Protein AF-0000000075452098 (afdb_homodimer)

Foldseek 3Di:
DPDPDDDPPPPPPPPPPPPPPPPPDDQVCCVVVVHPLRAAAQLLQFAFNRVQDDDDDLVVQPAAEDELVVQCVVVVHASQVSLLVVLVVQAPELASRYEDEYEFDEGENADPVCDDPQFHDARERHYANYEHYYQAEPRAEYEPPWFGDAPDFLPLARGDANYEHEHPDDPAFPDKWWFDAKDAFQAFKTFTDFCPVPAAFFKKWWWFWAQPQVQLCVQAVHGDDVLQQCCNPRHDIATAIFGFHGDDGRMTGTPGTHRDIDDRVRTIMIGGQDAHEAYEYEGYEYEYAQDQLADAPPTSSFAHGFRHYEYYRYESYEYERYEYERGQEDYEYALYENYEYAHYEYEEHAHAEYYEYENYESHEYEQYEFFYWYAQNVGSVDIDTQQFHLEYYEYEANYESYEYYAYEGGQRHDHAQAANEYEAYEDWLYEYAHEPPSNHYDSNRDDSYTGRYEYELYAHAYYYPVLQVVLEDDQPDPRPPGDRRHYQAYAYEQAAHPCPSYDDDPVRHSYHYNHRHSDGPDSTPNQVSNCVVVVHGRPVVVLSVQQDSVVRGSVPNSPPQPPLQQFKADPVRHGPGNDPVPDPQDWIQHRNDTDTD/DPDPDDPVPPPPPPPPPPPPPPPPDDQVCCVVVVHPLRAAAQLLQFAFNRVQDDDDDLVVQPAAEDELVVQCVVVVHASQVSLLVVLVVQAQELASRYEDEYEFDEGENADPVCDDPQFHDARERHYANYEHYYLAEPRAEYEPPWFGDAPDFLPLARGDANYEHEHPDDPAFPDKWWFDAKDAFQAFKTFTDFCPVPAAFFKKWWWFWAQPQVQLCVQAVHGDDVLQQCCNPRHDIATAIFGFHGDDGRMTGTPGTHRDIDDRVRTIMIGGQDAHEAYEYAGYEYEYAQDQAADDPPTSSFAHGFRHYEYYRYESYEYERYEYERGQEDYEYALYENYEYAHYEYEEHAHAEYYEYENYESHEYEQYEFFYWYAQNVGSVDIDTQQFHLEYYEYEANYESYEYYAYEGGQRHDHAQAANEYEAYEDWLYEYAHEPPSNHYDSNRDDSYTGRYEYELYAHAYYYPVLQVVLEDDQPDPRPPGDRRHYQAYAYEQAAHPCPSYDDDPVRHSYHYNHHHSDGPDSTPNQVSNCVVVVHGRPVVVLSVQQDSVVRGSVPNSPPQPPLQQFKADPVRHGPGNDPVVDPQDWIQHRNDTDGD

Solvent-accessible surface area (backbone atoms only — not comparable to full-atom values): 58602 Å² total; per-residue (Å²): 137,77,79,82,69,69,86,72,74,78,75,72,76,74,73,72,73,71,66,76,75,74,73,76,70,50,73,64,54,22,45,80,65,66,37,96,78,39,78,69,80,83,53,38,48,22,8,26,66,45,45,65,55,64,85,70,64,70,85,75,67,75,46,50,73,44,49,46,63,60,51,14,65,77,67,73,40,53,51,36,55,36,52,47,54,57,29,58,75,37,53,75,27,64,71,49,42,32,32,48,30,36,60,66,39,83,35,58,56,36,45,69,83,68,40,57,94,82,36,51,70,55,43,66,35,34,45,4,26,33,28,45,35,35,54,21,60,82,40,8,33,44,26,35,74,35,64,33,41,44,81,39,76,86,41,36,64,44,19,49,37,47,29,33,43,35,39,90,60,64,97,60,59,92,47,70,30,44,34,68,44,64,31,56,57,62,33,42,53,46,37,36,71,60,40,84,86,60,51,59,71,40,46,28,27,44,30,34,70,34,47,50,65,67,61,42,21,63,68,66,75,40,79,79,58,81,52,20,39,46,40,63,69,57,18,44,57,47,52,45,60,41,42,30,58,42,63,56,80,37,35,43,28,38,75,54,59,37,88,56,64,42,59,30,90,59,62,30,32,45,26,44,48,70,60,28,37,46,34,37,39,35,19,20,20,40,34,38,69,31,48,62,73,45,45,93,79,71,44,31,62,32,37,15,17,23,23,58,36,34,41,28,19,36,30,42,21,40,36,34,42,33,31,35,31,10,29,4,28,48,33,39,35,36,49,23,27,21,22,27,40,34,47,32,39,34,35,53,25,20,24,34,32,33,48,35,33,27,36,14,18,18,28,25,38,32,41,32,42,28,48,6,23,20,34,37,86,92,49,58,90,41,71,39,73,36,24,16,24,42,18,26,48,38,36,23,30,31,13,28,36,28,37,40,31,45,30,37,40,6,38,70,7,9,58,22,29,35,4,42,40,20,33,33,35,35,42,24,26,25,36,19,13,60,26,72,90,28,25,51,48,53,57,43,31,32,39,22,25,34,52,48,34,32,41,30,32,34,40,28,61,24,66,29,73,66,20,56,73,66,50,24,59,73,45,61,42,48,64,90,75,67,42,68,40,30,39,48,47,29,38,37,32,7,37,18,65,60,44,90,52,53,39,74,55,67,92,52,37,69,45,78,41,42,68,69,30,93,47,47,101,50,49,34,58,55,61,52,43,28,22,66,73,67,74,42,72,47,67,56,58,57,52,54,59,19,41,36,82,90,51,48,43,65,57,72,75,70,71,60,72,56,67,74,76,41,46,28,18,39,90,83,71,47,79,74,39,54,55,71,89,76,48,74,77,42,64,26,32,44,79,87,35,84,40,78,78,136,78,77,83,70,70,84,73,75,76,75,74,76,75,72,72,73,72,67,75,76,75,72,76,69,50,73,65,55,22,44,79,64,66,38,95,76,40,78,68,79,85,54,38,48,24,8,26,67,45,46,65,52,63,85,70,65,70,84,75,67,75,47,50,74,44,49,46,65,57,52,14,64,76,66,75,42,53,52,36,55,36,53,46,53,56,28,58,75,37,53,73,26,64,73,49,42,32,31,47,30,38,60,65,40,81,35,58,56,36,44,68,84,70,38,56,94,82,35,50,70,56,43,67,34,34,44,4,28,33,30,44,36,36,54,20,58,82,40,8,33,45,25,35,75,37,64,34,41,46,80,39,75,89,40,36,66,44,19,49,38,48,29,32,43,36,39,91,60,66,96,59,57,91,45,70,30,44,34,67,44,64,33,57,55,62,33,41,51,46,39,36,70,59,39,84,87,62,50,61,72,40,47,29,27,44,29,34,70,36,48,50,65,66,60,42,21,63,68,65,76,40,79,79,59,81,53,19,39,46,39,61,69,58,19,44,56,45,52,44,62,40,42,29,58,41,64,58,78,37,34,41,29,37,76,53,59,37,88,55,64,42,59,30,91,59,62,30,32,44,26,44,47,70,61,27,36,46,35,36,40,36,20,21,20,40,33,38,69,31,48,62,72,44,44,93,78,71,42,30,60,30,38,15,16,23,24,58,35,33,41,27,19,36,30,43,20,38,36,34,42,32,31,35,32,10,28,4,27,49,33,39,34,36,47,23,29,21,23,26,40,32,47,30,38,33,35,52,24,19,24,34,32,33,48,35,34,26,38,15,17,17,28,25,38,33,41,32,41,28,49,6,24,21,35,37,86,92,48,59,90,41,70,39,71,37,24,16,22,41,17,27,49,38,36,23,30,30,12,29,37,28,36,40,32,45,31,35,39,7,38,72,8,8,58,22,30,34,4,42,42,20,31,32,35,37,43,24,26,26,35,21,13,61,26,71,91,29,26,51,47,53,56,43,31,31,38,22,25,35,54,49,34,32,43,29,33,32,38,28,62,23,67,29,72,67,21,55,72,65,50,25,59,73,45,61,42,46,64,89,76,68,42,70,40,30,39,46,47,29,38,35,33,7,38,19,66,59,43,90,52,53,38,73,54,69,92,52,37,70,44,78,42,43,68,69,30,91,49,47,102,51,47,33,58,56,59,53,44,29,21,66,74,67,73,43,73,46,65,55,60,58,52,53,58,20,41,36,82,90,51,48,44,66,57,71,76,69,71,59,72,55,66,76,76,42,46,28,18,39,90,83,70,46,80,74,39,54,56,71,89,79,49,74,77,41,63,26,32,43,79,87,34,84,41,79,77

Radius of gyration: 33.62 Å; Cα contacts (8 Å, |Δi|>4): 3406; chains: 2; bounding box: 169×94×72 Å

pLDDT: mean 89.94, std 16.58, range [20.81, 98.94]

Nearest PDB structures (foldseek):
  4ru4-assembly1_C  TM=6.380E-01  e=1.367E-10  Pseudomonas phage LKA1
  6kfn-assembly1_A  TM=4.461E-01  e=3.237E-02  Paenibacillus sp. FPU-7
  4ozy-assembly1_A  TM=4.018E-01  e=2.036E-01  Pseudomonas syringae pv. tomato str. DC3000
  5jse-assembly1_C  TM=4.230E-01  e=9.041E-01  Bacteriophage sp.
  4ru4-assembly1_C  TM=6.385E-01  e=2.484E-10  Pseudomonas phage LKA1

Organism: Prevotella dentalis (strain ATCC 49559 / DSM 3688 / JCM 13448 / NCTC 12043 / ES 2772) (NCBI:txid908937)

Structure (mmCIF, N/CA/C/O backbone):
data_AF-0000000075452098-model_v1
#
loop_
_entity.id
_entity.type
_entity.pdbx_description
1 polymer 'DUF4955 domain-containing protein'
#
loop_
_atom_site.group_PDB
_atom_site.id
_atom_site.type_symbol
_atom_site.label_atom_id
_atom_site.label_alt_id
_atom_site.label_comp_id
_atom_site.label_asym_id
_atom_site.label_entity_id
_atom_site.label_seq_id
_atom_site.pdbx_PDB_ins_code
_atom_site.Cartn_x
_atom_site.Cartn_y
_atom_site.Cartn_z
_atom_site.occupancy
_atom_site.B_iso_or_equiv
_atom_site.auth_seq_id
_atom_site.auth_comp_id
_atom_site.auth_asym_id
_atom_site.auth_atom_id
_atom_site.pdbx_PDB_model_num
ATOM 1 N N . MET A 1 1 ? -83.875 17.828 -0.745 1 23.59 1 MET A N 1
ATOM 2 C CA . MET A 1 1 ? -83.312 17.281 0.497 1 23.59 1 MET A CA 1
ATOM 3 C C . MET A 1 1 ? -82.875 15.828 0.304 1 23.59 1 MET A C 1
ATOM 5 O O . MET A 1 1 ? -82.125 15.297 1.11 1 23.59 1 MET A O 1
ATOM 9 N N . ASN A 1 2 ? -83.625 15.133 -0.564 1 22.67 2 ASN A N 1
ATOM 10 C CA . ASN A 1 2 ? -83.625 13.68 -0.474 1 22.67 2 ASN A CA 1
ATOM 11 C C . ASN A 1 2 ? -82.312 13.039 -0.897 1 22.67 2 ASN A C 1
ATOM 13 O O . ASN A 1 2 ? -82.062 11.898 -0.522 1 22.67 2 ASN A O 1
ATOM 17 N N . ARG A 1 3 ? -81.75 13.391 -1.982 1 22.34 3 ARG A N 1
ATOM 18 C CA . ARG A 1 3 ? -81.062 12.477 -2.902 1 22.34 3 ARG A CA 1
ATOM 19 C C . ARG A 1 3 ? -79.75 12.031 -2.352 1 22.34 3 ARG A C 1
ATOM 21 O O . ARG A 1 3 ? -78.938 11.344 -3.037 1 22.34 3 ARG A O 1
ATOM 28 N N . TYR A 1 4 ? -79.062 12.703 -1.358 1 24.53 4 TYR A N 1
ATOM 29 C CA . TYR A 1 4 ? -77.625 12.641 -1.291 1 24.53 4 TYR A CA 1
ATOM 30 C C . TYR A 1 4 ? -77.188 11.305 -0.717 1 24.53 4 TYR A C 1
ATOM 32 O O . TYR A 1 4 ? -76.062 11.211 -0.139 1 24.53 4 TYR A O 1
ATOM 40 N N . LYS A 1 5 ? -78.125 10.305 -0.536 1 20.81 5 LYS A N 1
ATOM 41 C CA . LYS A 1 5 ? -77.75 9.328 0.47 1 20.81 5 LYS A CA 1
ATOM 42 C C . LYS A 1 5 ? -76.562 8.477 -0.028 1 20.81 5 LYS A C 1
ATOM 44 O O . LYS A 1 5 ? -75.75 8.023 0.765 1 20.81 5 LYS A O 1
ATOM 49 N N . LYS A 1 6 ? -76.688 7.859 -1.256 1 24.02 6 LYS A N 1
ATOM 50 C CA . LYS A 1 6 ? -76.375 6.426 -1.257 1 24.02 6 LYS A CA 1
ATOM 51 C C . LYS A 1 6 ? -74.875 6.164 -1.105 1 24.02 6 LYS A C 1
ATOM 53 O O . LYS A 1 6 ? -74.5 5.211 -0.431 1 24.02 6 LYS A O 1
ATOM 58 N N . VAL A 1 7 ? -74 6.672 -1.926 1 25.55 7 VAL A N 1
ATOM 59 C CA . VAL A 1 7 ? -73 5.758 -2.465 1 25.55 7 VAL A CA 1
ATOM 60 C C . VAL A 1 7 ? -71.938 5.496 -1.419 1 25.55 7 VAL A C 1
ATOM 62 O O . VAL A 1 7 ? -71.188 6.41 -1.045 1 25.55 7 VAL A O 1
ATOM 65 N N . ALA A 1 8 ? -72.25 4.734 -0.342 1 26.86 8 ALA A N 1
ATOM 66 C CA . ALA A 1 8 ? -71.25 4.273 0.592 1 26.86 8 ALA A CA 1
ATOM 67 C C . ALA A 1 8 ? -70.25 3.369 -0.106 1 26.86 8 ALA A C 1
ATOM 69 O O . ALA A 1 8 ? -70.562 2.217 -0.423 1 26.86 8 ALA A O 1
ATOM 70 N N . ALA A 1 9 ? -69.625 3.791 -1.283 1 25.7 9 ALA A N 1
ATOM 71 C CA . ALA A 1 9 ? -68.688 2.883 -1.922 1 25.7 9 ALA A CA 1
ATOM 72 C C . ALA A 1 9 ? -67.688 2.367 -0.917 1 25.7 9 ALA A C 1
ATOM 74 O O . ALA A 1 9 ? -67.188 3.127 -0.079 1 25.7 9 ALA A O 1
ATOM 75 N N . SER A 1 10 ? -67.812 1.08 -0.561 1 27.66 10 SER A N 1
ATOM 76 C CA . SER A 1 10 ? -66.875 0.196 0.173 1 27.66 10 SER A CA 1
ATOM 77 C C . SER A 1 10 ? -65.5 0.303 -0.349 1 27.66 10 SER A C 1
ATOM 79 O O . SER A 1 10 ? -65.188 0.04 -1.526 1 27.66 10 SER A O 1
ATOM 81 N N . MET A 1 11 ? -64.75 1.335 -0.07 1 29 11 MET A N 1
ATOM 82 C CA . MET A 1 11 ? -63.344 1.339 -0.385 1 29 11 MET A CA 1
ATOM 83 C C . MET A 1 11 ? -62.656 0.129 0.227 1 29 11 MET A C 1
ATOM 85 O O . MET A 1 11 ? -62.594 -0.003 1.451 1 29 11 MET A O 1
ATOM 89 N N . ALA A 1 12 ? -62.844 -1.09 -0.289 1 29.67 12 ALA A N 1
ATOM 90 C CA . ALA A 1 12 ? -62 -2.223 0.08 1 29.67 12 ALA A CA 1
ATOM 91 C C . ALA A 1 12 ? -60.531 -1.83 0.079 1 29.67 12 ALA A C 1
ATOM 93 O O . ALA A 1 12 ? -60.031 -1.306 -0.915 1 29.67 12 ALA A O 1
ATOM 94 N N . ALA A 1 13 ? -60.031 -1.521 1.203 1 30.22 13 ALA A N 1
ATOM 95 C CA . ALA A 1 13 ? -58.594 -1.335 1.448 1 30.22 13 ALA A CA 1
ATOM 96 C C . ALA A 1 13 ? -57.781 -2.516 0.913 1 30.22 13 ALA A C 1
ATOM 98 O O . ALA A 1 13 ? -57.938 -3.646 1.378 1 30.22 13 ALA A O 1
ATOM 99 N N . ALA A 1 14 ? -57.562 -2.609 -0.401 1 32.97 14 ALA A N 1
ATOM 100 C CA . ALA A 1 14 ? -56.531 -3.551 -0.861 1 32.97 14 ALA A CA 1
ATOM 101 C C . ALA A 1 14 ? -55.281 -3.5 0.029 1 32.97 14 ALA A C 1
ATOM 103 O O . ALA A 1 14 ? -54.625 -2.475 0.092 1 32.97 14 ALA A O 1
ATOM 104 N N . ILE A 1 15 ? -55.312 -4.211 1.062 1 31.88 15 ILE A N 1
ATOM 105 C CA . ILE A 1 15 ? -54.062 -4.441 1.774 1 31.88 15 ILE A CA 1
ATOM 106 C C . ILE A 1 15 ? -53 -4.961 0.804 1 31.88 15 ILE A C 1
ATOM 108 O O . ILE A 1 15 ? -53.156 -6.055 0.251 1 31.88 15 ILE A O 1
ATOM 112 N N . PHE A 1 16 ? -52.438 -4.086 0.038 1 33.53 16 PHE A N 1
ATOM 113 C CA . PHE A 1 16 ? -51.188 -4.512 -0.62 1 33.53 16 PHE A CA 1
ATOM 114 C C . PHE A 1 16 ? -50.281 -5.234 0.361 1 33.53 16 PHE A C 1
ATOM 116 O O . PHE A 1 16 ? -49.844 -4.645 1.344 1 33.53 16 PHE A O 1
ATOM 123 N N . LEU A 1 17 ? -50.531 -6.512 0.52 1 34.31 17 LEU A N 1
ATOM 124 C CA . LEU A 1 17 ? -49.5 -7.316 1.122 1 34.31 17 LEU A CA 1
ATOM 125 C C . LEU A 1 17 ? -48.125 -6.988 0.496 1 34.31 17 LEU A C 1
ATOM 127 O O . LEU A 1 17 ? -47.906 -7.25 -0.688 1 34.31 17 LEU A O 1
ATOM 131 N N . LEU A 1 18 ? -47.531 -5.895 0.889 1 35.62 18 LEU A N 1
ATOM 132 C CA . LEU A 1 18 ? -46.125 -5.758 0.574 1 35.62 18 LEU A CA 1
ATOM 133 C C . LEU A 1 18 ? -45.375 -7.074 0.806 1 35.62 18 LEU A C 1
ATOM 135 O O . LEU A 1 18 ? -45.438 -7.633 1.904 1 35.62 18 LEU A O 1
ATOM 139 N N . SER A 1 19 ? -45.406 -7.902 -0.116 1 36.19 19 SER A N 1
ATOM 140 C CA . SER A 1 19 ? -44.469 -9 -0.03 1 36.19 19 SER A CA 1
ATOM 141 C C . SER A 1 19 ? -43.125 -8.547 0.592 1 36.19 19 SER A C 1
ATOM 143 O O . SER A 1 19 ? -42.656 -7.461 0.287 1 36.19 19 SER A O 1
ATOM 145 N N . PRO A 1 20 ? -42.812 -9.023 1.675 1 38.25 20 PRO A N 1
ATOM 146 C CA . PRO A 1 20 ? -41.469 -8.641 2.182 1 38.25 20 PRO A CA 1
ATOM 147 C C . PRO A 1 20 ? -40.406 -8.688 1.104 1 38.25 20 PRO A C 1
ATOM 149 O O . PRO A 1 20 ? -40.375 -9.609 0.29 1 38.25 20 PRO A O 1
ATOM 152 N N . ILE A 1 21 ? -40.062 -7.672 0.482 1 39.19 21 ILE A N 1
ATOM 153 C CA . ILE A 1 21 ? -38.844 -7.645 -0.304 1 39.19 21 ILE A CA 1
ATOM 154 C C . ILE A 1 21 ? -37.781 -8.469 0.396 1 39.19 21 ILE A C 1
ATOM 156 O O . ILE A 1 21 ? -37.344 -8.133 1.506 1 39.19 21 ILE A O 1
ATOM 160 N N . SER A 1 22 ? -37.75 -9.703 0.302 1 39.72 22 SER A N 1
ATOM 161 C CA . SER A 1 22 ? -36.656 -10.523 0.817 1 39.72 22 SER A CA 1
ATOM 162 C C . SER A 1 22 ? -35.312 -9.922 0.468 1 39.72 22 SER A C 1
ATOM 164 O O . SER A 1 22 ? -34.969 -9.781 -0.709 1 39.72 22 SER A O 1
ATOM 166 N N . ILE A 1 23 ? -34.812 -9.094 1.206 1 50.5 23 ILE A N 1
ATOM 167 C CA . ILE A 1 23 ? -33.469 -8.547 1.055 1 50.5 23 ILE A CA 1
ATOM 168 C C . ILE A 1 23 ? -32.438 -9.688 0.931 1 50.5 23 ILE A C 1
ATOM 170 O O . ILE A 1 23 ? -32.312 -10.5 1.85 1 50.5 23 ILE A O 1
ATOM 174 N N . GLN A 1 24 ? -32.156 -10.07 -0.292 1 64.88 24 GLN A N 1
ATOM 175 C CA . GLN A 1 24 ? -31.109 -11.062 -0.512 1 64.88 24 GLN A CA 1
ATOM 176 C C . GLN A 1 24 ? -29.906 -10.812 0.394 1 64.88 24 GLN A C 1
ATOM 178 O O . GLN A 1 24 ? -29.406 -9.688 0.473 1 64.88 24 GLN A O 1
ATOM 183 N N . ALA A 1 25 ? -29.625 -11.844 1.202 1 71.31 25 ALA A N 1
ATOM 184 C CA . ALA A 1 25 ? -28.469 -11.75 2.07 1 71.31 25 ALA A CA 1
ATOM 185 C C . ALA A 1 25 ? -27.188 -11.492 1.258 1 71.31 25 ALA A C 1
ATOM 187 O O . ALA A 1 25 ? -27.156 -11.781 0.059 1 71.31 25 ALA A O 1
ATOM 188 N N . GLY A 1 26 ? -26.266 -10.914 1.799 1 88.75 26 GLY A N 1
ATOM 189 C CA . GLY A 1 26 ? -24.984 -10.672 1.146 1 88.75 26 GLY A CA 1
ATOM 190 C C . GLY A 1 26 ? -24.234 -11.945 0.81 1 88.75 26 GLY A C 1
ATOM 191 O O . GLY A 1 26 ? -24.516 -13.008 1.36 1 88.75 26 GLY A O 1
ATOM 192 N N . VAL A 1 27 ? -23.375 -11.922 -0.154 1 93.88 27 VAL A N 1
ATOM 193 C CA . VAL A 1 27 ? -22.578 -13.047 -0.629 1 93.88 27 VAL A CA 1
ATOM 194 C C . VAL A 1 27 ? -21.891 -13.727 0.553 1 93.88 27 VAL A C 1
ATOM 196 O O . VAL A 1 27 ? -21.891 -14.961 0.655 1 93.88 27 VAL A O 1
ATOM 199 N N . TRP A 1 28 ? -21.406 -12.961 1.476 1 93.25 28 TRP A N 1
ATOM 200 C CA . TRP A 1 28 ? -20.719 -13.508 2.645 1 93.25 28 TRP A CA 1
ATOM 201 C C . TRP A 1 28 ? -21.719 -14.203 3.572 1 93.25 28 TRP A C 1
ATOM 203 O O . TRP A 1 28 ? -21.453 -15.297 4.074 1 93.25 28 TRP A O 1
ATOM 213 N N . GLU A 1 29 ? -22.859 -13.555 3.799 1 91.44 29 GLU A N 1
ATOM 214 C CA . GLU A 1 29 ? -23.875 -14.117 4.68 1 91.44 29 GLU A CA 1
ATOM 215 C C . GLU A 1 29 ? -24.406 -15.445 4.141 1 91.44 29 GLU A C 1
ATOM 217 O O . GLU A 1 29 ? -24.672 -16.375 4.91 1 91.44 29 GLU A O 1
ATOM 222 N N . ASP A 1 30 ? -24.516 -15.477 2.84 1 93.81 30 ASP A N 1
ATOM 223 C CA . ASP A 1 30 ? -24.953 -16.734 2.23 1 93.81 30 ASP A CA 1
ATOM 224 C C . ASP A 1 30 ? -23.922 -17.828 2.469 1 93.81 30 ASP A C 1
ATOM 226 O O . ASP A 1 30 ? -24.297 -18.984 2.711 1 93.81 30 ASP A O 1
ATOM 230 N N . TYR A 1 31 ? -22.688 -17.562 2.438 1 95.88 31 TYR A N 1
ATOM 231 C CA . TYR A 1 31 ? -21.609 -18.531 2.645 1 95.88 31 TYR A CA 1
ATOM 232 C C . TYR A 1 31 ? -21.578 -19.016 4.086 1 95.88 31 TYR A C 1
ATOM 234 O O . TYR A 1 31 ? -21.625 -20.234 4.34 1 95.88 31 TYR A O 1
ATOM 242 N N . VAL A 1 32 ? -21.516 -18.062 5.008 1 91.69 32 VAL A N 1
ATOM 243 C CA . VAL A 1 32 ? -21.359 -18.422 6.41 1 91.69 32 VAL A CA 1
ATOM 244 C C . VAL A 1 32 ? -22.625 -19.125 6.902 1 91.69 32 VAL A C 1
ATOM 246 O O . VAL A 1 32 ? -22.562 -20.016 7.742 1 91.69 32 VAL A O 1
ATOM 249 N N . GLY A 1 33 ? -23.75 -18.766 6.359 1 92.5 33 GLY A N 1
ATOM 250 C CA . GLY A 1 33 ? -25.016 -19.359 6.742 1 92.5 33 GLY A CA 1
ATOM 251 C C . GLY A 1 33 ? -25.297 -20.672 6.047 1 92.5 33 GLY A C 1
ATOM 252 O O . GLY A 1 33 ? -26.312 -21.328 6.324 1 92.5 33 GLY A O 1
ATOM 253 N N . LYS A 1 34 ? -24.469 -21.062 5.156 1 91.94 34 LYS A N 1
ATOM 254 C CA . LYS A 1 34 ? -24.656 -22.281 4.387 1 91.94 34 LYS A CA 1
ATOM 255 C C . LYS A 1 34 ? -25.984 -22.266 3.635 1 91.94 34 LYS A C 1
ATOM 257 O O . LYS A 1 34 ? -26.734 -23.25 3.68 1 91.94 34 LYS A O 1
ATOM 262 N N . SER A 1 35 ? -26.219 -21.156 3.109 1 93.06 35 SER A N 1
ATOM 263 C CA . SER A 1 35 ? -27.453 -20.953 2.346 1 93.06 35 SER A CA 1
ATOM 264 C C . SER A 1 35 ? -27.422 -21.734 1.034 1 93.06 35 SER A C 1
ATOM 266 O O . SER A 1 35 ? -26.359 -21.906 0.435 1 93.06 35 SER A O 1
ATOM 268 N N . PRO A 1 36 ? -28.594 -22.203 0.534 1 92.56 36 PRO A N 1
ATOM 269 C CA . PRO A 1 36 ? -28.641 -22.797 -0.805 1 92.56 36 PRO A CA 1
ATOM 270 C C . PRO A 1 36 ? -28.266 -21.797 -1.902 1 92.56 36 PRO A C 1
ATOM 272 O O . PRO A 1 36 ? -27.953 -22.203 -3.023 1 92.56 36 PRO A O 1
ATOM 275 N N . ASN A 1 37 ? -28.203 -20.531 -1.527 1 93.44 37 ASN A N 1
ATOM 276 C CA . ASN A 1 37 ? -27.859 -19.484 -2.488 1 93.44 37 ASN A CA 1
ATOM 277 C C . ASN A 1 37 ? -26.359 -19.156 -2.459 1 93.44 37 ASN A C 1
ATOM 279 O O . ASN A 1 37 ? -25.906 -18.234 -3.141 1 93.44 37 ASN A O 1
ATOM 283 N N . ASN A 1 38 ? -25.688 -19.922 -1.726 1 95.94 38 ASN A N 1
ATOM 284 C CA . ASN A 1 38 ? -24.25 -19.672 -1.645 1 95.94 38 ASN A CA 1
ATOM 285 C C . ASN A 1 38 ? -23.562 -19.859 -3 1 95.94 38 ASN A C 1
ATOM 287 O O . ASN A 1 38 ? -23.766 -20.891 -3.66 1 95.94 38 ASN A O 1
ATOM 291 N N . VAL A 1 39 ? -22.766 -18.844 -3.324 1 96.75 39 VAL A N 1
ATOM 292 C CA . VAL A 1 39 ? -22.109 -18.891 -4.625 1 96.75 39 VAL A CA 1
ATOM 293 C C . VAL A 1 39 ? -20.594 -18.984 -4.434 1 96.75 39 VAL A C 1
ATOM 295 O O . VAL A 1 39 ? -19.844 -18.938 -5.402 1 96.75 39 VAL A O 1
ATOM 298 N N . LEU A 1 40 ? -20.141 -19.062 -3.16 1 97.62 40 LEU A N 1
ATOM 299 C CA . LEU A 1 40 ? -18.719 -19.031 -2.877 1 97.62 40 LEU A CA 1
ATOM 300 C C . LEU A 1 40 ? -18.188 -20.422 -2.588 1 97.62 40 LEU A C 1
ATOM 302 O O . LEU A 1 40 ? -18.734 -21.141 -1.759 1 97.62 40 LEU A O 1
ATOM 306 N N . PRO A 1 41 ? -17.109 -20.844 -3.307 1 97.31 41 PRO A N 1
ATOM 307 C CA . PRO A 1 41 ? -16.328 -21.969 -2.789 1 97.31 41 PRO A CA 1
ATOM 308 C C . PRO A 1 41 ? -15.492 -21.609 -1.564 1 97.31 41 PRO A C 1
ATOM 310 O O . PRO A 1 41 ? -15.406 -20.422 -1.201 1 97.31 41 PRO A O 1
ATOM 313 N N . ASP A 1 42 ? -14.945 -22.594 -0.919 1 98.25 42 ASP A N 1
ATOM 314 C CA . ASP A 1 42 ? -14.055 -22.391 0.217 1 98.25 42 ASP A CA 1
ATOM 315 C C . ASP A 1 42 ? -12.602 -22.281 -0.239 1 98.25 42 ASP A C 1
ATOM 317 O O . ASP A 1 42 ? -11.953 -23.297 -0.505 1 98.25 42 ASP A O 1
ATOM 321 N N . PHE A 1 43 ? -12.062 -21.109 -0.252 1 98.75 43 PHE A N 1
ATOM 322 C CA . PHE A 1 43 ? -10.703 -20.859 -0.713 1 98.75 43 PHE A CA 1
ATOM 323 C C . PHE A 1 43 ? -9.711 -20.953 0.441 1 98.75 43 PHE A C 1
ATOM 325 O O . PHE A 1 43 ? -8.5 -20.859 0.238 1 98.75 43 PHE A O 1
ATOM 332 N N . SER A 1 44 ? -10.148 -21.219 1.686 1 98.56 44 SER A N 1
ATOM 333 C CA . SER A 1 44 ? -9.352 -21.047 2.898 1 98.56 44 SER A CA 1
ATOM 334 C C . SER A 1 44 ? -8.258 -22.094 2.994 1 98.56 44 SER A C 1
ATOM 336 O O . SER A 1 44 ? -7.387 -22.016 3.863 1 98.56 44 SER A O 1
ATOM 338 N N . TYR A 1 45 ? -8.25 -23.062 2.049 1 98.75 45 TYR A N 1
ATOM 339 C CA . TYR A 1 45 ? -7.25 -24.125 2.104 1 98.75 45 TYR A CA 1
ATOM 340 C C . TYR A 1 45 ? -6.086 -23.828 1.165 1 98.75 45 TYR A C 1
ATOM 342 O O . TYR A 1 45 ? -5.117 -24.594 1.108 1 98.75 45 TYR A O 1
ATOM 350 N N . ALA A 1 46 ? -6.133 -22.766 0.407 1 98.81 46 ALA A N 1
ATOM 351 C CA . ALA A 1 46 ? -5.055 -22.406 -0.511 1 98.81 46 ALA A CA 1
ATOM 352 C C . ALA A 1 46 ? -3.793 -22.016 0.251 1 98.81 46 ALA A C 1
ATOM 354 O O . ALA A 1 46 ? -3.865 -21.344 1.277 1 98.81 46 ALA A O 1
ATOM 355 N N . GLY A 1 47 ? -2.646 -22.531 -0.265 1 98.75 47 GLY A N 1
ATOM 356 C CA . GLY A 1 47 ? -1.358 -22.109 0.269 1 98.75 47 GLY A CA 1
ATOM 357 C C . GLY A 1 47 ? -0.593 -23.25 0.921 1 98.75 47 GLY A C 1
ATOM 358 O O . GLY A 1 47 ? -1.118 -24.359 1.067 1 98.75 47 GLY A O 1
ATOM 359 N N . TYR A 1 48 ? 0.671 -22.922 1.306 1 98.69 48 TYR A N 1
ATOM 360 C CA . TYR A 1 48 ? 1.582 -23.828 2 1 98.69 48 TYR A CA 1
ATOM 361 C C . TYR A 1 48 ? 0.904 -24.453 3.205 1 98.69 48 TYR A C 1
ATOM 363 O O . TYR A 1 48 ? 0.371 -23.766 4.07 1 98.69 48 TYR A O 1
ATOM 371 N N . HIS A 1 49 ? 0.88 -25.828 3.281 1 98.38 49 HIS A N 1
ATOM 372 C CA . HIS A 1 49 ? 0.281 -26.609 4.352 1 98.38 49 HIS A CA 1
ATOM 373 C C . HIS A 1 49 ? -1.126 -26.125 4.676 1 98.38 49 HIS A C 1
ATOM 375 O O . HIS A 1 49 ? -1.435 -25.828 5.836 1 98.38 49 HIS A O 1
ATOM 381 N N . HIS A 1 50 ? -1.979 -26.016 3.568 1 98.31 50 HIS A N 1
ATOM 382 C CA . HIS A 1 50 ? -3.402 -25.703 3.646 1 98.31 50 HIS A CA 1
ATOM 383 C C . HIS A 1 50 ? -3.627 -24.297 4.184 1 98.31 50 HIS A C 1
ATOM 385 O O . HIS A 1 50 ? -4.68 -24 4.754 1 98.31 50 HIS A O 1
ATOM 391 N N . GLY A 1 51 ? -2.607 -23.391 4.09 1 98.06 51 GLY A N 1
ATOM 392 C CA . GLY A 1 51 ? -2.719 -22.016 4.535 1 98.06 51 GLY A CA 1
ATOM 393 C C . GLY A 1 51 ? -2.678 -21.859 6.047 1 98.06 51 GLY A C 1
ATOM 394 O O . GLY A 1 51 ? -2.959 -20.797 6.578 1 98.06 51 GLY A O 1
ATOM 395 N N . GLU A 1 52 ? -2.277 -22.875 6.762 1 97.19 52 GLU A N 1
ATOM 396 C CA . GLU A 1 52 ? -2.402 -22.859 8.219 1 97.19 52 GLU A CA 1
ATOM 397 C C . GLU A 1 52 ? -1.141 -22.312 8.875 1 97.19 52 GLU A C 1
ATOM 399 O O . GLU A 1 52 ? -1.184 -21.844 10.016 1 97.19 52 GLU A O 1
ATOM 404 N N . GLU A 1 53 ? -0.05 -22.391 8.18 1 95.19 53 GLU A N 1
ATOM 405 C CA . GLU A 1 53 ? 1.227 -21.938 8.711 1 95.19 53 GLU A CA 1
ATOM 406 C C . GLU A 1 53 ? 2.139 -21.422 7.605 1 95.19 53 GLU A C 1
ATOM 408 O O . GLU A 1 53 ? 1.87 -21.641 6.422 1 95.19 53 GLU A O 1
ATOM 413 N N . ALA A 1 54 ? 3.08 -20.656 7.98 1 93.75 54 ALA A N 1
ATOM 414 C CA . ALA A 1 54 ? 4.145 -20.25 7.066 1 93.75 54 ALA A CA 1
ATOM 415 C C . ALA A 1 54 ? 5.332 -21.203 7.145 1 93.75 54 ALA A C 1
ATOM 417 O O . ALA A 1 54 ? 5.492 -21.922 8.133 1 93.75 54 ALA A O 1
ATOM 418 N N . PRO A 1 55 ? 6.07 -21.266 6.02 1 95.12 55 PRO A N 1
ATOM 419 C CA . PRO A 1 55 ? 7.316 -22.016 6.156 1 95.12 55 PRO A CA 1
ATOM 420 C C . PRO A 1 55 ? 8.172 -21.547 7.328 1 95.12 55 PRO A C 1
ATOM 422 O O . PRO A 1 55 ? 8.25 -20.344 7.59 1 95.12 55 PRO A O 1
ATOM 425 N N . ALA A 1 56 ? 8.773 -22.438 7.984 1 91.69 56 ALA A N 1
ATOM 426 C CA . ALA A 1 56 ? 9.641 -22.125 9.109 1 91.69 56 ALA A CA 1
ATOM 427 C C . ALA A 1 56 ? 10.875 -21.344 8.648 1 91.69 56 ALA A C 1
ATOM 429 O O . ALA A 1 56 ? 11.195 -21.328 7.461 1 91.69 56 ALA A O 1
ATOM 430 N N . ASP A 1 57 ? 11.508 -20.656 9.641 1 90.5 57 ASP A N 1
ATOM 431 C CA . ASP A 1 57 ? 12.844 -20.141 9.367 1 90.5 57 ASP A CA 1
ATOM 432 C C . ASP A 1 57 ? 13.773 -21.25 8.898 1 90.5 57 ASP A C 1
ATOM 434 O O . ASP A 1 57 ? 13.953 -22.266 9.594 1 90.5 57 ASP A O 1
ATOM 438 N N . VAL A 1 58 ? 14.359 -21.047 7.82 1 92.5 58 VAL A N 1
ATOM 439 C CA . VAL A 1 58 ? 15.062 -22.156 7.176 1 92.5 58 VAL A CA 1
ATOM 440 C C . VAL A 1 58 ? 16.25 -22.562 8.031 1 92.5 58 VAL A C 1
ATOM 442 O O . VAL A 1 58 ? 16.656 -23.734 8.008 1 92.5 58 VAL A O 1
ATOM 445 N N . TYR A 1 59 ? 16.75 -21.672 8.805 1 88.44 59 TYR A N 1
ATOM 446 C CA . TYR A 1 59 ? 17.906 -21.984 9.617 1 88.44 59 TYR A CA 1
ATOM 447 C C . TYR A 1 59 ? 17.516 -22.812 10.844 1 88.44 59 TYR A C 1
ATOM 449 O O . TYR A 1 59 ? 18.375 -23.391 11.508 1 88.44 59 TYR A O 1
ATOM 457 N N . SER A 1 60 ? 16.297 -22.891 11.055 1 89.56 60 SER A N 1
ATOM 458 C CA . SER A 1 60 ? 15.82 -23.688 12.18 1 89.56 60 SER A CA 1
ATOM 459 C C . SER A 1 60 ? 15.516 -25.109 11.758 1 89.56 60 SER A C 1
ATOM 461 O O . SER A 1 60 ? 15.219 -25.969 12.602 1 89.56 60 SER A O 1
ATOM 463 N N . LEU A 1 61 ? 15.734 -25.484 10.484 1 93.25 61 LEU A N 1
ATOM 464 C CA . LEU A 1 61 ? 15.281 -26.766 9.961 1 93.25 61 LEU A CA 1
ATOM 465 C C . LEU A 1 61 ? 16.312 -27.859 10.227 1 93.25 61 LEU A C 1
ATOM 467 O O . LEU A 1 61 ? 16 -29.047 10.094 1 93.25 61 LEU A O 1
ATOM 471 N N . GLY A 1 62 ? 17.453 -27.484 10.562 1 93.62 62 GLY A N 1
ATOM 472 C CA . GLY A 1 62 ? 18.516 -28.453 10.766 1 93.62 62 GLY A CA 1
ATOM 473 C C . GLY A 1 62 ? 19.078 -29.016 9.477 1 93.62 62 GLY A C 1
ATOM 474 O O . GLY A 1 62 ? 19.656 -30.109 9.453 1 93.62 62 GLY A O 1
ATOM 475 N N . TYR A 1 63 ? 18.906 -28.391 8.375 1 97.19 63 TYR A N 1
ATOM 476 C CA . TYR A 1 63 ? 19.391 -28.812 7.066 1 97.19 63 TYR A CA 1
ATOM 477 C C . TYR A 1 63 ? 20.875 -28.547 6.93 1 97.19 63 TYR A C 1
ATOM 479 O O . TYR A 1 63 ? 21.422 -27.672 7.605 1 97.19 63 TYR A O 1
ATOM 487 N N . THR A 1 64 ? 21.578 -29.344 6.086 1 97.88 64 THR A N 1
ATOM 488 C CA . THR A 1 64 ? 22.938 -29.047 5.672 1 97.88 64 THR A CA 1
ATOM 489 C C . THR A 1 64 ? 22.984 -27.781 4.801 1 97.88 64 THR A C 1
ATOM 491 O O . THR A 1 64 ? 22.188 -27.641 3.879 1 97.88 64 THR A O 1
ATOM 494 N N . ILE A 1 65 ? 23.891 -26.891 5.184 1 97.69 65 ILE A N 1
ATOM 495 C CA . ILE A 1 65 ? 24.031 -25.672 4.406 1 97.69 65 ILE A CA 1
ATOM 496 C C . ILE A 1 65 ? 25.234 -25.766 3.482 1 97.69 65 ILE A C 1
ATOM 498 O O . ILE A 1 65 ? 26.359 -26.016 3.939 1 97.69 65 ILE A O 1
ATOM 502 N N . ILE A 1 66 ? 25.078 -25.609 2.229 1 98.5 66 ILE A N 1
ATOM 503 C CA . ILE A 1 66 ? 26.156 -25.547 1.253 1 98.5 66 ILE A CA 1
ATOM 504 C C . ILE A 1 66 ? 26.297 -24.125 0.715 1 98.5 66 ILE A C 1
ATOM 506 O O . ILE A 1 66 ? 25.375 -23.625 0.058 1 98.5 66 ILE A O 1
ATOM 510 N N . ASN A 1 67 ? 27.359 -23.516 1.047 1 98.19 67 ASN A N 1
ATOM 511 C CA . ASN A 1 67 ? 27.688 -22.188 0.55 1 98.19 67 ASN A CA 1
ATOM 512 C C . ASN A 1 67 ? 28.203 -22.234 -0.882 1 98.19 67 ASN A C 1
ATOM 514 O O . ASN A 1 67 ? 29.328 -22.672 -1.123 1 98.19 67 ASN A O 1
ATOM 518 N N . VAL A 1 68 ? 27.469 -21.672 -1.781 1 98.75 68 VAL A N 1
ATOM 519 C CA . VAL A 1 68 ? 27.781 -21.781 -3.201 1 98.75 68 VAL A CA 1
ATOM 520 C C . VAL A 1 68 ? 29.062 -21.031 -3.506 1 98.75 68 VAL A C 1
ATOM 522 O O . VAL A 1 68 ? 29.891 -21.484 -4.309 1 98.75 68 VAL A O 1
ATOM 525 N N . LYS A 1 69 ? 29.203 -19.875 -2.879 1 97.88 69 LYS A N 1
ATOM 526 C CA . LYS A 1 69 ? 30.422 -19.094 -3.098 1 97.88 69 LYS A CA 1
ATOM 527 C C . LYS A 1 69 ? 31.656 -19.859 -2.672 1 97.88 69 LYS A C 1
ATOM 529 O O . LYS A 1 69 ? 32.656 -19.875 -3.387 1 97.88 69 LYS A O 1
ATOM 534 N N . ASP A 1 70 ? 31.641 -20.516 -1.497 1 97.62 70 ASP A N 1
ATOM 535 C CA . ASP A 1 70 ? 32.75 -21.359 -1.029 1 97.62 70 ASP A CA 1
ATOM 536 C C . ASP A 1 70 ? 32.938 -22.547 -1.953 1 97.62 70 ASP A C 1
ATOM 538 O O . ASP A 1 70 ? 34.094 -22.922 -2.248 1 97.62 70 ASP A O 1
ATOM 542 N N . TYR A 1 71 ? 31.859 -23.125 -2.334 1 98.19 71 TYR A N 1
ATOM 543 C CA . TYR A 1 71 ? 31.938 -24.266 -3.234 1 98.19 71 TYR A CA 1
ATOM 544 C C . TYR A 1 71 ? 32.594 -23.891 -4.555 1 98.19 71 TYR A C 1
ATOM 546 O O . TYR A 1 71 ? 33.406 -24.641 -5.086 1 98.19 71 TYR A O 1
ATOM 554 N N . MET A 1 72 ? 32.156 -22.766 -5.105 1 98.5 72 MET A N 1
ATOM 555 C CA . MET A 1 72 ? 32.781 -22.25 -6.324 1 98.5 72 MET A CA 1
ATOM 556 C C . MET A 1 72 ? 34.281 -22.109 -6.156 1 98.5 72 MET A C 1
ATOM 558 O O . MET A 1 72 ? 35.062 -22.594 -6.98 1 98.5 72 MET A O 1
ATOM 562 N N . ALA A 1 73 ? 34.75 -21.484 -5.094 1 97.75 73 ALA A N 1
ATOM 563 C CA . ALA A 1 73 ? 36.156 -21.203 -4.828 1 97.75 73 ALA A CA 1
ATOM 564 C C . ALA A 1 73 ? 36.938 -22.5 -4.629 1 97.75 73 ALA A C 1
ATOM 566 O O . ALA A 1 73 ? 38.031 -22.656 -5.172 1 97.75 73 ALA A O 1
ATOM 567 N N . ALA A 1 74 ? 36.406 -23.344 -3.91 1 97.75 74 ALA A N 1
ATOM 568 C CA . ALA A 1 74 ? 37.094 -24.578 -3.559 1 97.75 74 ALA A CA 1
ATOM 569 C C . ALA A 1 74 ? 37.281 -25.469 -4.789 1 97.75 74 ALA A C 1
ATOM 571 O O . ALA A 1 74 ? 38.281 -26.219 -4.867 1 97.75 74 ALA A O 1
ATOM 572 N N . ASN A 1 75 ? 36.469 -25.344 -5.789 1 97.62 75 ASN A N 1
ATOM 573 C CA . ASN A 1 75 ? 36.5 -26.281 -6.914 1 97.62 75 ASN A CA 1
ATOM 574 C C . ASN A 1 75 ? 36.844 -25.562 -8.219 1 97.62 75 ASN A C 1
ATOM 576 O O . ASN A 1 75 ? 36.938 -26.203 -9.273 1 97.62 75 ASN A O 1
ATOM 580 N N . GLY A 1 76 ? 36.969 -24.297 -8.164 1 97.44 76 GLY A N 1
ATOM 581 C CA . GLY A 1 76 ? 37.281 -23.516 -9.359 1 97.44 76 GLY A CA 1
ATOM 582 C C . GLY A 1 76 ? 36.156 -23.547 -10.383 1 97.44 76 GLY A C 1
ATOM 583 O O . GLY A 1 76 ? 36.406 -23.75 -11.578 1 97.44 76 GLY A O 1
ATOM 584 N N . LEU A 1 77 ? 34.938 -23.344 -9.898 1 98.31 77 LEU A N 1
ATOM 585 C CA . LEU A 1 77 ? 33.781 -23.484 -10.766 1 98.31 77 LEU A CA 1
ATOM 586 C C . LEU A 1 77 ? 33.031 -22.156 -10.922 1 98.31 77 LEU A C 1
ATOM 588 O O . LEU A 1 77 ? 33.156 -21.281 -10.07 1 98.31 77 LEU A O 1
ATOM 592 N N . THR A 1 78 ? 32.344 -22.047 -12.125 1 98.06 78 THR A N 1
ATOM 593 C CA . THR A 1 78 ? 31.344 -20.969 -12.258 1 98.06 78 THR A CA 1
ATOM 594 C C . THR A 1 78 ? 30.141 -21.219 -11.352 1 98.06 78 THR A C 1
ATOM 596 O O . THR A 1 78 ? 29.984 -22.328 -10.805 1 98.06 78 THR A O 1
ATOM 599 N N . ALA A 1 79 ? 29.359 -20.203 -11.156 1 98.69 79 ALA A N 1
ATOM 600 C CA . ALA A 1 79 ? 28.156 -20.359 -10.336 1 98.69 79 ALA A CA 1
ATOM 601 C C . ALA A 1 79 ? 27.234 -21.422 -10.898 1 98.69 79 ALA A C 1
ATOM 603 O O . ALA A 1 79 ? 26.672 -22.219 -10.148 1 98.69 79 ALA A O 1
ATOM 604 N N . ARG A 1 80 ? 27.078 -21.391 -12.188 1 98.69 80 ARG A N 1
ATOM 605 C CA . ARG A 1 80 ? 26.25 -22.391 -12.859 1 98.69 80 ARG A CA 1
ATOM 606 C C . ARG A 1 80 ? 26.75 -23.797 -12.578 1 98.69 80 ARG A C 1
ATOM 608 O O . ARG A 1 80 ? 25.969 -24.672 -12.188 1 98.69 80 ARG A O 1
ATOM 615 N N . GLN A 1 81 ? 28.078 -24.031 -12.766 1 98.31 81 GLN A N 1
ATOM 616 C CA . GLN A 1 81 ? 28.672 -25.344 -12.539 1 98.31 81 GLN A CA 1
ATOM 617 C C . GLN A 1 81 ? 28.516 -25.781 -11.086 1 98.31 81 GLN A C 1
ATOM 619 O O . GLN A 1 81 ? 28.219 -26.938 -10.812 1 98.31 81 GLN A O 1
ATOM 624 N N . ALA A 1 82 ? 28.719 -24.844 -10.227 1 98.75 82 ALA A N 1
ATOM 625 C CA . ALA A 1 82 ? 28.594 -25.156 -8.805 1 98.75 82 ALA A CA 1
ATOM 626 C C . ALA A 1 82 ? 27.188 -25.609 -8.453 1 98.75 82 ALA A C 1
ATOM 628 O O . ALA A 1 82 ? 27 -26.625 -7.789 1 98.75 82 ALA A O 1
ATOM 629 N N . LEU A 1 83 ? 26.188 -24.828 -8.906 1 98.81 83 LEU A N 1
ATOM 630 C CA . LEU A 1 83 ? 24.812 -25.172 -8.609 1 98.81 83 LEU A CA 1
ATOM 631 C C . LEU A 1 83 ? 24.438 -26.516 -9.203 1 98.81 83 LEU A C 1
ATOM 633 O O . LEU A 1 83 ? 23.766 -27.328 -8.555 1 98.81 83 LEU A O 1
ATOM 637 N N . MET A 1 84 ? 24.906 -26.766 -10.398 1 98.62 84 MET A N 1
ATOM 638 C CA . MET A 1 84 ? 24.625 -28.047 -11.047 1 98.62 84 MET A CA 1
ATOM 639 C C . MET A 1 84 ? 25.266 -29.203 -10.281 1 98.62 84 MET A C 1
ATOM 641 O O . MET A 1 84 ? 24.625 -30.25 -10.094 1 98.62 84 MET A O 1
ATOM 645 N N . ASN A 1 85 ? 26.484 -29.047 -9.859 1 98.56 85 ASN A N 1
ATOM 646 C CA . ASN A 1 85 ? 27.172 -30.078 -9.094 1 98.56 85 ASN A CA 1
ATOM 647 C C . ASN A 1 85 ? 26.453 -30.359 -7.773 1 98.56 85 ASN A C 1
ATOM 649 O O . ASN A 1 85 ? 26.281 -31.516 -7.398 1 98.56 85 ASN A O 1
ATOM 653 N N . ILE A 1 86 ? 26.078 -29.312 -7.109 1 98.62 86 ILE A N 1
ATOM 654 C CA . ILE A 1 86 ? 25.391 -29.469 -5.828 1 98.62 86 ILE A CA 1
ATOM 655 C C . ILE A 1 86 ? 24.047 -30.172 -6.039 1 98.62 86 ILE A C 1
ATOM 657 O O . ILE A 1 86 ? 23.719 -31.109 -5.316 1 98.62 86 ILE A O 1
ATOM 661 N N . ALA A 1 87 ? 23.344 -29.703 -7.023 1 98.56 87 ALA A N 1
ATOM 662 C CA . ALA A 1 87 ? 22.047 -30.312 -7.324 1 98.56 87 ALA A CA 1
ATOM 663 C C . ALA A 1 87 ? 22.188 -31.797 -7.645 1 98.56 87 ALA A C 1
ATOM 665 O O . ALA A 1 87 ? 21.375 -32.625 -7.219 1 98.56 87 ALA A O 1
ATOM 666 N N . ALA A 1 88 ? 23.234 -32.125 -8.375 1 98.38 88 ALA A N 1
ATOM 667 C CA . ALA A 1 88 ? 23.469 -33.531 -8.773 1 98.38 88 ALA A CA 1
ATOM 668 C C . ALA A 1 88 ? 23.703 -34.406 -7.559 1 98.38 88 ALA A C 1
ATOM 670 O O . ALA A 1 88 ? 23.312 -35.594 -7.559 1 98.38 88 ALA A O 1
ATOM 671 N N . LYS A 1 89 ? 24.266 -33.906 -6.613 1 98 89 LYS A N 1
ATOM 672 C CA . LYS A 1 89 ? 24.562 -34.656 -5.402 1 98 89 LYS A CA 1
ATOM 673 C C . LYS A 1 89 ? 23.281 -35.094 -4.699 1 98 89 LYS A C 1
ATOM 675 O O . LYS A 1 89 ? 23.266 -36.125 -4.027 1 98 89 LYS A O 1
ATOM 680 N N . TYR A 1 90 ? 22.25 -34.406 -4.883 1 98.12 90 TYR A N 1
ATOM 681 C CA . TYR A 1 90 ? 21.031 -34.688 -4.117 1 98.12 90 TYR A CA 1
ATOM 682 C C . TYR A 1 90 ? 19.906 -35.156 -5.027 1 98.12 90 TYR A C 1
ATOM 684 O O . TYR A 1 90 ? 18.75 -35.219 -4.605 1 98.12 90 TYR A O 1
ATOM 692 N N . LYS A 1 91 ? 20.219 -35.5 -6.188 1 97.81 91 LYS A N 1
ATOM 693 C CA . LYS A 1 91 ? 19.234 -35.844 -7.207 1 97.81 91 LYS A CA 1
ATOM 694 C C . LYS A 1 91 ? 18.375 -37.031 -6.758 1 97.81 91 LYS A C 1
ATOM 696 O O . LYS A 1 91 ? 18.891 -38.031 -6.262 1 97.81 91 LYS A O 1
ATOM 701 N N . ASN A 1 92 ? 17.062 -36.844 -6.844 1 96.44 92 ASN A N 1
ATOM 702 C CA . ASN A 1 92 ? 16.016 -37.844 -6.629 1 96.44 92 ASN A CA 1
ATOM 703 C C . ASN A 1 92 ? 15.859 -38.188 -5.148 1 96.44 92 ASN A C 1
ATOM 705 O O . ASN A 1 92 ? 15.211 -39.156 -4.801 1 96.44 92 ASN A O 1
ATOM 709 N N . ARG A 1 93 ? 16.422 -37.312 -4.328 1 97.69 93 ARG A N 1
ATOM 710 C CA . ARG A 1 93 ? 16.188 -37.5 -2.898 1 97.69 93 ARG A CA 1
ATOM 711 C C . ARG A 1 93 ? 14.898 -36.781 -2.471 1 97.69 93 ARG A C 1
ATOM 713 O O . ARG A 1 93 ? 14.773 -35.562 -2.619 1 97.69 93 ARG A O 1
ATOM 720 N N . GLU A 1 94 ? 14.023 -37.562 -1.914 1 97.12 94 GLU A N 1
ATOM 721 C CA . GLU A 1 94 ? 12.766 -37 -1.436 1 97.12 94 GLU A CA 1
ATOM 722 C C . GLU A 1 94 ? 12.992 -36.062 -0.261 1 97.12 94 GLU A C 1
ATOM 724 O O . GLU A 1 94 ? 12.273 -35.062 -0.102 1 97.12 94 GLU A O 1
ATOM 729 N N . LYS A 1 95 ? 13.922 -36.438 0.533 1 98.25 95 LYS A N 1
ATOM 730 C CA . LYS A 1 95 ? 14.32 -35.625 1.673 1 98.25 95 LYS A CA 1
ATOM 731 C C . LYS A 1 95 ? 15.812 -35.312 1.628 1 98.25 95 LYS A C 1
ATOM 733 O O . LYS A 1 95 ? 16.594 -35.875 2.404 1 98.25 95 LYS A O 1
ATOM 738 N N . ALA A 1 96 ? 16.125 -34.344 0.851 1 98.62 96 ALA A N 1
ATOM 739 C CA . ALA A 1 96 ? 17.516 -33.969 0.688 1 98.62 96 ALA A CA 1
ATOM 740 C C . ALA A 1 96 ? 18.047 -33.219 1.924 1 98.62 96 ALA A C 1
ATOM 742 O O . ALA A 1 96 ? 19.219 -33.375 2.287 1 98.62 96 ALA A O 1
ATOM 743 N N . LYS A 1 97 ? 17.203 -32.438 2.568 1 98.44 97 LYS A N 1
ATOM 744 C CA . LYS A 1 97 ? 17.516 -31.672 3.773 1 98.44 97 LYS A CA 1
ATOM 745 C C . LYS A 1 97 ? 18.766 -30.828 3.582 1 98.44 97 LYS A C 1
ATOM 747 O O . LYS A 1 97 ? 19.719 -30.922 4.371 1 98.44 97 LYS A O 1
ATOM 752 N N . VAL A 1 98 ? 18.719 -29.984 2.574 1 98.56 98 VAL A N 1
ATOM 753 C CA . VAL A 1 98 ? 19.875 -29.156 2.221 1 98.56 98 VAL A CA 1
ATOM 754 C C . VAL A 1 98 ? 19.422 -27.75 1.874 1 98.56 98 VAL A C 1
ATOM 756 O O . VAL A 1 98 ? 18.344 -27.562 1.301 1 98.56 98 VAL A O 1
ATOM 759 N N . ILE A 1 99 ? 20.125 -26.75 2.328 1 98.44 99 ILE A N 1
ATOM 760 C CA . ILE A 1 99 ? 20.016 -25.359 1.909 1 98.44 99 ILE A CA 1
ATOM 761 C C . ILE A 1 99 ? 21.156 -25 0.964 1 98.44 99 ILE A C 1
ATOM 763 O O . ILE A 1 99 ? 22.328 -25.109 1.334 1 98.44 99 ILE A O 1
ATOM 767 N N . ILE A 1 100 ? 20.859 -24.734 -0.223 1 98.81 100 ILE A N 1
ATOM 768 C CA . ILE A 1 100 ? 21.828 -24.156 -1.15 1 98.81 100 ILE A CA 1
ATOM 769 C C . ILE A 1 100 ? 21.891 -22.641 -0.971 1 98.81 100 ILE A C 1
ATOM 771 O O . ILE A 1 100 ? 21.016 -21.922 -1.457 1 98.81 100 ILE A O 1
ATOM 775 N N . TYR A 1 101 ? 22.922 -22.203 -0.313 1 98.44 101 TYR A N 1
ATOM 776 C CA . TYR A 1 101 ? 23.016 -20.828 0.179 1 98.44 101 TYR A CA 1
ATOM 777 C C . TYR A 1 101 ? 23.906 -20 -0.724 1 98.44 101 TYR A C 1
ATOM 779 O O . TYR A 1 101 ? 25.078 -20.344 -0.953 1 98.44 101 TYR A O 1
ATOM 787 N N . PHE A 1 102 ? 23.328 -18.891 -1.288 1 98.56 102 PHE A N 1
ATOM 788 C CA . PHE A 1 102 ? 24.047 -17.875 -2.055 1 98.56 102 PHE A CA 1
ATOM 789 C C . PHE A 1 102 ? 24.266 -16.625 -1.224 1 98.56 102 PHE A C 1
ATOM 791 O O . PHE A 1 102 ? 23.391 -15.758 -1.163 1 98.56 102 PHE A O 1
ATOM 798 N N . PRO A 1 103 ? 25.469 -16.422 -0.668 1 97.62 103 PRO A N 1
ATOM 799 C CA . PRO A 1 103 ? 25.719 -15.172 0.043 1 97.62 103 PRO A CA 1
ATOM 800 C C . PRO A 1 103 ? 25.609 -13.953 -0.862 1 97.62 103 PRO A C 1
ATOM 802 O O . PRO A 1 103 ? 25.5 -14.086 -2.084 1 97.62 103 PRO A O 1
ATOM 805 N N . GLU A 1 104 ? 25.547 -12.766 -0.22 1 96.06 104 GLU A N 1
ATOM 806 C CA . GLU A 1 104 ? 25.484 -11.523 -0.987 1 96.06 104 GLU A CA 1
ATOM 807 C C . GLU A 1 104 ? 26.484 -11.531 -2.141 1 96.06 104 GLU A C 1
ATOM 809 O O . GLU A 1 104 ? 27.641 -11.953 -1.97 1 96.06 104 GLU A O 1
ATOM 814 N N . GLY A 1 105 ? 26.047 -11.234 -3.273 1 96.81 105 GLY A N 1
ATOM 815 C CA . GLY A 1 105 ? 26.875 -11.219 -4.461 1 96.81 105 GLY A CA 1
ATOM 816 C C . GLY A 1 105 ? 26.109 -11.492 -5.738 1 96.81 105 GLY A C 1
ATOM 817 O O . GLY A 1 105 ? 24.891 -11.703 -5.707 1 96.81 105 GLY A O 1
ATOM 818 N N . ASP A 1 106 ? 26.859 -11.297 -6.816 1 98 106 ASP A N 1
ATOM 819 C CA . ASP A 1 106 ? 26.312 -11.602 -8.141 1 98 106 ASP A CA 1
ATOM 820 C C . ASP A 1 106 ? 26.719 -13.008 -8.586 1 98 106 ASP A C 1
ATOM 822 O O . ASP A 1 106 ? 27.906 -13.367 -8.523 1 98 106 ASP A O 1
ATOM 826 N N . TYR A 1 107 ? 25.797 -13.797 -8.977 1 98.81 107 TYR A N 1
ATOM 827 C CA . TYR A 1 107 ? 26.016 -15.156 -9.461 1 98.81 107 TYR A CA 1
ATOM 828 C C . TYR A 1 107 ? 25.438 -15.344 -10.859 1 98.81 107 TYR A C 1
ATOM 830 O O . TYR A 1 107 ? 24.219 -15.484 -11.016 1 98.81 107 TYR A O 1
ATOM 838 N N . VAL A 1 108 ? 26.297 -15.398 -11.867 1 98.69 108 VAL A N 1
ATOM 839 C CA . VAL A 1 108 ? 25.844 -15.625 -13.234 1 98.69 108 VAL A CA 1
ATOM 840 C C . VAL A 1 108 ? 25.562 -17.109 -13.445 1 98.69 108 VAL A C 1
ATOM 842 O O . VAL A 1 108 ? 26.453 -17.938 -13.328 1 98.69 108 VAL A O 1
ATOM 845 N N . LEU A 1 109 ? 24.312 -17.406 -13.773 1 98.88 109 LEU A N 1
ATOM 846 C CA . LEU A 1 109 ? 23.891 -18.812 -13.859 1 98.88 109 LEU A CA 1
ATOM 847 C C . LEU A 1 109 ? 23.672 -19.219 -15.312 1 98.88 109 LEU A C 1
ATOM 849 O O . LEU A 1 109 ? 23.594 -20.422 -15.617 1 98.88 109 LEU A O 1
ATOM 853 N N . HIS A 1 110 ? 23.594 -18.25 -16.234 1 98.62 110 HIS A N 1
ATOM 854 C CA . HIS A 1 110 ? 23.469 -18.594 -17.641 1 98.62 110 HIS A CA 1
ATOM 855 C C . HIS A 1 110 ? 24.094 -17.516 -18.531 1 98.62 110 HIS A C 1
ATOM 857 O O . HIS A 1 110 ? 23.906 -16.328 -18.312 1 98.62 110 HIS A O 1
ATOM 863 N N . THR A 1 111 ? 24.906 -17.906 -19.469 1 98.06 111 THR A N 1
ATOM 864 C CA . THR A 1 111 ? 25.406 -17.125 -20.594 1 98.06 111 THR A CA 1
ATOM 865 C C . THR A 1 111 ? 25.234 -17.891 -21.891 1 98.06 111 THR A C 1
ATOM 867 O O . THR A 1 111 ? 24.922 -19.078 -21.891 1 98.06 111 THR A O 1
ATOM 870 N N . LYS A 1 112 ? 25.516 -17.203 -22.938 1 97.19 112 LYS A N 1
ATOM 871 C CA . LYS A 1 112 ? 25.453 -17.844 -24.25 1 97.19 112 LYS A CA 1
ATOM 872 C C . LYS A 1 112 ? 26.438 -19 -24.344 1 97.19 112 LYS A C 1
ATOM 874 O O . LYS A 1 112 ? 26.234 -19.953 -25.109 1 97.19 112 LYS A O 1
ATOM 879 N N . ASP A 1 113 ? 27.531 -19 -23.562 1 96.94 113 ASP A N 1
ATOM 880 C CA . ASP A 1 113 ? 28.578 -20.016 -23.609 1 96.94 113 ASP A CA 1
ATOM 881 C C . ASP A 1 113 ? 28.062 -21.328 -23 1 96.94 113 ASP A C 1
ATOM 883 O O . ASP A 1 113 ? 28.688 -22.375 -23.188 1 96.94 113 ASP A O 1
ATOM 887 N N . ASP A 1 114 ? 26.953 -21.25 -22.281 1 97.31 114 ASP A N 1
ATOM 888 C CA . ASP A 1 114 ? 26.375 -22.438 -21.672 1 97.31 114 ASP A CA 1
ATOM 889 C C . ASP A 1 114 ? 25.531 -23.219 -22.672 1 97.31 114 ASP A C 1
ATOM 891 O O . ASP A 1 114 ? 25.141 -24.359 -22.406 1 97.31 114 ASP A O 1
ATOM 895 N N . ASN A 1 115 ? 25.281 -22.594 -23.812 1 97.19 115 ASN A N 1
ATOM 896 C CA . ASN A 1 115 ? 24.516 -23.297 -24.844 1 97.19 115 ASN A CA 1
ATOM 897 C C . ASN A 1 115 ? 25.344 -24.422 -25.484 1 97.19 115 ASN A C 1
ATOM 899 O O . ASN A 1 115 ? 26.547 -24.281 -25.641 1 97.19 115 ASN A O 1
ATOM 903 N N . ILE A 1 116 ? 24.703 -25.5 -25.781 1 96.06 116 ILE A N 1
ATOM 904 C CA . ILE A 1 116 ? 25.328 -26.625 -26.469 1 96.06 116 ILE A CA 1
ATOM 905 C C . ILE A 1 116 ? 24.594 -26.891 -27.797 1 96.06 116 ILE A C 1
ATOM 907 O O . ILE A 1 116 ? 23.406 -27.234 -27.797 1 96.06 116 ILE A O 1
ATOM 911 N N . ASN A 1 117 ? 25.297 -26.781 -28.875 1 94.19 117 ASN A N 1
ATOM 912 C CA . ASN A 1 117 ? 24.75 -27.016 -30.219 1 94.19 117 ASN A CA 1
ATOM 913 C C . ASN A 1 117 ? 23.5 -26.188 -30.453 1 94.19 117 ASN A C 1
ATOM 915 O O . ASN A 1 117 ? 22.469 -26.719 -30.891 1 94.19 117 ASN A O 1
ATOM 919 N N . GLY A 1 118 ? 23.531 -25.047 -30.016 1 91.56 118 GLY A N 1
ATOM 920 C CA . GLY A 1 118 ? 22.453 -24.109 -30.281 1 91.56 118 GLY A CA 1
ATOM 921 C C . GLY A 1 118 ? 21.25 -24.312 -29.391 1 91.56 118 GLY A C 1
ATOM 922 O O . GLY A 1 118 ? 20.141 -23.844 -29.688 1 91.56 118 GLY A O 1
ATOM 923 N N . LYS A 1 119 ? 21.422 -24.984 -28.359 1 95.06 119 LYS A N 1
ATOM 924 C CA . LYS A 1 119 ? 20.344 -25.266 -27.422 1 95.06 119 LYS A CA 1
ATOM 925 C C . LYS A 1 119 ? 20.719 -24.812 -26 1 95.06 119 LYS A C 1
ATOM 927 O O . LYS A 1 119 ? 21.859 -24.984 -25.578 1 95.06 119 LYS A O 1
ATOM 932 N N . SER A 1 120 ? 19.75 -24.156 -25.375 1 97 120 SER A N 1
ATOM 933 C CA . SER A 1 120 ? 19.906 -23.828 -23.969 1 97 120 SER A CA 1
ATOM 934 C C . SER A 1 120 ? 19.359 -24.938 -23.078 1 97 120 SER A C 1
ATOM 936 O O . SER A 1 120 ? 18.422 -25.656 -23.469 1 97 120 SER A O 1
ATOM 938 N N . PHE A 1 121 ? 19.984 -25.062 -21.938 1 95.88 121 PHE A N 1
ATOM 939 C CA . PHE A 1 121 ? 19.562 -26.125 -21.031 1 95.88 121 PHE A CA 1
ATOM 940 C C . PHE A 1 121 ? 19.266 -25.562 -19.641 1 95.88 121 PHE A C 1
ATOM 942 O O . PHE A 1 121 ? 19.969 -24.672 -19.156 1 95.88 121 PHE A O 1
ATOM 949 N N . CYS A 1 122 ? 18.297 -26.156 -19.094 1 96.75 122 CYS A N 1
ATOM 950 C CA . CYS A 1 122 ? 17.859 -25.812 -17.734 1 96.75 122 CYS A CA 1
ATOM 951 C C . CYS A 1 122 ? 18.797 -26.438 -16.703 1 96.75 122 CYS A C 1
ATOM 953 O O . CYS A 1 122 ? 19.359 -27.5 -16.922 1 96.75 122 CYS A O 1
ATOM 955 N N . ILE A 1 123 ? 19.016 -25.688 -15.57 1 98.5 123 ILE A N 1
ATOM 956 C CA . ILE A 1 123 ? 19.562 -26.297 -14.367 1 98.5 123 ILE A CA 1
ATOM 957 C C . ILE A 1 123 ? 18.469 -27.016 -13.602 1 98.5 123 ILE A C 1
ATOM 959 O O . ILE A 1 123 ? 17.562 -26.391 -13.047 1 98.5 123 ILE A O 1
ATOM 963 N N . ASN A 1 124 ? 18.594 -28.344 -13.531 1 98.12 124 ASN A N 1
ATOM 964 C CA . ASN A 1 124 ? 17.562 -29.141 -12.883 1 98.12 124 ASN A CA 1
ATOM 965 C C . ASN A 1 124 ? 17.891 -29.422 -11.422 1 98.12 124 ASN A C 1
ATOM 967 O O . ASN A 1 124 ? 18.984 -29.891 -11.102 1 98.12 124 ASN A O 1
ATOM 971 N N . ILE A 1 125 ? 17 -29.094 -10.578 1 98.75 125 ILE A N 1
ATOM 972 C CA . ILE A 1 125 ? 17.062 -29.484 -9.172 1 98.75 125 ILE A CA 1
ATOM 973 C C . ILE A 1 125 ? 15.93 -30.469 -8.867 1 98.75 125 ILE A C 1
ATOM 975 O O . ILE A 1 125 ? 14.781 -30.047 -8.672 1 98.75 125 ILE A O 1
ATOM 979 N N . LEU A 1 126 ? 16.281 -31.75 -8.742 1 98.62 126 LEU A N 1
ATOM 980 C CA . LEU A 1 126 ? 15.32 -32.844 -8.648 1 98.62 126 LEU A CA 1
ATOM 981 C C . LEU A 1 126 ? 15.344 -33.469 -7.258 1 98.62 126 LEU A C 1
ATOM 983 O O . LEU A 1 126 ? 15.758 -34.625 -7.094 1 98.62 126 LEU A O 1
ATOM 987 N N . ALA A 1 127 ? 14.812 -32.75 -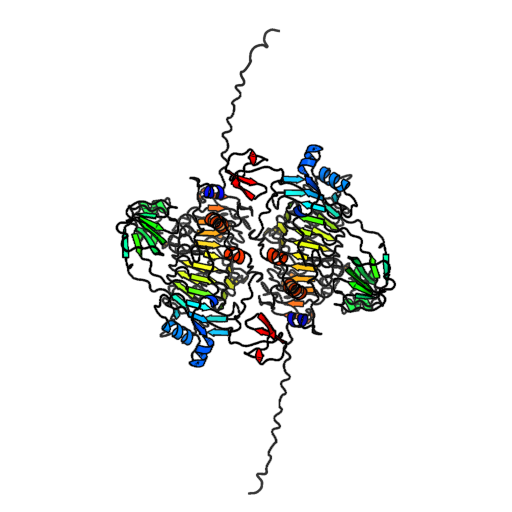6.305 1 98.69 127 ALA A N 1
ATOM 988 C CA . ALA A 1 127 ? 14.812 -33.219 -4.926 1 98.69 127 ALA A CA 1
ATOM 989 C C . ALA A 1 127 ? 13.773 -32.5 -4.082 1 98.69 127 ALA A C 1
ATOM 991 O O . ALA A 1 127 ? 13.32 -31.422 -4.441 1 98.69 127 ALA A O 1
ATOM 992 N N . GLY A 1 128 ? 13.297 -33.156 -2.998 1 98.62 128 GLY A N 1
ATOM 993 C CA . GLY A 1 128 ? 12.484 -32.531 -1.979 1 98.62 128 GLY A CA 1
ATOM 994 C C . GLY A 1 128 ? 13.281 -32.031 -0.785 1 98.62 128 GLY A C 1
ATOM 995 O O . GLY A 1 128 ? 14.461 -32.375 -0.643 1 98.62 128 GLY A O 1
ATOM 996 N N . HIS A 1 129 ? 12.68 -31.234 0.011 1 98.62 129 HIS A N 1
ATOM 997 C CA . HIS A 1 129 ? 13.312 -30.672 1.2 1 98.62 129 HIS A CA 1
ATOM 998 C C . HIS A 1 129 ? 14.641 -30 0.854 1 98.62 129 HIS A C 1
ATOM 1000 O O . HIS A 1 129 ? 15.664 -30.266 1.485 1 98.62 129 HIS A O 1
ATOM 1006 N N . ILE A 1 130 ? 14.562 -29.094 -0.05 1 98.62 130 ILE A N 1
ATOM 1007 C CA . ILE A 1 130 ? 15.695 -28.312 -0.521 1 98.62 130 ILE A CA 1
ATOM 1008 C C . ILE A 1 130 ? 15.312 -26.844 -0.607 1 98.62 130 ILE A C 1
ATOM 1010 O O . ILE A 1 130 ? 14.18 -26.516 -0.974 1 98.62 130 ILE A O 1
ATOM 1014 N N . VAL A 1 131 ? 16.188 -25.938 -0.149 1 98.75 131 VAL A N 1
ATOM 1015 C CA . VAL A 1 131 ? 15.898 -24.516 -0.159 1 98.75 131 VAL A CA 1
ATOM 1016 C C . VAL A 1 131 ? 17.016 -23.766 -0.892 1 98.75 131 VAL A C 1
ATOM 1018 O O . VAL A 1 131 ? 18.188 -23.969 -0.613 1 98.75 131 VAL A O 1
ATOM 1021 N N . LEU A 1 132 ? 16.703 -23.016 -1.904 1 98.81 132 LEU A N 1
ATOM 1022 C CA . LEU A 1 132 ? 17.594 -21.984 -2.418 1 98.81 132 LEU A CA 1
ATOM 1023 C C . LEU A 1 132 ? 17.484 -20.703 -1.595 1 98.81 132 LEU A C 1
ATOM 1025 O O . LEU A 1 132 ? 16.406 -20.109 -1.509 1 98.81 132 LEU A O 1
ATOM 1029 N N . LYS A 1 133 ? 18.547 -20.312 -0.987 1 98.44 133 LYS A N 1
ATOM 1030 C CA . LYS A 1 133 ? 18.516 -19.234 0.003 1 98.44 133 LYS A CA 1
ATOM 1031 C C . LYS A 1 133 ? 19.547 -18.156 -0.334 1 98.44 133 LYS A C 1
ATOM 1033 O O . LYS A 1 133 ? 20.703 -18.469 -0.655 1 98.44 133 LYS A O 1
ATOM 1038 N N . GLY A 1 134 ? 19.156 -16.875 -0.388 1 98.31 134 GLY A N 1
ATOM 1039 C CA . GLY A 1 134 ? 20.062 -15.742 -0.479 1 98.31 134 GLY A CA 1
ATOM 1040 C C . GLY A 1 134 ? 20.094 -14.898 0.783 1 98.31 134 GLY A C 1
ATOM 1041 O O . GLY A 1 134 ? 19.516 -15.281 1.805 1 98.31 134 GLY A O 1
ATOM 1042 N N . ASP A 1 135 ? 20.859 -13.797 0.705 1 95 135 ASP A N 1
ATOM 1043 C CA . ASP A 1 135 ? 21.016 -12.883 1.833 1 95 135 ASP A CA 1
ATOM 1044 C C . ASP A 1 135 ? 19.969 -11.773 1.795 1 95 135 ASP A C 1
ATOM 1046 O O . ASP A 1 135 ? 19.906 -10.945 2.701 1 95 135 ASP A O 1
ATOM 1050 N N . GLY A 1 136 ? 19.203 -11.789 0.713 1 93 136 GLY A N 1
ATOM 1051 C CA . GLY A 1 136 ? 18.172 -10.766 0.619 1 93 136 GLY A CA 1
ATOM 1052 C C . GLY A 1 136 ? 18.016 -10.219 -0.784 1 93 136 GLY A C 1
ATOM 1053 O O . GLY A 1 136 ? 18.906 -10.336 -1.617 1 93 136 GLY A O 1
ATOM 1054 N N . VAL A 1 137 ? 16.891 -9.625 -0.994 1 92 137 VAL A N 1
ATOM 1055 C CA . VAL A 1 137 ? 16.609 -8.953 -2.258 1 92 137 VAL A CA 1
ATOM 1056 C C . VAL A 1 137 ? 17.625 -7.844 -2.494 1 92 137 VAL A C 1
ATOM 1058 O O . VAL A 1 137 ? 17.922 -7.062 -1.587 1 92 137 VAL A O 1
ATOM 1061 N N . GLY A 1 138 ? 18.156 -7.789 -3.678 1 88.25 138 GLY A N 1
ATOM 1062 C CA . GLY A 1 138 ? 19.172 -6.801 -4.016 1 88.25 138 GLY A CA 1
ATOM 1063 C C . GLY A 1 138 ? 20.562 -7.203 -3.59 1 88.25 138 GLY A C 1
ATOM 1064 O O . GLY A 1 138 ? 21.547 -6.762 -4.184 1 88.25 138 GLY A O 1
ATOM 1065 N N . LYS A 1 139 ? 20.719 -8.047 -2.609 1 90.19 139 LYS A N 1
ATOM 1066 C CA . LYS A 1 139 ? 22.016 -8.461 -2.076 1 90.19 139 LYS A CA 1
ATOM 1067 C C . LYS A 1 139 ? 22.531 -9.703 -2.797 1 90.19 139 LYS A C 1
ATOM 1069 O O . LYS A 1 139 ? 23.703 -9.758 -3.176 1 90.19 139 LYS A O 1
ATOM 1074 N N . THR A 1 140 ? 21.703 -10.734 -2.857 1 96.56 140 THR A N 1
ATOM 1075 C CA . THR A 1 140 ? 22.016 -11.914 -3.658 1 96.56 140 THR A CA 1
ATOM 1076 C C . THR A 1 140 ? 21.328 -11.836 -5.016 1 96.56 140 THR A C 1
ATOM 1078 O O . THR A 1 140 ? 20.094 -11.805 -5.09 1 96.56 140 THR A O 1
ATOM 1081 N N . ARG A 1 141 ? 22.078 -11.812 -6.039 1 98.25 141 ARG A N 1
ATOM 1082 C CA . ARG A 1 141 ? 21.531 -11.711 -7.387 1 98.25 141 ARG A CA 1
ATOM 1083 C C . ARG A 1 141 ? 21.906 -12.922 -8.227 1 98.25 141 ARG A C 1
ATOM 1085 O O . ARG A 1 141 ? 23.094 -13.242 -8.383 1 98.25 141 ARG A O 1
ATOM 1092 N N . LEU A 1 142 ? 20.938 -13.703 -8.695 1 98.88 142 LEU A N 1
ATOM 1093 C CA . LEU A 1 142 ? 21.094 -14.797 -9.648 1 98.88 142 LEU A CA 1
ATOM 1094 C C . LEU A 1 142 ? 20.781 -14.336 -11.062 1 98.88 142 LEU A C 1
ATOM 1096 O O . LEU A 1 142 ? 19.641 -14.016 -11.375 1 98.88 142 LEU A O 1
ATOM 1100 N N . ILE A 1 143 ? 21.797 -14.367 -11.945 1 98.75 143 ILE A N 1
ATOM 1101 C CA . ILE A 1 143 ? 21.75 -13.555 -13.156 1 98.75 143 ILE A CA 1
ATOM 1102 C C . ILE A 1 143 ? 21.688 -14.461 -14.383 1 98.75 143 ILE A C 1
ATOM 1104 O O . ILE A 1 143 ? 22.516 -15.359 -14.547 1 98.75 143 ILE A O 1
ATOM 1108 N N . MET A 1 144 ? 20.641 -14.336 -15.133 1 98.5 144 MET A N 1
ATOM 1109 C CA . MET A 1 144 ? 20.594 -14.805 -16.516 1 98.5 144 MET A CA 1
ATOM 1110 C C . MET A 1 144 ? 21.156 -13.766 -17.469 1 98.5 144 MET A C 1
ATOM 1112 O O . MET A 1 144 ? 20.406 -12.984 -18.062 1 98.5 144 MET A O 1
ATOM 1116 N N . GLN A 1 145 ? 22.438 -13.844 -17.719 1 98 145 GLN A N 1
ATOM 1117 C CA . GLN A 1 145 ? 23.141 -12.812 -18.469 1 98 145 GLN A CA 1
ATOM 1118 C C . GLN A 1 145 ? 22.656 -12.766 -19.922 1 98 145 GLN A C 1
ATOM 1120 O O . GLN A 1 145 ? 22.578 -11.695 -20.516 1 98 145 GLN A O 1
ATOM 1125 N N . ASP A 1 146 ? 22.453 -13.93 -20.5 1 98 146 ASP A N 1
ATOM 1126 C CA . ASP A 1 146 ? 21.969 -14.094 -21.875 1 98 146 ASP A CA 1
ATOM 1127 C C . ASP A 1 146 ? 20.672 -14.883 -21.906 1 98 146 ASP A C 1
ATOM 1129 O O . ASP A 1 146 ? 20.359 -15.617 -20.953 1 98 146 ASP A O 1
ATOM 1133 N N . PRO A 1 147 ? 19.875 -14.664 -22.969 1 97.81 147 PRO A N 1
ATOM 1134 C CA . PRO A 1 147 ? 18.594 -15.375 -23.016 1 97.81 147 PRO A CA 1
ATOM 1135 C C . PRO A 1 147 ? 18.766 -16.875 -23.219 1 97.81 147 PRO A C 1
ATOM 1137 O O . PRO A 1 147 ? 19.75 -17.328 -23.812 1 97.81 147 PRO A O 1
ATOM 1140 N N . ASN A 1 148 ? 17.844 -17.688 -22.719 1 98.19 148 ASN A N 1
ATOM 1141 C CA . ASN A 1 148 ? 17.703 -19.078 -23.188 1 98.19 148 ASN A CA 1
ATOM 1142 C C . ASN A 1 148 ? 17.047 -19.141 -24.562 1 98.19 148 ASN A C 1
ATOM 1144 O O . ASN A 1 148 ? 16.062 -18.469 -24.812 1 98.19 148 ASN A O 1
ATOM 1148 N N . LEU A 1 149 ? 17.656 -19.922 -25.359 1 97 149 LEU A N 1
ATOM 1149 C CA . LEU A 1 149 ? 17.141 -20.109 -26.703 1 97 149 LEU A CA 1
ATOM 1150 C C . LEU A 1 149 ? 15.875 -20.969 -26.688 1 97 149 LEU A C 1
ATOM 1152 O O . LEU A 1 149 ? 15.742 -21.859 -25.859 1 97 149 LEU A O 1
ATOM 1156 N N . PRO A 1 150 ? 14.969 -20.625 -27.656 1 95.38 150 PRO A N 1
ATOM 1157 C CA . PRO A 1 150 ? 13.758 -21.453 -27.703 1 95.38 150 PRO A CA 1
ATOM 1158 C C . PRO A 1 150 ? 14.039 -22.859 -28.25 1 95.38 150 PRO A C 1
ATOM 1160 O O . PRO A 1 150 ? 14.883 -23.031 -29.125 1 95.38 150 PRO A O 1
ATOM 1163 N N . ASN A 1 151 ? 13.352 -23.828 -27.766 1 92.81 151 ASN A N 1
ATOM 1164 C CA . ASN A 1 151 ? 13.398 -25.172 -28.344 1 92.81 151 ASN A CA 1
ATOM 1165 C C . ASN A 1 151 ? 12.844 -25.188 -29.766 1 92.81 151 ASN A C 1
ATOM 1167 O O . ASN A 1 151 ? 13.297 -25.969 -30.609 1 92.81 151 ASN A O 1
ATOM 1171 N N . ASN A 1 152 ? 11.82 -24.406 -29.938 1 90.62 152 ASN A N 1
ATOM 1172 C CA . ASN A 1 152 ? 11.18 -24.125 -31.219 1 90.62 152 ASN A CA 1
ATOM 1173 C C . ASN A 1 152 ? 10.938 -22.641 -31.422 1 90.62 152 ASN A C 1
ATOM 1175 O O . ASN A 1 152 ? 10.07 -22.047 -30.766 1 90.62 152 ASN A O 1
ATOM 1179 N N . PRO A 1 153 ? 11.633 -22.078 -32.344 1 85.12 153 PRO A N 1
ATOM 1180 C CA . PRO A 1 153 ? 11.547 -20.625 -32.531 1 85.12 153 PRO A CA 1
ATOM 1181 C C . PRO A 1 153 ? 10.141 -20.156 -32.875 1 85.12 153 PRO A C 1
ATOM 1183 O O . PRO A 1 153 ? 9.805 -18.984 -32.688 1 85.12 153 PRO A O 1
ATOM 1186 N N . ASN A 1 154 ? 9.344 -21.109 -33.375 1 87.5 154 ASN A N 1
ATOM 1187 C CA . ASN A 1 154 ? 7.977 -20.75 -33.75 1 87.5 154 ASN A CA 1
ATOM 1188 C C . ASN A 1 154 ? 7.035 -20.812 -32.562 1 87.5 154 ASN A C 1
ATOM 1190 O O . ASN A 1 154 ? 5.902 -20.344 -32.625 1 87.5 154 ASN A O 1
ATOM 1194 N N . THR A 1 155 ? 7.504 -21.406 -31.578 1 90.88 155 THR A N 1
ATOM 1195 C CA . THR A 1 155 ? 6.789 -21.406 -30.297 1 90.88 155 THR A CA 1
ATOM 1196 C C . THR A 1 155 ? 7.414 -20.422 -29.328 1 90.88 155 THR A C 1
ATOM 1198 O O . THR A 1 155 ? 8.367 -20.766 -28.625 1 90.88 155 THR A O 1
ATOM 1201 N N . LEU A 1 156 ? 6.785 -19.312 -29.219 1 90.31 156 LEU A N 1
ATOM 1202 C CA . LEU A 1 156 ? 7.395 -18.109 -28.641 1 90.31 156 LEU A CA 1
ATOM 1203 C C . LEU A 1 156 ? 7.711 -18.328 -27.156 1 90.31 156 LEU A C 1
ATOM 1205 O O . LEU A 1 156 ? 8.531 -17.609 -26.594 1 90.31 156 LEU A O 1
ATOM 1209 N N . TYR A 1 157 ? 7.078 -19.359 -26.547 1 89 157 TYR A N 1
ATOM 1210 C CA . TYR A 1 157 ? 7.242 -19.562 -25.109 1 89 157 TYR A CA 1
ATOM 1211 C C . TYR A 1 157 ? 8.008 -20.859 -24.844 1 89 157 TYR A C 1
ATOM 1213 O O . TYR A 1 157 ? 8.008 -21.359 -23.719 1 89 157 TYR A O 1
ATOM 1221 N N . SER A 1 158 ? 8.82 -21.391 -25.781 1 92.31 158 SER A N 1
ATOM 1222 C CA . SER A 1 158 ? 9.406 -22.719 -25.688 1 92.31 158 SER A CA 1
ATOM 1223 C C . SER A 1 158 ? 10.805 -22.672 -25.078 1 92.31 158 SER A C 1
ATOM 1225 O O . SER A 1 158 ? 11.422 -23.703 -24.844 1 92.31 158 SER A O 1
ATOM 1227 N N . SER A 1 159 ? 11.266 -21.453 -24.828 1 96.06 159 SER A N 1
ATOM 1228 C CA . SER A 1 159 ? 12.547 -21.391 -24.125 1 96.06 159 SER A CA 1
ATOM 1229 C C . SER A 1 159 ? 12.461 -22.031 -22.75 1 96.06 159 SER A C 1
ATOM 1231 O O . SER A 1 159 ? 11.477 -21.844 -22.031 1 96.06 159 SER A O 1
ATOM 1233 N N . PRO A 1 160 ? 13.461 -22.828 -22.438 1 97.06 160 PRO A N 1
ATOM 1234 C CA . PRO A 1 160 ? 13.438 -23.422 -21.094 1 97.06 160 PRO A CA 1
ATOM 1235 C C . PRO A 1 160 ? 13.703 -22.391 -20 1 97.06 160 PRO A C 1
ATOM 1237 O O . PRO A 1 160 ? 14.32 -21.359 -20.266 1 97.06 160 PRO A O 1
ATOM 1240 N N . ALA A 1 161 ? 13.211 -22.688 -18.812 1 98.19 161 ALA A N 1
ATOM 1241 C CA . ALA A 1 161 ? 13.602 -21.875 -17.656 1 98.19 161 ALA A CA 1
ATOM 1242 C C . ALA A 1 161 ? 15.078 -22.094 -17.312 1 98.19 161 ALA A C 1
ATOM 1244 O O . ALA A 1 161 ? 15.656 -23.125 -17.656 1 98.19 161 ALA A O 1
ATOM 1245 N N . MET A 1 162 ? 15.664 -21.078 -16.672 1 98.62 162 MET A N 1
ATOM 1246 C CA . MET A 1 162 ? 17.062 -21.234 -16.234 1 98.62 162 MET A CA 1
ATOM 1247 C C . MET A 1 162 ? 17.172 -22.281 -15.156 1 98.62 162 MET A C 1
ATOM 1249 O O . MET A 1 162 ? 18.062 -23.141 -15.219 1 98.62 162 MET A O 1
ATOM 1253 N N . ILE A 1 163 ? 16.328 -22.25 -14.148 1 98.88 163 ILE A N 1
ATOM 1254 C CA . ILE A 1 163 ? 16.281 -23.234 -13.07 1 98.88 163 ILE A CA 1
ATOM 1255 C C . ILE A 1 163 ? 14.914 -23.906 -13.047 1 98.88 163 ILE A C 1
ATOM 1257 O O . ILE A 1 163 ? 13.883 -23.234 -13.18 1 98.88 163 ILE A O 1
ATOM 1261 N N . GLN A 1 164 ? 14.891 -25.203 -12.883 1 98.62 164 GLN A N 1
ATOM 1262 C CA . GLN A 1 164 ? 13.648 -25.906 -12.609 1 98.62 164 GLN A CA 1
ATOM 1263 C C . GLN A 1 164 ? 13.75 -26.734 -11.328 1 98.62 164 GLN A C 1
ATOM 1265 O O . GLN A 1 164 ? 14.641 -27.578 -11.195 1 98.62 164 GLN A O 1
ATOM 1270 N N . LEU A 1 165 ? 12.953 -26.406 -10.422 1 98.88 165 LEU A N 1
ATOM 1271 C CA . LEU A 1 165 ? 12.656 -27.312 -9.305 1 98.88 165 LEU A CA 1
ATOM 1272 C C . LEU A 1 165 ? 11.57 -28.312 -9.688 1 98.88 165 LEU A C 1
ATOM 1274 O O . LEU A 1 165 ? 10.398 -27.938 -9.805 1 98.88 165 LEU A O 1
ATOM 1278 N N . ARG A 1 166 ? 11.992 -29.641 -9.742 1 98.38 166 ARG A N 1
ATOM 1279 C CA . ARG A 1 166 ? 11.07 -30.484 -10.5 1 98.38 166 ARG A CA 1
ATOM 1280 C C . ARG A 1 166 ? 11.055 -31.906 -9.953 1 98.38 166 ARG A C 1
ATOM 1282 O O . ARG A 1 166 ? 12.102 -32.438 -9.586 1 98.38 166 ARG A O 1
ATOM 1289 N N . ASN A 1 167 ? 9.875 -32.406 -9.844 1 98.44 167 ASN A N 1
ATOM 1290 C CA . ASN A 1 167 ? 9.703 -33.844 -9.844 1 98.44 167 ASN A CA 1
ATOM 1291 C C . ASN A 1 167 ? 9.359 -34.375 -11.227 1 98.44 167 ASN A C 1
ATOM 1293 O O . ASN A 1 167 ? 8.469 -33.844 -11.898 1 98.44 167 ASN A O 1
ATOM 1297 N N . ASN A 1 168 ? 10.047 -35.375 -11.734 1 94.38 168 ASN A N 1
ATOM 1298 C CA . ASN A 1 168 ? 9.883 -35.875 -13.102 1 94.38 168 ASN A CA 1
ATOM 1299 C C . ASN A 1 168 ? 8.531 -36.562 -13.289 1 94.38 168 ASN A C 1
ATOM 1301 O O . ASN A 1 168 ? 8.109 -36.781 -14.422 1 94.38 168 ASN A O 1
ATOM 1305 N N . GLY A 1 169 ? 7.848 -36.688 -12.32 1 89.62 169 GLY A N 1
ATOM 1306 C CA . GLY A 1 169 ? 6.566 -37.344 -12.461 1 89.62 169 GLY A CA 1
ATOM 1307 C C . GLY A 1 169 ? 6.688 -38.75 -13 1 89.62 169 GLY A C 1
ATOM 1308 O O . GLY A 1 169 ? 7.719 -39.406 -12.82 1 89.62 169 GLY A O 1
ATOM 1309 N N . GLU A 1 170 ? 5.512 -39.312 -13.367 1 86.38 170 GLU A N 1
ATOM 1310 C CA . GLU A 1 170 ? 5.445 -40.625 -13.977 1 86.38 170 GLU A CA 1
ATOM 1311 C C . GLU A 1 170 ? 4.418 -40.688 -15.102 1 86.38 170 GLU A C 1
ATOM 1313 O O . GLU A 1 170 ? 3.504 -39.844 -15.148 1 86.38 170 GLU A O 1
ATOM 1318 N N . ALA A 1 171 ? 4.695 -41.5 -16.016 1 87.69 171 ALA A N 1
ATOM 1319 C CA . ALA A 1 171 ? 3.777 -41.656 -17.156 1 87.69 171 ALA A CA 1
ATOM 1320 C C . ALA A 1 171 ? 2.396 -42.094 -16.672 1 87.69 171 ALA A C 1
ATOM 1322 O O . ALA A 1 171 ? 1.378 -41.625 -17.203 1 87.69 171 ALA A O 1
ATOM 1323 N N . ALA A 1 172 ? 2.42 -43.031 -15.805 1 89.25 172 ALA A N 1
ATOM 1324 C CA . ALA A 1 172 ? 1.198 -43.469 -15.156 1 89.25 172 ALA A CA 1
ATOM 1325 C C . ALA A 1 172 ? 1.34 -43.438 -13.633 1 89.25 172 ALA A C 1
ATOM 1327 O O . ALA A 1 172 ? 2.42 -43.719 -13.102 1 89.25 172 ALA A O 1
ATOM 1328 N N . PRO A 1 173 ? 0.163 -43.125 -13.055 1 93.19 173 PRO A N 1
ATOM 1329 C CA . PRO A 1 173 ? 0.255 -43.094 -11.594 1 93.19 173 PRO A CA 1
ATOM 1330 C C . PRO A 1 173 ? 0.589 -44.469 -11 1 93.19 173 PRO A C 1
ATOM 1332 O O . PRO A 1 173 ? 0.193 -45.5 -11.555 1 93.19 173 PRO A O 1
ATOM 1335 N N . LYS A 1 174 ? 1.286 -44.438 -9.922 1 90.81 174 LYS A N 1
ATOM 1336 C CA . LYS A 1 174 ? 1.664 -45.688 -9.227 1 90.81 174 LYS A CA 1
ATOM 1337 C C . LYS A 1 174 ? 0.445 -46.562 -8.961 1 90.81 174 LYS A C 1
ATOM 1339 O O . LYS A 1 174 ? 0.505 -47.781 -9.125 1 90.81 174 LYS A O 1
ATOM 1344 N N . TYR A 1 175 ? -0.603 -46 -8.469 1 93.56 175 TYR A N 1
ATOM 1345 C CA . TYR A 1 175 ? -1.899 -46.656 -8.359 1 93.56 175 TYR A CA 1
ATOM 1346 C C . TYR A 1 175 ? -3.033 -45.688 -8.641 1 93.56 175 TYR A C 1
ATOM 1348 O O . TYR A 1 175 ? -2.855 -44.469 -8.523 1 93.56 175 TYR A O 1
ATOM 1356 N N . SER A 1 176 ? -4.125 -46.281 -9.102 1 97.56 176 SER A N 1
ATOM 1357 C CA . SER A 1 176 ? -5.344 -45.562 -9.477 1 97.56 176 SER A CA 1
ATOM 1358 C C . SER A 1 176 ? -6.582 -46.406 -9.188 1 97.56 176 SER A C 1
ATOM 1360 O O . SER A 1 176 ? -6.512 -47.625 -9.172 1 97.56 176 SER A O 1
ATOM 1362 N N . THR A 1 177 ? -7.664 -45.781 -8.867 1 98.38 177 THR A N 1
ATOM 1363 C CA . THR A 1 177 ? -8.93 -46.469 -8.648 1 98.38 177 THR A CA 1
ATOM 1364 C C . THR A 1 177 ? -10.094 -45.656 -9.203 1 98.38 177 THR A C 1
ATOM 1366 O O . THR A 1 177 ? -9.969 -44.438 -9.398 1 98.38 177 THR A O 1
ATOM 1369 N N . LYS A 1 178 ? -11.141 -46.25 -9.531 1 98.56 178 LYS A N 1
ATOM 1370 C CA . LYS A 1 178 ? -12.328 -45.594 -10.047 1 98.56 178 LYS A CA 1
ATOM 1371 C C . LYS A 1 178 ? -13.18 -45.031 -8.914 1 98.56 178 LYS A C 1
ATOM 1373 O O . LYS A 1 178 ? -13.297 -45.625 -7.855 1 98.56 178 LYS A O 1
ATOM 1378 N N . VAL A 1 179 ? -13.766 -43.906 -9.195 1 98.81 179 VAL A N 1
ATOM 1379 C CA . VAL A 1 179 ? -14.758 -43.375 -8.281 1 98.81 179 VAL A CA 1
ATOM 1380 C C . VAL A 1 179 ? -16.125 -43.969 -8.586 1 98.81 179 VAL A C 1
ATOM 1382 O O . VAL A 1 179 ? -16.594 -43.906 -9.734 1 98.81 179 VAL A O 1
ATOM 1385 N N . MET A 1 180 ? -16.828 -44.406 -7.543 1 98.62 180 MET A N 1
ATOM 1386 C CA . MET A 1 180 ? -17.969 -45.281 -7.781 1 98.62 180 MET A CA 1
ATOM 1387 C C . MET A 1 180 ? -19.281 -44.562 -7.465 1 98.62 180 MET A C 1
ATOM 1389 O O . MET A 1 180 ? -20.344 -45.062 -7.84 1 98.62 180 MET A O 1
ATOM 1393 N N . ALA A 1 181 ? -19.266 -43.5 -6.762 1 98.56 181 ALA A N 1
ATOM 1394 C CA . ALA A 1 181 ? -20.5 -42.812 -6.379 1 98.56 181 ALA A CA 1
ATOM 1395 C C . ALA A 1 181 ? -20.344 -41.281 -6.578 1 98.56 181 ALA A C 1
ATOM 1397 O O . ALA A 1 181 ? -19.219 -40.781 -6.594 1 98.56 181 ALA A O 1
ATOM 1398 N N . ASP A 1 182 ? -21.438 -40.656 -6.754 1 98.62 182 ASP A N 1
ATOM 1399 C CA . ASP A 1 182 ? -21.438 -39.188 -6.832 1 98.62 182 ASP A CA 1
ATOM 1400 C C . ASP A 1 182 ? -21 -38.562 -5.512 1 98.62 182 ASP A C 1
ATOM 1402 O O . ASP A 1 182 ? -21.109 -39.188 -4.453 1 98.62 182 ASP A O 1
ATOM 1406 N N . ALA A 1 183 ? -20.422 -37.438 -5.559 1 98.44 183 ALA A N 1
ATOM 1407 C CA . ALA A 1 183 ? -20.062 -36.625 -4.395 1 98.44 183 ALA A CA 1
ATOM 1408 C C . ALA A 1 183 ? -20.344 -35.156 -4.645 1 98.44 183 ALA A C 1
ATOM 1410 O O . ALA A 1 183 ? -20.016 -34.625 -5.715 1 98.44 183 ALA A O 1
ATOM 1411 N N . ASP A 1 184 ? -20.891 -34.469 -3.684 1 96.81 184 ASP A N 1
ATOM 1412 C CA . ASP A 1 184 ? -21.297 -33.094 -3.846 1 96.81 184 ASP A CA 1
ATOM 1413 C C . ASP A 1 184 ? -20.109 -32.156 -3.699 1 96.81 184 ASP A C 1
ATOM 1415 O O . ASP A 1 184 ? -19.188 -32.406 -2.938 1 96.81 184 ASP A O 1
ATOM 1419 N N . LYS A 1 185 ? -20.203 -31.031 -4.434 1 96.69 185 LYS A N 1
ATOM 1420 C CA . LYS A 1 185 ? -19.266 -29.922 -4.18 1 96.69 185 LYS A CA 1
ATOM 1421 C C . LYS A 1 185 ? -19.312 -29.516 -2.713 1 96.69 185 LYS A C 1
ATOM 1423 O O . LYS A 1 185 ? -20.375 -29.422 -2.111 1 96.69 185 LYS A O 1
ATOM 1428 N N . GLY A 1 186 ? -18.109 -29.266 -2.141 1 96.25 186 GLY A N 1
ATOM 1429 C CA . GLY A 1 186 ? -18.031 -28.938 -0.728 1 96.25 186 GLY A CA 1
ATOM 1430 C C . GLY A 1 186 ? -17.875 -30.156 0.163 1 96.25 186 GLY A C 1
ATOM 1431 O O . GLY A 1 186 ? -17.484 -30.031 1.33 1 96.25 186 GLY A O 1
ATOM 1432 N N . GLY A 1 187 ? -18.219 -31.312 -0.399 1 97.06 187 GLY A N 1
ATOM 1433 C CA . GLY A 1 187 ? -17.984 -32.531 0.348 1 97.06 187 GLY A CA 1
ATOM 1434 C C . GLY A 1 187 ? -16.516 -32.812 0.609 1 97.06 187 GLY A C 1
ATOM 1435 O O . GLY A 1 187 ? -15.641 -32.188 -0.011 1 97.06 187 GLY A O 1
ATOM 1436 N N . MET A 1 188 ? -16.281 -33.844 1.443 1 97.88 188 MET A N 1
ATOM 1437 C CA . MET A 1 188 ? -14.898 -34.062 1.883 1 97.88 188 MET A CA 1
ATOM 1438 C C . MET A 1 188 ? -14.438 -35.5 1.548 1 97.88 188 MET A C 1
ATOM 1440 O O . MET A 1 188 ? -13.352 -35.906 1.949 1 97.88 188 MET A O 1
ATOM 1444 N N . SER A 1 189 ? -15.305 -36.219 0.843 1 98.62 189 SER A N 1
ATOM 1445 C CA . SER A 1 189 ? -14.93 -37.625 0.626 1 98.62 189 SER A CA 1
ATOM 1446 C C . SER A 1 189 ? -15.484 -38.125 -0.698 1 98.62 189 SER A C 1
ATOM 1448 O O . SER A 1 189 ? -16.359 -37.5 -1.296 1 98.62 189 SER A O 1
ATOM 1450 N N . VAL A 1 190 ? -14.914 -39.281 -1.125 1 98.88 190 VAL A N 1
ATOM 1451 C CA . VAL A 1 190 ? -15.414 -40 -2.285 1 98.88 190 VAL A CA 1
ATOM 1452 C C . VAL A 1 190 ? -15.438 -41.5 -1.985 1 98.88 190 VAL A C 1
ATOM 1454 O O . VAL A 1 190 ? -14.695 -41.969 -1.122 1 98.88 190 VAL A O 1
ATOM 1457 N N . GLU A 1 191 ? -16.328 -42.188 -2.676 1 98.81 191 GLU A N 1
ATOM 1458 C CA . GLU A 1 191 ? -16.375 -43.656 -2.666 1 98.81 191 GLU A CA 1
ATOM 1459 C C . GLU A 1 191 ? -15.672 -44.25 -3.887 1 98.81 191 GLU A C 1
ATOM 1461 O O . GLU A 1 191 ? -16.031 -43.906 -5.023 1 98.81 191 GLU A O 1
ATOM 1466 N N . VAL A 1 192 ? -14.703 -45.125 -3.633 1 98.81 192 VAL A N 1
ATOM 1467 C CA . VAL A 1 192 ? -13.914 -45.625 -4.754 1 98.81 192 VAL A CA 1
ATOM 1468 C C . VAL A 1 192 ? -14.07 -47.156 -4.852 1 98.81 192 VAL A C 1
ATOM 1470 O O . VAL A 1 192 ? -14.688 -47.781 -3.986 1 98.81 192 VAL A O 1
ATOM 1473 N N . GLU A 1 193 ? -13.562 -47.625 -5.891 1 98.62 193 GLU A N 1
ATOM 1474 C CA . GLU A 1 193 ? -13.664 -49.062 -6.148 1 98.62 193 GLU A CA 1
ATOM 1475 C C . GLU A 1 193 ? -12.781 -49.875 -5.188 1 98.62 193 GLU A C 1
ATOM 1477 O O . GLU A 1 193 ? -13.203 -50.906 -4.672 1 98.62 193 GLU A O 1
ATOM 1482 N N . ASN A 1 194 ? -11.602 -49.469 -4.973 1 98.25 194 ASN A N 1
ATOM 1483 C CA . ASN A 1 194 ? -10.641 -50.125 -4.09 1 98.25 194 ASN A CA 1
ATOM 1484 C C . ASN A 1 194 ? -9.68 -49.094 -3.473 1 98.25 194 ASN A C 1
ATOM 1486 O O . ASN A 1 194 ? -8.875 -48.5 -4.176 1 98.25 194 ASN A O 1
ATOM 1490 N N . ALA A 1 195 ? -9.719 -48.938 -2.217 1 98.12 195 ALA A N 1
ATOM 1491 C CA . ALA A 1 195 ? -8.906 -47.938 -1.53 1 98.12 195 ALA A CA 1
ATOM 1492 C C . ALA A 1 195 ? -7.754 -48.594 -0.776 1 98.12 195 ALA A C 1
ATOM 1494 O O . ALA A 1 195 ? -7.086 -47.938 0.033 1 98.12 195 ALA A O 1
ATOM 1495 N N . SER A 1 196 ? -7.426 -49.812 -1.001 1 97.75 196 SER A N 1
ATOM 1496 C CA . SER A 1 196 ? -6.516 -50.594 -0.175 1 97.75 196 SER A CA 1
ATOM 1497 C C . SER A 1 196 ? -5.094 -50.062 -0.24 1 97.75 196 SER A C 1
ATOM 1499 O O . SER A 1 196 ? -4.305 -50.25 0.685 1 97.75 196 SER A O 1
ATOM 1501 N N . MET A 1 197 ? -4.793 -49.344 -1.291 1 97.12 197 MET A N 1
ATOM 1502 C CA . MET A 1 197 ? -3.424 -48.875 -1.464 1 97.12 197 MET A CA 1
ATOM 1503 C C . MET A 1 197 ? -3.262 -47.469 -0.875 1 97.12 197 MET A C 1
ATOM 1505 O O . MET A 1 197 ? -2.139 -47 -0.73 1 97.12 197 MET A O 1
ATOM 1509 N N . TYR A 1 198 ? -4.32 -46.812 -0.523 1 97.94 198 TYR A N 1
ATOM 1510 C CA . TYR A 1 198 ? -4.309 -45.438 -0.056 1 97.94 198 TYR A CA 1
ATOM 1511 C C . TYR A 1 198 ? -4.215 -45.375 1.463 1 97.94 198 TYR A C 1
ATOM 1513 O O . TYR A 1 198 ? -4.746 -46.25 2.16 1 97.94 198 TYR A O 1
ATOM 1521 N N . LYS A 1 199 ? -3.551 -44.344 1.976 1 97.62 199 LYS A N 1
ATOM 1522 C CA . LYS A 1 199 ? -3.447 -44.156 3.42 1 97.62 199 LYS A CA 1
ATOM 1523 C C . LYS A 1 199 ? -3.445 -42.688 3.777 1 97.62 199 LYS A C 1
ATOM 1525 O O . LYS A 1 199 ? -3.207 -41.812 2.918 1 97.62 199 LYS A O 1
ATOM 1530 N N . ALA A 1 200 ? -3.676 -42.469 5.023 1 98.06 200 ALA A N 1
ATOM 1531 C CA . ALA A 1 200 ? -3.633 -41.094 5.535 1 98.06 200 ALA A CA 1
ATOM 1532 C C . ALA A 1 200 ? -2.287 -40.438 5.238 1 98.06 200 ALA A C 1
ATOM 1534 O O . ALA A 1 200 ? -1.238 -41.062 5.367 1 98.06 200 ALA A O 1
ATOM 1535 N N . GLY A 1 201 ? -2.33 -39.188 4.715 1 97.75 201 GLY A N 1
ATOM 1536 C CA . GLY A 1 201 ? -1.116 -38.438 4.422 1 97.75 201 GLY A CA 1
ATOM 1537 C C . GLY A 1 201 ? -0.747 -38.438 2.949 1 97.75 201 GLY A C 1
ATOM 1538 O O . GLY A 1 201 ? -0.005 -37.594 2.479 1 97.75 201 GLY A O 1
ATOM 1539 N N . ASP A 1 202 ? -1.304 -39.406 2.189 1 97.81 202 ASP A N 1
ATOM 1540 C CA . ASP A 1 202 ? -1.021 -39.5 0.759 1 97.81 202 ASP A CA 1
ATOM 1541 C C . ASP A 1 202 ? -1.573 -38.281 0.014 1 97.81 202 ASP A C 1
ATOM 1543 O O . ASP A 1 202 ? -2.646 -37.75 0.35 1 97.81 202 ASP A O 1
ATOM 1547 N N . TRP A 1 203 ? -0.788 -37.844 -0.938 1 98.44 203 TRP A N 1
ATOM 1548 C CA . TRP A 1 203 ? -1.333 -36.938 -1.929 1 98.44 203 TRP A CA 1
ATOM 1549 C C . TRP A 1 203 ? -1.877 -37.688 -3.137 1 98.44 203 TRP A C 1
ATOM 1551 O O . TRP A 1 203 ? -1.24 -38.625 -3.631 1 98.44 203 TRP A O 1
ATOM 1561 N N . VAL A 1 204 ? -3.066 -37.312 -3.498 1 98.69 204 VAL A N 1
ATOM 1562 C CA . VAL A 1 204 ? -3.75 -37.938 -4.617 1 98.69 204 VAL A CA 1
ATOM 1563 C C . VAL A 1 204 ? -4.391 -36.875 -5.508 1 98.69 204 VAL A C 1
ATOM 1565 O O . VAL A 1 204 ? -4.508 -35.719 -5.113 1 98.69 204 VAL A O 1
ATOM 1568 N N . CYS A 1 205 ? -4.707 -37.219 -6.719 1 98.44 205 CYS A N 1
ATOM 1569 C CA . CYS A 1 205 ? -5.41 -36.344 -7.648 1 98.44 205 CYS A CA 1
ATOM 1570 C C . CYS A 1 205 ? -6.754 -36.938 -8.055 1 98.44 205 CYS A C 1
ATOM 1572 O O . CYS A 1 205 ? -6.801 -38 -8.688 1 98.44 205 CYS A O 1
ATOM 1574 N N . LEU A 1 206 ? -7.832 -36.406 -7.547 1 98.81 206 LEU A N 1
ATOM 1575 C CA . LEU A 1 206 ? -9.164 -36.719 -8.07 1 98.81 206 LEU A CA 1
ATOM 1576 C C . LEU A 1 206 ? -9.336 -36.125 -9.469 1 98.81 206 LEU A C 1
ATOM 1578 O O . LEU A 1 206 ? -9.32 -34.906 -9.641 1 98.81 206 LEU A O 1
ATOM 1582 N N . LYS A 1 207 ? -9.562 -37.031 -10.461 1 98.38 207 LYS A N 1
ATOM 1583 C CA . LYS A 1 207 ? -9.336 -36.625 -11.844 1 98.38 207 LYS A CA 1
ATOM 1584 C C . LYS A 1 207 ? -10.453 -37.094 -12.758 1 98.38 207 LYS A C 1
ATOM 1586 O O . LYS A 1 207 ? -11 -38.188 -12.555 1 98.38 207 LYS A O 1
ATOM 1591 N N . VAL A 1 208 ? -10.812 -36.25 -13.75 1 98.69 208 VAL A N 1
ATOM 1592 C CA . VAL A 1 208 ? -11.672 -36.688 -14.852 1 98.69 208 VAL A CA 1
ATOM 1593 C C . VAL A 1 208 ? -11.211 -36.031 -16.156 1 98.69 208 VAL A C 1
ATOM 1595 O O . VAL A 1 208 ? -10.82 -34.875 -16.156 1 98.69 208 VAL A O 1
ATOM 1598 N N . VAL A 1 209 ? -11.039 -36.719 -17.188 1 98.38 209 VAL A N 1
ATOM 1599 C CA . VAL A 1 209 ? -10.922 -36.281 -18.578 1 98.38 209 VAL A CA 1
ATOM 1600 C C . VAL A 1 209 ? -11.969 -37 -19.422 1 98.38 209 VAL A C 1
ATOM 1602 O O . VAL A 1 209 ? -11.906 -38.219 -19.594 1 98.38 209 VAL A O 1
ATOM 1605 N N . ASN A 1 210 ? -12.93 -36.188 -19.875 1 98.62 210 ASN A N 1
ATOM 1606 C CA . ASN A 1 210 ? -14.086 -36.812 -20.516 1 98.62 210 ASN A CA 1
ATOM 1607 C C . ASN A 1 210 ? -14.711 -35.875 -21.562 1 98.62 210 ASN A C 1
ATOM 1609 O O . ASN A 1 210 ? -15.094 -34.75 -21.25 1 98.62 210 ASN A O 1
ATOM 1613 N N . ALA A 1 211 ? -14.914 -36.312 -22.75 1 97.88 211 ALA A N 1
ATOM 1614 C CA . ALA A 1 211 ? -15.359 -35.5 -23.875 1 97.88 211 ALA A CA 1
ATOM 1615 C C . ALA A 1 211 ? -16.859 -35.656 -24.109 1 97.88 211 ALA A C 1
ATOM 1617 O O . ALA A 1 211 ? -17.359 -35.281 -25.172 1 97.88 211 ALA A O 1
ATOM 1618 N N . ASP A 1 212 ? -17.547 -36.25 -23.141 1 97.94 212 ASP A N 1
ATOM 1619 C CA . ASP A 1 212 ? -18.984 -36.344 -23.266 1 97.94 212 ASP A CA 1
ATOM 1620 C C . ASP A 1 212 ? -19.609 -34.969 -23.484 1 97.94 212 ASP A C 1
ATOM 1622 O O . ASP A 1 212 ? -19.375 -34.031 -22.719 1 97.94 212 ASP A O 1
ATOM 1626 N N . ARG A 1 213 ? -20.469 -34.875 -24.453 1 96.81 213 ARG A N 1
ATOM 1627 C CA . ARG A 1 213 ? -21.016 -33.594 -24.875 1 96.81 213 ARG A CA 1
ATOM 1628 C C . ARG A 1 213 ? -21.938 -33 -23.797 1 96.81 213 ARG A C 1
ATOM 1630 O O . ARG A 1 213 ? -22.016 -31.797 -23.625 1 96.81 213 ARG A O 1
ATOM 1637 N N . ASN A 1 214 ? -22.625 -33.875 -23.141 1 97 214 ASN A N 1
ATOM 1638 C CA . ASN A 1 214 ? -23.484 -33.406 -22.062 1 97 214 ASN A CA 1
ATOM 1639 C C . ASN A 1 214 ? -22.672 -32.844 -20.891 1 97 214 ASN A C 1
ATOM 1641 O O . ASN A 1 214 ? -23.078 -31.875 -20.25 1 97 214 ASN A O 1
ATOM 1645 N N . PHE A 1 215 ? -21.547 -33.562 -20.594 1 97.81 215 PHE A N 1
ATOM 1646 C CA . PHE A 1 215 ? -20.656 -33.094 -19.531 1 97.81 215 PHE A CA 1
ATOM 1647 C C . PHE A 1 215 ? -20.109 -31.703 -19.891 1 97.81 215 PHE A C 1
ATOM 1649 O O . PHE A 1 215 ? -20.094 -30.812 -19.031 1 97.81 215 PHE A O 1
ATOM 1656 N N . ILE A 1 216 ? -19.703 -31.484 -21.109 1 98.25 216 ILE A N 1
ATOM 1657 C CA . ILE A 1 216 ? -19.188 -30.219 -21.594 1 98.25 216 ILE A CA 1
ATOM 1658 C C . ILE A 1 216 ? -20.266 -29.141 -21.484 1 98.25 216 ILE A C 1
ATOM 1660 O O . ILE A 1 216 ? -20 -28.031 -21.016 1 98.25 216 ILE A O 1
ATOM 1664 N N . ALA A 1 217 ? -21.469 -29.469 -21.859 1 97.44 217 ALA A N 1
ATOM 1665 C CA . ALA A 1 217 ? -22.594 -28.531 -21.797 1 97.44 217 ALA A CA 1
ATOM 1666 C C . ALA A 1 217 ? -22.922 -28.156 -20.359 1 97.44 217 ALA A C 1
ATOM 1668 O O . ALA A 1 217 ? -23.312 -27.016 -20.078 1 97.44 217 ALA A O 1
ATOM 1669 N N . GLU A 1 218 ? -22.812 -29.094 -19.516 1 96.81 218 GLU A N 1
ATOM 1670 C CA . GLU A 1 218 ? -23.047 -28.828 -18.094 1 96.81 218 GLU A CA 1
ATOM 1671 C C . GLU A 1 218 ? -22.016 -27.828 -17.562 1 96.81 218 GLU A C 1
ATOM 1673 O O . GLU A 1 218 ? -22.375 -26.938 -16.781 1 96.81 218 GLU A O 1
ATOM 1678 N N . GLU A 1 219 ? -20.766 -28.016 -17.953 1 97.5 219 GLU A N 1
ATOM 1679 C CA . GLU A 1 219 ? -19.703 -27.125 -17.5 1 97.5 219 GLU A CA 1
ATOM 1680 C C . GLU A 1 219 ? -19.922 -25.703 -18 1 97.5 219 GLU A C 1
ATOM 1682 O O . GLU A 1 219 ? -19.609 -24.734 -17.297 1 97.5 219 GLU A O 1
ATOM 1687 N N . LEU A 1 220 ? -20.453 -25.531 -19.156 1 96.69 220 LEU A N 1
ATOM 1688 C CA . LEU A 1 220 ? -20.547 -24.234 -19.828 1 96.69 220 LEU A CA 1
ATOM 1689 C C . LEU A 1 220 ? -21.922 -23.625 -19.625 1 96.69 220 LEU A C 1
ATOM 1691 O O . LEU A 1 220 ? -22.094 -22.406 -19.766 1 96.69 220 LEU A O 1
ATOM 1695 N N . GLY A 1 221 ? -22.906 -24.453 -19.312 1 93.94 221 GLY A N 1
ATOM 1696 C CA . GLY A 1 221 ? -24.281 -23.984 -19.328 1 93.94 221 GLY A CA 1
ATOM 1697 C C . GLY A 1 221 ? -24.828 -23.781 -20.734 1 93.94 221 GLY A C 1
ATOM 1698 O O . GLY A 1 221 ? -25.891 -23.203 -20.906 1 93.94 221 GLY A O 1
ATOM 1699 N N . ARG A 1 222 ? -24.031 -24.172 -21.719 1 92.88 222 ARG A N 1
ATOM 1700 C CA . ARG A 1 222 ? -24.344 -24.062 -23.141 1 92.88 222 ARG A CA 1
ATOM 1701 C C . ARG A 1 222 ? -23.484 -25.016 -23.969 1 92.88 222 ARG A C 1
ATOM 1703 O O . ARG A 1 222 ? -22.516 -25.578 -23.453 1 92.88 222 ARG A O 1
ATOM 1710 N N . PRO A 1 223 ? -23.844 -25.219 -25.234 1 92.31 223 PRO A N 1
ATOM 1711 C CA . PRO A 1 223 ? -22.953 -26.031 -26.062 1 92.31 223 PRO A CA 1
ATOM 1712 C C . PRO A 1 223 ? -21.625 -25.328 -26.344 1 92.31 223 PRO A C 1
ATOM 1714 O O . PRO A 1 223 ? -21.578 -24.109 -26.469 1 92.31 223 PRO A O 1
ATOM 1717 N N . ALA A 1 224 ? -20.609 -26.109 -26.5 1 94.25 224 ALA A N 1
ATOM 1718 C CA . ALA A 1 224 ? -19.297 -25.562 -26.797 1 94.25 224 ALA A CA 1
ATOM 1719 C C . ALA A 1 224 ? -19.219 -25.078 -28.234 1 94.25 224 ALA A C 1
ATOM 1721 O O . ALA A 1 224 ? -19.797 -25.688 -29.141 1 94.25 224 ALA A O 1
ATOM 1722 N N . ASP A 1 225 ? -18.562 -24 -28.391 1 93.69 225 ASP A N 1
ATOM 1723 C CA . ASP A 1 225 ? -18.219 -23.562 -29.75 1 93.69 225 ASP A CA 1
ATOM 1724 C C . ASP A 1 225 ? -17.141 -24.453 -30.359 1 93.69 225 ASP A C 1
ATOM 1726 O O . ASP A 1 225 ? -16.203 -24.859 -29.672 1 93.69 225 ASP A O 1
ATOM 1730 N N . LYS A 1 226 ? -17.219 -24.688 -31.625 1 92.62 226 LYS A N 1
ATOM 1731 C CA . LYS A 1 226 ? -16.281 -25.578 -32.312 1 92.62 226 LYS A CA 1
ATOM 1732 C C . LYS A 1 226 ? -14.859 -25.031 -32.25 1 92.62 226 LYS A C 1
ATOM 1734 O O . LYS A 1 226 ? -13.898 -25.797 -32.406 1 92.62 226 LYS A O 1
ATOM 1739 N N . ALA A 1 227 ? -14.758 -23.75 -32.094 1 94.06 227 ALA A N 1
ATOM 1740 C CA . ALA A 1 227 ? -13.445 -23.125 -32.031 1 94.06 227 ALA A CA 1
ATOM 1741 C C . ALA A 1 227 ? -12.695 -23.516 -30.766 1 94.06 227 ALA A C 1
ATOM 1743 O O . ALA A 1 227 ? -11.469 -23.422 -30.703 1 94.06 227 ALA A O 1
ATOM 1744 N N . MET A 1 228 ? -13.414 -24.016 -29.781 1 96 228 MET A N 1
ATOM 1745 C CA . MET A 1 228 ? -12.812 -24.484 -28.531 1 96 228 MET A CA 1
ATOM 1746 C C . MET A 1 228 ? -12.305 -25.906 -28.672 1 96 228 MET A C 1
ATOM 1748 O O . MET A 1 228 ? -12.727 -26.812 -27.938 1 96 228 MET A O 1
ATOM 1752 N N . THR A 1 229 ? -11.312 -26.109 -29.453 1 96.44 229 THR A N 1
ATOM 1753 C CA . THR A 1 229 ? -10.922 -27.438 -29.922 1 96.44 229 THR A CA 1
ATOM 1754 C C . THR A 1 229 ? -10.445 -28.297 -28.766 1 96.44 229 THR A C 1
ATOM 1756 O O . THR A 1 229 ? -10.742 -29.5 -28.703 1 96.44 229 THR A O 1
ATOM 1759 N N . ASN A 1 230 ? -9.664 -27.734 -27.875 1 97.88 230 ASN A N 1
ATOM 1760 C CA . ASN A 1 230 ? -9.203 -28.531 -26.75 1 97.88 230 ASN A CA 1
ATOM 1761 C C . ASN A 1 230 ? -10.367 -29.062 -25.922 1 97.88 230 ASN A C 1
ATOM 1763 O O . ASN A 1 230 ? -10.398 -30.25 -25.578 1 97.88 230 ASN A O 1
ATOM 1767 N N . LEU A 1 231 ? -11.328 -28.281 -25.641 1 97.75 231 LEU A N 1
ATOM 1768 C CA . LEU A 1 231 ? -12.484 -28.672 -24.859 1 97.75 231 LEU A CA 1
ATOM 1769 C C . LEU A 1 231 ? -13.336 -29.688 -25.609 1 97.75 231 LEU A C 1
ATOM 1771 O O . LEU A 1 231 ? -13.805 -30.672 -25.031 1 97.75 231 LEU A O 1
ATOM 1775 N N . VAL A 1 232 ? -13.469 -29.422 -26.875 1 97 232 VAL A N 1
ATOM 1776 C CA . VAL A 1 232 ? -14.336 -30.266 -27.688 1 97 232 VAL A CA 1
ATOM 1777 C C . VAL A 1 232 ? -13.68 -31.625 -27.906 1 97 232 VAL A C 1
ATOM 1779 O O . VAL A 1 232 ? -14.336 -32.656 -27.828 1 97 232 VAL A O 1
ATOM 1782 N N . LYS A 1 233 ? -12.43 -31.656 -28.141 1 98 233 LYS A N 1
ATOM 1783 C CA . LYS A 1 233 ? -11.75 -32.875 -28.516 1 98 233 LYS A CA 1
ATOM 1784 C C . LYS A 1 233 ? -11.266 -33.656 -27.297 1 98 233 LYS A C 1
ATOM 1786 O O . LYS A 1 233 ? -11.359 -34.875 -27.25 1 98 233 LYS A O 1
ATOM 1791 N N . VAL A 1 234 ? -10.672 -32.969 -26.328 1 98.19 234 VAL A N 1
ATOM 1792 C CA . VAL A 1 234 ? -10.125 -33.625 -25.156 1 98.19 234 VAL A CA 1
ATOM 1793 C C . VAL A 1 234 ? -11.211 -33.781 -24.094 1 98.19 234 VAL A C 1
ATOM 1795 O O . VAL A 1 234 ? -11.289 -34.781 -23.391 1 98.19 234 VAL A O 1
ATOM 1798 N N . GLY A 1 235 ? -12.094 -32.719 -24 1 98.44 235 GLY A N 1
ATOM 1799 C CA . GLY A 1 235 ? -13.219 -32.781 -23.078 1 98.44 235 GLY A CA 1
ATOM 1800 C C . GLY A 1 235 ? -12.977 -32 -21.797 1 98.44 235 GLY A C 1
ATOM 1801 O O . GLY A 1 235 ? -12.039 -31.219 -21.703 1 98.44 235 GLY A O 1
ATOM 1802 N N . VAL A 1 236 ? -13.906 -32.281 -20.859 1 98.69 236 VAL A N 1
ATOM 1803 C CA . VAL A 1 236 ? -13.797 -31.688 -19.531 1 98.69 236 VAL A CA 1
ATOM 1804 C C . VAL A 1 236 ? -12.594 -32.281 -18.797 1 98.69 236 VAL A C 1
ATOM 1806 O O . VAL A 1 236 ? -12.414 -33.5 -18.766 1 98.69 236 VAL A O 1
ATOM 1809 N N . GLN A 1 237 ? -11.766 -31.391 -18.297 1 98.75 237 GLN A N 1
ATOM 1810 C CA . GLN A 1 237 ? -10.57 -31.797 -17.562 1 98.75 237 GLN A CA 1
ATOM 1811 C C . GLN A 1 237 ? -10.555 -31.188 -16.172 1 98.75 237 GLN A C 1
ATOM 1813 O O . GLN A 1 237 ? -10.562 -29.969 -16.016 1 98.75 237 GLN A O 1
ATOM 1818 N N . VAL A 1 238 ? -10.594 -32.031 -15.141 1 98.75 238 VAL A N 1
ATOM 1819 C CA . VAL A 1 238 ? -10.5 -31.594 -13.75 1 98.75 238 VAL A CA 1
ATOM 1820 C C . VAL A 1 238 ? -9.383 -32.375 -13.047 1 98.75 238 VAL A C 1
ATOM 1822 O O . VAL A 1 238 ? -9.367 -33.594 -13.047 1 98.75 238 VAL A O 1
ATOM 1825 N N . TYR A 1 239 ? -8.438 -31.672 -12.562 1 98.19 239 TYR A N 1
ATOM 1826 C CA . TYR A 1 239 ? -7.367 -32.188 -11.719 1 98.19 239 TYR A CA 1
ATOM 1827 C C . TYR A 1 239 ? -7.414 -31.562 -10.328 1 98.19 239 TYR A C 1
ATOM 1829 O O . TYR A 1 239 ? -7.016 -30.422 -10.141 1 98.19 239 TYR A O 1
ATOM 1837 N N . ASP A 1 240 ? -7.902 -32.312 -9.367 1 98.44 240 ASP A N 1
ATOM 1838 C CA . ASP A 1 240 ? -8.102 -31.844 -8 1 98.44 240 ASP A CA 1
ATOM 1839 C C . ASP A 1 240 ? -7.199 -32.594 -7.02 1 98.44 240 ASP A C 1
ATOM 1841 O O . ASP A 1 240 ? -7.566 -33.656 -6.516 1 98.44 240 ASP A O 1
ATOM 1845 N N . ALA A 1 241 ? -6.062 -31.969 -6.707 1 98.69 241 ALA A N 1
ATOM 1846 C CA . ALA A 1 241 ? -5.121 -32.594 -5.785 1 98.69 241 ALA A CA 1
ATOM 1847 C C . ALA A 1 241 ? -5.598 -32.469 -4.34 1 98.69 241 ALA A C 1
ATOM 1849 O O . ALA A 1 241 ? -6.074 -31.422 -3.932 1 98.69 241 ALA A O 1
ATOM 1850 N N . HIS A 1 242 ? -5.535 -33.594 -3.607 1 98.75 242 HIS A N 1
ATOM 1851 C CA . HIS A 1 242 ? -5.945 -33.656 -2.209 1 98.75 242 HIS A CA 1
ATOM 1852 C C . HIS A 1 242 ? -4.918 -34.406 -1.365 1 98.75 242 HIS A C 1
ATOM 1854 O O . HIS A 1 242 ? -4.211 -35.281 -1.871 1 98.75 242 HIS A O 1
ATOM 1860 N N . GLN A 1 243 ? -4.883 -34.062 -0.127 1 98.75 243 GLN A N 1
ATOM 1861 C CA . GLN A 1 243 ? -4.25 -34.906 0.865 1 98.75 243 GLN A CA 1
ATOM 1862 C C . GLN A 1 243 ? -5.285 -35.781 1.58 1 98.75 243 GLN A C 1
ATOM 1864 O O . GLN A 1 243 ? -6.34 -35.281 1.984 1 98.75 243 GLN A O 1
ATOM 1869 N N . ILE A 1 244 ? -4.984 -37.062 1.719 1 98.81 244 ILE A N 1
ATOM 1870 C CA . ILE A 1 244 ? -5.922 -37.969 2.371 1 98.81 244 ILE A CA 1
ATOM 1871 C C . ILE A 1 244 ? -5.863 -37.75 3.883 1 98.81 244 ILE A C 1
ATOM 1873 O O . ILE A 1 244 ? -4.789 -37.812 4.48 1 98.81 244 ILE A O 1
ATOM 1877 N N . LYS A 1 245 ? -6.977 -37.5 4.445 1 98.62 245 LYS A N 1
ATOM 1878 C CA . LYS A 1 245 ? -7.105 -37.406 5.895 1 98.62 245 LYS A CA 1
ATOM 1879 C C . LYS A 1 245 ? -7.293 -38.781 6.523 1 98.62 245 LYS A C 1
ATOM 1881 O O . LYS A 1 245 ? -6.68 -39.094 7.547 1 98.62 245 LYS A O 1
ATOM 1886 N N . SER A 1 246 ? -8.258 -39.625 5.898 1 98.69 246 SER A N 1
ATOM 1887 C CA . SER A 1 246 ? -8.508 -40.969 6.391 1 98.69 246 SER A CA 1
ATOM 1888 C C . SER A 1 246 ? -9.109 -41.844 5.301 1 98.69 246 SER A C 1
ATOM 1890 O O . SER A 1 246 ? -9.609 -41.344 4.293 1 98.69 246 SER A O 1
ATOM 1892 N N . VAL A 1 247 ? -8.953 -43.156 5.504 1 98.5 247 VAL A N 1
ATOM 1893 C CA . VAL A 1 247 ? -9.578 -44.156 4.645 1 98.5 247 VAL A CA 1
ATOM 1894 C C . VAL A 1 247 ? -10.398 -45.125 5.488 1 98.5 247 VAL A C 1
ATOM 1896 O O . VAL A 1 247 ? -9.891 -45.688 6.461 1 98.5 247 VAL A O 1
ATOM 1899 N N . SER A 1 248 ? -11.648 -45.281 5.242 1 98.31 248 SER A N 1
ATOM 1900 C CA . SER A 1 248 ? -12.547 -46.219 5.871 1 98.31 248 SER A CA 1
ATOM 1901 C C . SER A 1 248 ? -13.258 -47.094 4.828 1 98.31 248 SER A C 1
ATOM 1903 O O . SER A 1 248 ? -14.172 -46.625 4.148 1 98.31 248 SER A O 1
ATOM 1905 N N . GLY A 1 249 ? -12.82 -48.375 4.809 1 97.75 249 GLY A N 1
ATOM 1906 C CA . GLY A 1 249 ? -13.297 -49.156 3.688 1 97.75 249 GLY A CA 1
ATOM 1907 C C . GLY A 1 249 ? -12.883 -48.594 2.342 1 97.75 249 GLY A C 1
ATOM 1908 O O . GLY A 1 249 ? -11.703 -48.375 2.09 1 97.75 249 GLY A O 1
ATOM 1909 N N . ASN A 1 250 ? -13.891 -48.281 1.557 1 98.31 250 ASN A N 1
ATOM 1910 C CA . ASN A 1 250 ? -13.617 -47.719 0.244 1 98.31 250 ASN A CA 1
ATOM 1911 C C . ASN A 1 250 ? -13.984 -46.219 0.193 1 98.31 250 ASN A C 1
ATOM 1913 O O . ASN A 1 250 ? -14.086 -45.656 -0.889 1 98.31 250 ASN A O 1
ATOM 1917 N N . THR A 1 251 ? -14.18 -45.719 1.347 1 98.62 251 THR A N 1
ATOM 1918 C CA . THR A 1 251 ? -14.406 -44.281 1.453 1 98.62 251 THR A CA 1
ATOM 1919 C C . THR A 1 251 ? -13.102 -43.531 1.762 1 98.62 251 THR A C 1
ATOM 1921 O O . THR A 1 251 ? -12.461 -43.812 2.781 1 98.62 251 THR A O 1
ATOM 1924 N N . VAL A 1 252 ? -12.703 -42.656 0.897 1 98.81 252 VAL A N 1
ATOM 1925 C CA . VAL A 1 252 ? -11.516 -41.844 1.092 1 98.81 252 VAL A CA 1
ATOM 1926 C C . VAL A 1 252 ? -11.922 -40.438 1.474 1 98.81 252 VAL A C 1
ATOM 1928 O O . VAL A 1 252 ? -12.641 -39.75 0.725 1 98.81 252 VAL A O 1
ATOM 1931 N N . THR A 1 253 ? -11.469 -40 2.637 1 98.81 253 THR A N 1
ATOM 1932 C CA . THR A 1 253 ? -11.781 -38.656 3.141 1 98.81 253 THR A CA 1
ATOM 1933 C C . THR A 1 253 ? -10.57 -37.75 2.998 1 98.81 253 THR A C 1
ATOM 1935 O O . THR A 1 253 ? -9.445 -38.125 3.322 1 98.81 253 THR A O 1
ATOM 1938 N N . PHE A 1 254 ? -10.805 -36.531 2.584 1 98.75 254 PHE A N 1
ATOM 1939 C CA . PHE A 1 254 ? -9.734 -35.562 2.316 1 98.75 254 PHE A CA 1
ATOM 1940 C C . PHE A 1 254 ? -9.672 -34.5 3.408 1 98.75 254 PHE A C 1
ATOM 1942 O O . PHE A 1 254 ? -10.609 -34.375 4.195 1 98.75 254 PHE A O 1
ATOM 1949 N N . TYR A 1 255 ? -8.523 -33.781 3.424 1 97.62 255 TYR A N 1
ATOM 1950 C CA . TYR A 1 255 ? -8.367 -32.594 4.281 1 97.62 255 TYR A CA 1
ATOM 1951 C C . TYR A 1 255 ? -9.156 -31.422 3.73 1 97.62 255 TYR A C 1
ATOM 1953 O O . TYR A 1 255 ? -9.617 -30.562 4.492 1 97.62 255 TYR A O 1
ATOM 1961 N N . GLU A 1 256 ? -9.305 -31.359 2.447 1 97.25 256 GLU A N 1
ATOM 1962 C CA . GLU A 1 256 ? -9.898 -30.219 1.748 1 97.25 256 GLU A CA 1
ATOM 1963 C C . GLU A 1 256 ? -11.258 -30.594 1.161 1 97.25 256 GLU A C 1
ATOM 1965 O O . GLU A 1 256 ? -11.484 -31.734 0.768 1 97.25 256 GLU A O 1
ATOM 1970 N N . PRO A 1 257 ? -12.086 -29.594 0.993 1 98.19 257 PRO A N 1
ATOM 1971 C CA . PRO A 1 257 ? -13.359 -29.875 0.319 1 98.19 257 PRO A CA 1
ATOM 1972 C C . PRO A 1 257 ? -13.195 -30.047 -1.189 1 98.19 257 PRO A C 1
ATOM 1974 O O . PRO A 1 257 ? -12.258 -29.5 -1.78 1 98.19 257 PRO A O 1
ATOM 1977 N N . LEU A 1 258 ? -14.125 -30.828 -1.761 1 98.44 258 LEU A N 1
ATOM 1978 C CA . LEU A 1 258 ? -14.227 -30.906 -3.215 1 98.44 258 LEU A CA 1
ATOM 1979 C C . LEU A 1 258 ? -14.633 -29.547 -3.803 1 98.44 258 LEU A C 1
ATOM 1981 O O . LEU A 1 258 ? -15.516 -28.875 -3.266 1 98.44 258 LEU A O 1
ATOM 1985 N N . LEU A 1 259 ? -13.969 -29.141 -4.848 1 97.62 259 LEU A N 1
ATOM 1986 C CA . LEU A 1 259 ? -14.289 -27.875 -5.477 1 97.62 259 LEU A CA 1
ATOM 1987 C C . LEU A 1 259 ? -15.086 -28.078 -6.762 1 97.62 259 LEU A C 1
ATOM 1989 O O . LEU A 1 259 ? -15.5 -27.109 -7.41 1 97.62 259 LEU A O 1
ATOM 1993 N N . HIS A 1 260 ? -15.297 -29.266 -7.086 1 97.88 260 HIS A N 1
ATOM 1994 C CA . HIS A 1 260 ? -16.141 -29.672 -8.203 1 97.88 260 HIS A CA 1
ATOM 1995 C C . HIS A 1 260 ? -17.047 -30.844 -7.816 1 97.88 260 HIS A C 1
ATOM 1997 O O . HIS A 1 260 ? -16.609 -31.75 -7.109 1 97.88 260 HIS A O 1
ATOM 2003 N N . ARG A 1 261 ? -18.266 -30.766 -8.242 1 97.69 261 ARG A N 1
ATOM 2004 C CA . ARG A 1 261 ? -19.141 -31.922 -8.07 1 97.69 261 ARG A CA 1
ATOM 2005 C C . ARG A 1 261 ? -18.609 -33.125 -8.828 1 97.69 261 ARG A C 1
ATOM 2007 O O . ARG A 1 261 ? -18.094 -33 -9.945 1 97.69 261 ARG A O 1
ATOM 2014 N N . VAL A 1 262 ? -18.75 -34.312 -8.234 1 98.62 262 VAL A N 1
ATOM 2015 C CA . VAL A 1 262 ? -18.344 -35.562 -8.859 1 98.62 262 VAL A CA 1
ATOM 2016 C C . VAL A 1 262 ? -19.594 -36.344 -9.297 1 98.62 262 VAL A C 1
ATOM 2018 O O . VAL A 1 262 ? -20.438 -36.656 -8.477 1 98.62 262 VAL A O 1
ATOM 2021 N N . GLU A 1 263 ? -19.688 -36.5 -10.57 1 98.44 263 GLU A N 1
ATOM 2022 C CA . GLU A 1 263 ? -20.672 -37.438 -11.133 1 98.44 263 GLU A CA 1
ATOM 2023 C C . GLU A 1 263 ? -20 -38.719 -11.641 1 98.44 263 GLU A C 1
ATOM 2025 O O . GLU A 1 263 ? -19.359 -38.688 -12.695 1 98.44 263 GLU A O 1
ATOM 2030 N N . SER A 1 264 ? -20.25 -39.75 -10.969 1 97.94 264 SER A N 1
ATOM 2031 C CA . SER A 1 264 ? -19.484 -41 -11.195 1 97.94 264 SER A CA 1
ATOM 2032 C C . SER A 1 264 ? -19.672 -41.5 -12.625 1 97.94 264 SER A C 1
ATOM 2034 O O . SER A 1 264 ? -18.781 -42.156 -13.164 1 97.94 264 SER A O 1
ATOM 2036 N N . LYS A 1 265 ? -20.734 -41.125 -13.297 1 98.06 265 LYS A N 1
ATOM 2037 C CA . LYS A 1 265 ? -21.031 -41.594 -14.648 1 98.06 265 LYS A CA 1
ATOM 2038 C C . LYS A 1 265 ? -19.969 -41.125 -15.633 1 98.06 265 LYS A C 1
ATOM 2040 O O . LYS A 1 265 ? -19.859 -41.656 -16.734 1 98.06 265 LYS A O 1
ATOM 2045 N N . TYR A 1 266 ? -19.203 -40.156 -15.242 1 98.44 266 TYR A N 1
ATOM 2046 C CA . TYR A 1 266 ? -18.234 -39.594 -16.172 1 98.44 266 TYR A CA 1
ATOM 2047 C C . TYR A 1 266 ? -16.859 -40.219 -15.953 1 98.44 266 TYR A C 1
ATOM 2049 O O . TYR A 1 266 ? -15.844 -39.688 -16.422 1 98.44 266 TYR A O 1
ATOM 2057 N N . ASN A 1 267 ? -16.703 -41.25 -15.172 1 97.88 267 ASN A N 1
ATOM 2058 C CA . ASN A 1 267 ? -15.516 -42.094 -15.031 1 97.88 267 ASN A CA 1
ATOM 2059 C C . ASN A 1 267 ? -14.375 -41.344 -14.352 1 97.88 267 ASN A C 1
ATOM 2061 O O . ASN A 1 267 ? -13.266 -41.312 -14.875 1 97.88 267 ASN A O 1
ATOM 2065 N N . TRP A 1 268 ? -14.672 -40.812 -13.172 1 98.62 268 TRP A N 1
ATOM 2066 C CA . TRP A 1 268 ? -13.648 -40.188 -12.336 1 98.62 268 TRP A CA 1
ATOM 2067 C C . TRP A 1 268 ? -12.688 -41.25 -11.789 1 98.62 268 TRP A C 1
ATOM 2069 O O . TRP A 1 268 ? -13.078 -42.406 -11.562 1 98.62 268 TRP A O 1
ATOM 2079 N N . THR A 1 269 ? -11.438 -40.844 -11.609 1 98.62 269 THR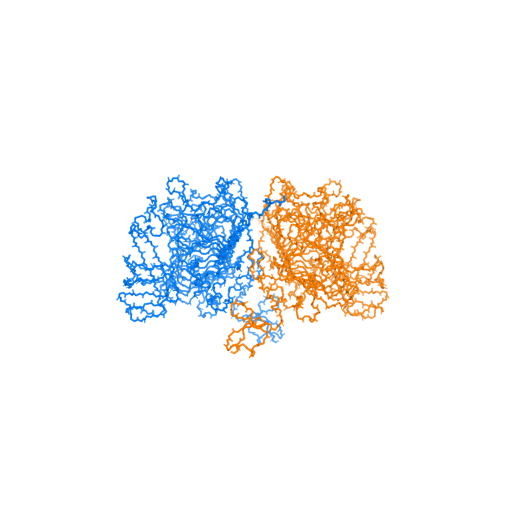 A N 1
ATOM 2080 C CA . THR A 1 269 ? -10.438 -41.688 -10.969 1 98.62 269 THR A CA 1
ATOM 2081 C C . THR A 1 269 ? -9.773 -40.969 -9.812 1 98.62 269 THR A C 1
ATOM 2083 O O . THR A 1 269 ? -9.852 -39.719 -9.711 1 98.62 269 THR A O 1
ATOM 2086 N N . LEU A 1 270 ? -9.305 -41.688 -8.898 1 98.75 270 LEU A N 1
ATOM 2087 C CA . LEU A 1 270 ? -8.406 -41.188 -7.855 1 98.75 270 LEU A CA 1
ATOM 2088 C C . LEU A 1 270 ? -6.996 -41.719 -8.055 1 98.75 270 LEU A C 1
ATOM 2090 O O . LEU A 1 270 ? -6.734 -42.906 -7.793 1 98.75 270 LEU A O 1
ATOM 2094 N N . ASP A 1 271 ? -6.105 -40.844 -8.445 1 98.38 271 ASP A N 1
ATOM 2095 C CA . ASP A 1 271 ? -4.762 -41.219 -8.875 1 98.38 271 ASP A CA 1
ATOM 2096 C C . ASP A 1 271 ? -3.723 -40.844 -7.82 1 98.38 271 ASP A C 1
ATOM 2098 O O . ASP A 1 271 ? -3.828 -39.781 -7.184 1 98.38 271 ASP A O 1
ATOM 2102 N N . TRP A 1 272 ? -2.795 -41.719 -7.652 1 97.62 272 TRP A N 1
ATOM 2103 C CA . TRP A 1 272 ? -1.614 -41.344 -6.891 1 97.62 272 TRP A CA 1
ATOM 2104 C C . TRP A 1 272 ? -0.987 -40.062 -7.473 1 97.62 272 TRP A C 1
ATOM 2106 O O . TRP A 1 272 ? -0.914 -39.906 -8.695 1 97.62 272 TRP A O 1
ATOM 2116 N N . PHE A 1 273 ? -0.528 -39.125 -6.609 1 97.12 273 PHE A N 1
ATOM 2117 C CA . PHE A 1 273 ? 0.07 -37.875 -7.047 1 97.12 273 PHE A CA 1
ATOM 2118 C C . PHE A 1 273 ? 1.563 -37.875 -6.75 1 97.12 273 PHE A C 1
ATOM 2120 O O . PHE A 1 273 ? 1.976 -37.531 -5.637 1 97.12 273 PHE A O 1
ATOM 2127 N N . LYS A 1 274 ? 2.379 -38.156 -7.746 1 97.31 274 LYS A N 1
ATOM 2128 C CA . LYS A 1 274 ? 3.828 -38.125 -7.57 1 97.31 274 LYS A CA 1
ATOM 2129 C C . LYS A 1 274 ? 4.348 -36.719 -7.48 1 97.31 274 LYS A C 1
ATOM 2131 O O . LYS A 1 274 ? 3.99 -35.844 -8.305 1 97.31 274 LYS A O 1
ATOM 2136 N N . HIS A 1 275 ? 5.191 -36.406 -6.5 1 98.19 275 HIS A N 1
ATOM 2137 C CA . HIS A 1 275 ? 5.625 -35.031 -6.219 1 98.19 275 HIS A CA 1
ATOM 2138 C C . HIS A 1 275 ? 6.871 -35.031 -5.336 1 98.19 275 HIS A C 1
ATOM 2140 O O . HIS A 1 275 ? 7.289 -36.062 -4.832 1 98.19 275 HIS A O 1
ATOM 2146 N N . PHE A 1 276 ? 7.555 -33.844 -5.238 1 98.69 276 PHE A N 1
ATOM 2147 C CA . PHE A 1 276 ? 8.406 -33.5 -4.105 1 98.69 276 PHE A CA 1
ATOM 2148 C C . PHE A 1 276 ? 7.715 -32.5 -3.193 1 98.69 276 PHE A C 1
ATOM 2150 O O . PHE A 1 276 ? 6.691 -31.922 -3.564 1 98.69 276 PHE A O 1
ATOM 2157 N N . GLU A 1 277 ? 8.18 -32.344 -2.02 1 98.38 277 GLU A N 1
ATOM 2158 C CA . GLU A 1 277 ? 7.586 -31.391 -1.093 1 98.38 277 GLU A CA 1
ATOM 2159 C C . GLU A 1 277 ? 8.664 -30.641 -0.319 1 98.38 277 GLU A C 1
ATOM 2161 O O . GLU A 1 277 ? 9.836 -31.016 -0.337 1 98.38 277 GLU A O 1
ATOM 2166 N N . GLU A 1 278 ? 8.281 -29.5 0.278 1 98.62 278 GLU A N 1
ATOM 2167 C CA . GLU A 1 278 ? 9.133 -28.672 1.124 1 98.62 278 GLU A CA 1
ATOM 2168 C C . GLU A 1 278 ? 10.328 -28.125 0.346 1 98.62 278 GLU A C 1
ATOM 2170 O O . GLU A 1 278 ? 11.469 -28.266 0.783 1 98.62 278 GLU A O 1
ATOM 2175 N N . VAL A 1 279 ? 10.039 -27.562 -0.738 1 98.88 279 VAL A N 1
ATOM 2176 C CA . VAL A 1 279 ? 11.031 -26.906 -1.584 1 98.88 279 VAL A CA 1
ATOM 2177 C C . VAL A 1 279 ? 10.82 -25.406 -1.56 1 98.88 279 VAL A C 1
ATOM 2179 O O . VAL A 1 279 ? 9.719 -24.922 -1.837 1 98.88 279 VAL A O 1
ATOM 2182 N N . GLY A 1 280 ? 11.836 -24.688 -1.17 1 98.81 280 GLY A N 1
ATOM 2183 C CA . GLY A 1 280 ? 11.68 -23.25 -0.972 1 98.81 280 GLY A CA 1
ATOM 2184 C C . GLY A 1 280 ? 12.703 -22.422 -1.725 1 98.81 280 GLY A C 1
ATOM 2185 O O . GLY A 1 280 ? 13.812 -22.891 -1.996 1 98.81 280 GLY A O 1
ATOM 2186 N N . VAL A 1 281 ? 12.383 -21.203 -2.129 1 98.88 281 VAL A N 1
ATOM 2187 C CA . VAL A 1 281 ? 13.258 -20.172 -2.666 1 98.88 281 VAL A CA 1
ATOM 2188 C C . VAL A 1 281 ? 13.055 -18.859 -1.9 1 98.88 281 VAL A C 1
ATOM 2190 O O . VAL A 1 281 ? 11.93 -18.359 -1.815 1 98.88 281 VAL A O 1
ATOM 2193 N N . GLU A 1 282 ? 14.172 -18.312 -1.296 1 97.75 282 GLU A N 1
ATOM 2194 C CA . GLU A 1 282 ? 13.984 -17.172 -0.404 1 97.75 282 GLU A CA 1
ATOM 2195 C C . GLU A 1 282 ? 15.117 -16.156 -0.559 1 97.75 282 GLU A C 1
ATOM 2197 O O . GLU A 1 282 ? 16.266 -16.531 -0.771 1 97.75 282 GLU A O 1
ATOM 2202 N N . ASP A 1 283 ? 14.797 -14.898 -0.436 1 96.44 283 ASP A N 1
ATOM 2203 C CA . ASP A 1 283 ? 15.711 -13.82 -0.086 1 96.44 283 ASP A CA 1
ATOM 2204 C C . ASP A 1 283 ? 16.75 -13.609 -1.179 1 96.44 283 ASP A C 1
ATOM 2206 O O . ASP A 1 283 ? 17.953 -13.562 -0.899 1 96.44 283 ASP A O 1
ATOM 2210 N N . LEU A 1 284 ? 16.312 -13.414 -2.35 1 97.12 284 LEU A N 1
ATOM 2211 C CA . LEU A 1 284 ? 17.25 -13.18 -3.455 1 97.12 284 LEU A CA 1
ATOM 2212 C C . LEU A 1 284 ? 16.547 -12.461 -4.605 1 97.12 284 LEU A C 1
ATOM 2214 O O . LEU A 1 284 ? 15.328 -12.266 -4.574 1 97.12 284 LEU A O 1
ATOM 2218 N N . THR A 1 285 ? 17.297 -12.016 -5.602 1 98.06 285 THR A N 1
ATOM 2219 C CA . THR A 1 285 ? 16.812 -11.383 -6.816 1 98.06 285 THR A CA 1
ATOM 2220 C C . THR A 1 285 ? 17.203 -12.188 -8.047 1 98.06 285 THR A C 1
ATOM 2222 O O . THR A 1 285 ? 18.375 -12.531 -8.219 1 98.06 285 THR A O 1
ATOM 2225 N N . PHE A 1 286 ? 16.25 -12.539 -8.859 1 98.88 286 PHE A N 1
ATOM 2226 C CA . PHE A 1 286 ? 16.547 -13.031 -10.203 1 98.88 286 PHE A CA 1
ATOM 2227 C C . PHE A 1 286 ? 16.656 -11.883 -11.188 1 98.88 286 PHE A C 1
ATOM 2229 O O . PHE A 1 286 ? 15.797 -10.992 -11.227 1 98.88 286 PHE A O 1
ATOM 2236 N N . VAL A 1 287 ? 17.719 -11.914 -11.984 1 98.5 287 VAL A N 1
ATOM 2237 C CA . VAL A 1 287 ? 17.953 -10.812 -12.906 1 98.5 287 VAL A CA 1
ATOM 2238 C C . VAL A 1 287 ? 17.984 -11.336 -14.344 1 98.5 287 VAL A C 1
ATOM 2240 O O . VAL A 1 287 ? 18.734 -12.258 -14.664 1 98.5 287 VAL A O 1
ATOM 2243 N N . GLY A 1 288 ? 17.094 -10.844 -15.133 1 98.56 288 GLY A N 1
ATOM 2244 C CA . GLY A 1 288 ? 17.125 -11.062 -16.562 1 98.56 288 GLY A CA 1
ATOM 2245 C C . GLY A 1 288 ? 17.531 -9.82 -17.344 1 98.56 288 GLY A C 1
ATOM 2246 O O . GLY A 1 288 ? 18.266 -8.969 -16.844 1 98.56 288 GLY A O 1
ATOM 2247 N N . ASN A 1 289 ? 17.203 -9.812 -18.609 1 97.81 289 ASN A N 1
ATOM 2248 C CA . ASN A 1 289 ? 17.516 -8.727 -19.531 1 97.81 289 ASN A CA 1
ATOM 2249 C C . ASN A 1 289 ? 16.516 -8.648 -20.688 1 97.81 289 ASN A C 1
ATOM 2251 O O . ASN A 1 289 ? 16.906 -8.547 -21.844 1 97.81 289 ASN A O 1
ATOM 2255 N N . CYS A 1 290 ? 15.281 -8.773 -20.281 1 97.19 290 CYS A N 1
ATOM 2256 C CA . CYS A 1 290 ? 14.289 -8.75 -21.344 1 97.19 290 CYS A CA 1
ATOM 2257 C C . CYS A 1 290 ? 14.242 -7.387 -22.016 1 97.19 290 CYS A C 1
ATOM 2259 O O . CYS A 1 290 ? 14.742 -6.402 -21.469 1 97.19 290 CYS A O 1
ATOM 2261 N N . VAL A 1 291 ? 13.664 -7.305 -23.219 1 96.62 291 VAL A N 1
ATOM 2262 C CA . VAL A 1 291 ? 13.711 -6.129 -24.078 1 96.62 291 VAL A CA 1
ATOM 2263 C C . VAL A 1 291 ? 12.938 -4.984 -23.438 1 96.62 291 VAL A C 1
ATOM 2265 O O . VAL A 1 291 ? 11.898 -5.203 -22.812 1 96.62 291 VAL A O 1
ATOM 2268 N N . PRO A 1 292 ? 13.422 -3.727 -23.547 1 94.75 292 PRO A N 1
ATOM 2269 C CA . PRO A 1 292 ? 12.727 -2.584 -22.938 1 94.75 292 PRO A CA 1
ATOM 2270 C C . PRO A 1 292 ? 11.461 -2.197 -23.703 1 94.75 292 PRO A C 1
ATOM 2272 O O . PRO A 1 292 ? 10.617 -1.468 -23.188 1 94.75 292 PRO A O 1
ATOM 2275 N N . ASP A 1 293 ? 11.336 -2.617 -24.984 1 96.56 293 ASP A N 1
ATOM 2276 C CA . ASP A 1 293 ? 10.195 -2.289 -25.828 1 96.56 293 ASP A CA 1
ATOM 2277 C C . ASP A 1 293 ? 9.312 -3.514 -26.062 1 96.56 293 ASP A C 1
ATOM 2279 O O . ASP A 1 293 ? 8.922 -3.797 -27.188 1 96.56 293 ASP A O 1
ATOM 2283 N N . PHE A 1 294 ? 8.969 -4.195 -25.016 1 97.25 294 PHE A N 1
ATOM 2284 C CA . PHE A 1 294 ? 8.164 -5.41 -25.047 1 97.25 294 PHE A CA 1
ATOM 2285 C C . PHE A 1 294 ? 6.953 -5.234 -25.953 1 97.25 294 PHE A C 1
ATOM 2287 O O . PHE A 1 294 ? 6.297 -4.191 -25.938 1 97.25 294 PHE A O 1
ATOM 2294 N N . LYS A 1 295 ? 6.77 -6.215 -26.75 1 96.94 295 LYS A N 1
ATOM 2295 C CA . LYS A 1 295 ? 5.535 -6.371 -27.516 1 96.94 295 LYS A CA 1
ATOM 2296 C C . LYS A 1 295 ? 4.996 -7.793 -27.406 1 96.94 295 LYS A C 1
ATOM 2298 O O . LYS A 1 295 ? 5.707 -8.758 -27.703 1 96.94 295 LYS A O 1
ATOM 2303 N N . HIS A 1 296 ? 3.729 -7.883 -26.984 1 96.38 296 HIS A N 1
ATOM 2304 C CA . HIS A 1 296 ? 3.082 -9.18 -26.797 1 96.38 296 HIS A CA 1
ATOM 2305 C C . HIS A 1 296 ? 3.074 -9.984 -28.094 1 96.38 296 HIS A C 1
ATOM 2307 O O . HIS A 1 296 ? 2.531 -9.531 -29.109 1 96.38 296 HIS A O 1
ATOM 2313 N N . HIS A 1 297 ? 3.807 -11.133 -28.172 1 95.44 297 HIS A N 1
ATOM 2314 C CA . HIS A 1 297 ? 3.846 -12.117 -29.25 1 95.44 297 HIS A CA 1
ATOM 2315 C C . HIS A 1 297 ? 4.566 -11.562 -30.469 1 95.44 297 HIS A C 1
ATOM 2317 O O . HIS A 1 297 ? 4.207 -11.883 -31.609 1 95.44 297 HIS A O 1
ATOM 2323 N N . ARG A 1 298 ? 5.473 -10.625 -30.219 1 95.06 298 ARG A N 1
ATOM 2324 C CA . ARG A 1 298 ? 6.324 -10.258 -31.344 1 95.06 298 ARG A CA 1
ATOM 2325 C C . ARG A 1 298 ? 7.293 -11.383 -31.703 1 95.06 298 ARG A C 1
ATOM 2327 O O . ARG A 1 298 ? 7.297 -11.875 -32.844 1 95.06 298 ARG A O 1
ATOM 2334 N N . THR A 1 299 ? 8.172 -11.805 -30.781 1 95.56 299 THR A N 1
ATOM 2335 C CA . THR A 1 299 ? 9.086 -12.93 -30.938 1 95.56 299 THR A CA 1
ATOM 2336 C C . THR A 1 299 ? 9.289 -13.648 -29.594 1 95.56 299 THR A C 1
ATOM 2338 O O . THR A 1 299 ? 8.781 -13.203 -28.562 1 95.56 299 THR A O 1
ATOM 2341 N N . TRP A 1 300 ? 10.047 -14.758 -29.719 1 95.88 300 TRP A N 1
ATOM 2342 C CA . TRP A 1 300 ? 10.398 -15.484 -28.5 1 95.88 300 TRP A CA 1
ATOM 2343 C C . TRP A 1 300 ? 11.266 -14.625 -27.594 1 95.88 300 TRP A C 1
ATOM 2345 O O . TRP A 1 300 ? 11.305 -14.844 -26.375 1 95.88 300 TRP A O 1
ATOM 2355 N N . GLN A 1 301 ? 11.883 -13.648 -28.078 1 96.06 301 GLN A N 1
ATOM 2356 C CA . GLN A 1 301 ? 12.711 -12.75 -27.281 1 96.06 301 GLN A CA 1
ATOM 2357 C C . GLN A 1 301 ? 11.859 -11.922 -26.312 1 96.06 301 GLN A C 1
ATOM 2359 O O . GLN A 1 301 ? 12.297 -11.602 -25.219 1 96.06 301 GLN A O 1
ATOM 2364 N N . ASP A 1 302 ? 10.617 -11.656 -26.75 1 96.56 302 ASP A N 1
ATOM 2365 C CA . ASP A 1 302 ? 9.68 -10.922 -25.906 1 96.56 302 ASP A CA 1
ATOM 2366 C C . ASP A 1 302 ? 9.039 -11.844 -24.875 1 96.56 302 ASP A C 1
ATOM 2368 O O . ASP A 1 302 ? 9.031 -11.539 -23.672 1 96.56 302 ASP A O 1
ATOM 2372 N N . ASP A 1 303 ? 8.664 -12.969 -25.359 1 96.31 303 ASP A N 1
ATOM 2373 C CA . ASP A 1 303 ? 7.691 -13.742 -24.594 1 96.31 303 ASP A CA 1
ATOM 2374 C C . ASP A 1 303 ? 8.383 -14.797 -23.734 1 96.31 303 ASP A C 1
ATOM 2376 O O . ASP A 1 303 ? 7.832 -15.242 -22.719 1 96.31 303 ASP A O 1
ATOM 2380 N N . GLY A 1 304 ? 9.617 -15.242 -24.141 1 95.88 304 GLY A N 1
ATOM 2381 C CA . GLY A 1 304 ? 10.086 -16.422 -23.438 1 95.88 304 GLY A CA 1
ATOM 2382 C C . GLY A 1 304 ? 11.586 -16.422 -23.203 1 95.88 304 GLY A C 1
ATOM 2383 O O . GLY A 1 304 ? 12.133 -17.375 -22.625 1 95.88 304 GLY A O 1
ATOM 2384 N N . ALA A 1 305 ? 12.305 -15.375 -23.469 1 97.31 305 ALA A N 1
ATOM 2385 C CA . ALA A 1 305 ? 13.766 -15.359 -23.484 1 97.31 305 ALA A CA 1
ATOM 2386 C C . ALA A 1 305 ? 14.328 -15.469 -22.078 1 97.31 305 ALA A C 1
ATOM 2388 O O . ALA A 1 305 ? 15.352 -16.125 -21.859 1 97.31 305 ALA A O 1
ATOM 2389 N N . TYR A 1 306 ? 13.719 -14.789 -21.141 1 98.56 306 TYR A N 1
ATOM 2390 C CA . TYR A 1 306 ? 14.227 -14.734 -19.766 1 98.56 306 TYR A CA 1
ATOM 2391 C C . TYR A 1 306 ? 13.195 -15.289 -18.781 1 98.56 306 TYR A C 1
ATOM 2393 O O . TYR A 1 306 ? 12.375 -14.547 -18.266 1 98.56 306 TYR A O 1
ATOM 2401 N N . LYS A 1 307 ? 13.328 -16.578 -18.516 1 98.69 307 LYS A N 1
ATOM 2402 C CA . LYS A 1 307 ? 12.531 -17.312 -17.547 1 98.69 307 LYS A CA 1
ATOM 2403 C C . LYS A 1 307 ? 13.414 -17.906 -16.453 1 98.69 307 LYS A C 1
ATOM 2405 O O . LYS A 1 307 ? 13.906 -19.031 -16.562 1 98.69 307 LYS A O 1
ATOM 2410 N N . PRO A 1 308 ? 13.461 -17.219 -15.297 1 98.69 308 PRO A N 1
ATOM 2411 C CA . PRO A 1 308 ? 14.5 -17.562 -14.32 1 98.69 308 PRO A CA 1
ATOM 2412 C C . PRO A 1 308 ? 14.219 -18.875 -13.602 1 98.69 308 PRO A C 1
ATOM 2414 O O . PRO A 1 308 ? 15.141 -19.625 -13.297 1 98.69 308 PRO A O 1
ATOM 2417 N N . ILE A 1 309 ? 12.93 -19.188 -13.336 1 98.81 309 ILE A N 1
ATOM 2418 C CA . ILE A 1 309 ? 12.727 -20.328 -12.445 1 98.81 309 ILE A CA 1
ATOM 2419 C C . ILE A 1 309 ? 11.312 -20.875 -12.609 1 98.81 309 ILE A C 1
ATOM 2421 O O . ILE A 1 309 ? 10.391 -20.125 -12.961 1 98.81 309 ILE A O 1
ATOM 2425 N N . GLN A 1 310 ? 11.203 -22.156 -12.391 1 98.69 310 GLN A N 1
ATOM 2426 C CA . GLN A 1 310 ? 9.922 -22.844 -12.469 1 98.69 310 GLN A CA 1
ATOM 2427 C C . GLN A 1 310 ? 9.836 -23.953 -11.43 1 98.69 310 GLN A C 1
ATOM 2429 O O . GLN A 1 310 ? 10.82 -24.656 -11.172 1 98.69 310 GLN A O 1
ATOM 2434 N N . TYR A 1 311 ? 8.602 -24.094 -10.781 1 98.88 311 TYR A N 1
ATOM 2435 C CA . TYR A 1 311 ? 8.258 -25.25 -9.969 1 98.88 311 TYR A CA 1
ATOM 2436 C C . TYR A 1 311 ? 7.434 -26.25 -10.766 1 98.88 311 TYR A C 1
ATOM 2438 O O . TYR A 1 311 ? 6.48 -25.875 -11.461 1 98.88 311 TYR A O 1
ATOM 2446 N N . VAL A 1 312 ? 7.82 -27.516 -10.68 1 98.81 312 VAL A N 1
ATOM 2447 C CA . VAL A 1 312 ? 7.066 -28.547 -11.398 1 98.81 312 VAL A CA 1
ATOM 2448 C C . VAL A 1 312 ? 6.758 -29.703 -10.469 1 98.81 312 VAL A C 1
ATOM 2450 O O . VAL A 1 312 ? 7.672 -30.375 -9.984 1 98.81 312 VAL A O 1
ATOM 2453 N N . ARG A 1 313 ? 5.473 -29.922 -10.188 1 98.62 313 ARG A N 1
ATOM 2454 C CA . ARG A 1 313 ? 4.98 -31.047 -9.391 1 98.62 313 ARG A CA 1
ATOM 2455 C C . ARG A 1 313 ? 5.555 -31 -7.977 1 98.62 313 ARG A C 1
ATOM 2457 O O . ARG A 1 313 ? 6.191 -31.953 -7.531 1 98.62 313 ARG A O 1
ATOM 2464 N N . MET A 1 314 ? 5.242 -29.891 -7.328 1 98.75 314 MET A N 1
ATOM 2465 C CA . MET A 1 314 ? 5.625 -29.656 -5.938 1 98.75 314 MET A CA 1
ATOM 2466 C C . MET A 1 314 ? 4.395 -29.531 -5.047 1 98.75 314 MET A C 1
ATOM 2468 O O . MET A 1 314 ? 3.379 -28.969 -5.465 1 98.75 314 MET A O 1
ATOM 2472 N N . VAL A 1 315 ? 4.484 -30.109 -3.852 1 98.69 315 VAL A N 1
ATOM 2473 C CA . VAL A 1 315 ? 3.455 -29.906 -2.84 1 98.69 315 VAL A CA 1
ATOM 2474 C C . VAL A 1 315 ? 4.062 -29.219 -1.62 1 98.69 315 VAL A C 1
ATOM 2476 O O . VAL A 1 315 ? 5.262 -29.328 -1.363 1 98.69 315 VAL A O 1
ATOM 2479 N N . ASN A 1 316 ? 3.234 -28.422 -0.926 1 98.75 316 ASN A N 1
ATOM 2480 C CA . ASN A 1 316 ? 3.668 -27.766 0.302 1 98.75 316 ASN A CA 1
ATOM 2481 C C . ASN A 1 316 ? 5.023 -27.078 0.128 1 98.75 316 ASN A C 1
ATOM 2483 O O . ASN A 1 316 ? 5.938 -27.297 0.926 1 98.75 316 ASN A O 1
ATOM 2487 N N . SER A 1 317 ? 5.195 -26.297 -0.883 1 98.94 317 SER A N 1
ATOM 2488 C CA . SER A 1 317 ? 6.438 -25.609 -1.227 1 98.94 317 SER A CA 1
ATOM 2489 C C . SER A 1 317 ? 6.207 -24.109 -1.393 1 98.94 317 SER A C 1
ATOM 2491 O O . SER A 1 317 ? 5.062 -23.641 -1.395 1 98.94 317 SER A O 1
ATOM 2493 N N . TRP A 1 318 ? 7.324 -23.344 -1.451 1 98.88 318 TRP A N 1
ATOM 2494 C CA . TRP A 1 318 ? 7.051 -21.906 -1.35 1 98.88 318 TRP A CA 1
ATOM 2495 C C . TRP A 1 318 ? 8.141 -21.094 -2.039 1 98.88 318 TRP A C 1
ATOM 2497 O O . TRP A 1 318 ? 9.219 -21.625 -2.342 1 98.88 318 TRP A O 1
ATOM 2507 N N . MET A 1 319 ? 7.852 -19.922 -2.391 1 98.81 319 MET A N 1
ATOM 2508 C CA . MET A 1 319 ? 8.734 -18.812 -2.742 1 98.81 319 MET A CA 1
ATOM 2509 C C . MET A 1 319 ? 8.391 -17.578 -1.924 1 98.81 319 MET A C 1
ATOM 2511 O O . MET A 1 319 ? 7.223 -17.203 -1.801 1 98.81 319 MET A O 1
ATOM 2515 N N . ARG A 1 320 ? 9.406 -16.906 -1.294 1 98 320 ARG A N 1
ATOM 2516 C CA . ARG A 1 320 ? 9.07 -15.695 -0.557 1 98 320 ARG A CA 1
ATOM 2517 C C . ARG A 1 320 ? 10.258 -14.742 -0.505 1 98 320 ARG A C 1
ATOM 2519 O O . ARG A 1 320 ? 11.414 -15.172 -0.469 1 98 320 ARG A O 1
ATOM 2526 N N . ARG A 1 321 ? 10.023 -13.453 -0.446 1 95.94 321 ARG A N 1
ATOM 2527 C CA . ARG A 1 321 ? 11.023 -12.391 -0.367 1 95.94 321 ARG A CA 1
ATOM 2528 C C . ARG A 1 321 ? 12.016 -12.492 -1.521 1 95.94 321 ARG A C 1
ATOM 2530 O O . ARG A 1 321 ? 13.227 -12.562 -1.3 1 95.94 321 ARG A O 1
ATOM 2537 N N . VAL A 1 322 ? 11.414 -12.484 -2.689 1 97.81 322 VAL A N 1
ATOM 2538 C CA . VAL A 1 322 ? 12.172 -12.586 -3.932 1 97.81 322 VAL A CA 1
ATOM 2539 C C . VAL A 1 322 ? 11.812 -11.422 -4.855 1 97.81 322 VAL A C 1
ATOM 2541 O O . VAL A 1 322 ? 10.688 -10.922 -4.82 1 97.81 322 VAL A O 1
ATOM 2544 N N . SER A 1 323 ? 12.773 -10.969 -5.621 1 96.94 323 SER A N 1
ATOM 2545 C CA . SER A 1 323 ? 12.523 -9.984 -6.672 1 96.94 323 SER A CA 1
ATOM 2546 C C . SER A 1 323 ? 12.898 -10.531 -8.047 1 96.94 323 SER A C 1
ATOM 2548 O O . SER A 1 323 ? 13.797 -11.367 -8.156 1 96.94 323 SER A O 1
ATOM 2550 N N . PHE A 1 324 ? 12.172 -10.156 -9.031 1 98.69 324 PHE A N 1
ATOM 2551 C CA . PHE A 1 324 ? 12.469 -10.43 -10.43 1 98.69 324 PHE A CA 1
ATOM 2552 C C . PHE A 1 324 ? 12.719 -9.133 -11.195 1 98.69 324 PHE A C 1
ATOM 2554 O O . PHE A 1 324 ? 11.867 -8.242 -11.203 1 98.69 324 PHE A O 1
ATOM 2561 N N . GLU A 1 325 ? 13.852 -9.031 -11.797 1 97.75 325 GLU A N 1
ATOM 2562 C CA . GLU A 1 325 ? 14.203 -7.82 -12.523 1 97.75 325 GLU A CA 1
ATOM 2563 C C . GLU A 1 325 ? 14.32 -8.094 -14.023 1 97.75 325 GLU A C 1
ATOM 2565 O O . GLU A 1 325 ? 15.164 -8.883 -14.453 1 97.75 325 GLU A O 1
ATOM 2570 N N . SER A 1 326 ? 13.523 -7.461 -14.836 1 98.06 326 SER A N 1
ATOM 2571 C CA . SER A 1 326 ? 13.594 -7.461 -16.297 1 98.06 326 SER A CA 1
ATOM 2572 C C . SER A 1 326 ? 13.539 -8.875 -16.844 1 98.06 326 SER A C 1
ATOM 2574 O O . SER A 1 326 ? 14.406 -9.281 -17.625 1 98.06 326 SER A O 1
ATOM 2576 N N . VAL A 1 327 ? 12.5 -9.57 -16.5 1 98.75 327 VAL A N 1
ATOM 2577 C CA . VAL A 1 327 ? 12.328 -10.945 -16.953 1 98.75 327 VAL A CA 1
ATOM 2578 C C . VAL A 1 327 ? 11.125 -11.055 -17.875 1 98.75 327 VAL A C 1
ATOM 2580 O O . VAL A 1 327 ? 10.234 -10.195 -17.844 1 98.75 327 VAL A O 1
ATOM 2583 N N . SER A 1 328 ? 11.125 -12.117 -18.734 1 98.38 328 SER A N 1
ATOM 2584 C CA . SER A 1 328 ? 9.992 -12.383 -19.609 1 98.38 328 SER A CA 1
ATOM 2585 C C . SER A 1 328 ? 8.852 -13.055 -18.844 1 98.38 328 SER A C 1
ATOM 2587 O O . SER A 1 328 ? 7.68 -12.742 -19.062 1 98.38 328 SER A O 1
ATOM 2589 N N . GLU A 1 329 ? 9.148 -14.008 -18.125 1 98.31 329 GLU A N 1
ATOM 2590 C CA . GLU A 1 329 ? 8.258 -14.719 -17.219 1 98.31 329 GLU A CA 1
ATOM 2591 C C . GLU A 1 329 ? 8.891 -14.891 -15.836 1 98.31 329 GLU A C 1
ATOM 2593 O O . GLU A 1 329 ? 9.953 -15.508 -15.711 1 98.31 329 GLU A O 1
ATOM 2598 N N . ALA A 1 330 ? 8.242 -14.391 -14.828 1 98.69 330 ALA A N 1
ATOM 2599 C CA . ALA A 1 330 ? 8.859 -14.414 -13.5 1 98.69 330 ALA A CA 1
ATOM 2600 C C . ALA A 1 330 ? 8.945 -15.836 -12.961 1 98.69 330 ALA A C 1
ATOM 2602 O O . ALA A 1 330 ? 10.047 -16.359 -12.773 1 98.69 330 ALA A O 1
ATOM 2603 N N . CYS A 1 331 ? 7.781 -16.469 -12.766 1 98.88 331 CYS A N 1
ATOM 2604 C CA . CYS A 1 331 ? 7.785 -17.828 -12.234 1 98.88 331 CYS A CA 1
ATOM 2605 C C . CYS A 1 331 ? 6.469 -18.531 -12.539 1 98.88 331 CYS A C 1
ATOM 2607 O O . CYS A 1 331 ? 5.398 -17.938 -12.445 1 98.88 331 CYS A O 1
ATOM 2609 N N . THR A 1 332 ? 6.582 -19.797 -12.836 1 98.69 332 THR A N 1
ATOM 2610 C CA . THR A 1 332 ? 5.41 -20.641 -13.016 1 98.69 332 THR A CA 1
ATOM 2611 C C . THR A 1 332 ? 5.461 -21.844 -12.078 1 98.69 332 THR A C 1
ATOM 2613 O O . THR A 1 332 ? 6.477 -22.547 -12 1 98.69 332 THR A O 1
ATOM 2616 N N . PHE A 1 333 ? 4.398 -22.047 -11.312 1 98.94 333 PHE A N 1
ATOM 2617 C CA . PHE A 1 333 ? 4.129 -23.312 -10.625 1 98.94 333 PHE A CA 1
ATOM 2618 C C . PHE A 1 333 ? 3.295 -24.234 -11.508 1 98.94 333 PHE A C 1
ATOM 2620 O O . PHE A 1 333 ? 2.133 -23.953 -11.797 1 98.94 333 PHE A O 1
ATOM 2627 N N . ASP A 1 334 ? 3.904 -25.312 -11.898 1 98.69 334 ASP A N 1
ATOM 2628 C CA . ASP A 1 334 ? 3.262 -26.188 -12.875 1 98.69 334 ASP A CA 1
ATOM 2629 C C . ASP A 1 334 ? 2.932 -27.547 -12.258 1 98.69 334 ASP A C 1
ATOM 2631 O O . ASP A 1 334 ? 3.832 -28.328 -11.938 1 98.69 334 ASP A O 1
ATOM 2635 N N . GLY A 1 335 ? 1.651 -27.812 -12.156 1 98.56 335 GLY A N 1
ATOM 2636 C CA . GLY A 1 335 ? 1.229 -29.094 -11.625 1 98.56 335 GLY A CA 1
ATOM 2637 C C . GLY A 1 335 ? 1.481 -29.234 -10.133 1 98.56 335 GLY A C 1
ATOM 2638 O O . GLY A 1 335 ? 1.84 -30.312 -9.656 1 98.56 335 GLY A O 1
ATOM 2639 N N . CYS A 1 336 ? 1.349 -28.172 -9.422 1 98.88 336 CYS A N 1
ATOM 2640 C CA . CYS A 1 336 ? 1.649 -28.141 -7.996 1 98.88 336 CYS A CA 1
ATOM 2641 C C . CYS A 1 336 ? 0.37 -28.172 -7.168 1 98.88 336 CYS A C 1
ATOM 2643 O O . CYS A 1 336 ? -0.732 -28.172 -7.719 1 98.88 336 CYS A O 1
ATOM 2645 N N . ALA A 1 337 ? 0.534 -28.344 -5.879 1 98.81 337 ALA A N 1
ATOM 2646 C CA . ALA A 1 337 ? -0.576 -28.25 -4.934 1 98.81 337 ALA A CA 1
ATOM 2647 C C . ALA A 1 337 ? -0.116 -27.656 -3.604 1 98.81 337 ALA A C 1
ATOM 2649 O O . ALA A 1 337 ? 0.994 -27.938 -3.145 1 98.81 337 ALA A O 1
ATOM 2650 N N . SER A 1 338 ? -0.936 -26.812 -2.98 1 98.69 338 SER A N 1
ATOM 2651 C CA . SER A 1 338 ? -0.674 -26.25 -1.663 1 98.69 338 SER A CA 1
ATOM 2652 C C . SER A 1 338 ? 0.669 -25.531 -1.63 1 98.69 338 SER A C 1
ATOM 2654 O O . SER A 1 338 ? 1.484 -25.766 -0.735 1 98.69 338 SER A O 1
ATOM 2656 N N . VAL A 1 339 ? 0.87 -24.656 -2.574 1 98.88 339 VAL A N 1
ATOM 2657 C CA . VAL A 1 339 ? 2.105 -23.891 -2.682 1 98.88 339 VAL A CA 1
ATOM 2658 C C . VAL A 1 339 ? 1.817 -22.406 -2.447 1 98.88 339 VAL A C 1
ATOM 2660 O O . VAL A 1 339 ? 0.681 -21.953 -2.611 1 98.88 339 VAL A O 1
ATOM 2663 N N . SER A 1 340 ? 2.826 -21.688 -1.99 1 98.88 340 SER A N 1
ATOM 2664 C CA . SER A 1 340 ? 2.676 -20.266 -1.737 1 98.88 340 SER A CA 1
ATOM 2665 C C . SER A 1 340 ? 3.818 -19.469 -2.359 1 98.88 340 SER A C 1
ATOM 2667 O O . SER A 1 340 ? 4.98 -19.875 -2.281 1 98.88 340 SER A O 1
ATOM 2669 N N . ALA A 1 341 ? 3.533 -18.391 -3.016 1 98.88 341 ALA A N 1
ATOM 2670 C CA . ALA A 1 341 ? 4.469 -17.375 -3.467 1 98.88 341 ALA A CA 1
ATOM 2671 C C . ALA A 1 341 ? 4.133 -16.016 -2.848 1 98.88 341 ALA A C 1
ATOM 2673 O O . ALA A 1 341 ? 3.104 -15.414 -3.168 1 98.88 341 ALA A O 1
ATOM 2674 N N . THR A 1 342 ? 5.004 -15.5 -1.925 1 98.25 342 THR A N 1
ATOM 2675 C CA . THR A 1 342 ? 4.633 -14.305 -1.168 1 98.25 342 THR A CA 1
ATOM 2676 C C . THR A 1 342 ? 5.785 -13.305 -1.13 1 98.25 342 THR A C 1
ATOM 2678 O O . THR A 1 342 ? 6.953 -13.695 -1.216 1 98.25 342 THR A O 1
ATOM 2681 N N . GLU A 1 343 ? 5.445 -12 -0.985 1 95.75 343 GLU A N 1
ATOM 2682 C CA . GLU A 1 343 ? 6.414 -10.914 -0.84 1 95.75 343 GLU A CA 1
ATOM 2683 C C . GLU A 1 343 ? 7.395 -10.898 -2.008 1 95.75 343 GLU A C 1
ATOM 2685 O O . GLU A 1 343 ? 8.609 -11.023 -1.808 1 95.75 343 GLU A O 1
ATOM 2690 N N . ILE A 1 344 ? 6.816 -10.695 -3.145 1 98.06 344 ILE A N 1
ATOM 2691 C CA . ILE A 1 344 ? 7.586 -10.734 -4.383 1 98.06 344 ILE A CA 1
ATOM 2692 C C . ILE A 1 344 ? 7.477 -9.383 -5.098 1 98.06 344 ILE A C 1
ATOM 2694 O O . ILE A 1 344 ? 6.395 -8.797 -5.152 1 98.06 344 ILE A O 1
ATOM 2698 N N . GLU A 1 345 ? 8.578 -8.883 -5.543 1 95.12 345 GLU A N 1
ATOM 2699 C CA . GLU A 1 345 ? 8.594 -7.688 -6.371 1 95.12 345 GLU A CA 1
ATOM 2700 C C . GLU A 1 345 ? 9.062 -8.008 -7.793 1 95.12 345 GLU A C 1
ATOM 2702 O O . GLU A 1 345 ? 9.977 -8.805 -7.984 1 95.12 345 GLU A O 1
ATOM 2707 N N . ILE A 1 346 ? 8.383 -7.422 -8.742 1 97.81 346 ILE A N 1
ATOM 2708 C CA . ILE A 1 346 ? 8.789 -7.512 -10.141 1 97.81 346 ILE A CA 1
ATOM 2709 C C . ILE A 1 346 ? 9.078 -6.117 -10.688 1 97.81 346 ILE A C 1
ATOM 2711 O O . ILE A 1 346 ? 8.211 -5.242 -10.672 1 97.81 346 ILE A O 1
ATOM 2715 N N . ILE A 1 347 ? 10.312 -5.926 -11.133 1 93.62 347 ILE A N 1
ATOM 2716 C CA . ILE A 1 347 ? 10.789 -4.586 -11.453 1 93.62 347 ILE A CA 1
ATOM 2717 C C . ILE A 1 347 ? 11.539 -4.605 -12.781 1 93.62 347 ILE A C 1
ATOM 2719 O O . ILE A 1 347 ? 11.742 -5.668 -13.367 1 93.62 347 ILE A O 1
ATOM 2723 N N . GLY A 1 348 ? 12.008 -3.439 -13.25 1 93.5 348 GLY A N 1
ATOM 2724 C CA . GLY A 1 348 ? 12.711 -3.332 -14.516 1 93.5 348 GLY A CA 1
ATOM 2725 C C . GLY A 1 348 ? 11.781 -3.328 -15.711 1 93.5 348 GLY A C 1
ATOM 2726 O O . GLY A 1 348 ? 10.695 -2.75 -15.664 1 93.5 348 GLY A O 1
ATOM 2727 N N . ASN A 1 349 ? 12.258 -3.934 -16.812 1 96.19 349 ASN A N 1
ATOM 2728 C CA . ASN A 1 349 ? 11.469 -4.012 -18.047 1 96.19 349 ASN A CA 1
ATOM 2729 C C . ASN A 1 349 ? 10.312 -5 -17.891 1 96.19 349 ASN A C 1
ATOM 2731 O O . ASN A 1 349 ? 10.477 -6.07 -17.297 1 96.19 349 ASN A O 1
ATOM 2735 N N . ARG A 1 350 ? 9.141 -4.574 -18.438 1 97.5 350 ARG A N 1
ATOM 2736 C CA . ARG A 1 350 ? 8.023 -5.508 -18.391 1 97.5 350 ARG A CA 1
ATOM 2737 C C . ARG A 1 350 ? 8.227 -6.656 -19.375 1 97.5 350 ARG A C 1
ATOM 2739 O O . ARG A 1 350 ? 8.93 -6.5 -20.375 1 97.5 350 ARG A O 1
ATOM 2746 N N . GLY A 1 351 ? 7.695 -7.781 -19.094 1 98 351 GLY A N 1
ATOM 2747 C CA . GLY A 1 351 ? 7.719 -8.977 -19.922 1 98 351 GLY A CA 1
ATOM 2748 C C . GLY A 1 351 ? 6.348 -9.578 -20.141 1 98 351 GLY A C 1
ATOM 2749 O O . GLY A 1 351 ? 5.348 -8.859 -20.203 1 98 351 GLY A O 1
ATOM 2750 N N . HIS A 1 352 ? 6.355 -10.867 -20.328 1 98.19 352 HIS A N 1
ATOM 2751 C CA . HIS A 1 352 ? 5.16 -11.578 -20.75 1 98.19 352 HIS A CA 1
ATOM 2752 C C . HIS A 1 352 ? 4.258 -11.914 -19.578 1 98.19 352 HIS A C 1
ATOM 2754 O O . HIS A 1 352 ? 3.059 -11.625 -19.594 1 98.19 352 HIS A O 1
ATOM 2760 N N . SER A 1 353 ? 4.789 -12.547 -18.531 1 98 353 SER A N 1
ATOM 2761 C CA . SER A 1 353 ? 3.914 -13 -17.453 1 98 353 SER A CA 1
ATOM 2762 C C . SER A 1 353 ? 4.578 -12.836 -16.094 1 98 353 SER A C 1
ATOM 2764 O O . SER A 1 353 ? 5.797 -12.969 -15.969 1 98 353 SER A O 1
ATOM 2766 N N . ALA A 1 354 ? 3.771 -12.594 -15.078 1 98.62 354 ALA A N 1
ATOM 2767 C CA . ALA A 1 354 ? 4.23 -12.469 -13.695 1 98.62 354 ALA A CA 1
ATOM 2768 C C . ALA A 1 354 ? 4.328 -13.836 -13.023 1 98.62 354 ALA A C 1
ATOM 2770 O O . ALA A 1 354 ? 4.945 -14.758 -13.562 1 98.62 354 ALA A O 1
ATOM 2771 N N . ILE A 1 355 ? 3.764 -14.047 -11.859 1 98.88 355 ILE A N 1
ATOM 2772 C CA . ILE A 1 355 ? 3.695 -15.344 -11.195 1 98.88 355 ILE A CA 1
ATOM 2773 C C . ILE A 1 355 ? 2.432 -16.078 -11.625 1 98.88 355 ILE A C 1
ATOM 2775 O O . ILE A 1 355 ? 1.325 -15.547 -11.523 1 98.88 355 ILE A O 1
ATOM 2779 N N . ARG A 1 356 ? 2.654 -17.328 -12.031 1 98.62 356 ARG A N 1
ATOM 2780 C CA . ARG A 1 356 ? 1.556 -18.109 -12.602 1 98.62 356 ARG A CA 1
ATOM 2781 C C . ARG A 1 356 ? 1.381 -19.422 -11.867 1 98.62 356 ARG A C 1
ATOM 2783 O O . ARG A 1 356 ? 2.361 -20.109 -11.578 1 98.62 356 ARG A O 1
ATOM 2790 N N . LEU A 1 357 ? 0.116 -19.734 -11.586 1 98.94 357 LEU A N 1
ATOM 2791 C CA . LEU A 1 357 ? -0.273 -21.078 -11.164 1 98.94 357 LEU A CA 1
ATOM 2792 C C . LEU A 1 357 ? -0.891 -21.844 -12.32 1 98.94 357 LEU A C 1
ATOM 2794 O O . LEU A 1 357 ? -2.029 -21.578 -12.711 1 98.94 357 LEU A O 1
ATOM 2798 N N . GLN A 1 358 ? -0.118 -22.75 -12.82 1 98.81 358 GLN A N 1
ATOM 2799 C CA . GLN A 1 358 ? -0.522 -23.547 -13.984 1 98.81 358 GLN A CA 1
ATOM 2800 C C . GLN A 1 358 ? -0.846 -24.984 -13.586 1 98.81 358 GLN A C 1
ATOM 2802 O O . GLN A 1 358 ? -0.005 -25.672 -13.008 1 98.81 358 GLN A O 1
ATOM 2807 N N . LYS A 1 359 ? -2.092 -25.422 -13.891 1 98.69 359 LYS A N 1
ATOM 2808 C CA . LYS A 1 359 ? -2.502 -26.766 -13.523 1 98.69 359 LYS A CA 1
ATOM 2809 C C . LYS A 1 359 ? -2.221 -27.047 -12.047 1 98.69 359 LYS A C 1
ATOM 2811 O O . LYS A 1 359 ? -1.686 -28.109 -11.703 1 98.69 359 LYS A O 1
ATOM 2816 N N . THR A 1 360 ? -2.383 -26.078 -11.258 1 98.88 360 THR A N 1
ATOM 2817 C CA . THR A 1 360 ? -2.031 -26.141 -9.844 1 98.88 360 THR A CA 1
ATOM 2818 C C . THR A 1 360 ? -3.281 -26.031 -8.977 1 98.88 360 THR A C 1
ATOM 2820 O O . THR A 1 360 ? -4.195 -25.266 -9.281 1 98.88 360 THR A O 1
ATOM 2823 N N . THR A 1 361 ? -3.318 -26.875 -7.926 1 98.88 361 THR A N 1
ATOM 2824 C CA . THR A 1 361 ? -4.461 -26.906 -7.02 1 98.88 361 THR A CA 1
ATOM 2825 C C . THR A 1 361 ? -4.141 -26.188 -5.715 1 98.88 361 THR A C 1
ATOM 2827 O O . THR A 1 361 ? -3.111 -26.453 -5.09 1 98.88 361 THR A O 1
ATOM 2830 N N . ARG A 1 362 ? -4.977 -25.219 -5.355 1 98.88 362 ARG A N 1
ATOM 2831 C CA . ARG A 1 362 ? -4.941 -24.531 -4.074 1 98.88 362 ARG A CA 1
ATOM 2832 C C . ARG A 1 362 ? -3.602 -23.828 -3.867 1 98.88 362 ARG A C 1
ATOM 2834 O O . ARG A 1 362 ? -3.004 -23.922 -2.793 1 98.88 362 ARG A O 1
ATOM 2841 N N . GLY A 1 363 ? -3.098 -23.188 -4.938 1 98.94 363 GLY A N 1
ATOM 2842 C CA . GLY A 1 363 ? -1.96 -22.297 -4.844 1 98.94 363 GLY A CA 1
ATOM 2843 C C . GLY A 1 363 ? -2.326 -20.922 -4.316 1 98.94 363 GLY A C 1
ATOM 2844 O O . GLY A 1 363 ? -3.455 -20.453 -4.504 1 98.94 363 GLY A O 1
ATOM 2845 N N . PHE A 1 364 ? -1.372 -20.281 -3.658 1 98.88 364 PHE A N 1
ATOM 2846 C CA . PHE A 1 364 ? -1.561 -18.969 -3.059 1 98.88 364 PHE A CA 1
ATOM 2847 C C . PHE A 1 364 ? -0.461 -18.016 -3.5 1 98.88 364 PHE A C 1
ATOM 2849 O O . PHE A 1 364 ? 0.72 -18.25 -3.234 1 98.88 364 PHE A O 1
ATOM 2856 N N . ILE A 1 365 ? -0.854 -16.969 -4.207 1 98.94 365 ILE A N 1
ATOM 2857 C CA . ILE A 1 365 ? 0.027 -15.844 -4.516 1 98.94 365 ILE A CA 1
ATOM 2858 C C . ILE A 1 365 ? -0.361 -14.641 -3.668 1 98.94 365 ILE A C 1
ATOM 2860 O O . ILE A 1 365 ? -1.503 -14.172 -3.723 1 98.94 365 ILE A O 1
ATOM 2864 N N . GLY A 1 366 ? 0.601 -14.125 -2.865 1 98.31 366 GLY A N 1
ATOM 2865 C CA . GLY A 1 366 ? 0.226 -13.07 -1.938 1 98.31 366 GLY A CA 1
ATOM 2866 C C . GLY A 1 366 ? 1.252 -11.961 -1.857 1 98.31 366 GLY A C 1
ATOM 2867 O O . GLY A 1 366 ? 2.455 -12.219 -1.785 1 98.31 366 GLY A O 1
ATOM 2868 N N . ASN A 1 367 ? 0.73 -10.688 -1.856 1 96.38 367 ASN A N 1
ATOM 2869 C CA . ASN A 1 367 ? 1.55 -9.5 -1.677 1 96.38 367 ASN A CA 1
ATOM 2870 C C . ASN A 1 367 ? 2.682 -9.438 -2.697 1 96.38 367 ASN A C 1
ATOM 2872 O O . ASN A 1 367 ? 3.857 -9.43 -2.328 1 96.38 367 ASN A O 1
ATOM 2876 N N . VAL A 1 368 ? 2.305 -9.391 -3.93 1 98.06 368 VAL A N 1
ATOM 2877 C CA . VAL A 1 368 ? 3.219 -9.203 -5.051 1 98.06 368 VAL A CA 1
ATOM 2878 C C . VAL A 1 368 ? 3.057 -7.793 -5.621 1 98.06 368 VAL A C 1
ATOM 2880 O O . VAL A 1 368 ? 1.939 -7.281 -5.723 1 98.06 368 VAL A O 1
ATOM 2883 N N . TYR A 1 369 ? 4.152 -7.121 -5.883 1 95.81 369 TYR A N 1
ATOM 2884 C CA . TYR A 1 369 ? 4.137 -5.781 -6.465 1 95.81 369 TYR A CA 1
ATOM 2885 C C . TYR A 1 369 ? 4.871 -5.758 -7.801 1 95.81 369 TYR A C 1
ATOM 2887 O O . TYR A 1 369 ? 6.102 -5.797 -7.84 1 95.81 369 TYR A O 1
ATOM 2895 N N . ASP A 1 370 ? 4.098 -5.73 -8.844 1 97.56 370 ASP A N 1
ATOM 2896 C CA . ASP A 1 370 ? 4.633 -5.641 -10.195 1 97.56 370 ASP A CA 1
ATOM 2897 C C . ASP A 1 370 ? 4.531 -4.215 -10.734 1 97.56 370 ASP A C 1
ATOM 2899 O O . ASP A 1 370 ? 3.451 -3.775 -11.141 1 97.56 370 ASP A O 1
ATOM 2903 N N . HIS A 1 371 ? 5.594 -3.521 -10.773 1 91.12 371 HIS A N 1
ATOM 2904 C CA . HIS A 1 371 ? 5.609 -2.152 -11.281 1 91.12 371 HIS A CA 1
ATOM 2905 C C . HIS A 1 371 ? 6.652 -1.977 -12.375 1 91.12 371 HIS A C 1
ATOM 2907 O O . HIS A 1 371 ? 7.383 -0.984 -12.391 1 91.12 371 HIS A O 1
ATOM 2913 N N . THR A 1 372 ? 6.711 -2.938 -13.195 1 94.56 372 THR A N 1
ATOM 2914 C CA . THR A 1 372 ? 7.648 -2.93 -14.312 1 94.56 372 THR A CA 1
ATOM 2915 C C . THR A 1 372 ? 7.305 -1.815 -15.297 1 94.56 372 THR A C 1
ATOM 2917 O O . THR A 1 372 ? 6.16 -1.36 -15.359 1 94.56 372 THR A O 1
ATOM 2920 N N . ARG A 1 373 ? 8.344 -1.489 -16.062 1 91.56 373 ARG A N 1
ATOM 2921 C CA . ARG A 1 373 ? 8.281 -0.423 -17.047 1 91.56 373 ARG A CA 1
ATOM 2922 C C . ARG A 1 373 ? 8.211 -0.996 -18.469 1 91.56 373 ARG A C 1
ATOM 2924 O O . ARG A 1 373 ? 8.852 -2.002 -18.766 1 91.56 373 ARG A O 1
ATOM 2931 N N . GLY A 1 374 ? 7.445 -0.339 -19.281 1 94.06 374 GLY A N 1
ATOM 2932 C CA . GLY A 1 374 ? 7.406 -0.735 -20.672 1 94.06 374 GLY A CA 1
ATOM 2933 C C . GLY A 1 374 ? 6.379 0.037 -21.484 1 94.06 374 GLY A C 1
ATOM 2934 O O . GLY A 1 374 ? 5.781 0.993 -20.984 1 94.06 374 GLY A O 1
ATOM 2935 N N . PRO A 1 375 ? 6.234 -0.335 -22.766 1 95 375 PRO A N 1
ATOM 2936 C CA . PRO A 1 375 ? 5.277 0.358 -23.625 1 95 375 PRO A CA 1
ATOM 2937 C C . PRO A 1 375 ? 3.828 0.132 -23.203 1 95 375 PRO A C 1
ATOM 2939 O O . PRO A 1 375 ? 3.467 -0.973 -22.781 1 95 375 PRO A O 1
ATOM 2942 N N . LEU A 1 376 ? 3.078 1.246 -23.312 1 92.25 376 LEU A N 1
ATOM 2943 C CA . LEU A 1 376 ? 1.632 1.068 -23.266 1 92.25 376 LEU A CA 1
ATOM 2944 C C . LEU A 1 376 ? 1.147 0.182 -24.406 1 92.25 376 LEU A C 1
ATOM 2946 O O . LEU A 1 376 ? 1.497 0.411 -25.562 1 92.25 376 LEU A O 1
ATOM 2950 N N . THR A 1 377 ? 0.341 -0.798 -24.078 1 93.38 377 THR A N 1
ATOM 2951 C CA . THR A 1 377 ? -0.093 -1.759 -25.094 1 93.38 377 THR A CA 1
ATOM 2952 C C . THR A 1 377 ? -0.908 -1.068 -26.172 1 93.38 377 THR A C 1
ATOM 2954 O O . THR A 1 377 ? -0.76 -1.378 -27.359 1 93.38 377 THR A O 1
ATOM 2957 N N . ASP A 1 378 ? -1.723 -0.098 -25.797 1 89.5 378 ASP A N 1
ATOM 2958 C CA . ASP A 1 378 ? -2.629 0.557 -26.734 1 89.5 378 ASP A CA 1
ATOM 2959 C C . ASP A 1 378 ? -1.924 1.69 -27.484 1 89.5 378 ASP A C 1
ATOM 2961 O O . ASP A 1 378 ? -2.422 2.178 -28.5 1 89.5 378 ASP A O 1
ATOM 2965 N N . ASP A 1 379 ? -0.846 2.162 -27.031 1 90.25 379 ASP A N 1
ATOM 2966 C CA . ASP A 1 379 ? 0.007 3.16 -27.672 1 90.25 379 ASP A CA 1
ATOM 2967 C C . ASP A 1 379 ? 1.479 2.91 -27.359 1 90.25 379 ASP A C 1
ATOM 2969 O O . ASP A 1 379 ? 2.047 3.551 -26.469 1 90.25 379 ASP A O 1
ATOM 2973 N N . ARG A 1 380 ? 2.125 2.16 -28.062 1 91.44 380 ARG A N 1
ATOM 2974 C CA . ARG A 1 380 ? 3.436 1.602 -27.75 1 91.44 380 ARG A CA 1
ATOM 2975 C C . ARG A 1 380 ? 4.523 2.668 -27.844 1 91.44 380 ARG A C 1
ATOM 2977 O O . ARG A 1 380 ? 5.652 2.449 -27.406 1 91.44 380 ARG A O 1
ATOM 2984 N N . SER A 1 381 ? 4.242 3.811 -28.391 1 89.31 381 SER A N 1
ATOM 2985 C CA . SER A 1 381 ? 5.211 4.898 -28.438 1 89.31 381 SER A CA 1
ATOM 2986 C C . SER A 1 381 ? 5.473 5.465 -27.031 1 89.31 381 SER A C 1
ATOM 2988 O O . SER A 1 381 ? 6.473 6.156 -26.828 1 89.31 381 SER A O 1
ATOM 2990 N N . GLN A 1 382 ? 4.594 5.043 -26.156 1 86.19 382 GLN A N 1
ATOM 2991 C CA . GLN A 1 382 ? 4.73 5.527 -24.797 1 86.19 382 GLN A CA 1
ATOM 2992 C C . GLN A 1 382 ? 5.348 4.461 -23.891 1 86.19 382 GLN A C 1
ATOM 2994 O O . GLN A 1 382 ? 4.738 3.42 -23.641 1 86.19 382 GLN A O 1
ATOM 2999 N N . ILE A 1 383 ? 6.562 4.711 -23.469 1 88.94 383 ILE A N 1
ATOM 3000 C CA . ILE A 1 383 ? 7.215 3.875 -22.469 1 88.94 383 ILE A CA 1
ATOM 3001 C C . ILE A 1 383 ? 6.98 4.469 -21.078 1 88.94 383 ILE A C 1
ATOM 3003 O O . ILE A 1 383 ? 7.43 5.578 -20.781 1 88.94 383 ILE A O 1
ATOM 3007 N N . LEU A 1 384 ? 6.266 3.74 -20.25 1 83.19 384 LEU A N 1
ATOM 3008 C CA . LEU A 1 384 ? 5.809 4.305 -18.984 1 83.19 384 LEU A CA 1
ATOM 3009 C C . LEU A 1 384 ? 6.152 3.385 -17.812 1 83.19 384 LEU A C 1
ATOM 3011 O O . LEU A 1 384 ? 6.43 2.199 -18.016 1 83.19 384 LEU A O 1
ATOM 3015 N N . GLU A 1 385 ? 6.176 3.951 -16.625 1 81.81 385 GLU A N 1
ATOM 3016 C CA . GLU A 1 385 ? 6.352 3.189 -15.398 1 81.81 385 GLU A CA 1
ATOM 3017 C C . GLU A 1 385 ? 5.047 2.527 -14.969 1 81.81 385 GLU A C 1
ATOM 3019 O O . GLU A 1 385 ? 3.965 2.941 -15.391 1 81.81 385 GLU A O 1
ATOM 3024 N N . ASP A 1 386 ? 5.121 1.457 -14.156 1 87.44 386 ASP A N 1
ATOM 3025 C CA . ASP A 1 386 ? 3.98 0.801 -13.523 1 87.44 386 ASP A CA 1
ATOM 3026 C C . ASP A 1 386 ? 3.023 0.233 -14.57 1 87.44 386 ASP A C 1
ATOM 3028 O O . ASP A 1 386 ? 1.804 0.353 -14.438 1 87.44 386 ASP A O 1
ATOM 3032 N N . MET A 1 387 ? 3.594 -0.298 -15.586 1 92.81 387 MET A N 1
ATOM 3033 C CA . MET A 1 387 ? 2.771 -0.928 -16.609 1 92.81 387 MET A CA 1
ATOM 3034 C C . MET A 1 387 ? 2.486 -2.385 -16.266 1 92.81 387 MET A C 1
ATOM 3036 O O . MET A 1 387 ? 1.416 -2.906 -16.578 1 92.81 387 MET A O 1
ATOM 3040 N N . GLY A 1 388 ? 3.369 -2.99 -15.562 1 96.38 388 GLY A N 1
ATOM 3041 C CA . GLY A 1 388 ? 3.215 -4.387 -15.18 1 96.38 388 GLY A CA 1
ATOM 3042 C C . GLY A 1 388 ? 3.529 -5.352 -16.297 1 96.38 388 GLY A C 1
ATOM 3043 O O . GLY A 1 388 ? 3.568 -4.961 -17.469 1 96.38 388 GLY A O 1
ATOM 3044 N N . GLN A 1 389 ? 3.852 -6.656 -15.961 1 98.25 389 GLN A N 1
ATOM 3045 C CA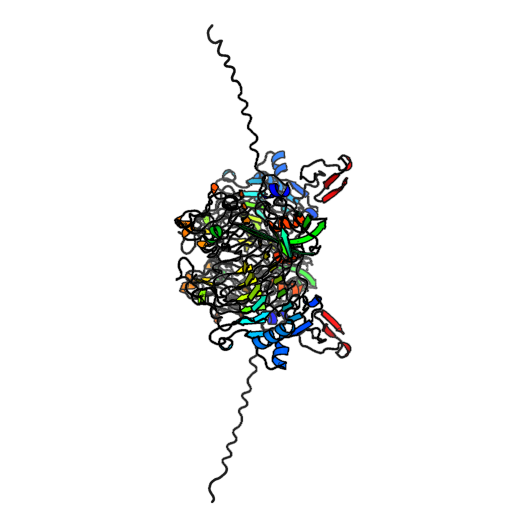 . GLN A 1 389 ? 3.871 -7.715 -16.969 1 98.25 389 GLN A CA 1
ATOM 3046 C C . GLN A 1 389 ? 2.568 -7.746 -17.766 1 98.25 389 GLN A C 1
ATOM 3048 O O . GLN A 1 389 ? 1.527 -7.301 -17.281 1 98.25 389 GLN A O 1
ATOM 3053 N N . PHE A 1 390 ? 2.674 -8.234 -19.016 1 97.94 390 PHE A N 1
ATOM 3054 C CA . PHE A 1 390 ? 1.482 -8.258 -19.859 1 97.94 390 PHE A CA 1
ATOM 3055 C C . PHE A 1 390 ? 0.365 -9.047 -19.188 1 97.94 390 PHE A C 1
ATOM 3057 O O . PHE A 1 390 ? -0.784 -8.609 -19.156 1 97.94 390 PHE A O 1
ATOM 3064 N N . HIS A 1 391 ? 0.671 -10.219 -18.766 1 98.25 391 HIS A N 1
ATOM 3065 C CA . HIS A 1 391 ? -0.199 -11.008 -17.906 1 98.25 391 HIS A CA 1
ATOM 3066 C C . HIS A 1 391 ? 0.217 -10.875 -16.438 1 98.25 391 HIS A C 1
ATOM 3068 O O . HIS A 1 391 ? 1.3 -11.328 -16.062 1 98.25 391 HIS A O 1
ATOM 3074 N N . ALA A 1 392 ? -0.676 -10.273 -15.609 1 98.62 392 ALA A N 1
ATOM 3075 C CA . ALA A 1 392 ? -0.394 -10.211 -14.18 1 98.62 392 ALA A CA 1
ATOM 3076 C C . ALA A 1 392 ? -0.49 -11.594 -13.539 1 98.62 392 ALA A C 1
ATOM 3078 O O . ALA A 1 392 ? -0.568 -12.602 -14.242 1 98.62 392 ALA A O 1
ATOM 3079 N N . CYS A 1 393 ? -0.367 -11.719 -12.227 1 98.81 393 CYS A N 1
ATOM 3080 C CA . CYS A 1 393 ? -0.449 -13 -11.523 1 98.81 393 CYS A CA 1
ATOM 3081 C C . CYS A 1 393 ? -1.801 -13.664 -11.758 1 98.81 393 CYS A C 1
ATOM 3083 O O . CYS A 1 393 ? -2.812 -12.977 -11.93 1 98.81 393 CYS A O 1
ATOM 3085 N N . GLY A 1 394 ? -1.771 -14.914 -11.766 1 98.81 394 GLY A N 1
ATOM 3086 C CA . GLY A 1 394 ? -3.029 -15.625 -11.938 1 98.81 394 GLY A CA 1
ATOM 3087 C C . GLY A 1 394 ? -2.85 -17.094 -12.234 1 98.81 394 GLY A C 1
ATOM 3088 O O . GLY A 1 394 ? -2.006 -17.766 -11.625 1 98.81 394 GLY A O 1
ATOM 3089 N N . VAL A 1 395 ? -3.781 -17.609 -13.141 1 98.88 395 VAL A N 1
ATOM 3090 C CA . VAL A 1 395 ? -3.859 -19.047 -13.312 1 98.88 395 VAL A CA 1
ATOM 3091 C C . VAL A 1 395 ? -3.826 -19.391 -14.805 1 98.88 395 VAL A C 1
ATOM 3093 O O . VAL A 1 395 ? -4.062 -18.531 -15.648 1 98.88 395 VAL A O 1
ATOM 3096 N N . SER A 1 396 ? -3.449 -20.625 -15.062 1 98.56 396 SER A N 1
ATOM 3097 C CA . SER A 1 396 ? -3.506 -21.234 -16.391 1 98.56 396 SER A CA 1
ATOM 3098 C C . SER A 1 396 ? -3.82 -22.719 -16.312 1 98.56 396 SER A C 1
ATOM 3100 O O . SER A 1 396 ? -3.721 -23.328 -15.242 1 98.56 396 SER A O 1
ATOM 3102 N N . LYS A 1 397 ? -4.336 -23.234 -17.406 1 98.62 397 LYS A N 1
ATOM 3103 C CA . LYS A 1 397 ? -4.645 -24.672 -17.516 1 98.62 397 LYS A CA 1
ATOM 3104 C C . LYS A 1 397 ? -5.594 -25.109 -16.406 1 98.62 397 LYS A C 1
ATOM 3106 O O . LYS A 1 397 ? -6.398 -24.328 -15.922 1 98.62 397 LYS A O 1
ATOM 3111 N N . GLN A 1 398 ? -5.598 -26.359 -16.047 1 98.69 398 GLN A N 1
ATOM 3112 C CA . GLN A 1 398 ? -6.645 -26.906 -15.195 1 98.69 398 GLN A CA 1
ATOM 3113 C C . GLN A 1 398 ? -6.395 -26.578 -13.727 1 98.69 398 GLN A C 1
ATOM 3115 O O . GLN A 1 398 ? -6.531 -27.438 -12.859 1 98.69 398 GLN A O 1
ATOM 3120 N N . SER A 1 399 ? -6.055 -25.312 -13.469 1 98.88 399 SER A N 1
ATOM 3121 C CA . SER A 1 399 ? -5.871 -24.859 -12.102 1 98.88 399 SER A CA 1
ATOM 3122 C C . SER A 1 399 ? -7.191 -24.844 -11.344 1 98.88 399 SER A C 1
ATOM 3124 O O . SER A 1 399 ? -8.25 -24.609 -11.93 1 98.88 399 SER A O 1
ATOM 3126 N N . LEU A 1 400 ? -7.086 -25.078 -10.023 1 98.81 400 LEU A N 1
ATOM 3127 C CA . LEU A 1 400 ? -8.297 -25.234 -9.219 1 98.81 400 LEU A CA 1
ATOM 3128 C C . LEU A 1 400 ? -8.07 -24.734 -7.797 1 98.81 400 LEU A C 1
ATOM 3130 O O . LEU A 1 400 ? -7.129 -25.172 -7.129 1 98.81 400 LEU A O 1
ATOM 3134 N N . GLY A 1 401 ? -8.883 -23.797 -7.324 1 98.81 401 GLY A N 1
ATOM 3135 C CA . GLY A 1 401 ? -8.867 -23.375 -5.934 1 98.81 401 GLY A CA 1
ATOM 3136 C C . GLY A 1 401 ? -7.727 -22.422 -5.617 1 98.81 401 GLY A C 1
ATOM 3137 O O . GLY A 1 401 ? -7.25 -22.375 -4.48 1 98.81 401 GLY A O 1
ATOM 3138 N N . CYS A 1 402 ? -7.32 -21.625 -6.523 1 98.94 402 CYS A N 1
ATOM 3139 C CA . CYS A 1 402 ? -6.152 -20.766 -6.367 1 98.94 402 CYS A CA 1
ATOM 3140 C C . CYS A 1 402 ? -6.555 -19.375 -5.883 1 98.94 402 CYS A C 1
ATOM 3142 O O . CYS A 1 402 ? -7.68 -18.922 -6.129 1 98.94 402 CYS A O 1
ATOM 3144 N N . VAL A 1 403 ? -5.672 -18.75 -5.109 1 98.94 403 VAL A N 1
ATOM 3145 C CA . VAL A 1 403 ? -5.934 -17.438 -4.531 1 98.94 403 VAL A CA 1
ATOM 3146 C C . VAL A 1 403 ? -4.828 -16.469 -4.934 1 98.94 403 VAL A C 1
ATOM 3148 O O . VAL A 1 403 ? -3.641 -16.766 -4.793 1 98.94 403 VAL A O 1
ATOM 3151 N N . VAL A 1 404 ? -5.18 -15.336 -5.465 1 98.88 404 VAL A N 1
ATOM 3152 C CA . VAL A 1 404 ? -4.328 -14.164 -5.672 1 98.88 404 VAL A CA 1
ATOM 3153 C C . VAL A 1 404 ? -4.723 -13.062 -4.695 1 98.88 404 VAL A C 1
ATOM 3155 O O . VAL A 1 404 ? -5.809 -12.484 -4.805 1 98.88 404 VAL A O 1
ATOM 3158 N N . TYR A 1 405 ? -3.793 -12.773 -3.77 1 98.06 405 TYR A N 1
ATOM 3159 C CA . TYR A 1 405 ? -4.141 -11.992 -2.588 1 98.06 405 TYR A CA 1
ATOM 3160 C C . TYR A 1 405 ? -3.232 -10.773 -2.451 1 98.06 405 TYR A C 1
ATOM 3162 O O . TYR A 1 405 ? -2.01 -10.914 -2.385 1 98.06 405 TYR A O 1
ATOM 3170 N N . LYS A 1 406 ? -3.838 -9.57 -2.35 1 96.06 406 LYS A N 1
ATOM 3171 C CA . LYS A 1 406 ? -3.08 -8.344 -2.092 1 96.06 406 LYS A CA 1
ATOM 3172 C C . LYS A 1 406 ? -1.949 -8.18 -3.102 1 96.06 406 LYS A C 1
ATOM 3174 O O . LYS A 1 406 ? -0.794 -7.977 -2.723 1 96.06 406 LYS A O 1
ATOM 3179 N N . VAL A 1 407 ? -2.293 -8.406 -4.371 1 97.69 407 VAL A N 1
ATOM 3180 C CA . VAL A 1 407 ? -1.327 -8.234 -5.453 1 97.69 407 VAL A CA 1
ATOM 3181 C C . VAL A 1 407 ? -1.577 -6.902 -6.16 1 97.69 407 VAL A C 1
ATOM 3183 O O . VAL A 1 407 ? -2.725 -6.547 -6.434 1 97.69 407 VAL A O 1
ATOM 3186 N N . LYS A 1 408 ? -0.548 -6.133 -6.324 1 94.81 408 LYS A N 1
ATOM 3187 C CA . LYS A 1 408 ? -0.572 -4.883 -7.082 1 94.81 408 LYS A CA 1
ATOM 3188 C C . LYS A 1 408 ? 0.164 -5.031 -8.406 1 94.81 408 LYS A C 1
ATOM 3190 O O . LYS A 1 408 ? 1.374 -5.266 -8.43 1 94.81 408 LYS A O 1
ATOM 3195 N N . TRP A 1 409 ? -0.623 -4.965 -9.492 1 97.19 409 TRP A N 1
ATOM 3196 C CA . TRP A 1 409 ? 0.02 -5.023 -10.797 1 97.19 409 TRP A CA 1
ATOM 3197 C C . TRP A 1 409 ? -0.214 -3.73 -11.578 1 97.19 409 TRP A C 1
ATOM 3199 O O . TRP A 1 409 ? -0.904 -2.828 -11.102 1 97.19 409 TRP A O 1
ATOM 3209 N N . GLY A 1 410 ? 0.431 -3.539 -12.758 1 94.19 410 GLY A N 1
ATOM 3210 C CA . GLY A 1 410 ? 0.404 -2.318 -13.547 1 94.19 410 GLY A CA 1
ATOM 3211 C C . GLY A 1 410 ? -0.968 -2.006 -14.117 1 94.19 410 GLY A C 1
ATOM 3212 O O . GLY A 1 410 ? -1.794 -2.906 -14.289 1 94.19 410 GLY A O 1
ATOM 3213 N N . ARG A 1 411 ? -1.176 -0.793 -14.438 1 90.56 411 ARG A N 1
ATOM 3214 C CA . ARG A 1 411 ? -2.477 -0.299 -14.875 1 90.56 411 ARG A CA 1
ATOM 3215 C C . ARG A 1 411 ? -2.793 -0.765 -16.297 1 90.56 411 ARG A C 1
ATOM 3217 O O . ARG A 1 411 ? -3.926 -0.632 -16.75 1 90.56 411 ARG A O 1
ATOM 3224 N N . ASP A 1 412 ? -1.812 -1.315 -16.969 1 94.94 412 ASP A N 1
ATOM 3225 C CA . ASP A 1 412 ? -1.995 -1.781 -18.344 1 94.94 412 ASP A CA 1
ATOM 3226 C C . ASP A 1 412 ? -1.999 -3.307 -18.406 1 94.94 412 ASP A C 1
ATOM 3228 O O . ASP A 1 412 ? -1.771 -3.889 -19.469 1 94.94 412 ASP A O 1
ATOM 3232 N N . ALA A 1 413 ? -2.229 -3.941 -17.328 1 96.94 413 ALA A N 1
ATOM 3233 C CA . ALA A 1 413 ? -2.252 -5.398 -17.219 1 96.94 413 ALA A CA 1
ATOM 3234 C C . ALA A 1 413 ? -3.6 -5.891 -16.703 1 96.94 413 ALA A C 1
ATOM 3236 O O . ALA A 1 413 ? -4.5 -5.09 -16.438 1 96.94 413 ALA A O 1
ATOM 3237 N N . CYS A 1 414 ? -3.771 -7.152 -16.641 1 97.88 414 CYS A N 1
ATOM 3238 C CA . CYS A 1 414 ? -4.926 -7.824 -16.062 1 97.88 414 CYS A CA 1
ATOM 3239 C C . CYS A 1 414 ? -4.516 -9.141 -15.398 1 97.88 414 CYS A C 1
ATOM 3241 O O . CYS A 1 414 ? -3.473 -9.703 -15.727 1 97.88 414 CYS A O 1
ATOM 3243 N N . PHE A 1 415 ? -5.375 -9.594 -14.43 1 98.38 415 PHE A N 1
ATOM 3244 C CA . PHE A 1 415 ? -5.086 -10.914 -13.883 1 98.38 415 PHE A CA 1
ATOM 3245 C C . PHE A 1 415 ? -5.027 -11.953 -14.992 1 98.38 415 PHE A C 1
ATOM 3247 O O . PHE A 1 415 ? -5.75 -11.859 -15.984 1 98.38 415 PHE A O 1
ATOM 3254 N N . GLU A 1 416 ? -4.18 -12.961 -14.758 1 98.62 416 GLU A N 1
ATOM 3255 C CA . GLU A 1 416 ? -4.023 -14.016 -15.75 1 98.62 416 GLU A CA 1
ATOM 3256 C C . GLU A 1 416 ? -5.062 -15.117 -15.562 1 98.62 416 GLU A C 1
ATOM 3258 O O . GLU A 1 416 ? -5.301 -15.562 -14.438 1 98.62 416 GLU A O 1
ATOM 3263 N N . SER A 1 417 ? -5.707 -15.508 -16.547 1 98.56 417 SER A N 1
ATOM 3264 C CA . SER A 1 417 ? -6.535 -16.703 -16.703 1 98.56 417 SER A CA 1
ATOM 3265 C C . SER A 1 417 ? -6.422 -17.266 -18.125 1 98.56 417 SER A C 1
ATOM 3267 O O . SER A 1 417 ? -7.293 -17.031 -18.953 1 98.56 417 SER A O 1
ATOM 3269 N N . HIS A 1 418 ? -5.469 -18.016 -18.344 1 98 418 HIS A N 1
ATOM 3270 C CA . HIS A 1 418 ? -4.859 -18.297 -19.641 1 98 418 HIS A CA 1
ATOM 3271 C C . HIS A 1 418 ? -5.48 -19.531 -20.297 1 98 418 HIS A C 1
ATOM 3273 O O . HIS A 1 418 ? -4.805 -20.25 -21.031 1 98 418 HIS A O 1
ATOM 3279 N N . ALA A 1 419 ? -6.637 -19.828 -20 1 97.81 419 ALA A N 1
ATOM 3280 C CA . ALA A 1 419 ? -7.496 -20.828 -20.656 1 97.81 419 ALA A CA 1
ATOM 3281 C C . ALA A 1 419 ? -7.051 -22.234 -20.297 1 97.81 419 ALA A C 1
ATOM 3283 O O . ALA A 1 419 ? -6.293 -22.453 -19.359 1 97.81 419 ALA A O 1
ATOM 3284 N N . THR A 1 420 ? -7.723 -23.156 -20.922 1 98.19 420 THR A N 1
ATOM 3285 C CA . THR A 1 420 ? -7.652 -24.594 -20.672 1 98.19 420 THR A CA 1
ATOM 3286 C C . THR A 1 420 ? -8.297 -24.953 -19.344 1 98.19 420 THR A C 1
ATOM 3288 O O . THR A 1 420 ? -7.711 -25.688 -18.531 1 98.19 420 THR A O 1
ATOM 3291 N N . GLN A 1 421 ? -9.32 -24.328 -19.031 1 97.38 421 GLN A N 1
ATOM 3292 C CA . GLN A 1 421 ? -10.398 -24.688 -18.125 1 97.38 421 GLN A CA 1
ATOM 3293 C C . GLN A 1 421 ? -9.992 -24.453 -16.672 1 97.38 421 GLN A C 1
ATOM 3295 O O . GLN A 1 421 ? -10.18 -25.328 -15.828 1 97.38 421 GLN A O 1
ATOM 3300 N N . PRO A 1 422 ? -9.344 -23.312 -16.297 1 98.75 422 PRO A N 1
ATOM 3301 C CA . PRO A 1 422 ? -9.234 -23.047 -14.859 1 98.75 422 PRO A CA 1
ATOM 3302 C C . PRO A 1 422 ? -10.586 -22.875 -14.18 1 98.75 422 PRO A C 1
ATOM 3304 O O . PRO A 1 422 ? -11.555 -22.469 -14.82 1 98.75 422 PRO A O 1
ATOM 3307 N N . ARG A 1 423 ? -10.656 -23.281 -12.898 1 98.69 423 ARG A N 1
ATOM 3308 C CA . ARG A 1 423 ? -11.859 -23.141 -12.086 1 98.69 423 ARG A CA 1
ATOM 3309 C C . ARG A 1 423 ? -11.523 -22.594 -10.703 1 98.69 423 ARG A C 1
ATOM 3311 O O . ARG A 1 423 ? -10.398 -22.75 -10.227 1 98.69 423 ARG A O 1
ATOM 3318 N N . ALA A 1 424 ? -12.492 -21.938 -10.062 1 98.81 424 ALA A N 1
ATOM 3319 C CA . ALA A 1 424 ? -12.43 -21.516 -8.664 1 98.81 424 ALA A CA 1
ATOM 3320 C C . ALA A 1 424 ? -11.148 -20.734 -8.391 1 98.81 424 ALA A C 1
ATOM 3322 O O . ALA A 1 424 ? -10.273 -21.188 -7.648 1 98.81 424 ALA A O 1
ATOM 3323 N N . THR A 1 425 ? -11.078 -19.531 -8.922 1 98.88 425 THR A N 1
ATOM 3324 C CA . THR A 1 425 ? -9.992 -18.594 -8.68 1 98.88 425 THR A CA 1
ATOM 3325 C C . THR A 1 425 ? -10.484 -17.375 -7.902 1 98.88 425 THR A C 1
ATOM 3327 O O . THR A 1 425 ? -11.555 -16.844 -8.195 1 98.88 425 THR A O 1
ATOM 3330 N N . LEU A 1 426 ? -9.781 -17.062 -6.898 1 98.94 426 LEU A N 1
ATOM 3331 C CA . LEU A 1 426 ? -10.109 -15.875 -6.113 1 98.94 426 LEU A CA 1
ATOM 3332 C C . LEU A 1 426 ? -9.102 -14.758 -6.363 1 98.94 426 LEU A C 1
ATOM 3334 O O . LEU A 1 426 ? -7.906 -14.938 -6.125 1 98.94 426 LEU A O 1
ATOM 3338 N N . ILE A 1 427 ? -9.555 -13.633 -6.91 1 98.69 427 ILE A N 1
ATOM 3339 C CA . ILE A 1 427 ? -8.82 -12.375 -6.973 1 98.69 427 ILE A CA 1
ATOM 3340 C C . ILE A 1 427 ? -9.234 -11.477 -5.809 1 98.69 427 ILE A C 1
ATOM 3342 O O . ILE A 1 427 ? -10.328 -10.922 -5.809 1 98.69 427 ILE A O 1
ATOM 3346 N N . ASP A 1 428 ? -8.281 -11.359 -4.828 1 97.75 428 ASP A N 1
ATOM 3347 C CA . ASP A 1 428 ? -8.695 -10.891 -3.508 1 97.75 428 ASP A CA 1
ATOM 3348 C C . ASP A 1 428 ? -7.891 -9.656 -3.088 1 97.75 428 ASP A C 1
ATOM 3350 O O . ASP A 1 428 ? -6.699 -9.758 -2.801 1 97.75 428 ASP A O 1
ATOM 3354 N N . ALA A 1 429 ? -8.609 -8.492 -2.979 1 95.19 429 ALA A N 1
ATOM 3355 C CA . ALA A 1 429 ? -7.988 -7.254 -2.518 1 95.19 429 ALA A CA 1
ATOM 3356 C C . ALA A 1 429 ? -6.793 -6.883 -3.391 1 95.19 429 ALA A C 1
ATOM 3358 O O . ALA A 1 429 ? -5.715 -6.57 -2.877 1 95.19 429 ALA A O 1
ATOM 3359 N N . CYS A 1 430 ? -6.992 -7.031 -4.707 1 96.12 430 CYS A N 1
ATOM 3360 C CA . CYS A 1 430 ? -5.93 -6.723 -5.66 1 96.12 430 CYS A CA 1
ATOM 3361 C C . CYS A 1 430 ? -6.133 -5.348 -6.277 1 96.12 430 CYS A C 1
ATOM 3363 O O . CYS A 1 430 ? -7.199 -4.746 -6.129 1 96.12 430 CYS A O 1
ATOM 3365 N N . TYR A 1 431 ? -5.016 -4.949 -6.859 1 91.75 431 TYR A N 1
ATOM 3366 C CA . TYR A 1 431 ? -4.941 -3.617 -7.453 1 91.75 431 TYR A CA 1
ATOM 3367 C C . TYR A 1 431 ? -4.27 -3.666 -8.82 1 91.75 431 TYR A C 1
ATOM 3369 O O . TYR A 1 431 ? -3.291 -4.391 -9.016 1 91.75 431 TYR A O 1
ATOM 3377 N N . GLY A 1 432 ? -4.867 -2.924 -9.852 1 93.94 432 GLY A N 1
ATOM 3378 C CA . GLY A 1 432 ? -4.215 -2.84 -11.148 1 93.94 432 GLY A CA 1
ATOM 3379 C C . GLY A 1 432 ? -5.195 -2.715 -12.305 1 93.94 432 GLY A C 1
ATOM 3380 O O . GLY A 1 432 ? -6.355 -2.346 -12.102 1 93.94 432 GLY A O 1
ATOM 3381 N N . GLY A 1 433 ? -4.715 -2.857 -13.508 1 95.12 433 GLY A N 1
ATOM 3382 C CA . GLY A 1 433 ? -5.574 -2.84 -14.68 1 95.12 433 GLY A CA 1
ATOM 3383 C C . GLY A 1 433 ? -6.547 -4.004 -14.719 1 95.12 433 GLY A C 1
ATOM 3384 O O . GLY A 1 433 ? -6.246 -5.09 -14.219 1 95.12 433 GLY A O 1
ATOM 3385 N N . PHE A 1 434 ? -7.711 -3.721 -15.211 1 96.25 434 PHE A N 1
ATOM 3386 C CA . PHE A 1 434 ? -8.719 -4.727 -15.547 1 96.25 434 PHE A CA 1
ATOM 3387 C C . PHE A 1 434 ? -8.992 -4.734 -17.047 1 96.25 434 PHE A C 1
ATOM 3389 O O . PHE A 1 434 ? -10.07 -4.332 -17.484 1 96.25 434 PHE A O 1
ATOM 3396 N N . MET A 1 435 ? -8 -5.246 -17.828 1 95.19 435 MET A N 1
ATOM 3397 C CA . MET A 1 435 ? -7.906 -5.039 -19.266 1 95.19 435 MET A CA 1
ATOM 3398 C C . MET A 1 435 ? -8.484 -6.227 -20.031 1 95.19 435 MET A C 1
ATOM 3400 O O . MET A 1 435 ? -7.965 -7.34 -19.938 1 95.19 435 MET A O 1
ATOM 3404 N N . MET A 1 436 ? -9.484 -5.93 -20.828 1 93.75 436 MET A N 1
ATOM 3405 C CA . MET A 1 436 ? -9.961 -6.961 -21.75 1 93.75 436 MET A CA 1
ATOM 3406 C C . MET A 1 436 ? -8.852 -7.414 -22.688 1 93.75 436 MET A C 1
ATOM 3408 O O . MET A 1 436 ? -8.055 -6.598 -23.156 1 93.75 436 MET A O 1
ATOM 3412 N N . TYR A 1 437 ? -8.758 -8.75 -22.844 1 93.31 437 TYR A N 1
ATOM 3413 C CA . TYR A 1 437 ? -7.871 -9.422 -23.797 1 93.31 437 TYR A CA 1
ATOM 3414 C C . TYR A 1 437 ? -6.438 -9.445 -23.281 1 93.31 437 TYR A C 1
ATOM 3416 O O . TYR A 1 437 ? -5.496 -9.633 -24.047 1 93.31 437 TYR A O 1
ATOM 3424 N N . ARG A 1 438 ? -6.297 -9.219 -22 1 94.75 438 ARG A N 1
ATOM 3425 C CA . ARG A 1 438 ? -4.961 -9.312 -21.422 1 94.75 438 ARG A CA 1
ATOM 3426 C C . ARG A 1 438 ? -4.859 -10.516 -20.484 1 94.75 438 ARG A C 1
ATOM 3428 O O . ARG A 1 438 ? -3.783 -10.805 -19.953 1 94.75 438 ARG A O 1
ATOM 3435 N N . MET A 1 439 ? -5.91 -11.266 -20.281 1 95.69 439 MET A N 1
ATOM 3436 C CA . MET A 1 439 ? -5.945 -12.383 -19.344 1 95.69 439 MET A CA 1
ATOM 3437 C C . MET A 1 439 ? -5.297 -13.625 -19.938 1 95.69 439 MET A C 1
ATOM 3439 O O . MET A 1 439 ? -4.961 -14.57 -19.219 1 95.69 439 MET A O 1
ATOM 3443 N N . GLY A 1 440 ? -5.195 -13.688 -21.266 1 93.56 440 GLY A N 1
ATOM 3444 C CA . GLY A 1 440 ? -4.469 -14.75 -21.953 1 93.56 440 GLY A CA 1
ATOM 3445 C C . GLY A 1 440 ? -5.355 -15.906 -22.375 1 93.56 440 GLY A C 1
ATOM 3446 O O . GLY A 1 440 ? -6.523 -15.969 -21.984 1 93.56 440 GLY A O 1
ATOM 3447 N N . GLY A 1 441 ? -4.719 -16.797 -23.203 1 93.94 441 GLY A N 1
ATOM 3448 C CA . GLY A 1 441 ? -5.379 -18.016 -23.672 1 93.94 441 GLY A CA 1
ATOM 3449 C C . GLY A 1 441 ? -5.59 -18.031 -25.172 1 93.94 441 GLY A C 1
ATOM 3450 O O . GLY A 1 441 ? -6.113 -17.062 -25.75 1 93.94 441 GLY A O 1
ATOM 3451 N N . ASP A 1 442 ? -5.191 -19.078 -25.734 1 93.81 442 ASP A N 1
ATOM 3452 C CA . ASP A 1 442 ? -5.426 -19.312 -27.156 1 93.81 442 ASP A CA 1
ATOM 3453 C C . ASP A 1 442 ? -6.879 -19.703 -27.406 1 93.81 442 ASP A C 1
ATOM 3455 O O . ASP A 1 442 ? -7.488 -20.422 -26.609 1 93.81 442 ASP A O 1
ATOM 3459 N N . GLN A 1 443 ? -7.375 -19.281 -28.547 1 94.12 443 GLN A N 1
ATOM 3460 C CA . GLN A 1 443 ? -8.758 -19.578 -28.906 1 94.12 443 GLN A CA 1
ATOM 3461 C C . GLN A 1 443 ? -9.039 -21.078 -28.812 1 94.12 443 GLN A C 1
ATOM 3463 O O . GLN A 1 443 ? -10.102 -21.484 -28.359 1 94.12 443 GLN A O 1
ATOM 3468 N N . SER A 1 444 ? -8.125 -21.859 -29.25 1 95.5 444 SER A N 1
ATOM 3469 C CA . SER A 1 444 ? -8.305 -23.297 -29.266 1 95.5 444 SER A CA 1
ATOM 3470 C C . SER A 1 444 ? -8.359 -23.875 -27.844 1 95.5 444 SER A C 1
ATOM 3472 O O . SER A 1 444 ? -8.805 -25 -27.641 1 95.5 444 SER A O 1
ATOM 3474 N N . GLN A 1 445 ? -7.891 -23.078 -26.875 1 97.25 445 GLN A N 1
ATOM 3475 C CA . GLN A 1 445 ? -7.773 -23.547 -25.5 1 97.25 445 GLN A CA 1
ATOM 3476 C C . GLN A 1 445 ? -8.914 -23.016 -24.641 1 97.25 445 GLN A C 1
ATOM 3478 O O . GLN A 1 445 ? -9.008 -23.359 -23.453 1 97.25 445 GLN A O 1
ATOM 3483 N N . LEU A 1 446 ? -9.82 -22.234 -25.156 1 97.06 446 LEU A N 1
ATOM 3484 C CA . LEU A 1 446 ? -10.922 -21.641 -24.391 1 97.06 446 LEU A CA 1
ATOM 3485 C C . LEU A 1 446 ? -11.797 -22.719 -23.766 1 97.06 446 LEU A C 1
ATOM 3487 O O . LEU A 1 446 ? -11.859 -23.844 -24.266 1 97.06 446 LEU A O 1
ATOM 3491 N N . PRO A 1 447 ? -12.508 -22.359 -22.625 1 97.56 447 PRO A N 1
ATOM 3492 C CA . PRO A 1 447 ? -12.703 -21 -22.094 1 97.56 447 PRO A CA 1
ATOM 3493 C C . PRO A 1 447 ? -11.516 -20.516 -21.281 1 97.56 447 PRO A C 1
ATOM 3495 O O . PRO A 1 447 ? -10.703 -21.328 -20.812 1 97.56 447 PRO A O 1
ATOM 3498 N N . ASN A 1 448 ? -11.43 -19.172 -21.094 1 98.25 448 ASN A N 1
ATOM 3499 C CA . ASN A 1 448 ? -10.414 -18.562 -20.234 1 98.25 448 ASN A CA 1
ATOM 3500 C C . ASN A 1 448 ? -10.57 -18.984 -18.781 1 98.25 448 ASN A C 1
ATOM 3502 O O . ASN A 1 448 ? -9.586 -19.141 -18.062 1 98.25 448 ASN A O 1
ATOM 3506 N N . HIS A 1 449 ? -11.812 -19.141 -18.406 1 98.62 449 HIS A N 1
ATOM 3507 C CA . HIS A 1 449 ? -12.125 -19.531 -17.031 1 98.62 449 HIS A CA 1
ATOM 3508 C C . HIS A 1 449 ? -13.508 -20.172 -16.938 1 98.62 449 HIS A C 1
ATOM 3510 O O . HIS A 1 449 ? -14.484 -19.609 -17.453 1 98.62 449 HIS A O 1
ATOM 3516 N N . LEU A 1 450 ? -13.547 -21.281 -16.328 1 98.44 450 LEU A N 1
ATOM 3517 C CA . LEU A 1 450 ? -14.828 -21.906 -16.031 1 98.44 450 LEU A CA 1
ATOM 3518 C C . LEU A 1 450 ? -15.383 -21.422 -14.695 1 98.44 450 LEU A C 1
ATOM 3520 O O . LEU A 1 450 ? -15.133 -20.281 -14.297 1 98.44 450 LEU A O 1
ATOM 3524 N N . ASP A 1 451 ? -16.203 -22.094 -14.016 1 97.81 451 ASP A N 1
ATOM 3525 C CA . ASP A 1 451 ? -17.031 -21.594 -12.922 1 97.81 451 ASP A CA 1
ATOM 3526 C C . ASP A 1 451 ? -16.188 -21.188 -11.719 1 97.81 451 ASP A C 1
ATOM 3528 O O . ASP A 1 451 ? -15.047 -21.641 -11.578 1 97.81 451 ASP A O 1
ATOM 3532 N N . ASP A 1 452 ? -16.734 -20.25 -10.93 1 98.5 452 ASP A N 1
ATOM 3533 C CA . ASP A 1 452 ? -16.281 -19.922 -9.586 1 98.5 452 ASP A CA 1
ATOM 3534 C C . ASP A 1 452 ? -15.07 -18.969 -9.641 1 98.5 452 ASP A C 1
ATOM 3536 O O . ASP A 1 452 ? -14.164 -19.078 -8.812 1 98.5 452 ASP A O 1
ATOM 3540 N N . LEU A 1 453 ? -15.008 -18.141 -10.656 1 98.75 453 LEU A N 1
ATOM 3541 C CA . LEU A 1 453 ? -14.164 -16.953 -10.57 1 98.75 453 LEU A CA 1
ATOM 3542 C C . LEU A 1 453 ? -14.766 -15.93 -9.617 1 98.75 453 LEU A C 1
ATOM 3544 O O . LEU A 1 453 ? -15.93 -15.555 -9.75 1 98.75 453 LEU A O 1
ATOM 3548 N N . VAL A 1 454 ? -14.023 -15.539 -8.617 1 98.69 454 VAL A N 1
ATOM 3549 C CA . VAL A 1 454 ? -14.477 -14.562 -7.633 1 98.69 454 VAL A CA 1
ATOM 3550 C C . VAL A 1 454 ? -13.523 -13.367 -7.613 1 98.69 454 VAL A C 1
ATOM 3552 O O . VAL A 1 454 ? -12.312 -13.531 -7.438 1 98.69 454 VAL A O 1
ATOM 3555 N N . ILE A 1 455 ? -14.07 -12.18 -7.844 1 97.75 455 ILE A N 1
ATOM 3556 C CA . ILE A 1 455 ? -13.344 -10.922 -7.723 1 97.75 455 ILE A CA 1
ATOM 3557 C C . ILE A 1 455 ? -13.836 -10.156 -6.5 1 97.75 455 ILE A C 1
ATOM 3559 O O . ILE A 1 455 ? -14.992 -9.719 -6.457 1 97.75 455 ILE A O 1
ATOM 3563 N N . TRP A 1 456 ? -12.953 -10.078 -5.531 1 96.81 456 TRP A N 1
ATOM 3564 C CA . TRP A 1 456 ? -13.336 -9.523 -4.238 1 96.81 456 TRP A CA 1
ATOM 3565 C C . TRP A 1 456 ? -12.5 -8.289 -3.904 1 96.81 456 TRP A C 1
ATOM 3567 O O . TRP A 1 456 ? -11.273 -8.383 -3.779 1 96.81 456 TRP A O 1
ATOM 3577 N N . ASN A 1 457 ? -13.133 -7.062 -3.789 1 93.94 457 ASN A N 1
ATOM 3578 C CA . ASN A 1 457 ? -12.469 -5.832 -3.367 1 93.94 457 ASN A CA 1
ATOM 3579 C C . ASN A 1 457 ? -11.328 -5.457 -4.309 1 93.94 457 ASN A C 1
ATOM 3581 O O . ASN A 1 457 ? -10.195 -5.238 -3.867 1 93.94 457 ASN A O 1
ATOM 3585 N N . PHE A 1 458 ? -11.664 -5.445 -5.629 1 94.69 458 PHE A N 1
ATOM 3586 C CA . PHE A 1 458 ? -10.688 -5.078 -6.641 1 94.69 458 PHE A CA 1
ATOM 3587 C C . PHE A 1 458 ? -10.688 -3.572 -6.883 1 94.69 458 PHE A C 1
ATOM 3589 O O . PHE A 1 458 ? -11.75 -2.973 -7.074 1 94.69 458 PHE A O 1
ATOM 3596 N N . ASP A 1 459 ? -9.516 -2.986 -6.797 1 90.88 459 ASP A N 1
ATOM 3597 C CA . ASP A 1 459 ? -9.336 -1.569 -7.094 1 90.88 459 ASP A CA 1
ATOM 3598 C C . ASP A 1 459 ? -8.836 -1.366 -8.523 1 90.88 459 ASP A C 1
ATOM 3600 O O . ASP A 1 459 ? -7.633 -1.462 -8.781 1 90.88 459 ASP A O 1
ATOM 3604 N N . CYS A 1 460 ? -9.703 -1.004 -9.383 1 92 460 CYS A N 1
ATOM 3605 C CA . CYS A 1 460 ? -9.422 -0.882 -10.812 1 92 460 CYS A CA 1
ATOM 3606 C C . CYS A 1 460 ? -8.695 0.421 -11.117 1 92 460 CYS A C 1
ATOM 3608 O O . CYS A 1 460 ? -9.18 1.502 -10.781 1 92 460 CYS A O 1
ATOM 3610 N N . LYS A 1 461 ? -7.551 0.288 -11.844 1 88.31 461 LYS A N 1
ATOM 3611 C CA . LYS A 1 461 ? -6.742 1.474 -12.109 1 88.31 461 LYS A CA 1
ATOM 3612 C C . LYS A 1 461 ? -6.711 1.796 -13.594 1 88.31 461 LYS A C 1
ATOM 3614 O O . LYS A 1 461 ? -6.227 2.855 -14 1 88.31 461 LYS A O 1
ATOM 3619 N N . GLY A 1 462 ? -7.246 0.924 -14.32 1 87.31 462 GLY A N 1
ATOM 3620 C CA . GLY A 1 462 ? -7.27 1.146 -15.758 1 87.31 462 GLY A CA 1
ATOM 3621 C C . GLY A 1 462 ? -8.07 0.099 -16.5 1 87.31 462 GLY A C 1
ATOM 3622 O O . GLY A 1 462 ? -8.234 -1.025 -16.031 1 87.31 462 GLY A O 1
ATOM 3623 N N . THR A 1 463 ? -8.594 0.572 -17.641 1 91.19 463 THR A N 1
ATOM 3624 C CA . THR A 1 463 ? -9.289 -0.34 -18.547 1 91.19 463 THR A CA 1
ATOM 3625 C C . THR A 1 463 ? -8.727 -0.233 -19.969 1 91.19 463 THR A C 1
ATOM 3627 O O . THR A 1 463 ? -8.008 0.713 -20.281 1 91.19 463 THR A O 1
ATOM 3630 N N . SER A 1 464 ? -9.039 -1.171 -20.781 1 88.81 464 SER A N 1
ATOM 3631 C CA . SER A 1 464 ? -8.484 -1.212 -22.125 1 88.81 464 SER A CA 1
ATOM 3632 C C . SER A 1 464 ? -9.297 -0.334 -23.078 1 88.81 464 SER A C 1
ATOM 3634 O O . SER A 1 464 ? -10.422 0.052 -22.766 1 88.81 464 SER A O 1
ATOM 3636 N N . LEU A 1 465 ? -8.633 -0.064 -24.234 1 88.31 465 LEU A N 1
ATOM 3637 C CA . LEU A 1 465 ? -9.344 0.624 -25.312 1 88.31 465 LEU A CA 1
ATOM 3638 C C . LEU A 1 465 ? -10.57 -0.166 -25.75 1 88.31 465 LEU A C 1
ATOM 3640 O O . LEU A 1 465 ? -11.594 0.419 -26.109 1 88.31 465 LEU A O 1
ATOM 3644 N N . GLN A 1 466 ? -10.469 -1.443 -25.719 1 89.25 466 GLN A N 1
ATOM 3645 C CA . GLN A 1 466 ? -11.578 -2.309 -26.109 1 89.25 466 GLN A CA 1
ATOM 3646 C C . GLN A 1 466 ? -12.758 -2.152 -25.141 1 89.25 466 GLN A C 1
ATOM 3648 O O . GLN A 1 466 ? -13.914 -2.133 -25.578 1 89.25 466 GLN A O 1
ATOM 3653 N N . THR A 1 467 ? -12.422 -2.061 -23.875 1 91 467 THR A N 1
ATOM 3654 C CA . THR A 1 467 ? -13.469 -1.848 -22.891 1 91 467 THR A CA 1
ATOM 3655 C C . THR A 1 467 ? -14.148 -0.5 -23.094 1 91 467 THR A C 1
ATOM 3657 O O . THR A 1 467 ? -15.375 -0.406 -23.047 1 91 467 THR A O 1
ATOM 3660 N N . LYS A 1 468 ? -13.398 0.517 -23.328 1 87.12 468 LYS A N 1
ATOM 3661 C CA . LYS A 1 468 ? -13.938 1.858 -23.531 1 87.12 468 LYS A CA 1
ATOM 3662 C C . LYS A 1 468 ? -14.852 1.901 -24.766 1 87.12 468 LYS A C 1
ATOM 3664 O O . LYS A 1 468 ? -15.922 2.512 -24.719 1 87.12 468 LYS A O 1
ATOM 3669 N N . LYS A 1 469 ? -14.43 1.248 -25.797 1 89.44 469 LYS A N 1
ATOM 3670 C CA . LYS A 1 469 ? -15.203 1.218 -27.031 1 89.44 469 LYS A CA 1
ATOM 3671 C C . LYS A 1 469 ? -16.516 0.456 -26.859 1 89.44 469 LYS A C 1
ATOM 3673 O O . LYS A 1 469 ? -17.547 0.858 -27.375 1 89.44 469 LYS A O 1
ATOM 3678 N N . ALA A 1 470 ? -16.422 -0.586 -26.156 1 90.12 470 ALA A N 1
ATOM 3679 C CA . ALA A 1 470 ? -17.609 -1.41 -25.938 1 90.12 470 ALA A CA 1
ATOM 3680 C C . ALA A 1 470 ? -18.516 -0.795 -24.875 1 90.12 470 ALA A C 1
ATOM 3682 O O . ALA A 1 470 ? -19.703 -1.115 -24.812 1 90.12 470 ALA A O 1
ATOM 3683 N N . GLY A 1 471 ? -17.906 0.055 -24.016 1 87.56 471 GLY A N 1
ATOM 3684 C CA . GLY A 1 471 ? -18.641 0.648 -22.906 1 87.56 471 GLY A CA 1
ATOM 3685 C C . GLY A 1 471 ? -18.891 -0.326 -21.766 1 87.56 471 GLY A C 1
ATOM 3686 O O . GLY A 1 471 ? -19.688 -0.05 -20.875 1 87.56 471 GLY A O 1
ATOM 3687 N N . ARG A 1 472 ? -18.266 -1.472 -21.859 1 91.62 472 ARG A N 1
ATOM 3688 C CA . ARG A 1 472 ? -18.422 -2.5 -20.828 1 91.62 472 ARG A CA 1
ATOM 3689 C C . ARG A 1 472 ? -17.312 -3.541 -20.906 1 91.62 472 ARG A C 1
ATOM 3691 O O . ARG A 1 472 ? -16.609 -3.623 -21.922 1 91.62 472 ARG A O 1
ATOM 3698 N N . PHE A 1 473 ? -17.156 -4.305 -19.891 1 94.38 473 PHE A N 1
ATOM 3699 C CA . PHE A 1 473 ? -16.344 -5.512 -19.922 1 94.38 473 PHE A CA 1
ATOM 3700 C C . PHE A 1 473 ? -17.141 -6.699 -20.438 1 94.38 473 PHE A C 1
ATOM 3702 O O . PHE A 1 473 ? -18.219 -6.996 -19.922 1 94.38 473 PHE A O 1
ATOM 3709 N N . ILE A 1 474 ? -16.625 -7.336 -21.406 1 94.62 474 ILE A N 1
ATOM 3710 C CA . ILE A 1 474 ? -17.312 -8.469 -22 1 94.62 474 ILE A CA 1
ATOM 3711 C C . ILE A 1 474 ? -16.75 -9.773 -21.453 1 94.62 474 ILE A C 1
ATOM 3713 O O . ILE A 1 474 ? -15.57 -10.086 -21.656 1 94.62 474 ILE A O 1
ATOM 3717 N N . TRP A 1 475 ? -17.594 -10.547 -20.797 1 96.12 475 TRP A N 1
ATOM 3718 C CA . TRP A 1 475 ? -17.141 -11.773 -20.156 1 96.12 475 TRP A CA 1
ATOM 3719 C C . TRP A 1 475 ? -17.188 -12.945 -21.125 1 96.12 475 TRP A C 1
ATOM 3721 O O . TRP A 1 475 ? -16.5 -13.953 -20.938 1 96.12 475 TRP A O 1
ATOM 3731 N N . TRP A 1 476 ? -18.047 -12.805 -22.094 1 95.56 476 TRP A N 1
ATOM 3732 C CA . TRP A 1 476 ? -18.156 -13.914 -23.031 1 95.56 476 TRP A CA 1
ATOM 3733 C C . TRP A 1 476 ? -18.344 -13.414 -24.453 1 95.56 476 TRP A C 1
ATOM 3735 O O . TRP A 1 476 ? -19.328 -12.719 -24.75 1 95.56 476 TRP A O 1
ATOM 3745 N N . THR A 1 477 ? -17.438 -13.688 -25.219 1 93.31 477 THR A N 1
ATOM 3746 C CA . THR A 1 477 ? -17.531 -13.422 -26.656 1 93.31 477 THR A CA 1
ATOM 3747 C C . THR A 1 477 ? -17.844 -14.703 -27.422 1 93.31 477 THR A C 1
ATOM 3749 O O . THR A 1 477 ? -17.859 -15.789 -26.844 1 93.31 477 THR A O 1
ATOM 3752 N N . ASP A 1 478 ? -18.281 -14.578 -28.609 1 88.56 478 ASP A N 1
ATOM 3753 C CA . ASP A 1 478 ? -18.406 -15.719 -29.516 1 88.56 478 ASP A CA 1
ATOM 3754 C C . ASP A 1 478 ? -17.062 -16.062 -30.156 1 88.56 478 ASP A C 1
ATOM 3756 O O . ASP A 1 478 ? -16.609 -15.375 -31.078 1 88.56 478 ASP A O 1
ATOM 3760 N N . PRO A 1 479 ? -16.672 -17.312 -29.609 1 82.12 479 PRO A N 1
ATOM 3761 C CA . PRO A 1 479 ? -15.352 -17.641 -30.156 1 82.12 479 PRO A CA 1
ATOM 3762 C C . PRO A 1 479 ? -15.367 -17.828 -31.672 1 82.12 479 PRO A C 1
ATOM 3764 O O . PRO A 1 479 ? -16.344 -18.359 -32.219 1 82.12 479 PRO A O 1
ATOM 3767 N N . GLY A 1 480 ? -14.562 -17.266 -32.438 1 74.44 480 GLY A N 1
ATOM 3768 C CA . GLY A 1 480 ? -14.508 -17.344 -33.906 1 74.44 480 GLY A CA 1
ATOM 3769 C C . GLY A 1 480 ? -15.195 -16.172 -34.594 1 74.44 480 GLY A C 1
ATOM 3770 O O . GLY A 1 480 ? -15.008 -15.961 -35.781 1 74.44 480 GLY A O 1
ATOM 3771 N N . LYS A 1 481 ? -16 -15.453 -33.781 1 78.12 481 LYS A N 1
ATOM 3772 C CA . LYS A 1 481 ? -16.766 -14.391 -34.406 1 78.12 481 LYS A CA 1
ATOM 3773 C C . LYS A 1 481 ? -16.422 -13.031 -33.812 1 78.12 481 LYS A C 1
ATOM 3775 O O . LYS A 1 481 ? -16.172 -12.062 -34.531 1 78.12 481 LYS A O 1
ATOM 3780 N N . SER A 1 482 ? -16.391 -13.07 -32.531 1 80 482 SER A N 1
ATOM 3781 C CA . SER A 1 482 ? -16.375 -11.742 -31.953 1 80 482 SER A CA 1
ATOM 3782 C C . SER A 1 482 ? -15.242 -11.594 -30.938 1 80 482 SER A C 1
ATOM 3784 O O . SER A 1 482 ? -15.102 -10.539 -30.312 1 80 482 SER A O 1
ATOM 3786 N N . GLY A 1 483 ? -14.438 -12.641 -30.797 1 87.56 483 GLY A N 1
ATOM 3787 C CA . GLY A 1 483 ? -13.32 -12.516 -29.875 1 87.56 483 GLY A CA 1
ATOM 3788 C C . GLY A 1 483 ? -13.031 -13.797 -29.109 1 87.56 483 GLY A C 1
ATOM 3789 O O . GLY A 1 483 ? -13.617 -14.844 -29.406 1 87.56 483 GLY A O 1
ATOM 3790 N N . TRP A 1 484 ? -12.086 -13.734 -28.156 1 91.38 484 TRP A N 1
ATOM 3791 C CA . TRP A 1 484 ? -11.633 -14.953 -27.5 1 91.38 484 TRP A CA 1
ATOM 3792 C C . TRP A 1 484 ? -11.773 -14.836 -25.984 1 91.38 484 TRP A C 1
ATOM 3794 O O . TRP A 1 484 ? -11.094 -15.539 -25.234 1 91.38 484 TRP A O 1
ATOM 3804 N N . MET A 1 485 ? -12.633 -13.914 -25.562 1 94.06 485 MET A N 1
ATOM 3805 C CA . MET A 1 485 ? -12.961 -13.797 -24.141 1 94.06 485 MET A CA 1
ATOM 3806 C C . MET A 1 485 ? -14.102 -14.734 -23.766 1 94.06 485 MET A C 1
ATOM 3808 O O . MET A 1 485 ? -15.234 -14.555 -24.234 1 94.06 485 MET A O 1
ATOM 3812 N N . CYS A 1 486 ? -13.82 -15.75 -22.969 1 96.75 486 CYS A N 1
ATOM 3813 C CA . CYS A 1 486 ? -14.852 -16.688 -22.516 1 96.75 486 CYS A CA 1
ATOM 3814 C C . CYS A 1 486 ? -14.68 -17.016 -21.047 1 96.75 486 CYS A C 1
ATOM 3816 O O . CYS A 1 486 ? -13.906 -17.906 -20.688 1 96.75 486 CYS A O 1
ATOM 3818 N N . PHE A 1 487 ? -15.43 -16.328 -20.234 1 97.56 487 PHE A N 1
ATOM 3819 C CA . PHE A 1 487 ? -15.477 -16.531 -18.797 1 97.56 487 PHE A CA 1
ATOM 3820 C C . PHE A 1 487 ? -16.891 -16.875 -18.344 1 97.56 487 PHE A C 1
ATOM 3822 O O . PHE A 1 487 ? -17.859 -16.203 -18.734 1 97.56 487 PHE A O 1
ATOM 3829 N N . MET A 1 488 ? -16.984 -17.938 -17.594 1 97.75 488 MET A N 1
ATOM 3830 C CA . MET A 1 488 ? -18.266 -18.141 -16.922 1 97.75 488 MET A CA 1
ATOM 3831 C C . MET A 1 488 ? -18.578 -16.984 -15.977 1 97.75 488 MET A C 1
ATOM 3833 O O . MET A 1 488 ? -17.656 -16.297 -15.508 1 97.75 488 MET A O 1
ATOM 3837 N N . PRO A 1 489 ? -19.859 -16.703 -15.68 1 97.56 489 PRO A N 1
ATOM 3838 C CA . PRO A 1 489 ? -20.203 -15.539 -14.867 1 97.56 489 PRO A CA 1
ATOM 3839 C C . PRO A 1 489 ? -19.5 -15.516 -13.516 1 97.56 489 PRO A C 1
ATOM 3841 O O . PRO A 1 489 ? -19.641 -16.453 -12.719 1 97.56 489 PRO A O 1
ATOM 3844 N N . PRO A 1 490 ? -18.75 -14.508 -13.219 1 98.25 490 PRO A N 1
ATOM 3845 C CA . PRO A 1 490 ? -18.031 -14.414 -11.945 1 98.25 490 PRO A CA 1
ATOM 3846 C C . PRO A 1 490 ? -18.906 -13.875 -10.812 1 98.25 490 PRO A C 1
ATOM 3848 O O . PRO A 1 490 ? -20.031 -13.438 -11.047 1 98.25 490 PRO A O 1
ATOM 3851 N N . VAL A 1 491 ? -18.422 -14.047 -9.625 1 97.75 491 VAL A N 1
ATOM 3852 C CA . VAL A 1 491 ? -18.922 -13.328 -8.453 1 97.75 491 VAL A CA 1
ATOM 3853 C C . VAL A 1 491 ? -18.062 -12.086 -8.211 1 97.75 491 VAL A C 1
ATOM 3855 O O . VAL A 1 491 ? -16.844 -12.18 -8.078 1 97.75 491 VAL A O 1
ATOM 3858 N N . MET A 1 492 ? -18.75 -10.945 -8.148 1 94.94 492 MET A N 1
ATOM 3859 C CA . MET A 1 492 ? -18.062 -9.672 -7.949 1 94.94 492 MET A CA 1
ATOM 3860 C C . MET A 1 492 ? -18.516 -9 -6.66 1 94.94 492 MET A C 1
ATOM 3862 O O . MET A 1 492 ? -19.719 -8.773 -6.469 1 94.94 492 MET A O 1
ATOM 3866 N N . VAL A 1 493 ? -17.562 -8.734 -5.781 1 94.44 493 VAL A N 1
ATOM 3867 C CA . VAL A 1 493 ? -17.906 -8.055 -4.531 1 94.44 493 VAL A CA 1
ATOM 3868 C C . VAL A 1 493 ? -16.922 -6.918 -4.285 1 94.44 493 VAL A C 1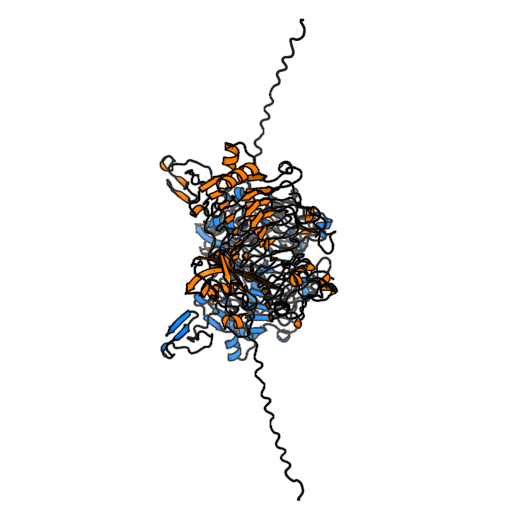
ATOM 3870 O O . VAL A 1 493 ? -15.703 -7.129 -4.262 1 94.44 493 VAL A O 1
ATOM 3873 N N . GLY A 1 494 ? -17.422 -5.699 -4.176 1 90.5 494 GLY A N 1
ATOM 3874 C CA . GLY A 1 494 ? -16.625 -4.547 -3.787 1 90.5 494 GLY A CA 1
ATOM 3875 C C . GLY A 1 494 ? -15.727 -4.039 -4.898 1 90.5 494 GLY A C 1
ATOM 3876 O O . GLY A 1 494 ? -14.664 -3.479 -4.633 1 90.5 494 GLY A O 1
ATOM 3877 N N . PHE A 1 495 ? -16.109 -4.273 -6.133 1 91.19 495 PHE A N 1
ATOM 3878 C CA . PHE A 1 495 ? -15.352 -3.75 -7.258 1 91.19 495 PHE A CA 1
ATOM 3879 C C . PHE A 1 495 ? -15.43 -2.229 -7.309 1 91.19 495 PHE A C 1
ATOM 3881 O O . PHE A 1 495 ? -16.516 -1.657 -7.301 1 91.19 495 PHE A O 1
ATOM 3888 N N . HIS A 1 496 ? -14.188 -1.529 -7.328 1 85.56 496 HIS A N 1
ATOM 3889 C CA . HIS A 1 496 ? -14.188 -0.072 -7.273 1 85.56 496 HIS A CA 1
ATOM 3890 C C . HIS A 1 496 ? -12.984 0.508 -8.008 1 85.56 496 HIS A C 1
ATOM 3892 O O . HIS A 1 496 ? -12.258 -0.219 -8.688 1 85.56 496 HIS A O 1
ATOM 3898 N N . GLY A 1 497 ? -12.758 1.818 -7.938 1 80.69 497 GLY A N 1
ATOM 3899 C CA . GLY A 1 497 ? -11.688 2.502 -8.641 1 80.69 497 GLY A CA 1
ATOM 3900 C C . GLY A 1 497 ? -12.148 3.221 -9.891 1 80.69 497 GLY A C 1
ATOM 3901 O O . GLY A 1 497 ? -13.195 3.877 -9.883 1 80.69 497 GLY A O 1
ATOM 3902 N N . ASN A 1 498 ? -11.289 3.072 -10.906 1 77.62 498 ASN A N 1
ATOM 3903 C CA . ASN A 1 498 ? -11.617 3.699 -12.188 1 77.62 498 ASN A CA 1
ATOM 3904 C C . ASN A 1 498 ? -12.688 2.916 -12.938 1 77.62 498 ASN A C 1
ATOM 3906 O O . ASN A 1 498 ? -12.375 2.172 -13.867 1 77.62 498 ASN A O 1
ATOM 3910 N N . VAL A 1 499 ? -13.961 3.213 -12.523 1 75.5 499 VAL A N 1
ATOM 3911 C CA . VAL A 1 499 ? -15.031 2.387 -13.07 1 75.5 499 VAL A CA 1
ATOM 3912 C C . VAL A 1 499 ? -15.945 3.236 -13.953 1 75.5 499 VAL A C 1
ATOM 3914 O O . VAL A 1 499 ? -17.016 2.789 -14.352 1 75.5 499 VAL A O 1
ATOM 3917 N N . ALA A 1 500 ? -15.484 4.406 -14.32 1 70.25 500 ALA A N 1
ATOM 3918 C CA . ALA A 1 500 ? -16.344 5.32 -15.062 1 70.25 500 ALA A CA 1
ATOM 3919 C C . ALA A 1 500 ? -16.781 4.707 -16.391 1 70.25 500 ALA A C 1
ATOM 3921 O O . ALA A 1 500 ? -17.938 4.875 -16.812 1 70.25 500 ALA A O 1
ATOM 3922 N N . ASP A 1 501 ? -15.898 3.965 -16.953 1 74.44 501 ASP A N 1
ATOM 3923 C CA . ASP A 1 501 ? -16.203 3.41 -18.281 1 74.44 501 ASP A CA 1
ATOM 3924 C C . ASP A 1 501 ? -16.375 1.896 -18.203 1 74.44 501 ASP A C 1
ATOM 3926 O O . ASP A 1 501 ? -16.344 1.213 -19.234 1 74.44 501 ASP A O 1
ATOM 3930 N N . LEU A 1 502 ? -16.5 1.447 -17.047 1 85.19 502 LEU A N 1
ATOM 3931 C CA . LEU A 1 502 ? -16.531 0 -16.859 1 85.19 502 LEU A CA 1
ATOM 3932 C C . LEU A 1 502 ? -17.875 -0.444 -16.281 1 85.19 502 LEU A C 1
ATOM 3934 O O . LEU A 1 502 ? -18.203 -0.093 -15.148 1 85.19 502 LEU A O 1
ATOM 3938 N N . HIS A 1 503 ? -18.578 -1.042 -17.125 1 88.25 503 HIS A N 1
ATOM 3939 C CA . HIS A 1 503 ? -19.859 -1.599 -16.703 1 88.25 503 HIS A CA 1
ATOM 3940 C C . HIS A 1 503 ? -19.906 -3.109 -16.922 1 88.25 503 HIS A C 1
ATOM 3942 O O . HIS A 1 503 ? -19.203 -3.639 -17.781 1 88.25 503 HIS A O 1
ATOM 3948 N N . PHE A 1 504 ? -20.734 -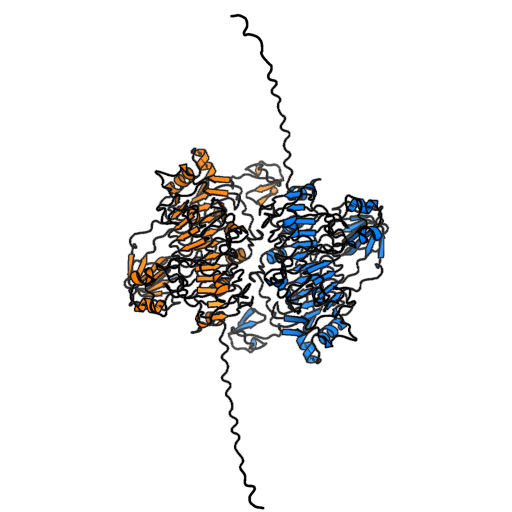3.771 -16.078 1 90.19 504 PHE A N 1
ATOM 3949 C CA . PHE A 1 504 ? -20.938 -5.211 -16.203 1 90.19 504 PHE A CA 1
ATOM 3950 C C . PHE A 1 504 ? -22.406 -5.523 -16.484 1 90.19 504 PHE A C 1
ATOM 3952 O O . PHE A 1 504 ? -23.297 -5.043 -15.773 1 90.19 504 PHE A O 1
ATOM 3959 N N . ASN A 1 505 ? -22.562 -6.301 -17.516 1 91.12 505 ASN A N 1
ATOM 3960 C CA . ASN A 1 505 ? -23.938 -6.754 -17.75 1 91.12 505 ASN A CA 1
ATOM 3961 C C . ASN A 1 505 ? -24.375 -7.77 -16.703 1 91.12 505 ASN A C 1
ATOM 3963 O O . ASN A 1 505 ? -23.656 -8.734 -16.422 1 91.12 505 ASN A O 1
ATOM 3967 N N . SER A 1 506 ? -25.5 -7.531 -16.234 1 90.38 506 SER A N 1
ATOM 3968 C CA . SER A 1 506 ? -25.984 -8.352 -15.133 1 90.38 506 SER A CA 1
ATOM 3969 C C . SER A 1 506 ? -26.156 -9.805 -15.555 1 90.38 506 SER A C 1
ATOM 3971 O O . SER A 1 506 ? -26.047 -10.711 -14.727 1 90.38 506 SER A O 1
ATOM 3973 N N . ASP A 1 507 ? -26.406 -10.039 -16.781 1 91.12 507 ASP A N 1
ATOM 3974 C CA . ASP A 1 507 ? -26.625 -11.406 -17.25 1 91.12 507 ASP A CA 1
ATOM 3975 C C . ASP A 1 507 ? -25.297 -12.133 -17.453 1 91.12 507 ASP A C 1
ATOM 3977 O O . ASP A 1 507 ? -25.281 -13.336 -17.688 1 91.12 507 ASP A O 1
ATOM 3981 N N . GLU A 1 508 ? -24.234 -11.438 -17.25 1 93.38 508 GLU A N 1
ATOM 3982 C CA . GLU A 1 508 ? -22.906 -12.023 -17.422 1 93.38 508 GLU A CA 1
ATOM 3983 C C . GLU A 1 508 ? -22.188 -12.172 -16.078 1 93.38 508 GLU A C 1
ATOM 3985 O O . GLU A 1 508 ? -21.016 -12.547 -16.031 1 93.38 508 GLU A O 1
ATOM 3990 N N . ILE A 1 509 ? -22.875 -11.844 -15.055 1 95 509 ILE A N 1
ATOM 3991 C CA . ILE A 1 509 ? -22.297 -11.945 -13.719 1 95 509 ILE A CA 1
ATOM 3992 C C . ILE A 1 509 ? -23.234 -12.727 -12.805 1 95 509 ILE A C 1
ATOM 3994 O O . ILE A 1 509 ? -24.469 -12.617 -12.93 1 95 509 ILE A O 1
ATOM 3998 N N . LYS A 1 510 ? -22.656 -13.445 -11.938 1 95.62 510 LYS A N 1
ATOM 3999 C CA . LYS A 1 510 ? -23.469 -14.234 -11.008 1 95.62 510 LYS A CA 1
ATOM 4000 C C . LYS A 1 510 ? -24.016 -13.367 -9.875 1 95.62 510 LYS A C 1
ATOM 4002 O O . LYS A 1 510 ? -25.172 -13.508 -9.484 1 95.62 510 LYS A O 1
ATOM 4007 N N . ARG A 1 511 ? -23.156 -12.617 -9.203 1 94.62 511 ARG A N 1
ATOM 4008 C CA . ARG A 1 511 ? -23.438 -11.648 -8.156 1 94.62 511 ARG A CA 1
ATOM 4009 C C . ARG A 1 511 ? -22.578 -10.398 -8.305 1 94.62 511 ARG A C 1
ATOM 4011 O O . ARG A 1 511 ? -21.438 -10.484 -8.75 1 94.62 511 ARG A O 1
ATOM 4018 N N . ASN A 1 512 ? -23.156 -9.242 -8.062 1 92.38 512 ASN A N 1
ATOM 4019 C CA . ASN A 1 512 ? -22.438 -7.965 -8.039 1 92.38 512 ASN A CA 1
ATOM 4020 C C . ASN A 1 512 ? -22.812 -7.133 -6.816 1 92.38 512 ASN A C 1
ATOM 4022 O O . ASN A 1 512 ? -23.859 -6.48 -6.801 1 92.38 512 ASN A O 1
ATOM 4026 N N . GLU A 1 513 ? -21.969 -7.203 -5.848 1 90.5 513 GLU A N 1
ATOM 4027 C CA . GLU A 1 513 ? -22.25 -6.496 -4.598 1 90.5 513 GLU A CA 1
ATOM 4028 C C . GLU A 1 513 ? -21.219 -5.391 -4.355 1 90.5 513 GLU A C 1
ATOM 4030 O O . GLU A 1 513 ? -20.016 -5.605 -4.516 1 90.5 513 GLU A O 1
ATOM 4035 N N . GLY A 1 514 ? -21.734 -4.211 -4.07 1 84.44 514 GLY A N 1
ATOM 4036 C CA . GLY A 1 514 ? -20.875 -3.115 -3.656 1 84.44 514 GLY A CA 1
ATOM 4037 C C . GLY A 1 514 ? -20.078 -2.518 -4.801 1 84.44 514 GLY A C 1
ATOM 4038 O O . GLY A 1 514 ? -18.953 -2.064 -4.605 1 84.44 514 GLY A O 1
ATOM 4039 N N . TYR A 1 515 ? -20.547 -2.619 -5.965 1 84.19 515 TYR A N 1
ATOM 4040 C CA . TYR A 1 515 ? -19.875 -2.049 -7.125 1 84.19 515 TYR A CA 1
ATOM 4041 C C . TYR A 1 515 ? -19.703 -0.543 -6.973 1 84.19 515 TYR A C 1
ATOM 4043 O O . TYR A 1 515 ? -20.656 0.169 -6.66 1 84.19 515 TYR A O 1
ATOM 4051 N N . GLY A 1 516 ? -18.5 -0.129 -7.207 1 75.88 516 GLY A N 1
ATOM 4052 C CA . GLY A 1 516 ? -18.203 1.292 -7.129 1 75.88 516 GLY A CA 1
ATOM 4053 C C . GLY A 1 516 ? -17.984 1.782 -5.711 1 75.88 516 GLY A C 1
ATOM 4054 O O . GLY A 1 516 ? -17.594 2.934 -5.496 1 75.88 516 GLY A O 1
ATOM 4055 N N . LEU A 1 517 ? -18.234 0.877 -4.801 1 67.06 517 LEU A N 1
ATOM 4056 C CA . LEU A 1 517 ? -18.094 1.255 -3.398 1 67.06 517 LEU A CA 1
ATOM 4057 C C . LEU A 1 517 ? -16.844 0.612 -2.785 1 67.06 517 LEU A C 1
ATOM 4059 O O . LEU A 1 517 ? -16.5 -0.524 -3.117 1 67.06 517 LEU A O 1
ATOM 4063 N N . ALA A 1 518 ? -15.953 1.421 -2.432 1 55.78 518 ALA A N 1
ATOM 4064 C CA . ALA A 1 518 ? -14.789 0.834 -1.763 1 55.78 518 ALA A CA 1
ATOM 4065 C C . ALA A 1 518 ? -15.195 0.153 -0.459 1 55.78 518 ALA A C 1
ATOM 4067 O O . ALA A 1 518 ? -14.539 0.326 0.569 1 55.78 518 ALA A O 1
ATOM 4068 N N . GLU A 1 519 ? -16.312 -0.509 -0.502 1 61.31 519 GLU A N 1
ATOM 4069 C CA . GLU A 1 519 ? -16.812 -1.112 0.73 1 61.31 519 GLU A CA 1
ATOM 4070 C C . GLU A 1 519 ? -17.234 -2.559 0.504 1 61.31 519 GLU A C 1
ATOM 4072 O O . GLU A 1 519 ? -17.969 -2.855 -0.443 1 61.31 519 GLU A O 1
ATOM 4077 N N . ALA A 1 520 ? -16.516 -3.492 0.969 1 68.19 520 ALA A N 1
ATOM 4078 C CA . ALA A 1 520 ? -16.906 -4.895 1.086 1 68.19 520 ALA A CA 1
ATOM 4079 C C . ALA A 1 520 ? -17.125 -5.281 2.545 1 68.19 520 ALA A C 1
ATOM 4081 O O . ALA A 1 520 ? -16.609 -4.633 3.453 1 68.19 520 ALA A O 1
ATOM 4082 N N . ALA A 1 521 ? -18.062 -6.227 2.701 1 69.62 521 ALA A N 1
ATOM 4083 C CA . ALA A 1 521 ? -18.297 -6.703 4.062 1 69.62 521 ALA A CA 1
ATOM 4084 C C . ALA A 1 521 ? -16.969 -7.023 4.766 1 69.62 521 ALA A C 1
ATOM 4086 O O . ALA A 1 521 ? -16.828 -6.773 5.961 1 69.62 521 ALA A O 1
ATOM 4087 N N . HIS A 1 522 ? -16.094 -7.59 3.977 1 83.94 522 HIS A N 1
ATOM 4088 C CA . HIS A 1 522 ? -14.727 -7.863 4.402 1 83.94 522 HIS A CA 1
ATOM 4089 C C . HIS A 1 522 ? -13.719 -7.367 3.371 1 83.94 522 HIS A C 1
ATOM 4091 O O . HIS A 1 522 ? -13.93 -7.52 2.166 1 83.94 522 HIS A O 1
ATOM 4097 N N . PRO A 1 523 ? -12.664 -6.836 3.902 1 87 523 PRO A N 1
ATOM 4098 C CA . PRO A 1 523 ? -11.664 -6.363 2.941 1 87 523 PRO A CA 1
ATOM 4099 C C . PRO A 1 523 ? -11.055 -7.496 2.123 1 87 523 PRO A C 1
ATOM 4101 O O . PRO A 1 523 ? -10.523 -7.262 1.034 1 87 523 PRO A O 1
ATOM 4104 N N . SER A 1 524 ? -11.195 -8.766 2.641 1 94.75 524 SER A N 1
ATOM 4105 C CA . SER A 1 524 ? -10.656 -9.953 1.987 1 94.75 524 SER A CA 1
ATOM 4106 C C . SER A 1 524 ? -11.531 -11.172 2.26 1 94.75 524 SER A C 1
ATOM 4108 O O . SER A 1 524 ? -11.859 -11.461 3.41 1 94.75 524 SER A O 1
ATOM 4110 N N . LEU A 1 525 ? -11.852 -11.82 1.175 1 97.38 525 LEU A N 1
ATOM 4111 C CA . LEU A 1 525 ? -12.609 -13.055 1.318 1 97.38 525 LEU A CA 1
ATOM 4112 C C . LEU A 1 525 ? -11.742 -14.156 1.921 1 97.38 525 LEU A C 1
ATOM 4114 O O . LEU A 1 525 ? -12.188 -14.883 2.811 1 97.38 525 LEU A O 1
ATOM 4118 N N . TYR A 1 526 ? -10.539 -14.352 1.428 1 98.06 526 TYR A N 1
ATOM 4119 C CA . TYR A 1 526 ? -9.641 -15.383 1.94 1 98.06 526 TYR A CA 1
ATOM 4120 C C . TYR A 1 526 ? -9.453 -15.242 3.445 1 98.06 526 TYR A C 1
ATOM 4122 O O . TYR A 1 526 ? -9.547 -16.219 4.188 1 98.06 526 TYR A O 1
ATOM 4130 N N . ARG A 1 527 ? -9.172 -14.008 3.855 1 95.44 527 ARG A N 1
ATOM 4131 C CA . ARG A 1 527 ? -8.969 -13.742 5.277 1 95.44 527 ARG A CA 1
ATOM 4132 C C . ARG A 1 527 ? -10.203 -14.125 6.086 1 95.44 527 ARG A C 1
ATOM 4134 O O . ARG A 1 527 ? -10.094 -14.734 7.152 1 95.44 527 ARG A O 1
ATOM 4141 N N . ALA A 1 528 ? -11.352 -13.695 5.586 1 95.12 528 ALA A N 1
ATOM 4142 C CA . ALA A 1 528 ? -12.602 -14 6.281 1 95.12 528 ALA A CA 1
ATOM 4143 C C . ALA A 1 528 ? -12.836 -15.508 6.355 1 95.12 528 ALA A C 1
ATOM 4145 O O . ALA A 1 528 ? -13.211 -16.031 7.406 1 95.12 528 ALA A O 1
ATOM 4146 N N . GLN A 1 529 ? -12.609 -16.203 5.242 1 97.94 529 GLN A N 1
ATOM 4147 C CA . GLN A 1 529 ? -12.875 -17.625 5.188 1 97.94 529 GLN A CA 1
ATOM 4148 C C . GLN A 1 529 ? -11.906 -18.406 6.07 1 97.94 529 GLN A C 1
ATOM 4150 O O . GLN A 1 529 ? -12.297 -19.375 6.738 1 97.94 529 GLN A O 1
ATOM 4155 N N . ILE A 1 530 ? -10.648 -18.062 6.027 1 98 530 ILE A N 1
ATOM 4156 C CA . ILE A 1 530 ? -9.68 -18.797 6.824 1 98 530 ILE A CA 1
ATOM 4157 C C . ILE A 1 530 ? -9.93 -18.547 8.312 1 98 530 ILE A C 1
ATOM 4159 O O . ILE A 1 530 ? -9.734 -19.438 9.141 1 98 530 ILE A O 1
ATOM 4163 N N . GLN A 1 531 ? -10.328 -17.328 8.672 1 94.19 531 GLN A N 1
ATOM 4164 C CA . GLN A 1 531 ? -10.727 -17.047 10.047 1 94.19 531 GLN A CA 1
ATOM 4165 C C . GLN A 1 531 ? -11.906 -17.922 10.469 1 94.19 531 GLN A C 1
ATOM 4167 O O . GLN A 1 531 ? -11.93 -18.438 11.594 1 94.19 531 GLN A O 1
ATOM 4172 N N . GLU A 1 532 ? -12.852 -18.031 9.586 1 95.12 532 GLU A N 1
ATOM 4173 C CA . GLU A 1 532 ? -14.008 -18.891 9.867 1 95.12 532 GLU A CA 1
ATOM 4174 C C . GLU A 1 532 ? -13.578 -20.328 10.078 1 95.12 532 GLU A C 1
ATOM 4176 O O . GLU A 1 532 ? -14.078 -21 10.984 1 95.12 532 GLU A O 1
ATOM 4181 N N . ARG A 1 533 ? -12.672 -20.828 9.273 1 96.56 533 ARG A N 1
ATOM 4182 C CA . ARG A 1 533 ? -12.234 -22.234 9.32 1 96.56 533 ARG A CA 1
ATOM 4183 C C . ARG A 1 533 ? -11.43 -22.5 10.578 1 96.56 533 ARG A C 1
ATOM 4185 O O . ARG A 1 533 ? -11.664 -23.5 11.266 1 96.56 533 ARG A O 1
ATOM 4192 N N . LEU A 1 534 ? -10.531 -21.609 10.844 1 96.38 534 LEU A N 1
ATOM 4193 C CA . LEU A 1 534 ? -9.562 -21.875 11.906 1 96.38 534 LEU A CA 1
ATOM 4194 C C . LEU A 1 534 ? -9.977 -21.203 13.211 1 96.38 534 LEU A C 1
ATOM 4196 O O . LEU A 1 534 ? -9.367 -21.438 14.258 1 96.38 534 LEU A O 1
ATOM 4200 N N . HIS A 1 535 ? -10.969 -20.312 13.18 1 91.56 535 HIS A N 1
ATOM 4201 C CA . HIS A 1 535 ? -11.469 -19.531 14.312 1 91.56 535 HIS A CA 1
ATOM 4202 C C . HIS A 1 535 ? -10.422 -18.547 14.797 1 91.56 535 HIS A C 1
ATOM 4204 O O . HIS A 1 535 ? -10.477 -18.094 15.945 1 91.56 535 HIS A O 1
ATOM 4210 N N . LYS A 1 536 ? -9.453 -18.281 13.93 1 91.38 536 LYS A N 1
ATOM 4211 C CA . LYS A 1 536 ? -8.422 -17.266 14.125 1 91.38 536 LYS A CA 1
ATOM 4212 C C . LYS A 1 536 ? -7.742 -16.922 12.805 1 91.38 536 LYS A C 1
ATOM 4214 O O . LYS A 1 536 ? -7.82 -17.672 11.836 1 91.38 536 LYS A O 1
ATOM 4219 N N . ILE A 1 537 ? -7.137 -15.758 12.766 1 91.31 537 ILE A N 1
ATOM 4220 C CA . ILE A 1 537 ? -6.266 -15.43 11.641 1 91.31 537 ILE A CA 1
ATOM 4221 C C . ILE A 1 537 ? -4.859 -15.961 11.906 1 91.31 537 ILE A C 1
ATOM 4223 O O . ILE A 1 537 ? -4.27 -15.68 12.945 1 91.31 537 ILE A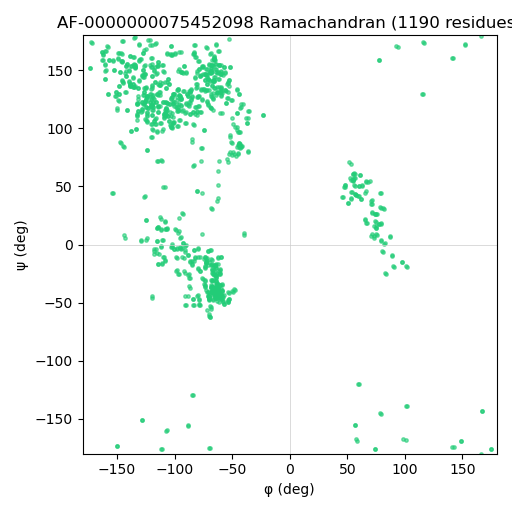 O 1
ATOM 4227 N N . PRO A 1 538 ? -4.367 -16.75 10.992 1 93.62 538 PRO A N 1
ATOM 4228 C CA . PRO A 1 538 ? -2.992 -17.188 11.211 1 93.62 538 PRO A CA 1
ATOM 4229 C C . PRO A 1 538 ? -1.997 -16.031 11.281 1 93.62 538 PRO A C 1
ATOM 4231 O O . PRO A 1 538 ? -2.121 -15.07 10.531 1 93.62 538 PRO A O 1
ATOM 4234 N N . ASP A 1 539 ? -0.91 -16.141 12.094 1 89.5 539 ASP A N 1
ATOM 4235 C CA . ASP A 1 539 ? 0.082 -15.086 12.305 1 89.5 539 ASP A CA 1
ATOM 4236 C C . ASP A 1 539 ? 0.761 -14.695 11 1 89.5 539 ASP A C 1
ATOM 4238 O O . ASP A 1 539 ? 1.03 -13.516 10.758 1 89.5 539 ASP A O 1
ATOM 4242 N N . TRP A 1 540 ? 1.007 -15.68 10.211 1 93.44 540 TRP A N 1
ATOM 4243 C CA . TRP A 1 540 ? 1.734 -15.406 8.977 1 93.44 540 TRP A CA 1
ATOM 4244 C C . TRP A 1 540 ? 0.941 -14.461 8.078 1 93.44 540 TRP A C 1
ATOM 4246 O O . TRP A 1 540 ? 1.522 -13.664 7.34 1 93.44 540 TRP A O 1
ATOM 4256 N N . LEU A 1 541 ? -0.38 -14.625 8.062 1 94.81 541 LEU A N 1
ATOM 4257 C CA . LEU A 1 541 ? -1.215 -13.773 7.223 1 94.81 541 LEU A CA 1
ATOM 4258 C C . LEU A 1 541 ? -1.224 -12.336 7.742 1 94.81 541 LEU A C 1
ATOM 4260 O O . LEU A 1 541 ? -1.164 -11.391 6.957 1 94.81 541 LEU A O 1
ATOM 4264 N N . ASP A 1 542 ? -1.218 -12.125 9.078 1 87.88 542 ASP A N 1
ATOM 4265 C CA . ASP A 1 542 ? -1.075 -10.805 9.688 1 87.88 542 ASP A CA 1
ATOM 4266 C C . ASP A 1 542 ? 0.265 -10.172 9.32 1 87.88 542 ASP A C 1
ATOM 4268 O O . ASP A 1 542 ? 0.329 -8.977 9 1 87.88 542 ASP A O 1
ATOM 4272 N N . GLU A 1 543 ? 1.239 -10.961 9.398 1 88.88 543 GLU A N 1
ATOM 4273 C CA . GLU A 1 543 ? 2.576 -10.484 9.062 1 88.88 543 GLU A CA 1
ATOM 4274 C C . GLU A 1 543 ? 2.666 -10.086 7.586 1 88.88 543 GLU A C 1
ATOM 4276 O O . GLU A 1 543 ? 3.264 -9.062 7.25 1 88.88 543 GLU A O 1
ATOM 4281 N N . LEU A 1 544 ? 2.072 -10.93 6.77 1 92.81 544 LEU A N 1
ATOM 4282 C CA . LEU A 1 544 ? 2.07 -10.641 5.336 1 92.81 544 LEU A CA 1
ATOM 4283 C C . LEU A 1 544 ? 1.355 -9.328 5.047 1 92.81 544 LEU A C 1
ATOM 4285 O O . LEU A 1 544 ? 1.803 -8.547 4.203 1 92.81 544 LEU A O 1
ATOM 4289 N N . ASP A 1 545 ? 0.265 -9.086 5.746 1 89.12 545 ASP A N 1
ATOM 4290 C CA . ASP A 1 545 ? -0.54 -7.887 5.535 1 89.12 545 ASP A CA 1
ATOM 4291 C C . ASP A 1 545 ? 0.22 -6.633 5.961 1 89.12 545 ASP A C 1
ATOM 4293 O O . ASP A 1 545 ? -0.033 -5.539 5.449 1 89.12 545 ASP A O 1
ATOM 4297 N N . CYS A 1 546 ? 1.179 -6.758 6.781 1 86.88 546 CYS A N 1
ATOM 4298 C CA . CYS A 1 546 ? 1.902 -5.621 7.34 1 86.88 546 CYS A CA 1
ATOM 4299 C C . CYS A 1 546 ? 3.064 -5.219 6.441 1 86.88 546 CYS A C 1
ATOM 4301 O O . CYS A 1 546 ? 3.652 -4.148 6.625 1 86.88 546 CYS A O 1
ATOM 4303 N N . VAL A 1 547 ? 3.357 -5.988 5.484 1 86.12 547 VAL A N 1
ATOM 4304 C CA . VAL A 1 547 ? 4.469 -5.684 4.59 1 86.12 547 VAL A CA 1
ATOM 4305 C C . VAL A 1 547 ? 3.977 -4.801 3.443 1 86.12 547 VAL A C 1
ATOM 4307 O O . VAL A 1 547 ? 3.037 -5.164 2.732 1 86.12 547 VAL A O 1
ATOM 4310 N N . ASP A 1 548 ? 4.543 -3.617 3.342 1 85.25 548 ASP A N 1
ATOM 4311 C CA . ASP A 1 548 ? 4.277 -2.717 2.225 1 85.25 548 ASP A CA 1
ATOM 4312 C C . ASP A 1 548 ? 5.438 -2.717 1.232 1 85.25 548 ASP A C 1
ATOM 4314 O O . ASP A 1 548 ? 6.438 -2.023 1.437 1 85.25 548 ASP A O 1
ATOM 4318 N N . LEU A 1 549 ? 5.277 -3.4 0.125 1 80.69 549 LEU A N 1
ATOM 4319 C CA . LEU A 1 549 ? 6.352 -3.553 -0.849 1 80.69 549 LEU A CA 1
ATOM 4320 C C . LEU A 1 549 ? 6.598 -2.246 -1.598 1 80.69 549 LEU A C 1
ATOM 4322 O O . LEU A 1 549 ? 7.656 -2.061 -2.199 1 80.69 549 LEU A O 1
ATOM 4326 N N . THR A 1 550 ? 5.641 -1.336 -1.515 1 78.38 550 THR A N 1
ATOM 4327 C CA . THR A 1 550 ? 5.809 -0.071 -2.223 1 78.38 550 THR A CA 1
ATOM 4328 C C . THR A 1 550 ? 6.797 0.832 -1.489 1 78.38 550 THR A C 1
ATOM 4330 O O . THR A 1 550 ? 7.535 1.594 -2.117 1 78.38 550 THR A O 1
ATOM 4333 N N . THR A 1 551 ? 6.879 0.698 -0.164 1 76.38 551 THR A N 1
ATOM 4334 C CA . THR A 1 551 ? 7.738 1.562 0.638 1 76.38 551 THR A CA 1
ATOM 4335 C C . THR A 1 551 ? 8.867 0.757 1.277 1 76.38 551 THR A C 1
ATOM 4337 O O . THR A 1 551 ? 9.852 1.328 1.748 1 76.38 551 THR A O 1
ATOM 4340 N N . GLY A 1 552 ? 8.695 -0.56 1.311 1 77 552 GLY A N 1
ATOM 4341 C CA . GLY A 1 552 ? 9.633 -1.407 2.029 1 77 552 GLY A CA 1
ATOM 4342 C C . GLY A 1 552 ? 9.359 -1.472 3.52 1 77 552 GLY A C 1
ATOM 4343 O O . GLY A 1 552 ? 10.031 -2.199 4.25 1 77 552 GLY A O 1
ATOM 4344 N N . LEU A 1 553 ? 8.344 -0.789 3.936 1 74.31 553 LEU A N 1
ATOM 4345 C CA . LEU A 1 553 ? 7.992 -0.828 5.352 1 74.31 553 LEU A CA 1
ATOM 4346 C C . LEU A 1 553 ? 7.445 -2.197 5.738 1 74.31 553 LEU A C 1
ATOM 4348 O O . LEU A 1 553 ? 6.688 -2.805 4.977 1 74.31 553 LEU A O 1
ATOM 4352 N N . GLY A 1 554 ? 7.836 -2.676 6.973 1 71.69 554 GLY A N 1
ATOM 4353 C CA . GLY A 1 554 ? 7.32 -3.936 7.488 1 71.69 554 GLY A CA 1
ATOM 4354 C C . GLY A 1 554 ? 8.156 -5.133 7.082 1 71.69 554 GLY A C 1
ATOM 4355 O O . GLY A 1 554 ? 7.922 -6.25 7.547 1 71.69 554 GLY A O 1
ATOM 4356 N N . ARG A 1 555 ? 9.109 -4.809 6.148 1 68.88 555 ARG A N 1
ATOM 4357 C CA . ARG A 1 555 ? 9.945 -5.922 5.711 1 68.88 555 ARG A CA 1
ATOM 4358 C C . ARG A 1 555 ? 10.961 -6.301 6.785 1 68.88 555 ARG A C 1
ATOM 4360 O O . ARG A 1 555 ? 11.594 -5.434 7.387 1 68.88 555 ARG A O 1
ATOM 4367 N N . GLY A 1 556 ? 10.727 -7.293 7.566 1 53.97 556 GLY A N 1
ATOM 4368 C CA . GLY A 1 556 ? 11.695 -7.723 8.562 1 53.97 556 GLY A CA 1
ATOM 4369 C C . GLY A 1 556 ? 13.117 -7.75 8.047 1 53.97 556 GLY A C 1
ATOM 4370 O O . GLY A 1 556 ? 13.344 -7.91 6.848 1 53.97 556 GLY A O 1
ATOM 4371 N N . THR A 1 557 ? 14 -6.918 8.656 1 44.91 557 THR A N 1
ATOM 4372 C CA . THR A 1 557 ? 15.414 -7.035 8.312 1 44.91 557 THR A CA 1
ATOM 4373 C C . THR A 1 557 ? 15.852 -8.492 8.312 1 44.91 557 THR A C 1
ATOM 4375 O O . THR A 1 557 ? 15.547 -9.242 9.25 1 44.91 557 THR A O 1
ATOM 4378 N N . VAL A 1 558 ? 15.953 -9.078 7.094 1 38.75 558 VAL A N 1
ATOM 4379 C CA . VAL A 1 558 ? 16.578 -10.398 7.09 1 38.75 558 VAL A CA 1
ATOM 4380 C C . VAL A 1 558 ? 17.828 -10.375 7.969 1 38.75 558 VAL A C 1
ATOM 4382 O O . VAL A 1 558 ? 18.797 -9.672 7.664 1 38.75 558 VAL A O 1
ATOM 4385 N N . ARG A 1 559 ? 17.688 -10.57 9.195 1 35.72 559 ARG A N 1
ATOM 4386 C CA . ARG A 1 559 ? 18.922 -10.758 9.961 1 35.72 559 ARG A CA 1
ATOM 4387 C C . ARG A 1 559 ? 19.828 -11.797 9.305 1 35.72 559 ARG A C 1
ATOM 4389 O O . ARG A 1 559 ? 19.406 -12.938 9.078 1 35.72 559 ARG A O 1
ATOM 4396 N N . THR A 1 560 ? 20.641 -11.383 8.406 1 32.22 560 THR A N 1
ATOM 4397 C CA . THR A 1 560 ? 21.703 -12.305 8.008 1 32.22 560 THR A CA 1
ATOM 4398 C C . THR A 1 560 ? 22.188 -13.102 9.211 1 32.22 560 THR A C 1
ATOM 4400 O O . THR A 1 560 ? 22.547 -12.523 10.242 1 32.22 560 THR A O 1
ATOM 4403 N N . PRO A 1 561 ? 21.844 -14.273 9.172 1 32.75 561 PRO A N 1
ATOM 4404 C CA . PRO A 1 561 ? 22.594 -15.016 10.195 1 32.75 561 PRO A CA 1
ATOM 4405 C C . PRO A 1 561 ? 24.078 -14.656 10.219 1 32.75 561 PRO A C 1
ATOM 4407 O O . PRO A 1 561 ? 24.719 -14.617 9.164 1 32.75 561 PRO A O 1
ATOM 4410 N N . GLN A 1 562 ? 24.5 -13.586 10.953 1 33.69 562 GLN A N 1
ATOM 4411 C CA . GLN A 1 562 ? 25.938 -13.68 11.102 1 33.69 562 GLN A CA 1
ATOM 4412 C C . GLN A 1 562 ? 26.391 -15.125 11.281 1 33.69 562 GLN A C 1
ATOM 4414 O O . GLN A 1 562 ? 25.797 -15.875 12.047 1 33.69 562 GLN A O 1
ATOM 4419 N N . PRO A 1 563 ? 26.922 -15.617 10.25 1 32.78 563 PRO A N 1
ATOM 4420 C CA . PRO A 1 563 ? 27.438 -16.969 10.461 1 32.78 563 PRO A CA 1
ATOM 4421 C C . PRO A 1 563 ? 27.75 -17.266 11.93 1 32.78 563 PRO A C 1
ATOM 4423 O O . PRO A 1 563 ? 28.297 -16.406 12.625 1 32.78 563 PRO A O 1
ATOM 4426 N N . ALA A 1 564 ? 27.078 -18.078 12.562 1 35.34 564 ALA A N 1
ATOM 4427 C CA . ALA A 1 564 ? 27.453 -18.656 13.852 1 35.34 564 ALA A CA 1
ATOM 4428 C C . ALA A 1 564 ? 28.938 -18.984 13.891 1 35.34 564 ALA A C 1
ATOM 4430 O O . ALA A 1 564 ? 29.359 -19.938 14.531 1 35.34 564 ALA A O 1
ATOM 4431 N N . ASP A 1 565 ? 29.703 -18.562 12.938 1 42.22 565 ASP A N 1
ATOM 4432 C CA . ASP A 1 565 ? 31.062 -19.094 12.984 1 42.22 565 ASP A CA 1
ATOM 4433 C C . ASP A 1 565 ? 31.812 -18.547 14.195 1 42.22 565 ASP A C 1
ATOM 4435 O O . ASP A 1 565 ? 33.062 -18.531 14.195 1 42.22 565 ASP A O 1
ATOM 4439 N N . GLY A 1 566 ? 31.109 -18.266 15.25 1 47.41 566 GLY A N 1
ATOM 4440 C CA . GLY A 1 566 ? 31.703 -17.984 16.547 1 47.41 566 GLY A CA 1
ATOM 4441 C C . GLY A 1 566 ? 32.406 -16.641 16.594 1 47.41 566 GLY A C 1
ATOM 4442 O O . GLY A 1 566 ? 33.188 -16.375 17.531 1 47.41 566 GLY A O 1
ATOM 4443 N N . ARG A 1 567 ? 32.188 -15.914 15.523 1 53.91 567 ARG A N 1
ATOM 4444 C CA . ARG A 1 567 ? 32.906 -14.641 15.516 1 53.91 567 ARG A CA 1
ATOM 4445 C C . ARG A 1 567 ? 32.156 -13.602 16.359 1 53.91 567 ARG A C 1
ATOM 4447 O O . ARG A 1 567 ? 30.922 -13.578 16.391 1 53.91 567 ARG A O 1
ATOM 4454 N N . ILE A 1 568 ? 32.875 -12.812 17.156 1 65 568 ILE A N 1
ATOM 4455 C CA . ILE A 1 568 ? 32.469 -11.758 18.078 1 65 568 ILE A CA 1
ATOM 4456 C C . ILE A 1 568 ? 32.688 -10.391 17.438 1 65 568 ILE A C 1
ATOM 4458 O O . ILE A 1 568 ? 33.75 -10.141 16.859 1 65 568 ILE A O 1
ATOM 4462 N N . TYR A 1 569 ? 31.703 -9.492 17.422 1 63.69 569 TYR A N 1
ATOM 4463 C CA . TYR A 1 569 ? 31.828 -8.18 16.797 1 63.69 569 TYR A CA 1
ATOM 4464 C C . TYR A 1 569 ? 31.719 -7.07 17.828 1 63.69 569 TYR A C 1
ATOM 4466 O O . TYR A 1 569 ? 31.078 -7.242 18.859 1 63.69 569 TYR A O 1
ATOM 4474 N N . ASN A 1 570 ? 32.469 -5.957 17.594 1 64.75 570 ASN A N 1
ATOM 4475 C CA . ASN A 1 570 ? 32.25 -4.789 18.438 1 64.75 570 ASN A CA 1
ATOM 4476 C C . ASN A 1 570 ? 31.062 -3.965 17.953 1 64.75 570 ASN A C 1
ATOM 4478 O O . ASN A 1 570 ? 30.391 -4.34 16.984 1 64.75 570 ASN A O 1
ATOM 4482 N N . LEU A 1 571 ? 30.672 -2.971 18.766 1 61.47 571 LEU A N 1
ATOM 4483 C CA . LEU A 1 571 ? 29.469 -2.178 18.547 1 61.47 571 LEU A CA 1
ATOM 4484 C C . LEU A 1 571 ? 29.516 -1.463 17.203 1 61.47 571 LEU A C 1
ATOM 4486 O O . LEU A 1 571 ? 28.484 -1.076 16.656 1 61.47 571 LEU A O 1
ATOM 4490 N N . GLU A 1 572 ? 30.656 -1.462 16.562 1 55.59 572 GLU A N 1
ATOM 4491 C CA . GLU A 1 572 ? 30.875 -0.816 15.273 1 55.59 572 GLU A CA 1
ATOM 4492 C C . GLU A 1 572 ? 30.703 -1.81 14.125 1 55.59 572 GLU A C 1
ATOM 4494 O O . GLU A 1 572 ? 30.891 -1.459 12.961 1 55.59 572 GLU A O 1
ATOM 4499 N N . GLY A 1 573 ? 30.453 -3.08 14.375 1 56.97 573 GLY A N 1
ATOM 4500 C CA . GLY A 1 573 ? 30.203 -4.121 13.398 1 56.97 573 GLY A CA 1
ATOM 4501 C C . GLY A 1 573 ? 31.469 -4.785 12.883 1 56.97 573 GLY A C 1
ATOM 4502 O O . GLY A 1 573 ? 31.438 -5.512 11.891 1 56.97 573 GLY A O 1
ATOM 4503 N N . GLN A 1 574 ? 32.625 -4.457 13.492 1 62.53 574 GLN A N 1
ATOM 4504 C CA . GLN A 1 574 ? 33.875 -5.102 13.125 1 62.53 574 GLN A CA 1
ATOM 4505 C C . GLN A 1 574 ? 34.031 -6.461 13.805 1 62.53 574 GLN A C 1
ATOM 4507 O O . GLN A 1 574 ? 33.75 -6.598 14.992 1 62.53 574 GLN A O 1
ATOM 4512 N N . CYS A 1 575 ? 34.438 -7.484 13.133 1 61.59 575 CYS A N 1
ATOM 4513 C CA . CYS A 1 575 ? 34.75 -8.781 13.734 1 61.59 575 CYS A CA 1
ATOM 4514 C C . CYS A 1 575 ? 35.969 -8.695 14.633 1 61.59 575 CYS A C 1
ATOM 4516 O O . CYS A 1 575 ? 37.062 -8.344 14.164 1 61.59 575 CYS A O 1
ATOM 4518 N N . VAL A 1 576 ? 35.75 -8.938 15.938 1 69 576 VAL A N 1
ATOM 4519 C CA . VAL A 1 576 ? 36.875 -8.766 16.859 1 69 576 VAL A CA 1
ATOM 4520 C C . VAL A 1 576 ? 37.344 -10.133 17.359 1 69 576 VAL A C 1
ATOM 4522 O O . VAL A 1 576 ? 38.312 -10.219 18.109 1 69 576 VAL A O 1
ATOM 4525 N N . GLY A 1 577 ? 36.594 -11.188 17.094 1 70.5 577 GLY A N 1
ATOM 4526 C CA . GLY A 1 577 ? 37.031 -12.523 17.469 1 70.5 577 GLY A CA 1
ATOM 4527 C C . GLY A 1 577 ? 35.906 -13.555 17.391 1 70.5 577 GLY A C 1
ATOM 4528 O O . GLY A 1 577 ? 34.812 -13.25 16.938 1 70.5 577 GLY A O 1
ATOM 4529 N N . THR A 1 578 ? 36.281 -14.781 17.719 1 64.25 578 THR A N 1
ATOM 4530 C CA . THR A 1 578 ? 35.312 -15.891 17.688 1 64.25 578 THR A CA 1
ATOM 4531 C C . THR A 1 578 ? 35.125 -16.484 19.078 1 64.25 578 THR A C 1
ATOM 4533 O O . THR A 1 578 ? 34.344 -17.422 19.25 1 64.25 578 THR A O 1
ATOM 4536 N N . ASP A 1 579 ? 35.938 -16.062 20.25 1 66.31 579 ASP A N 1
ATOM 4537 C CA . ASP A 1 579 ? 35.906 -16.5 21.641 1 66.31 579 ASP A CA 1
ATOM 4538 C C . ASP A 1 579 ? 35.812 -15.305 22.578 1 66.31 579 ASP A C 1
ATOM 4540 O O . ASP A 1 579 ? 36.75 -14.531 22.703 1 66.31 579 ASP A O 1
ATOM 4544 N N . LEU A 1 580 ? 34.719 -15.148 23.297 1 68.75 580 LEU A N 1
ATOM 4545 C CA . LEU A 1 580 ? 34.438 -14.008 24.172 1 68.75 580 LEU A CA 1
ATOM 4546 C C . LEU A 1 580 ? 35.438 -13.945 25.328 1 68.75 580 LEU A C 1
ATOM 4548 O O . LEU A 1 580 ? 35.812 -12.859 25.75 1 68.75 580 LEU A O 1
ATOM 4552 N N . ASP A 1 581 ? 35.906 -15.016 25.766 1 68 581 ASP A N 1
ATOM 4553 C CA . ASP A 1 581 ? 36.781 -15.086 26.938 1 68 581 ASP A CA 1
ATOM 4554 C C . ASP A 1 581 ? 38.156 -14.492 26.641 1 68 581 ASP A C 1
ATOM 4556 O O . ASP A 1 581 ? 38.938 -14.219 27.562 1 68 581 ASP A O 1
ATOM 4560 N N . THR A 1 582 ? 38.469 -14.305 25.406 1 71.25 582 THR A N 1
ATOM 4561 C CA . THR A 1 582 ? 39.781 -13.797 25.062 1 71.25 582 THR A CA 1
ATOM 4562 C C . THR A 1 582 ? 39.719 -12.305 24.766 1 71.25 582 THR A C 1
ATOM 4564 O O . THR A 1 582 ? 40.781 -11.672 24.547 1 71.25 582 THR A O 1
ATOM 4567 N N . LEU A 1 583 ? 38.594 -11.766 24.781 1 70.44 583 LEU A N 1
ATOM 4568 C CA . LEU A 1 583 ? 38.438 -10.359 24.422 1 70.44 583 LEU A CA 1
ATOM 4569 C C . LEU A 1 583 ? 38.406 -9.477 25.672 1 70.44 583 LEU A C 1
ATOM 4571 O O . LEU A 1 583 ? 38.062 -9.945 26.75 1 70.44 583 LEU A O 1
ATOM 4575 N N . PRO A 1 584 ? 38.875 -8.242 25.562 1 74.5 584 PRO A N 1
ATOM 4576 C CA . PRO A 1 584 ? 38.75 -7.344 26.719 1 74.5 584 PRO A CA 1
ATOM 4577 C C . PRO A 1 584 ? 37.312 -7.145 27.188 1 74.5 584 PRO A C 1
ATOM 4579 O O . PRO A 1 584 ? 36.375 -7.344 26.406 1 74.5 584 PRO A O 1
ATOM 4582 N N . HIS A 1 585 ? 37.156 -6.984 28.516 1 73.69 585 HIS A N 1
ATOM 4583 C CA . HIS A 1 585 ? 35.844 -6.664 29.062 1 73.69 585 HIS A CA 1
ATOM 4584 C C . HIS A 1 585 ? 35.156 -5.551 28.266 1 73.69 585 HIS A C 1
ATOM 4586 O O . HIS A 1 585 ? 35.812 -4.535 27.953 1 73.69 585 HIS A O 1
ATOM 4592 N N . GLY A 1 586 ? 33.969 -5.836 27.5 1 67.06 586 GLY A N 1
ATOM 4593 C CA . GLY A 1 586 ? 33.219 -4.902 26.688 1 67.06 586 GLY A CA 1
ATOM 4594 C C . GLY A 1 586 ? 31.906 -5.484 26.172 1 67.06 586 GLY A C 1
ATOM 4595 O O . GLY A 1 586 ? 31.516 -6.594 26.547 1 67.06 586 GLY A O 1
ATOM 4596 N N . ILE A 1 587 ? 31.125 -4.676 25.562 1 73.12 587 ILE A N 1
ATOM 4597 C CA . ILE A 1 587 ? 29.891 -5.137 24.938 1 73.12 587 ILE A CA 1
ATOM 4598 C C . ILE A 1 587 ? 30.156 -5.539 23.5 1 73.12 587 ILE A C 1
ATOM 4600 O O . ILE A 1 587 ? 30.766 -4.773 22.734 1 73.12 587 ILE A O 1
ATOM 4604 N N . TYR A 1 588 ? 29.844 -6.801 23.234 1 71.19 588 TYR A N 1
ATOM 4605 C CA . TYR A 1 588 ? 30.062 -7.387 21.906 1 71.19 588 TYR A CA 1
ATOM 4606 C C . TYR A 1 588 ? 28.75 -7.895 21.312 1 71.19 588 TYR A C 1
ATOM 4608 O O . TYR A 1 588 ? 27.766 -8.07 22.031 1 71.19 588 TYR A O 1
ATOM 4616 N N . ILE A 1 589 ? 28.859 -8.023 20.031 1 66.06 589 ILE A N 1
ATOM 4617 C CA . ILE A 1 589 ? 27.75 -8.633 19.312 1 66.06 589 ILE A CA 1
ATOM 4618 C C . ILE A 1 589 ? 28.109 -10.062 18.922 1 66.06 589 ILE A C 1
ATOM 4620 O O . ILE A 1 589 ? 29.078 -10.289 18.188 1 66.06 589 ILE A O 1
ATOM 4624 N N . VAL A 1 590 ? 27.469 -11.031 19.656 1 65.81 590 VAL A N 1
ATOM 4625 C CA . VAL A 1 590 ? 27.625 -12.461 19.406 1 65.81 590 VAL A CA 1
ATOM 4626 C C . VAL A 1 590 ? 26.297 -13.047 18.922 1 65.81 590 VAL A C 1
ATOM 4628 O O . VAL A 1 590 ? 25.266 -12.898 19.578 1 65.81 590 VAL A O 1
ATOM 4631 N N . CYS A 1 591 ? 26.375 -13.758 17.812 1 52.22 591 CYS A N 1
ATOM 4632 C CA . CYS A 1 591 ? 25.203 -14.352 17.188 1 52.22 591 CYS A CA 1
ATOM 4633 C C . CYS A 1 591 ? 24.062 -13.352 17.125 1 52.22 591 CYS A C 1
ATOM 4635 O O . CYS A 1 591 ? 22.906 -13.703 17.422 1 52.22 591 CYS A O 1
ATOM 4637 N N . GLY A 1 592 ? 24.391 -12.109 16.797 1 55.44 592 GLY A N 1
ATOM 4638 C CA . GLY A 1 592 ? 23.422 -11.047 16.562 1 55.44 592 GLY A CA 1
ATOM 4639 C C . GLY A 1 592 ? 22.875 -10.445 17.844 1 55.44 592 GLY A C 1
ATOM 4640 O O . GLY A 1 592 ? 21.969 -9.617 17.797 1 55.44 592 GLY A O 1
ATOM 4641 N N . LYS A 1 593 ? 23.328 -10.836 18.969 1 60.03 593 LYS A N 1
ATOM 4642 C CA . LYS A 1 593 ? 22.953 -10.344 20.281 1 60.03 593 LYS A CA 1
ATOM 4643 C C . LYS A 1 593 ? 24.125 -9.602 20.938 1 60.03 593 LYS A C 1
ATOM 4645 O O . LYS A 1 593 ? 25.281 -10 20.781 1 60.03 593 LYS A O 1
ATOM 4650 N N . LYS A 1 594 ? 23.734 -8.414 21.641 1 60.06 594 LYS A N 1
ATOM 4651 C CA . LYS A 1 594 ? 24.734 -7.77 22.484 1 60.06 594 LYS A CA 1
ATOM 4652 C C . LYS A 1 594 ? 25.031 -8.602 23.734 1 60.06 594 LYS A C 1
ATOM 4654 O O . LYS A 1 594 ? 24.109 -8.992 24.453 1 60.06 594 LYS A O 1
ATOM 4659 N N . VAL A 1 595 ? 26.297 -8.992 23.859 1 68.06 595 VAL A N 1
ATOM 4660 C CA . VAL A 1 595 ? 26.781 -9.734 25.016 1 68.06 595 VAL A CA 1
ATOM 4661 C C . VAL A 1 595 ? 27.891 -8.945 25.703 1 68.06 595 VAL A C 1
ATOM 4663 O O . VAL A 1 595 ? 28.734 -8.336 25.047 1 68.06 595 VAL A O 1
ATOM 4666 N N . MET A 1 596 ? 27.75 -8.688 27.016 1 70.56 596 MET A N 1
ATOM 4667 C CA . MET A 1 596 ? 28.828 -8.117 27.812 1 70.56 596 MET A CA 1
ATOM 4668 C C . MET A 1 596 ? 29.828 -9.188 28.234 1 70.56 596 MET A C 1
ATOM 4670 O O . MET A 1 596 ? 29.453 -10.258 28.703 1 70.56 596 MET A O 1
ATOM 4674 N N . ARG A 1 597 ? 31.109 -8.898 27.922 1 66.12 597 ARG A N 1
ATOM 4675 C CA . ARG A 1 597 ? 32.219 -9.641 28.531 1 66.12 597 ARG A CA 1
ATOM 4676 C C . ARG A 1 597 ? 32.75 -8.906 29.766 1 66.12 597 ARG A C 1
ATOM 4678 O O . ARG A 1 597 ? 33.031 -7.703 29.703 1 66.12 597 ARG A O 1
ATOM 4685 N N . MET B 1 1 ? 85.938 1.618 -26.781 1 23.89 1 MET B N 1
ATOM 4686 C CA . MET B 1 1 ? 85.625 1.008 -25.484 1 23.89 1 MET B CA 1
ATOM 4687 C C . MET B 1 1 ? 84.75 1.949 -24.625 1 23.89 1 MET B C 1
ATOM 4689 O O . MET B 1 1 ? 84 1.499 -23.797 1 23.89 1 MET B O 1
ATOM 4693 N N . ASN B 1 2 ? 85.062 3.205 -24.719 1 21.19 2 ASN B N 1
ATOM 4694 C CA . ASN B 1 2 ? 85 4.051 -23.531 1 21.19 2 ASN B CA 1
ATOM 4695 C C . ASN B 1 2 ? 83.5 4.445 -23.266 1 21.19 2 ASN B C 1
ATOM 4697 O O . ASN B 1 2 ? 83.188 4.797 -22.125 1 21.19 2 ASN B O 1
ATOM 4701 N N . ARG B 1 3 ? 82.812 4.953 -24.188 1 22.42 3 ARG B N 1
ATOM 4702 C CA . ARG B 1 3 ? 81.875 6.062 -23.984 1 22.42 3 ARG B CA 1
ATOM 4703 C C . ARG B 1 3 ? 80.625 5.594 -23.297 1 22.42 3 ARG B C 1
ATOM 4705 O O . ARG B 1 3 ? 79.625 6.348 -23.188 1 22.42 3 ARG B O 1
ATOM 4712 N N . TYR B 1 4 ? 80.312 4.27 -23.156 1 25.61 4 TYR B N 1
ATOM 4713 C CA . TYR B 1 4 ? 78.875 3.936 -22.922 1 25.61 4 TYR B CA 1
ATOM 4714 C C . TYR B 1 4 ? 78.5 4.246 -21.484 1 25.61 4 TYR B C 1
ATOM 4716 O O . TYR B 1 4 ? 78.625 3.41 -20.594 1 25.61 4 TYR B O 1
ATOM 4724 N N . LYS B 1 5 ? 79 5.535 -21 1 24.53 5 LYS B N 1
ATOM 4725 C CA . LYS B 1 5 ? 78.75 5.754 -19.578 1 24.53 5 LYS B CA 1
ATOM 4726 C C . LYS B 1 5 ? 77.25 5.527 -19.266 1 24.53 5 LYS B C 1
ATOM 4728 O O . LYS B 1 5 ? 76.375 5.609 -20.156 1 24.53 5 LYS B O 1
ATOM 4733 N N . LYS B 1 6 ? 76.812 5.633 -17.875 1 24.09 6 LYS B N 1
ATOM 4734 C CA . LYS B 1 6 ? 76 5.105 -16.766 1 24.09 6 LYS B CA 1
ATOM 4735 C C . LYS B 1 6 ? 74.688 5.824 -16.672 1 24.09 6 LYS B C 1
ATOM 4737 O O . LYS B 1 6 ? 73.938 5.633 -15.719 1 24.09 6 LYS B O 1
ATOM 4742 N N . VAL B 1 7 ? 74.125 6.441 -17.625 1 26.61 7 VAL B N 1
ATOM 4743 C CA . VAL B 1 7 ? 73.062 7.289 -17.125 1 26.61 7 VAL B CA 1
ATOM 4744 C C . VAL B 1 7 ? 72 6.43 -16.438 1 26.61 7 VAL B C 1
ATOM 4746 O O . VAL B 1 7 ? 71.312 5.613 -17.094 1 26.61 7 VAL B O 1
ATOM 4749 N N . ALA B 1 8 ? 72.312 5.867 -15.203 1 25.75 8 ALA B N 1
ATOM 4750 C CA . ALA B 1 8 ? 71.312 5.184 -14.406 1 25.75 8 ALA B CA 1
ATOM 4751 C C . ALA B 1 8 ? 70.188 6.141 -13.992 1 25.75 8 ALA B C 1
ATOM 4753 O O . ALA B 1 8 ? 70.375 7.051 -13.195 1 25.75 8 ALA B O 1
ATOM 4754 N N . ALA B 1 9 ? 69.438 6.676 -14.961 1 26.03 9 ALA B N 1
ATOM 4755 C CA . ALA B 1 9 ? 68.312 7.543 -14.594 1 26.03 9 ALA B CA 1
ATOM 4756 C C . ALA B 1 9 ? 67.438 6.883 -13.531 1 26.03 9 ALA B C 1
ATOM 4758 O O . ALA B 1 9 ? 67.062 5.711 -13.648 1 26.03 9 ALA B O 1
ATOM 4759 N N . SER B 1 10 ? 67.562 7.332 -12.258 1 27.22 10 SER B N 1
ATOM 4760 C CA . SER B 1 10 ? 66.75 7.062 -11.07 1 27.22 10 SER B CA 1
ATOM 4761 C C . SER B 1 10 ? 65.312 7.258 -11.359 1 27.22 10 SER B C 1
ATOM 4763 O O . SER B 1 10 ? 64.875 8.336 -11.789 1 27.22 10 SER B O 1
ATOM 4765 N N . MET B 1 11 ? 64.625 6.332 -11.977 1 28.72 11 MET B N 1
ATOM 4766 C CA . MET B 1 11 ? 63.188 6.367 -12.055 1 28.72 11 MET B CA 1
ATOM 4767 C C . MET B 1 11 ? 62.562 6.5 -10.672 1 28.72 11 MET B C 1
ATOM 4769 O O . MET B 1 11 ? 62.688 5.602 -9.836 1 28.72 11 MET B O 1
ATOM 4773 N N . ALA B 1 12 ? 62.656 7.648 -10.008 1 28.83 12 ALA B N 1
ATOM 4774 C CA . ALA B 1 12 ? 61.875 7.887 -8.797 1 28.83 12 ALA B CA 1
ATOM 4775 C C . ALA B 1 12 ? 60.406 7.469 -8.984 1 28.83 12 ALA B C 1
ATOM 4777 O O . ALA B 1 12 ? 59.75 7.91 -9.93 1 28.83 12 ALA B O 1
ATOM 4778 N N . ALA B 1 13 ? 60.062 6.324 -8.531 1 30.38 13 ALA B N 1
ATOM 4779 C CA . ALA B 1 13 ? 58.688 5.812 -8.383 1 30.38 13 ALA B CA 1
ATOM 4780 C C . ALA B 1 13 ? 57.781 6.828 -7.684 1 30.38 13 ALA B C 1
ATOM 4782 O O . ALA B 1 13 ? 58.031 7.172 -6.523 1 30.38 13 ALA B O 1
ATOM 4783 N N . ALA B 1 14 ? 57.344 7.824 -8.398 1 32.03 14 ALA B N 1
ATOM 4784 C CA . ALA B 1 14 ? 56.25 8.633 -7.82 1 32.03 14 ALA B CA 1
ATOM 4785 C C . ALA B 1 14 ? 55.188 7.75 -7.176 1 32.03 14 ALA B C 1
ATOM 4787 O O . ALA B 1 14 ? 54.5 6.992 -7.867 1 32.03 14 ALA B O 1
ATOM 4788 N N . ILE B 1 15 ? 55.406 7.348 -6 1 31.89 15 ILE B N 1
ATOM 4789 C CA . ILE B 1 15 ? 54.312 6.777 -5.227 1 31.89 15 ILE B CA 1
ATOM 4790 C C . ILE B 1 15 ? 53.125 7.73 -5.242 1 31.89 15 ILE B C 1
ATOM 4792 O O . ILE B 1 15 ? 53.219 8.844 -4.715 1 31.89 15 ILE B O 1
ATOM 4796 N N . PHE B 1 16 ? 52.375 7.723 -6.312 1 33.72 16 PHE B N 1
ATOM 4797 C CA . PHE B 1 16 ? 51.062 8.344 -6.203 1 33.72 16 PHE B CA 1
ATOM 4798 C C . PHE B 1 16 ? 50.344 7.906 -4.922 1 33.72 16 PHE B C 1
ATOM 4800 O O . PHE B 1 16 ? 50.062 6.723 -4.742 1 33.72 16 PHE B O 1
ATOM 4807 N N . LEU B 1 17 ? 50.656 8.578 -3.848 1 34 17 LEU B N 1
ATOM 4808 C CA . LEU B 1 17 ? 49.781 8.469 -2.699 1 34 17 LEU B CA 1
ATOM 4809 C C . LEU B 1 17 ? 48.312 8.594 -3.133 1 34 17 LEU B C 1
ATOM 4811 O O . LEU B 1 17 ? 47.906 9.656 -3.605 1 34 17 LEU B O 1
ATOM 4815 N N . LEU B 1 18 ? 47.75 7.543 -3.668 1 35.91 18 LEU B N 1
ATOM 4816 C CA . LEU B 1 18 ? 46.312 7.535 -3.744 1 35.91 18 LEU B CA 1
ATOM 4817 C C . LEU B 1 18 ? 45.688 8.078 -2.459 1 35.91 18 LEU B C 1
ATOM 4819 O O . LEU B 1 18 ? 45.969 7.574 -1.369 1 35.91 18 LEU B O 1
ATOM 4823 N N . SER B 1 19 ? 45.562 9.305 -2.359 1 36.16 19 SER B N 1
ATOM 4824 C CA . SER B 1 19 ? 44.719 9.812 -1.293 1 36.16 19 SER B CA 1
ATOM 4825 C C . SER B 1 19 ? 43.5 8.906 -1.062 1 36.16 19 SER B C 1
ATOM 4827 O O . SER B 1 19 ? 42.906 8.422 -2.018 1 36.16 19 SER B O 1
ATOM 4829 N N . PRO B 1 20 ? 43.406 8.305 0.013 1 38.53 20 PRO B N 1
ATOM 4830 C CA . PRO B 1 20 ? 42.188 7.523 0.245 1 38.53 20 PRO B CA 1
ATOM 4831 C C . PRO B 1 20 ? 40.906 8.266 -0.176 1 38.53 20 PRO B C 1
ATOM 4833 O O . PRO B 1 20 ? 40.781 9.477 0.053 1 38.53 20 PRO B O 1
ATOM 4836 N N . ILE B 1 21 ? 40.375 8.078 -1.269 1 39.5 21 ILE B N 1
ATOM 4837 C CA . ILE B 1 21 ? 39.031 8.547 -1.554 1 39.5 21 ILE B CA 1
ATOM 4838 C C . ILE B 1 21 ? 38.156 8.406 -0.306 1 39.5 21 ILE B C 1
ATOM 4840 O O . ILE B 1 21 ? 37.906 7.297 0.172 1 39.5 21 ILE B O 1
ATOM 4844 N N . SER B 1 22 ? 38.219 9.234 0.597 1 40.38 22 SER B N 1
ATOM 4845 C CA . SER B 1 22 ? 37.312 9.242 1.747 1 40.38 22 SER B CA 1
ATOM 4846 C C . SER B 1 22 ? 35.875 9.016 1.32 1 40.38 22 SER B C 1
ATOM 4848 O O . SER B 1 22 ? 35.312 9.812 0.561 1 40.38 22 SER B O 1
ATOM 4850 N N . ILE B 1 23 ? 35.438 7.867 1.202 1 50.81 23 ILE B N 1
ATOM 4851 C CA . ILE B 1 23 ? 34.031 7.52 0.938 1 50.81 23 ILE B CA 1
ATOM 4852 C C . ILE B 1 23 ? 33.125 8.227 1.941 1 50.81 23 ILE B C 1
ATOM 4854 O O . ILE B 1 23 ? 33.25 8.008 3.15 1 50.81 23 ILE B O 1
ATOM 4858 N N . GLN B 1 24 ? 32.625 9.367 1.556 1 65.31 24 GLN B N 1
ATOM 4859 C CA . GLN B 1 24 ? 31.656 10.07 2.391 1 65.31 24 GLN B CA 1
ATOM 4860 C C . GLN B 1 24 ? 30.625 9.102 2.973 1 65.31 24 GLN B C 1
ATOM 4862 O O . GLN B 1 24 ? 30.047 8.289 2.244 1 65.31 24 GLN B O 1
ATOM 4867 N N . ALA B 1 25 ? 30.609 9.094 4.309 1 71.75 25 ALA B N 1
ATOM 4868 C CA . ALA B 1 25 ? 29.625 8.258 4.984 1 71.75 25 ALA B CA 1
ATOM 4869 C C . ALA B 1 25 ? 28.203 8.617 4.543 1 71.75 25 ALA B C 1
ATOM 4871 O O . ALA B 1 25 ? 27.969 9.727 4.055 1 71.75 25 ALA B O 1
ATOM 4872 N N . GLY B 1 26 ? 27.328 7.746 4.594 1 88.81 26 GLY B N 1
ATOM 4873 C CA . GLY B 1 26 ? 25.938 7.984 4.25 1 88.81 26 GLY B CA 1
ATOM 4874 C C . GLY B 1 26 ? 25.25 8.969 5.18 1 88.81 26 GLY B C 1
ATOM 4875 O O . GLY B 1 26 ? 25.734 9.234 6.277 1 88.81 26 GLY B O 1
ATOM 4876 N N . VAL B 1 27 ? 24.234 9.625 4.738 1 93.81 27 VAL B N 1
ATOM 4877 C CA . VAL B 1 27 ? 23.469 10.617 5.477 1 93.81 27 VAL B CA 1
ATOM 4878 C C . VAL B 1 27 ? 23.078 10.062 6.848 1 93.81 27 VAL B C 1
ATOM 4880 O O . VAL B 1 27 ? 23.219 10.75 7.863 1 93.81 27 VAL B O 1
ATOM 4883 N N . TRP B 1 28 ? 22.688 8.82 6.895 1 93.25 28 TRP B N 1
ATOM 4884 C CA . TRP B 1 28 ? 22.297 8.195 8.156 1 93.25 28 TRP B CA 1
ATOM 4885 C C . TRP B 1 28 ? 23.516 7.996 9.062 1 93.25 28 TRP B C 1
ATOM 4887 O O . TRP B 1 28 ? 23.438 8.258 10.266 1 93.25 28 TRP B O 1
ATOM 4897 N N . GLU B 1 29 ? 24.609 7.523 8.484 1 91.5 29 GLU B N 1
ATOM 4898 C CA . GLU B 1 29 ? 25.828 7.277 9.258 1 91.5 29 GLU B CA 1
ATOM 4899 C C . GLU B 1 29 ? 26.359 8.57 9.867 1 91.5 29 GLU B C 1
ATOM 4901 O O . GLU B 1 29 ? 26.859 8.57 11 1 91.5 29 GLU B O 1
ATOM 4906 N N . ASP B 1 30 ? 26.234 9.609 9.086 1 93.88 30 ASP B N 1
ATOM 4907 C CA . ASP B 1 30 ? 26.656 10.898 9.609 1 93.88 30 ASP B CA 1
ATOM 4908 C C . ASP B 1 30 ? 25.797 11.312 10.812 1 93.88 30 ASP B C 1
ATOM 4910 O O . ASP B 1 30 ? 26.312 11.875 11.781 1 93.88 30 ASP B O 1
ATOM 4914 N N . TYR B 1 31 ? 24.562 11.047 10.812 1 95.88 31 TYR B N 1
ATOM 4915 C CA . TYR B 1 31 ? 23.625 11.391 11.883 1 95.88 31 TYR B CA 1
ATOM 4916 C C . TYR B 1 31 ? 23.922 10.578 13.141 1 95.88 31 TYR B C 1
ATOM 4918 O O . TYR B 1 31 ? 24.109 11.133 14.219 1 95.88 31 TYR B O 1
ATOM 4926 N N . VAL B 1 32 ? 23.922 9.25 12.969 1 91.62 32 VAL B N 1
ATOM 4927 C CA . VAL B 1 32 ? 24.078 8.375 14.133 1 91.62 32 VAL B CA 1
ATOM 4928 C C . VAL B 1 32 ? 25.469 8.547 14.719 1 91.62 32 VAL B C 1
ATOM 4930 O O . VAL B 1 32 ? 25.656 8.445 15.938 1 91.62 32 VAL B O 1
ATOM 4933 N N . GLY B 1 33 ? 26.438 8.852 13.898 1 92.56 33 GLY B N 1
ATOM 4934 C CA . GLY B 1 33 ? 27.797 9.039 14.352 1 92.56 33 GLY B CA 1
ATOM 4935 C C . GLY B 1 33 ? 28.062 10.43 14.906 1 92.56 33 GLY B C 1
ATOM 4936 O O . GLY B 1 33 ? 29.156 10.711 15.383 1 92.56 33 GLY B O 1
ATOM 4937 N N . LYS B 1 34 ? 27.125 11.289 14.828 1 91.94 34 LYS B N 1
ATOM 4938 C CA . LYS B 1 34 ? 27.266 12.664 15.289 1 91.94 34 LYS B CA 1
ATOM 4939 C C . LYS B 1 34 ? 28.438 13.359 14.578 1 91.94 34 LYS B C 1
ATOM 4941 O O . LYS B 1 34 ? 29.266 14 15.219 1 91.94 34 LYS B O 1
ATOM 4946 N N . SER B 1 35 ? 28.469 13.094 13.344 1 93 35 SER B N 1
ATOM 4947 C CA . SER B 1 35 ? 29.5 13.672 12.492 1 93 35 SER B CA 1
ATOM 4948 C C . SER B 1 35 ? 29.312 15.172 12.312 1 93 35 SER B C 1
ATOM 4950 O O . SER B 1 35 ? 28.172 15.648 12.289 1 93 35 SER B O 1
ATOM 4952 N N . PRO B 1 36 ? 30.406 15.945 12.164 1 92.38 36 PRO B N 1
ATOM 4953 C CA . PRO B 1 36 ? 30.25 17.359 11.805 1 92.38 36 PRO B CA 1
ATOM 4954 C C . PRO B 1 36 ? 29.594 17.562 10.445 1 92.38 36 PRO B C 1
ATOM 4956 O O . PRO B 1 36 ? 29.109 18.656 10.148 1 92.38 36 PRO B O 1
ATOM 4959 N N . ASN B 1 37 ? 29.469 16.469 9.703 1 93.44 37 ASN B N 1
ATOM 4960 C CA . ASN B 1 37 ? 28.859 16.531 8.375 1 93.44 37 ASN B CA 1
ATOM 4961 C C . ASN B 1 37 ? 27.375 16.188 8.422 1 93.44 37 ASN B C 1
ATOM 4963 O O . ASN B 1 37 ? 26.719 16.094 7.379 1 93.44 37 ASN B O 1
ATOM 4967 N N . ASN B 1 38 ? 26.922 16.031 9.578 1 95.88 38 ASN B N 1
ATOM 4968 C CA . ASN B 1 38 ? 25.5 15.68 9.703 1 95.88 38 ASN B CA 1
ATOM 4969 C C . ASN B 1 38 ? 24.609 16.781 9.164 1 95.88 38 ASN B C 1
ATOM 4971 O O . ASN B 1 38 ? 24.766 17.953 9.516 1 95.88 38 ASN B O 1
ATOM 4975 N N . VAL B 1 39 ? 23.672 16.328 8.32 1 96.81 39 VAL B N 1
ATOM 4976 C CA . VAL B 1 39 ? 22.797 17.312 7.695 1 96.81 39 VAL B CA 1
ATOM 4977 C C . VAL B 1 39 ? 21.359 17.078 8.164 1 96.81 39 VAL B C 1
ATOM 4979 O O . VAL B 1 39 ? 20.422 17.734 7.691 1 96.81 39 VAL B O 1
ATOM 4982 N N . LEU B 1 40 ? 21.156 16.094 9.086 1 97.62 40 LEU B N 1
ATOM 4983 C CA . LEU B 1 40 ? 19.812 15.727 9.492 1 97.62 40 LEU B CA 1
ATOM 4984 C C . LEU B 1 40 ? 19.469 16.328 10.852 1 97.62 40 LEU B C 1
ATOM 4986 O O . LEU B 1 40 ? 20.234 16.188 11.812 1 97.62 40 LEU B O 1
ATOM 4990 N N . PRO B 1 41 ? 18.312 17.062 10.945 1 97.31 41 PRO B N 1
ATOM 4991 C CA . PRO B 1 41 ? 17.766 17.297 12.281 1 97.31 41 PRO B CA 1
ATOM 4992 C C . PRO B 1 41 ? 17.141 16.031 12.891 1 97.31 41 PRO B C 1
ATOM 4994 O O . PRO B 1 41 ? 17.016 15.008 12.219 1 97.31 41 PRO B O 1
ATOM 4997 N N . ASP B 1 42 ? 16.812 16.109 14.156 1 98.25 42 ASP B N 1
ATOM 4998 C CA . ASP B 1 42 ? 16.141 15.008 14.844 1 98.25 42 ASP B CA 1
ATOM 4999 C C . ASP B 1 42 ? 14.625 15.164 14.758 1 98.25 42 ASP B C 1
ATOM 5001 O O . ASP B 1 42 ? 14.031 15.953 15.508 1 98.25 42 ASP B O 1
ATOM 5005 N N . PHE B 1 43 ? 13.984 14.391 13.93 1 98.75 43 PHE B N 1
ATOM 5006 C CA . PHE B 1 43 ? 12.547 14.469 13.719 1 98.75 43 PHE B CA 1
ATOM 5007 C C . PHE B 1 43 ? 11.805 13.547 14.672 1 98.75 43 PHE B C 1
ATOM 5009 O O . PHE B 1 43 ? 10.57 13.523 14.695 1 98.75 43 PHE B O 1
ATOM 5016 N N . SER B 1 44 ? 12.484 12.789 15.547 1 98.56 44 SER B N 1
ATOM 5017 C CA . SER B 1 44 ? 11.922 11.664 16.297 1 98.56 44 SER B CA 1
ATOM 5018 C C . SER B 1 44 ? 10.961 12.148 17.375 1 98.56 44 SER B C 1
ATOM 5020 O O . SER B 1 44 ? 10.266 11.352 18 1 98.56 44 SER B O 1
ATOM 5022 N N . TYR B 1 45 ? 10.859 13.484 17.562 1 98.75 45 TYR B N 1
ATOM 5023 C CA . TYR B 1 45 ? 9.992 14.016 18.609 1 98.75 45 TYR B CA 1
ATOM 5024 C C . TYR B 1 45 ? 8.648 14.453 18.031 1 98.75 45 TYR B C 1
ATOM 5026 O O . TYR B 1 45 ? 7.758 14.891 18.766 1 98.75 45 TYR B O 1
ATOM 5034 N N . ALA B 1 46 ? 8.453 14.375 16.734 1 98.81 46 ALA B N 1
ATOM 5035 C CA . ALA B 1 46 ? 7.199 14.766 16.109 1 98.81 46 ALA B CA 1
ATOM 5036 C C . ALA B 1 46 ? 6.07 13.82 16.5 1 98.81 46 ALA B C 1
ATOM 5038 O O . ALA B 1 46 ? 6.27 12.602 16.562 1 98.81 46 ALA B O 1
ATOM 5039 N N . GLY B 1 47 ? 4.902 14.438 16.797 1 98.75 47 GLY B N 1
ATOM 5040 C CA . GLY B 1 47 ? 3.701 13.656 17.031 1 98.75 47 GLY B CA 1
ATOM 5041 C C . GLY B 1 47 ? 3.178 13.789 18.453 1 98.75 47 GLY B C 1
ATOM 5042 O O . GLY B 1 47 ? 3.82 14.406 19.297 1 98.75 47 GLY B O 1
ATOM 5043 N N . TYR B 1 48 ? 1.979 13.164 18.656 1 98.69 48 TYR B N 1
ATOM 5044 C CA . TYR B 1 48 ? 1.301 13.102 19.953 1 98.69 48 TYR B CA 1
ATOM 5045 C C . TYR B 1 48 ? 2.248 12.625 21.047 1 98.69 48 TYR B C 1
ATOM 5047 O O . TYR B 1 48 ? 2.871 11.562 20.922 1 98.69 48 TYR B O 1
ATOM 5055 N N . HIS B 1 49 ? 2.416 13.414 22.141 1 98.38 49 HIS B N 1
ATOM 5056 C CA . HIS B 1 49 ? 3.273 13.125 23.281 1 98.38 49 HIS B CA 1
ATOM 5057 C C . HIS B 1 49 ? 4.668 12.695 22.844 1 98.38 49 HIS B C 1
ATOM 5059 O O . HIS B 1 49 ? 5.164 11.648 23.25 1 98.38 49 HIS B O 1
ATOM 5065 N N . HIS B 1 50 ? 5.285 13.57 21.922 1 98.31 50 HIS B N 1
ATOM 5066 C CA . HIS B 1 50 ? 6.66 13.445 21.469 1 98.31 50 HIS B CA 1
ATOM 5067 C C . HIS B 1 50 ? 6.852 12.164 20.656 1 98.31 50 HIS B C 1
ATOM 5069 O O . HIS B 1 50 ? 7.965 11.633 20.578 1 98.31 50 HIS B O 1
ATOM 5075 N N . GLY B 1 51 ? 5.754 11.578 20.094 1 98.06 51 GLY B N 1
ATOM 5076 C CA . GLY B 1 51 ? 5.816 10.375 19.266 1 98.06 51 GLY B CA 1
ATOM 5077 C C . GLY B 1 51 ? 6.047 9.109 20.078 1 98.06 51 GLY B C 1
ATOM 5078 O O . GLY B 1 51 ? 6.32 8.047 19.516 1 98.06 51 GLY B O 1
ATOM 5079 N N . GLU B 1 52 ? 5.887 9.156 21.359 1 97.25 52 GLU B N 1
ATOM 5080 C CA . GLU B 1 52 ? 6.281 8.039 22.219 1 97.25 52 GLU B CA 1
ATOM 5081 C C . GLU B 1 52 ? 5.121 7.07 22.422 1 97.25 52 GLU B C 1
ATOM 5083 O O . GLU B 1 52 ? 5.332 5.898 22.734 1 97.25 52 GLU B O 1
ATOM 5088 N N . GLU B 1 53 ? 3.934 7.562 22.266 1 95.12 53 GLU B N 1
ATOM 5089 C CA . GLU B 1 53 ? 2.742 6.742 22.469 1 95.12 53 GLU B CA 1
ATOM 5090 C C . GLU B 1 53 ? 1.598 7.199 21.578 1 95.12 53 GLU B C 1
ATOM 5092 O O . GLU B 1 53 ? 1.658 8.273 20.984 1 95.12 53 GLU B O 1
ATOM 5097 N N . ALA B 1 54 ? 0.677 6.344 21.391 1 93.75 54 ALA B N 1
ATOM 5098 C CA . ALA B 1 54 ? -0.573 6.703 20.719 1 93.75 54 ALA B CA 1
ATOM 5099 C C . ALA B 1 54 ? -1.628 7.137 21.734 1 93.75 54 ALA B C 1
ATOM 5101 O O . ALA B 1 54 ? -1.532 6.809 22.922 1 93.75 54 ALA B O 1
ATOM 5102 N N . PRO B 1 55 ? -2.562 7.988 21.234 1 95.12 55 PRO B N 1
ATOM 5103 C CA . PRO B 1 55 ? -3.686 8.242 22.141 1 95.12 55 PRO B CA 1
ATOM 5104 C C . PRO B 1 55 ? -4.348 6.953 22.641 1 95.12 55 PRO B C 1
ATOM 5106 O O . PRO B 1 55 ? -4.484 5.996 21.875 1 95.12 55 PRO B O 1
ATOM 5109 N N . ALA B 1 56 ? -4.73 6.949 23.844 1 91.81 56 ALA B N 1
ATOM 5110 C CA . ALA B 1 56 ? -5.402 5.793 24.438 1 91.81 56 ALA B CA 1
ATOM 5111 C C . ALA B 1 56 ? -6.762 5.559 23.797 1 91.81 56 ALA B C 1
ATOM 5113 O O . ALA B 1 56 ? -7.301 6.441 23.109 1 91.81 56 ALA B O 1
ATOM 5114 N N . ASP B 1 57 ? -7.258 4.301 23.953 1 90.31 57 ASP B N 1
ATOM 5115 C CA . ASP B 1 57 ? -8.664 4.07 23.641 1 90.31 57 ASP B CA 1
ATOM 5116 C C . ASP B 1 57 ? -9.562 5.051 24.406 1 90.31 57 ASP B C 1
ATOM 5118 O O . ASP B 1 57 ? -9.508 5.129 25.625 1 90.31 57 ASP B O 1
ATOM 5122 N N . VAL B 1 58 ? -10.359 5.711 23.703 1 92.5 58 VAL B N 1
ATOM 5123 C CA . VAL B 1 58 ? -11.078 6.836 24.297 1 92.5 58 VAL B CA 1
ATOM 5124 C C . VAL B 1 58 ? -12.039 6.328 25.359 1 92.5 58 VAL B C 1
ATOM 5126 O O . VAL B 1 58 ? -12.336 7.039 26.328 1 92.5 58 VAL B O 1
ATOM 5129 N N . TYR B 1 59 ? -12.438 5.121 25.234 1 88.38 59 TYR B N 1
ATOM 5130 C CA . TYR B 1 59 ? -13.398 4.582 26.188 1 88.38 59 TYR B CA 1
ATOM 5131 C C . TYR B 1 59 ? -12.703 4.18 27.484 1 88.38 59 TYR B C 1
ATOM 5133 O O . TYR B 1 59 ? -13.359 3.957 28.5 1 88.38 59 TYR B O 1
ATOM 5141 N N . SER B 1 60 ? -11.461 4.18 27.438 1 89.5 60 SER B N 1
ATOM 5142 C CA . SER B 1 60 ? -10.711 3.848 28.641 1 89.5 60 SER B CA 1
ATOM 5143 C C . SER B 1 60 ? -10.359 5.102 29.438 1 89.5 60 SER B C 1
ATOM 5145 O O . SER B 1 60 ? -9.844 5.012 30.562 1 89.5 60 SER B O 1
ATOM 5147 N N . LEU B 1 61 ? -10.773 6.293 29 1 93.25 61 LEU B N 1
ATOM 5148 C CA . LEU B 1 61 ? -10.32 7.547 29.594 1 93.25 61 LEU B CA 1
ATOM 5149 C C . LEU B 1 61 ? -11.18 7.93 30.781 1 93.25 61 LEU B C 1
ATOM 5151 O O . LEU B 1 61 ? -10.797 8.797 31.578 1 93.25 61 LEU B O 1
ATOM 5155 N N . GLY B 1 62 ? -12.273 7.328 30.938 1 93.44 62 GLY B N 1
ATOM 5156 C CA . GLY B 1 62 ? -13.188 7.676 32 1 93.44 62 GLY B CA 1
ATOM 5157 C C . GLY B 1 62 ? -13.93 8.977 31.766 1 93.44 62 GLY B C 1
ATOM 5158 O O . GLY B 1 62 ? -14.398 9.617 32.688 1 93.44 62 GLY B O 1
ATOM 5159 N N . TYR B 1 63 ? -14.023 9.453 30.578 1 97.12 63 TYR B N 1
ATOM 5160 C CA . TYR B 1 63 ? -14.711 10.688 30.219 1 97.12 63 TYR B CA 1
ATOM 5161 C C . TYR B 1 63 ? -16.219 10.492 30.219 1 97.12 63 TYR B C 1
ATOM 5163 O O . TYR B 1 63 ? -16.703 9.375 30.031 1 97.12 63 TYR B O 1
ATOM 5171 N N . THR B 1 64 ? -16.984 11.578 30.453 1 97.81 64 THR B N 1
ATOM 5172 C CA . THR B 1 64 ? -18.422 11.586 30.234 1 97.81 64 THR B CA 1
ATOM 5173 C C . THR B 1 64 ? -18.75 11.484 28.75 1 97.81 64 THR B C 1
ATOM 5175 O O . THR B 1 64 ? -18.156 12.188 27.922 1 97.81 64 THR B O 1
ATOM 5178 N N . ILE B 1 65 ? -19.641 10.539 28.438 1 97.69 65 ILE B N 1
ATOM 5179 C CA . ILE B 1 65 ? -20.031 10.359 27.047 1 97.69 65 ILE B CA 1
ATOM 5180 C C . ILE B 1 65 ? -21.375 11.031 26.797 1 97.69 65 ILE B C 1
ATOM 5182 O O . ILE B 1 65 ? -22.359 10.727 27.469 1 97.69 65 ILE B O 1
ATOM 5186 N N . ILE B 1 66 ? -21.469 11.922 25.891 1 98.5 66 ILE B N 1
ATOM 5187 C CA . ILE B 1 66 ? -22.703 12.547 25.453 1 98.5 66 ILE B CA 1
ATOM 5188 C C . ILE B 1 66 ? -23.062 12.062 24.062 1 98.5 66 ILE B C 1
ATOM 5190 O O . ILE B 1 66 ? -22.344 12.336 23.094 1 98.5 66 ILE B O 1
ATOM 5194 N N . ASN B 1 67 ? -24.125 11.32 23.984 1 98.19 67 ASN B N 1
ATOM 5195 C CA . ASN B 1 67 ? -24.656 10.852 22.703 1 98.19 67 ASN B CA 1
ATOM 5196 C C . ASN B 1 67 ? -25.422 11.945 21.969 1 98.19 67 ASN B C 1
ATOM 5198 O O . ASN B 1 67 ? -26.531 12.312 22.391 1 98.19 67 ASN B O 1
ATOM 5202 N N . VAL B 1 68 ? -24.922 12.359 20.859 1 98.69 68 VAL B N 1
ATOM 5203 C CA . VAL B 1 68 ? -25.484 13.5 20.141 1 98.69 68 VAL B CA 1
ATOM 5204 C C . VAL B 1 68 ? -26.875 13.148 19.609 1 98.69 68 VAL B C 1
ATOM 5206 O O . VAL B 1 68 ? -27.781 13.977 19.641 1 98.69 68 VAL B O 1
ATOM 5209 N N . LYS B 1 69 ? -26.984 11.938 19.125 1 97.88 69 LYS B N 1
ATOM 5210 C CA . LYS B 1 69 ? -28.281 11.508 18.609 1 97.88 69 LYS B CA 1
ATOM 5211 C C . LYS B 1 69 ? -29.359 11.539 19.688 1 97.88 69 LYS B C 1
ATOM 5213 O O . LYS B 1 69 ? -30.469 12.008 19.453 1 97.88 69 LYS B O 1
ATOM 5218 N N . ASP B 1 70 ? -29.047 11.039 20.906 1 97.5 70 ASP B N 1
ATOM 5219 C CA . ASP B 1 70 ? -29.969 11.094 22.031 1 97.5 70 ASP B CA 1
ATOM 5220 C C . ASP B 1 70 ? -30.25 12.539 22.453 1 97.5 70 ASP B C 1
ATOM 5222 O O . ASP B 1 70 ? -31.391 12.891 22.766 1 97.5 70 ASP B O 1
ATOM 5226 N N . TYR B 1 71 ? -29.203 13.289 22.469 1 98.19 71 TYR B N 1
ATOM 5227 C CA . TYR B 1 71 ? -29.328 14.695 22.828 1 98.19 71 TYR B CA 1
ATOM 5228 C C . TYR B 1 71 ? -30.266 15.422 21.859 1 98.19 71 TYR B C 1
ATOM 5230 O O . TYR B 1 71 ? -31.094 16.219 22.281 1 98.19 71 TYR B O 1
ATOM 5238 N N . MET B 1 72 ? -30.047 15.188 20.578 1 98.5 72 MET B N 1
ATOM 5239 C CA . MET B 1 72 ? -30.922 15.75 19.562 1 98.5 72 MET B CA 1
ATOM 5240 C C . MET B 1 72 ? -32.375 15.391 19.828 1 98.5 72 MET B C 1
ATOM 5242 O O . MET B 1 72 ? -33.25 16.266 19.859 1 98.5 72 MET B O 1
ATOM 5246 N N . ALA B 1 73 ? -32.656 14.141 20.062 1 97.69 73 ALA B N 1
ATOM 5247 C CA . ALA B 1 73 ? -34 13.633 20.266 1 97.69 73 ALA B CA 1
ATOM 5248 C C . ALA B 1 73 ? -34.625 14.211 21.531 1 97.69 73 ALA B C 1
ATOM 5250 O O . ALA B 1 73 ? -35.781 14.625 21.531 1 97.69 73 ALA B O 1
ATOM 5251 N N . ALA B 1 74 ? -33.906 14.211 22.531 1 97.75 74 ALA B N 1
ATOM 5252 C CA . ALA B 1 74 ? -34.406 14.648 23.828 1 97.75 74 ALA B CA 1
ATOM 5253 C C . ALA B 1 74 ? -34.75 16.141 23.812 1 97.75 74 ALA B C 1
ATOM 5255 O O . ALA B 1 74 ? -35.656 16.578 24.531 1 97.75 74 ALA B O 1
ATOM 5256 N N . ASN B 1 75 ? -34.125 16.922 22.969 1 97.62 75 ASN B N 1
ATOM 5257 C CA . ASN B 1 75 ? -34.281 18.375 23.016 1 97.62 75 ASN B CA 1
ATOM 5258 C C . ASN B 1 75 ? -34.938 18.922 21.75 1 97.62 75 ASN B C 1
ATOM 5260 O O . ASN B 1 75 ? -35.156 20.125 21.625 1 97.62 75 ASN B O 1
ATOM 5264 N N . GLY B 1 76 ? -35.188 18.062 20.812 1 97.44 76 GLY B N 1
ATOM 5265 C CA . GLY B 1 76 ? -35.781 18.484 19.562 1 97.44 76 GLY B CA 1
ATOM 5266 C C . GLY B 1 76 ? -34.875 19.391 18.75 1 97.44 76 GLY B C 1
ATOM 5267 O O . GLY B 1 76 ? -35.312 20.438 18.25 1 97.44 76 GLY B O 1
ATOM 5268 N N . LEU B 1 77 ? -33.594 19.016 18.656 1 98.31 77 LEU B N 1
ATOM 5269 C CA . LEU B 1 77 ? -32.625 19.875 18.031 1 98.31 77 LEU B CA 1
ATOM 5270 C C . LEU B 1 77 ? -32.062 19.25 16.766 1 98.31 77 LEU B C 1
ATOM 5272 O O . LEU B 1 77 ? -32.062 18.016 16.609 1 98.31 77 LEU B O 1
ATOM 5276 N N . THR B 1 78 ? -31.594 20.172 15.82 1 98.06 78 THR B N 1
ATOM 5277 C CA . THR B 1 78 ? -30.75 19.703 14.719 1 98.06 78 THR B CA 1
ATOM 5278 C C . THR B 1 78 ? -29.375 19.266 15.234 1 98.06 78 THR B C 1
ATOM 5280 O O . THR B 1 78 ? -29.016 19.547 16.391 1 98.06 78 THR B O 1
ATOM 5283 N N . ALA B 1 79 ? -28.656 18.531 14.422 1 98.75 79 ALA B N 1
ATOM 5284 C CA . ALA B 1 79 ? -27.312 18.109 14.812 1 98.75 79 ALA B CA 1
ATOM 5285 C C . ALA B 1 79 ? -26.422 19.297 15.133 1 98.75 79 ALA B C 1
ATOM 5287 O O . ALA B 1 79 ? -25.656 19.266 16.094 1 98.75 79 ALA B O 1
ATOM 5288 N N . ARG B 1 80 ? -26.516 20.297 14.297 1 98.69 80 ARG B N 1
ATOM 5289 C CA . ARG B 1 80 ? -25.734 21.516 14.516 1 98.69 80 ARG B CA 1
ATOM 5290 C C . ARG B 1 80 ? -26.047 22.141 15.875 1 98.69 80 ARG B C 1
ATOM 5292 O O . ARG B 1 80 ? -25.141 22.453 16.641 1 98.69 80 ARG B O 1
ATOM 5299 N N . GLN B 1 81 ? -27.359 22.297 16.188 1 98.31 81 GLN B N 1
ATOM 5300 C CA . GLN B 1 81 ? -27.781 22.891 17.453 1 98.31 81 GLN B CA 1
ATOM 5301 C C . GLN B 1 81 ? -27.328 22.047 18.641 1 98.31 81 GLN B C 1
ATOM 5303 O O . GLN B 1 81 ? -26.875 22.578 19.656 1 98.31 81 GLN B O 1
ATOM 5308 N N . ALA B 1 82 ? -27.438 20.766 18.469 1 98.75 82 ALA B N 1
ATOM 5309 C CA . ALA B 1 82 ? -27.031 19.875 19.547 1 98.75 82 ALA B CA 1
ATOM 5310 C C . ALA B 1 82 ? -25.531 20.016 19.844 1 98.75 82 ALA B C 1
ATOM 5312 O O . ALA B 1 82 ? -25.141 20.156 21 1 98.75 82 ALA B O 1
ATOM 5313 N N . LEU B 1 83 ? -24.719 19.969 18.781 1 98.81 83 LEU B N 1
ATOM 5314 C CA . LEU B 1 83 ? -23.281 20.078 18.953 1 98.81 83 LEU B CA 1
ATOM 5315 C C . LEU B 1 83 ? -22.906 21.422 19.578 1 98.81 83 LEU B C 1
ATOM 5317 O O . LEU B 1 83 ? -22.047 21.469 20.469 1 98.81 83 LEU B O 1
ATOM 5321 N N . MET B 1 84 ? -23.578 22.453 19.156 1 98.62 84 MET B N 1
ATOM 5322 C CA . MET B 1 84 ? -23.312 23.781 19.688 1 98.62 84 MET B CA 1
ATOM 5323 C C . MET B 1 84 ? -23.672 23.859 21.172 1 98.62 84 MET B C 1
ATOM 5325 O O . MET B 1 84 ? -22.938 24.422 21.969 1 98.62 84 MET B O 1
ATOM 5329 N N . ASN B 1 85 ? -24.812 23.312 21.531 1 98.56 85 ASN B N 1
ATOM 5330 C CA . ASN B 1 85 ? -25.25 23.297 22.922 1 98.56 85 ASN B CA 1
ATOM 5331 C C . ASN B 1 85 ? -24.281 22.516 23.797 1 98.56 85 ASN B C 1
ATOM 5333 O O . ASN B 1 85 ? -23.922 22.969 24.891 1 98.56 85 ASN B O 1
ATOM 5337 N N . ILE B 1 86 ? -23.875 21.375 23.328 1 98.62 86 ILE B N 1
ATOM 5338 C CA . ILE B 1 86 ? -22.953 20.547 24.078 1 98.62 86 ILE B CA 1
ATOM 5339 C C . ILE B 1 86 ? -21.609 21.266 24.25 1 98.62 86 ILE B C 1
ATOM 5341 O O . ILE B 1 86 ? -21.062 21.328 25.359 1 98.62 86 ILE B O 1
ATOM 5345 N N . ALA B 1 87 ? -21.141 21.812 23.172 1 98.56 87 ALA B N 1
ATOM 5346 C CA . ALA B 1 87 ? -19.875 22.547 23.219 1 98.56 87 ALA B CA 1
ATOM 5347 C C . ALA B 1 87 ? -19.953 23.703 24.203 1 98.56 87 ALA B C 1
ATOM 5349 O O . ALA B 1 87 ? -19 23.953 24.938 1 98.56 87 ALA B O 1
ATOM 5350 N N . ALA B 1 88 ? -21.078 24.391 24.219 1 98.38 88 ALA B N 1
ATOM 5351 C CA . ALA B 1 88 ? -21.266 25.547 25.094 1 98.38 88 ALA B CA 1
ATOM 5352 C C . ALA B 1 88 ? -21.172 25.141 26.562 1 98.38 88 ALA B C 1
ATOM 5354 O O . ALA B 1 88 ? -20.688 25.906 27.406 1 98.38 88 ALA B O 1
ATOM 5355 N N . LYS B 1 89 ? -21.594 24.031 26.844 1 98 89 LYS B N 1
ATOM 5356 C CA . LYS B 1 89 ? -21.594 23.531 28.219 1 98 89 LYS B CA 1
ATOM 5357 C C . LYS B 1 89 ? -20.172 23.391 28.75 1 98 89 LYS B C 1
ATOM 5359 O O . LYS B 1 89 ? -19.922 23.516 29.953 1 98 89 LYS B O 1
ATOM 5364 N N . TYR B 1 90 ? -19.234 23.188 27.906 1 98.06 90 TYR B N 1
ATOM 5365 C CA . TYR B 1 90 ? -17.891 22.875 28.359 1 98.06 90 TYR B CA 1
ATOM 5366 C C . TYR B 1 90 ? -16.906 23.984 27.953 1 98.06 90 TYR B C 1
ATOM 5368 O O . TYR B 1 90 ? -15.695 23.797 28.047 1 98.06 90 TYR B O 1
ATOM 5376 N N . LYS B 1 91 ? -17.406 25.062 27.578 1 97.81 91 LYS B N 1
ATOM 5377 C CA . LYS B 1 91 ? -16.609 26.156 27.047 1 97.81 91 LYS B CA 1
ATOM 5378 C C . LYS B 1 91 ? -15.578 26.625 28.062 1 97.81 91 LYS B C 1
ATOM 5380 O O . LYS B 1 91 ? -15.898 26.828 29.234 1 97.81 91 LYS B O 1
ATOM 5385 N N . ASN B 1 92 ? -14.32 26.688 27.641 1 96.38 92 ASN B N 1
ATOM 5386 C CA . ASN B 1 92 ? -13.172 27.25 28.344 1 96.38 92 ASN B CA 1
ATOM 5387 C C . ASN B 1 92 ? -12.703 26.328 29.469 1 96.38 92 ASN B C 1
ATOM 5389 O O . ASN B 1 92 ? -11.922 26.719 30.328 1 96.38 92 ASN B O 1
ATOM 5393 N N . ARG B 1 93 ? -13.18 25.094 29.391 1 97.62 93 ARG B N 1
ATOM 5394 C CA . ARG B 1 93 ? -12.664 24.125 30.344 1 97.62 93 ARG B CA 1
ATOM 5395 C C . ARG B 1 93 ? -11.391 23.469 29.828 1 97.62 93 ARG B C 1
ATOM 5397 O O . ARG B 1 93 ? -11.398 22.828 28.766 1 97.62 93 ARG B O 1
ATOM 5404 N N . GLU B 1 94 ? -10.352 23.609 30.594 1 97.12 94 GLU B N 1
ATOM 5405 C CA . GLU B 1 94 ? -9.078 23 30.219 1 97.12 94 GLU B CA 1
ATOM 5406 C C . GLU B 1 94 ? -9.172 21.469 30.234 1 97.12 94 GLU B C 1
ATOM 5408 O O . GLU B 1 94 ? -8.523 20.797 29.438 1 97.12 94 GLU B O 1
ATOM 5413 N N . LYS B 1 95 ? -9.898 21.016 31.188 1 98.25 95 LYS B N 1
ATOM 5414 C CA . LYS B 1 95 ? -10.148 19.578 31.312 1 98.25 95 LYS B CA 1
ATOM 5415 C C . LYS B 1 95 ? -11.648 19.281 31.328 1 98.25 95 LYS B C 1
ATOM 5417 O O . LYS B 1 95 ? -12.219 18.953 32.375 1 98.25 95 LYS B O 1
ATOM 5422 N N . ALA B 1 96 ? -12.172 19.25 30.156 1 98.62 96 ALA B N 1
ATOM 5423 C CA . ALA B 1 96 ? -13.609 19.016 30.031 1 98.62 96 ALA B CA 1
ATOM 5424 C C . ALA B 1 96 ? -13.953 17.562 30.312 1 98.62 96 ALA B C 1
ATOM 5426 O O . ALA B 1 96 ? -15.008 17.266 30.875 1 98.62 96 ALA B O 1
ATOM 5427 N N . LYS B 1 97 ? -13.086 16.625 29.906 1 98.44 97 LYS B N 1
ATOM 5428 C CA . LYS B 1 97 ? -13.234 15.195 30.109 1 98.44 97 LYS B CA 1
ATOM 5429 C C . LYS B 1 97 ? -14.578 14.703 29.562 1 98.44 97 LYS B C 1
ATOM 5431 O O . LYS B 1 97 ? -15.344 14.055 30.281 1 98.44 97 LYS B O 1
ATOM 5436 N N . VAL B 1 98 ? -14.789 14.961 28.297 1 98.56 98 VAL B N 1
ATOM 5437 C CA . VAL B 1 98 ? -16.062 14.617 27.656 1 98.56 98 VAL B CA 1
ATOM 5438 C C . VAL B 1 98 ? -15.805 14.039 26.266 1 98.56 98 VAL B C 1
ATOM 5440 O O . VAL B 1 98 ? -14.875 14.461 25.578 1 98.56 98 VAL B O 1
ATOM 5443 N N . ILE B 1 99 ? -16.516 13 25.906 1 98.44 99 ILE B N 1
ATOM 5444 C CA . ILE B 1 99 ? -16.594 12.469 24.547 1 98.44 99 ILE B CA 1
ATOM 5445 C C . ILE B 1 99 ? -17.922 12.875 23.922 1 98.44 99 ILE B C 1
ATOM 5447 O O . ILE B 1 99 ? -19 12.547 24.438 1 98.44 99 ILE B O 1
ATOM 5451 N N . ILE B 1 100 ? -17.891 13.664 22.938 1 98.81 100 ILE B N 1
ATOM 5452 C CA . ILE B 1 100 ? -19.062 13.938 22.125 1 98.81 100 ILE B CA 1
ATOM 5453 C C . ILE B 1 100 ? -19.219 12.852 21.062 1 98.81 100 ILE B C 1
ATOM 5455 O O . ILE B 1 100 ? -18.516 12.859 20.047 1 98.81 100 ILE B O 1
ATOM 5459 N N . TYR B 1 101 ? -20.156 11.961 21.312 1 98.38 101 TYR B N 1
ATOM 5460 C CA . TYR B 1 101 ? -20.281 10.719 20.562 1 98.38 101 TYR B CA 1
ATOM 5461 C C . TYR B 1 101 ? -21.406 10.812 19.531 1 98.38 101 TYR B C 1
ATOM 5463 O O . TYR B 1 101 ? -22.547 11.094 19.875 1 98.38 101 TYR B O 1
ATOM 5471 N N . PHE B 1 102 ? -21.031 10.617 18.219 1 98.56 102 PHE B N 1
ATOM 5472 C CA . PHE B 1 102 ? -21.969 10.516 17.109 1 98.56 102 PHE B CA 1
ATOM 5473 C C . PHE B 1 102 ? -22.141 9.062 16.672 1 98.56 102 PHE B C 1
ATOM 5475 O O . PHE B 1 102 ? -21.344 8.555 15.883 1 98.56 102 PHE B O 1
ATOM 5482 N N . PRO B 1 103 ? -23.234 8.406 17.078 1 97.62 103 PRO B N 1
ATOM 5483 C CA . PRO B 1 103 ? -23.469 7.043 16.578 1 97.62 103 PRO B CA 1
ATOM 5484 C C . PRO B 1 103 ? -23.625 6.992 15.062 1 97.62 103 PRO B C 1
ATOM 5486 O O . PRO B 1 103 ? -23.719 8.031 14.414 1 97.62 103 PRO B O 1
ATOM 5489 N N . GLU B 1 104 ? -23.562 5.754 14.523 1 96.06 104 GLU B N 1
ATOM 5490 C CA . GLU B 1 104 ? -23.766 5.578 13.086 1 96.06 104 GLU B CA 1
ATOM 5491 C C . GLU B 1 104 ? -24.953 6.391 12.586 1 96.06 104 GLU B C 1
ATOM 5493 O O . GLU B 1 104 ? -26 6.414 13.227 1 96.06 104 GLU B O 1
ATOM 5498 N N . GLY B 1 105 ? -24.75 7.117 11.586 1 96.81 105 GLY B N 1
ATOM 5499 C CA . GLY B 1 105 ? -25.797 7.953 11.016 1 96.81 105 GLY B CA 1
ATOM 5500 C C . GLY B 1 105 ? -25.266 9.188 10.312 1 96.81 105 GLY B C 1
ATOM 5501 O O . GLY B 1 105 ? -24.047 9.398 10.258 1 96.81 105 GLY B O 1
ATOM 5502 N N . ASP B 1 106 ? -26.219 9.844 9.664 1 98 106 ASP B N 1
ATOM 5503 C CA . ASP B 1 106 ? -25.922 11.109 9 1 98 106 ASP B CA 1
ATOM 5504 C C . ASP B 1 106 ? -26.266 12.297 9.891 1 98 106 ASP B C 1
ATOM 5506 O O . ASP B 1 106 ? -27.375 12.367 10.422 1 98 106 ASP B O 1
ATOM 5510 N N . TYR B 1 107 ? -25.359 13.188 10.094 1 98.81 107 TYR B N 1
ATOM 5511 C CA . TYR B 1 107 ? -25.547 14.391 10.891 1 98.81 107 TYR B CA 1
ATOM 5512 C C . TYR B 1 107 ? -25.219 15.641 10.086 1 98.81 107 TYR B C 1
ATOM 5514 O O . TYR B 1 107 ? -24.047 15.969 9.875 1 98.81 107 TYR B O 1
ATOM 5522 N N . VAL B 1 108 ? -26.234 16.391 9.688 1 98.69 108 VAL B N 1
ATOM 5523 C CA . VAL B 1 108 ? -26.031 17.625 8.961 1 98.69 108 VAL B CA 1
ATOM 5524 C C . VAL B 1 108 ? -25.656 18.75 9.93 1 98.69 108 VAL B C 1
ATOM 5526 O O . VAL B 1 108 ? -26.438 19.094 10.82 1 98.69 108 VAL B O 1
ATOM 5529 N N . LEU B 1 109 ? -24.469 19.297 9.727 1 98.81 109 LEU B N 1
ATOM 5530 C CA . LEU B 1 109 ? -23.953 20.281 10.688 1 98.81 109 LEU B CA 1
ATOM 5531 C C . LEU B 1 109 ? -23.969 21.672 10.094 1 98.81 109 LEU B C 1
ATOM 5533 O O . LEU B 1 109 ? -23.844 22.672 10.82 1 98.81 109 LEU B O 1
ATOM 5537 N N . HIS B 1 110 ? -24.156 21.797 8.766 1 98.62 110 HIS B N 1
ATOM 5538 C CA . HIS B 1 110 ? -24.266 23.125 8.156 1 98.62 110 HIS B CA 1
ATOM 5539 C C . HIS B 1 110 ? -25.141 23.078 6.914 1 98.62 110 HIS B C 1
ATOM 5541 O O . HIS B 1 110 ? -25.016 22.188 6.078 1 98.62 110 HIS B O 1
ATOM 5547 N N . THR B 1 111 ? -26.078 23.969 6.816 1 98.06 111 THR B N 1
ATOM 5548 C CA . THR B 1 111 ? -26.844 24.297 5.617 1 98.06 111 THR B CA 1
ATOM 5549 C C . THR B 1 111 ? -26.859 25.812 5.398 1 98.06 111 THR B C 1
ATOM 5551 O O . THR B 1 111 ? -26.438 26.578 6.27 1 98.06 111 THR B O 1
ATOM 5554 N N . LYS B 1 112 ? -27.375 26.156 4.281 1 97.19 112 LYS B N 1
ATOM 5555 C CA . LYS B 1 112 ? -27.5 27.578 3.982 1 97.19 112 LYS B CA 1
ATOM 5556 C C . LYS B 1 112 ? -28.391 28.297 5 1 97.19 112 LYS B C 1
ATOM 5558 O O . LYS B 1 112 ? -28.234 29.484 5.238 1 97.19 112 LYS B O 1
ATOM 5563 N N . ASP B 1 113 ? -29.297 27.578 5.664 1 96.94 113 ASP B N 1
ATOM 5564 C CA . ASP B 1 113 ? -30.234 28.156 6.629 1 96.94 113 ASP B CA 1
ATOM 5565 C C . ASP B 1 113 ? -29.516 28.547 7.918 1 96.94 113 ASP B C 1
ATOM 5567 O O . ASP B 1 113 ? -30.062 29.297 8.734 1 96.94 113 ASP B O 1
ATOM 5571 N N . ASP B 1 114 ? -28.297 28.047 8.086 1 97.38 114 ASP B N 1
ATOM 5572 C CA . ASP B 1 114 ? -27.516 28.359 9.266 1 97.38 114 ASP B CA 1
ATOM 5573 C C . ASP B 1 114 ? -26.812 29.703 9.117 1 97.38 114 ASP B C 1
ATOM 5575 O O . ASP B 1 114 ? -26.281 30.25 10.086 1 97.38 114 ASP B O 1
ATOM 5579 N N . ASN B 1 115 ? -26.828 30.234 7.906 1 97.19 115 ASN B N 1
ATOM 5580 C CA . ASN B 1 115 ? -26.219 31.531 7.684 1 97.19 115 ASN B CA 1
ATOM 5581 C C . ASN B 1 115 ? -27.031 32.656 8.32 1 97.19 115 ASN B C 1
ATOM 5583 O O . ASN B 1 115 ? -28.266 32.594 8.344 1 97.19 115 ASN B O 1
ATOM 5587 N N . ILE B 1 116 ? -26.375 33.625 8.859 1 96 116 ILE B N 1
ATOM 5588 C CA . ILE B 1 116 ? -27.016 34.812 9.438 1 96 116 ILE B CA 1
ATOM 5589 C C . ILE B 1 116 ? -26.516 36.062 8.719 1 96 116 ILE B C 1
ATOM 5591 O O . ILE B 1 116 ? -25.328 36.375 8.75 1 96 116 ILE B O 1
ATOM 5595 N N . ASN B 1 117 ? -27.422 36.781 8.109 1 94.12 117 ASN B N 1
ATOM 5596 C CA . ASN B 1 117 ? -27.109 38 7.395 1 94.12 117 ASN B CA 1
ATOM 5597 C C . ASN B 1 117 ? -26 37.812 6.367 1 94.12 117 ASN B C 1
ATOM 5599 O O . ASN B 1 117 ? -25.031 38.562 6.328 1 94.12 117 ASN B O 1
ATOM 5603 N N . GLY B 1 118 ? -26.047 36.719 5.734 1 91.5 118 GLY B N 1
ATOM 5604 C CA . GLY B 1 118 ? -25.125 36.438 4.648 1 91.5 118 GLY B CA 1
ATOM 5605 C C . GLY B 1 118 ? -23.75 36 5.129 1 91.5 118 GLY B C 1
ATOM 5606 O O . GLY B 1 118 ? -22.781 36.031 4.375 1 91.5 118 GLY B O 1
ATOM 5607 N N . LYS B 1 119 ? -23.688 35.594 6.297 1 95.12 119 LYS B N 1
ATOM 5608 C CA . LYS B 1 119 ? -22.422 35.156 6.871 1 95.12 119 LYS B CA 1
ATOM 5609 C C . LYS B 1 119 ? -22.562 33.75 7.449 1 95.12 119 LYS B C 1
ATOM 5611 O O . LYS B 1 119 ? -23.594 33.406 8.055 1 95.12 119 LYS B O 1
ATOM 5616 N N . SER B 1 120 ? -21.562 32.938 7.137 1 97.06 120 SER B N 1
ATOM 5617 C CA . SER B 1 120 ? -21.484 31.609 7.762 1 97.06 120 SER B CA 1
ATOM 5618 C C . SER B 1 120 ? -20.672 31.656 9.055 1 97.06 120 SER B C 1
ATOM 5620 O O . SER B 1 120 ? -19.766 32.5 9.195 1 97.06 120 SER B O 1
ATOM 5622 N N . PHE B 1 121 ? -21.062 30.812 9.961 1 95.88 121 PHE B N 1
ATOM 5623 C CA . PHE B 1 121 ? -20.375 30.812 11.258 1 95.88 121 PHE B CA 1
ATOM 5624 C C . PHE B 1 121 ? -19.891 29.406 11.602 1 95.88 121 PHE B C 1
ATOM 5626 O O . PHE B 1 121 ? -20.562 28.422 11.336 1 95.88 121 PHE B O 1
ATOM 5633 N N . CYS B 1 122 ? -18.781 29.438 12.203 1 96.75 122 CYS B N 1
ATOM 5634 C CA . CYS B 1 122 ? -18.141 28.203 12.672 1 96.75 122 CYS B CA 1
ATOM 5635 C C . CYS B 1 122 ? -18.797 27.703 13.953 1 96.75 122 CYS B C 1
ATOM 5637 O O . CYS B 1 122 ? -19.312 28.5 14.75 1 96.75 122 CYS B O 1
ATOM 5639 N N . ILE B 1 123 ? -18.875 26.344 14.086 1 98.44 123 ILE B N 1
ATOM 5640 C CA . ILE B 1 123 ? -19.141 25.734 15.391 1 98.44 123 ILE B CA 1
ATOM 5641 C C . ILE B 1 123 ? -17.859 25.688 16.203 1 98.44 123 ILE B C 1
ATOM 5643 O O . ILE B 1 123 ? -16.922 24.953 15.875 1 98.44 123 ILE B O 1
ATOM 5647 N N . ASN B 1 124 ? -17.844 26.438 17.312 1 98.12 124 ASN B N 1
ATOM 5648 C CA . ASN B 1 124 ? -16.641 26.531 18.125 1 98.12 124 ASN B CA 1
ATOM 5649 C C . ASN B 1 124 ? -16.656 25.547 19.281 1 98.12 124 ASN B C 1
ATOM 5651 O O . ASN B 1 124 ? -17.641 25.484 20.031 1 98.12 124 ASN B O 1
ATOM 5655 N N . ILE B 1 125 ? -15.672 24.766 19.375 1 98.75 125 ILE B N 1
ATOM 5656 C CA . ILE B 1 125 ? -15.43 23.906 20.531 1 98.75 125 ILE B CA 1
ATOM 5657 C C . ILE B 1 125 ? -14.172 24.391 21.266 1 98.75 125 ILE B C 1
ATOM 5659 O O . ILE B 1 125 ? -13.055 24.078 20.844 1 98.75 125 ILE B O 1
ATOM 5663 N N . LEU B 1 126 ? -14.367 25.062 22.406 1 98.62 126 LEU B N 1
ATOM 5664 C CA . LEU B 1 126 ? -13.312 25.766 23.141 1 98.62 126 LEU B CA 1
ATOM 5665 C C . LEU B 1 126 ? -13.016 25.062 24.453 1 98.62 126 LEU B C 1
ATOM 5667 O O . LEU B 1 126 ? -13.289 25.625 25.531 1 98.62 126 LEU B O 1
ATOM 5671 N N . ALA B 1 127 ? -12.383 23.906 24.359 1 98.69 127 ALA B N 1
ATOM 5672 C CA . ALA B 1 127 ? -12.086 23.156 25.578 1 98.69 127 ALA B CA 1
ATOM 5673 C C . ALA B 1 127 ? -10.969 22.141 25.328 1 98.69 127 ALA B C 1
ATOM 5675 O O . ALA B 1 127 ? -10.688 21.781 24.188 1 98.69 127 ALA B O 1
ATOM 5676 N N . GLY B 1 128 ? -10.242 21.75 26.406 1 98.62 128 GLY B N 1
ATOM 5677 C CA . GLY B 1 128 ? -9.312 20.641 26.359 1 98.62 128 GLY B CA 1
ATOM 5678 C C . GLY B 1 128 ? -9.914 19.344 26.859 1 98.62 128 GLY B C 1
ATOM 5679 O O . GLY B 1 128 ? -11.008 19.328 27.438 1 98.62 128 GLY B O 1
ATOM 5680 N N . HIS B 1 129 ? -9.258 18.266 26.594 1 98.62 129 HIS B N 1
ATOM 5681 C CA . HIS B 1 129 ? -9.703 16.938 27 1 98.62 129 HIS B CA 1
ATOM 5682 C C . HIS B 1 129 ? -11.125 16.672 26.5 1 98.62 129 HIS B C 1
ATOM 5684 O O . HIS B 1 129 ? -11.984 16.25 27.297 1 98.62 129 HIS B O 1
ATOM 5690 N N . ILE B 1 130 ? -11.305 16.812 25.25 1 98.62 130 ILE B N 1
ATOM 5691 C CA . ILE B 1 130 ? -12.57 16.594 24.578 1 98.62 130 ILE B CA 1
ATOM 5692 C C . ILE B 1 130 ? -12.344 15.773 23.297 1 98.62 130 ILE B C 1
ATOM 5694 O O . ILE B 1 130 ? -11.336 15.953 22.609 1 98.62 130 ILE B O 1
ATOM 5698 N N . VAL B 1 131 ? -13.195 14.773 23.047 1 98.75 131 VAL B N 1
ATOM 5699 C CA . VAL B 1 131 ? -13.047 13.914 21.875 1 98.75 131 VAL B CA 1
ATOM 5700 C C . VAL B 1 131 ? -14.336 13.914 21.062 1 98.75 131 VAL B C 1
ATOM 5702 O O . VAL B 1 131 ? -15.43 13.719 21.609 1 98.75 131 VAL B O 1
ATOM 5705 N N . LEU B 1 132 ? -14.289 14.258 19.812 1 98.81 132 LEU B N 1
ATOM 5706 C CA . LEU B 1 132 ? -15.352 13.938 18.875 1 98.81 132 LEU B CA 1
ATOM 5707 C C . LEU B 1 132 ? -15.211 12.516 18.344 1 98.81 132 LEU B C 1
ATOM 5709 O O . LEU B 1 132 ? -14.195 12.18 17.734 1 98.81 132 LEU B O 1
ATOM 5713 N N . LYS B 1 133 ? -16.172 11.703 18.609 1 98.44 133 LYS B N 1
ATOM 5714 C CA . LYS B 1 133 ? -16.062 10.273 18.375 1 98.44 133 LYS B CA 1
ATOM 5715 C C . LYS B 1 133 ? -17.219 9.766 17.516 1 98.44 133 LYS B C 1
ATOM 5717 O O . LYS B 1 133 ? -18.375 10.102 17.781 1 98.44 133 LYS B O 1
ATOM 5722 N N . GLY B 1 134 ? -16.969 9.039 16.422 1 98.31 134 GLY B N 1
ATOM 5723 C CA . GLY B 1 134 ? -17.984 8.32 15.656 1 98.31 134 GLY B CA 1
ATOM 5724 C C . GLY B 1 134 ? -17.844 6.809 15.766 1 98.31 134 GLY B C 1
ATOM 5725 O O . GLY B 1 134 ? -17.062 6.309 16.562 1 98.31 134 GLY B O 1
ATOM 5726 N N . ASP B 1 135 ? -18.703 6.113 15.008 1 95.06 135 ASP B N 1
ATOM 5727 C CA . ASP B 1 135 ? -18.734 4.656 15.008 1 95.06 135 ASP B CA 1
ATOM 5728 C C . ASP B 1 135 ? -17.812 4.086 13.93 1 95.06 135 ASP B C 1
ATOM 5730 O O . ASP B 1 135 ? -17.641 2.871 13.828 1 95.06 135 ASP B O 1
ATOM 5734 N N . GLY B 1 136 ? -17.297 4.996 13.148 1 93 136 GLY B N 1
ATOM 5735 C CA . GLY B 1 136 ? -16.391 4.527 12.102 1 93 136 GLY B CA 1
ATOM 5736 C C . GLY B 1 136 ? -16.547 5.289 10.797 1 93 136 GLY B C 1
ATOM 5737 O O . GLY B 1 136 ? -17.562 5.93 10.562 1 93 136 GLY B O 1
ATOM 5738 N N . VAL B 1 137 ? -15.539 5.184 10 1 92.12 137 VAL B N 1
ATOM 5739 C CA . VAL B 1 137 ? -15.547 5.773 8.664 1 92.12 137 VAL B CA 1
ATOM 5740 C C . VAL B 1 137 ? -16.688 5.176 7.848 1 92.12 137 VAL B C 1
ATOM 5742 O O . VAL B 1 137 ? -16.891 3.961 7.848 1 92.12 137 VAL B O 1
ATOM 5745 N N . GLY B 1 138 ? -17.438 6.023 7.203 1 88.38 138 GLY B N 1
ATOM 5746 C CA . GLY B 1 138 ? -18.578 5.578 6.414 1 88.38 138 GLY B CA 1
ATOM 5747 C C . GLY B 1 138 ? -19.828 5.375 7.242 1 88.38 138 GLY B C 1
ATOM 5748 O O . GLY B 1 138 ? -20.953 5.484 6.73 1 88.38 138 GLY B O 1
ATOM 5749 N N . LYS B 1 139 ? -19.719 5.102 8.516 1 90.19 139 LYS B N 1
ATOM 5750 C CA . LYS B 1 139 ? -20.859 4.828 9.398 1 90.19 139 LYS B CA 1
ATOM 5751 C C . LYS B 1 139 ? -21.375 6.117 10.023 1 90.19 139 LYS B C 1
ATOM 5753 O O . LYS B 1 139 ? -22.594 6.34 10.07 1 90.19 139 LYS B O 1
ATOM 5758 N N . THR B 1 140 ? -20.5 6.887 10.625 1 96.5 140 THR B N 1
ATOM 5759 C CA . THR B 1 140 ? -20.844 8.219 11.117 1 96.5 140 THR B CA 1
ATOM 5760 C C . THR B 1 140 ? -20.422 9.289 10.109 1 96.5 140 THR B C 1
ATOM 5762 O O . THR B 1 140 ? -19.234 9.438 9.812 1 96.5 140 THR B O 1
ATOM 5765 N N . ARG B 1 141 ? -21.359 9.992 9.617 1 98.25 141 ARG B N 1
ATOM 5766 C CA . ARG B 1 141 ? -21.078 11.023 8.625 1 98.25 141 ARG B CA 1
ATOM 5767 C C . ARG B 1 141 ? -21.484 12.398 9.133 1 98.25 141 ARG B C 1
ATOM 5769 O O . ARG B 1 141 ? -22.656 12.609 9.5 1 98.25 141 ARG B O 1
ATOM 5776 N N . LEU B 1 142 ? -20.578 13.352 9.289 1 98.88 142 LEU B N 1
ATOM 5777 C CA . LEU B 1 142 ? -20.812 14.758 9.594 1 98.88 142 LEU B CA 1
ATOM 5778 C C . LEU B 1 142 ? -20.812 15.594 8.32 1 98.88 142 LEU B C 1
ATOM 5780 O O . LEU B 1 142 ? -19.781 15.742 7.668 1 98.88 142 LEU B O 1
ATOM 5784 N N . ILE B 1 143 ? -21.953 16.188 8 1 98.75 143 ILE B N 1
ATOM 5785 C CA . ILE B 1 143 ? -22.219 16.641 6.637 1 98.75 143 ILE B CA 1
ATOM 5786 C C . ILE B 1 143 ? -22.281 18.156 6.59 1 98.75 143 ILE B C 1
ATOM 5788 O O . ILE B 1 143 ? -23.047 18.781 7.34 1 98.75 143 ILE B O 1
ATOM 5792 N N . MET B 1 144 ? -21.422 18.766 5.852 1 98.5 144 MET B N 1
ATOM 5793 C CA . MET B 1 144 ? -21.562 20.141 5.379 1 98.5 144 MET B CA 1
ATOM 5794 C C . MET B 1 144 ? -22.391 20.188 4.098 1 98.5 144 MET B C 1
ATOM 5796 O O . MET B 1 144 ? -21.844 20.266 2.998 1 98.5 144 MET B O 1
ATOM 5800 N N . GLN B 1 145 ? -23.688 20.297 4.242 1 98 145 GLN B N 1
ATOM 5801 C CA . GLN B 1 145 ? -24.609 20.172 3.117 1 98 145 GLN B CA 1
ATOM 5802 C C . GLN B 1 145 ? -24.406 21.312 2.121 1 98 145 GLN B C 1
ATOM 5804 O O . GLN B 1 145 ? -24.531 21.109 0.911 1 98 145 GLN B O 1
ATOM 5809 N N . ASP B 1 146 ? -24.234 22.516 2.633 1 98.06 146 ASP B N 1
ATOM 5810 C CA . ASP B 1 146 ? -24 23.719 1.848 1 98.06 146 ASP B CA 1
ATOM 5811 C C . ASP B 1 146 ? -22.656 24.359 2.203 1 98.06 146 ASP B C 1
ATOM 5813 O O . ASP B 1 146 ? -22.109 24.109 3.281 1 98.06 146 ASP B O 1
ATOM 5817 N N . PRO B 1 147 ? -22.109 25.125 1.237 1 97.81 147 PRO B N 1
ATOM 5818 C CA . PRO B 1 147 ? -20.797 25.719 1.524 1 97.81 147 PRO B CA 1
ATOM 5819 C C . PRO B 1 147 ? -20.859 26.797 2.607 1 97.81 147 PRO B C 1
ATOM 5821 O O . PRO B 1 147 ? -21.906 27.438 2.775 1 97.81 147 PRO B O 1
ATOM 5824 N N . ASN B 1 148 ? -19.781 27.016 3.355 1 98.19 148 ASN B N 1
ATOM 5825 C CA . ASN B 1 148 ? -19.609 28.234 4.125 1 98.19 148 ASN B CA 1
ATOM 5826 C C . ASN B 1 148 ? -19.234 29.406 3.225 1 98.19 148 ASN B C 1
ATOM 5828 O O . ASN B 1 148 ? -18.375 29.281 2.359 1 98.19 148 ASN B O 1
ATOM 5832 N N . LEU B 1 149 ? -19.906 30.453 3.475 1 96.94 149 LEU B N 1
ATOM 5833 C CA . LEU B 1 149 ? -19.641 31.672 2.707 1 96.94 149 LEU B CA 1
ATOM 5834 C C . LEU B 1 149 ? -18.328 32.312 3.148 1 96.94 149 LEU B C 1
ATOM 5836 O O . LEU B 1 149 ? -17.969 32.25 4.324 1 96.94 149 LEU B O 1
ATOM 5840 N N . PRO B 1 150 ? -17.641 32.938 2.137 1 95.31 150 PRO B N 1
ATOM 5841 C CA . PRO B 1 150 ? -16.406 33.594 2.525 1 95.31 150 PRO B CA 1
ATOM 5842 C C . PRO B 1 150 ? -16.656 34.875 3.33 1 95.31 150 PRO B C 1
ATOM 5844 O O . PRO B 1 150 ? -17.625 35.594 3.084 1 95.31 150 PRO B O 1
ATOM 5847 N N . ASN B 1 151 ? -15.797 35.188 4.246 1 92.75 151 ASN B N 1
ATOM 5848 C CA . ASN B 1 151 ? -15.836 36.469 4.938 1 92.75 151 ASN B CA 1
ATOM 5849 C C . ASN B 1 151 ? -15.555 37.625 3.984 1 92.75 151 ASN B C 1
ATOM 5851 O O . ASN B 1 151 ? -16.078 38.719 4.168 1 92.75 151 ASN B O 1
ATOM 5855 N N . ASN B 1 152 ? -14.648 37.344 3.1 1 90.69 152 ASN B N 1
ATOM 5856 C CA . ASN B 1 152 ? -14.281 38.219 1.997 1 90.69 152 ASN B CA 1
ATOM 5857 C C . ASN B 1 152 ? -14.211 37.469 0.674 1 90.69 152 ASN B C 1
ATOM 5859 O O . ASN B 1 152 ? -13.289 36.688 0.452 1 90.69 152 ASN B O 1
ATOM 5863 N N . PRO B 1 153 ? -15.109 37.75 -0.206 1 85 153 PRO B N 1
ATOM 5864 C CA . PRO B 1 153 ? -15.18 37 -1.447 1 85 153 PRO B CA 1
ATOM 5865 C C . PRO B 1 153 ? -13.914 37.094 -2.287 1 85 153 PRO B C 1
ATOM 5867 O O . PRO B 1 153 ? -13.656 36.25 -3.143 1 85 153 PRO B O 1
ATOM 5870 N N . ASN B 1 154 ? -13.156 38.188 -2.008 1 87.38 154 ASN B N 1
ATOM 5871 C CA . ASN B 1 154 ? -11.922 38.375 -2.766 1 87.38 154 ASN B CA 1
ATOM 5872 C C . ASN B 1 154 ? -10.766 37.562 -2.156 1 87.38 154 ASN B C 1
ATOM 5874 O O . ASN B 1 154 ? -9.711 37.438 -2.779 1 87.38 154 ASN B O 1
ATOM 5878 N N . THR B 1 155 ? -10.984 37.125 -1.021 1 90.75 155 THR B N 1
ATOM 5879 C CA . THR B 1 155 ? -10.055 36.219 -0.38 1 90.75 155 THR B CA 1
ATOM 5880 C C . THR B 1 155 ? -10.57 34.781 -0.44 1 90.75 155 THR B C 1
ATOM 5882 O O . THR B 1 155 ? -11.336 34.344 0.424 1 90.75 155 THR B O 1
ATOM 5885 N N . LEU B 1 156 ? -10.039 34.062 -1.354 1 90.44 156 LEU B N 1
ATOM 5886 C CA . LEU B 1 156 ? -10.633 32.812 -1.816 1 90.44 156 LEU B CA 1
ATOM 5887 C C . LEU B 1 156 ? -10.648 31.781 -0.703 1 90.44 156 LEU B C 1
ATOM 5889 O O . LEU B 1 156 ? -11.414 30.812 -0.759 1 90.44 156 LEU B O 1
ATOM 5893 N N . TYR B 1 157 ? -9.82 32 0.349 1 88.94 157 TYR B N 1
ATOM 5894 C CA . TYR B 1 157 ? -9.695 31.016 1.41 1 88.94 157 TYR B CA 1
ATOM 5895 C C . TYR B 1 157 ? -10.281 31.531 2.717 1 88.94 157 TYR B C 1
ATOM 5897 O O . TYR B 1 157 ? -10.023 30.969 3.787 1 88.94 157 TYR B O 1
ATOM 5905 N N . SER B 1 158 ? -11.203 32.531 2.713 1 92.25 158 SER B N 1
ATOM 5906 C CA . SER B 1 158 ? -11.648 33.219 3.908 1 92.25 158 SER B CA 1
ATOM 5907 C C . SER B 1 158 ? -12.898 32.594 4.496 1 92.25 158 SER B C 1
ATOM 5909 O O . SER B 1 158 ? -13.367 33 5.562 1 92.25 158 SER B O 1
ATOM 5911 N N . SER B 1 159 ? -13.414 31.578 3.791 1 96.06 159 SER B N 1
ATOM 5912 C CA . SER B 1 159 ? -14.547 30.891 4.402 1 96.06 159 SER B CA 1
ATOM 5913 C C . SER B 1 159 ? -14.141 30.234 5.715 1 96.06 159 SER B C 1
ATOM 5915 O O . SER B 1 159 ? -13.062 29.641 5.82 1 96.06 159 SER B O 1
ATOM 5917 N N . PRO B 1 160 ? -14.992 30.406 6.707 1 97.06 160 PRO B N 1
ATOM 5918 C CA . PRO B 1 160 ? -14.664 29.734 7.965 1 97.06 160 PRO B CA 1
ATOM 5919 C C . PRO B 1 160 ? -14.82 28.219 7.875 1 97.06 160 PRO B C 1
ATOM 5921 O O . PRO B 1 160 ? -15.57 27.703 7.035 1 97.06 160 PRO B O 1
ATOM 5924 N N . ALA B 1 161 ? -14.086 27.516 8.719 1 98.19 161 ALA B N 1
ATOM 5925 C CA . ALA B 1 161 ? -14.32 26.078 8.867 1 98.19 161 ALA B CA 1
ATOM 5926 C C . ALA B 1 161 ? -15.68 25.812 9.516 1 98.19 161 ALA B C 1
ATOM 5928 O O . ALA B 1 161 ? -16.219 26.656 10.219 1 98.19 161 ALA B O 1
ATOM 5929 N N . MET B 1 162 ? -16.219 24.625 9.219 1 98.62 162 MET B N 1
ATOM 5930 C CA . MET B 1 162 ? -17.484 24.25 9.844 1 98.62 162 MET B CA 1
ATOM 5931 C C . MET B 1 162 ? -17.312 24.062 11.352 1 98.62 162 MET B C 1
ATOM 5933 O O . MET B 1 162 ? -18.109 24.562 12.141 1 98.62 162 MET B O 1
ATOM 5937 N N . ILE B 1 163 ? -16.297 23.328 11.766 1 98.88 163 ILE B N 1
ATOM 5938 C CA . ILE B 1 163 ? -15.953 23.109 13.172 1 98.88 163 ILE B CA 1
ATOM 5939 C C . ILE B 1 163 ? -14.547 23.641 13.453 1 98.88 163 ILE B C 1
ATOM 5941 O O . ILE B 1 163 ? -13.633 23.422 12.664 1 98.88 163 ILE B O 1
ATOM 5945 N N . GLN B 1 164 ? -14.383 24.312 14.555 1 98.62 164 GLN B N 1
ATOM 5946 C CA . GLN B 1 164 ? -13.055 24.672 15.039 1 98.62 164 GLN B CA 1
ATOM 5947 C C . GLN B 1 164 ? -12.844 24.172 16.469 1 98.62 164 GLN B C 1
ATOM 5949 O O . GLN B 1 164 ? -13.609 24.516 17.375 1 98.62 164 GLN B O 1
ATOM 5954 N N . LEU B 1 165 ? -11.922 23.344 16.625 1 98.88 165 LEU B N 1
ATOM 5955 C CA . LEU B 1 165 ? -11.344 23.062 17.938 1 98.88 165 LEU B CA 1
ATOM 5956 C C . LEU B 1 165 ? -10.258 24.078 18.281 1 98.88 165 LEU B C 1
ATOM 5958 O O . LEU B 1 165 ? -9.172 24.047 17.703 1 98.88 165 LEU B O 1
ATOM 5962 N N . ARG B 1 166 ? -10.562 24.906 19.344 1 98.38 166 ARG B N 1
ATOM 5963 C CA . ARG B 1 166 ? -9.727 26.094 19.375 1 98.38 166 ARG B CA 1
ATOM 5964 C C . ARG B 1 166 ? -9.477 26.562 20.812 1 98.38 166 ARG B C 1
ATOM 5966 O O . ARG B 1 166 ? -10.375 26.516 21.656 1 98.38 166 ARG B O 1
ATOM 5973 N N . ASN B 1 167 ? -8.258 26.906 21.047 1 98.44 167 ASN B N 1
ATOM 5974 C CA . ASN B 1 167 ? -7.953 27.812 22.141 1 98.44 167 ASN B CA 1
ATOM 5975 C C . ASN B 1 167 ? -7.832 29.25 21.656 1 98.44 167 ASN B C 1
ATOM 5977 O O . ASN B 1 167 ? -7.129 29.531 20.672 1 98.44 167 ASN B O 1
ATOM 5981 N N . ASN B 1 168 ? -8.5 30.203 22.25 1 94.38 168 ASN B N 1
ATOM 5982 C CA . ASN B 1 168 ? -8.547 31.578 21.781 1 94.38 168 ASN B CA 1
ATOM 5983 C C . ASN B 1 168 ? -7.203 32.281 21.938 1 94.38 168 ASN B C 1
ATOM 5985 O O . ASN B 1 168 ? -6.973 33.344 21.359 1 94.38 168 ASN B O 1
ATOM 5989 N N . GLY B 1 169 ? -6.332 31.656 22.5 1 89.62 169 GLY B N 1
ATOM 5990 C CA . GLY B 1 169 ? -5.039 32.281 22.703 1 89.62 169 GLY B CA 1
ATOM 5991 C C . GLY B 1 169 ? -5.129 33.594 23.5 1 89.62 169 GLY B C 1
ATOM 5992 O O . GLY B 1 169 ? -6.043 33.75 24.297 1 89.62 169 GLY B O 1
ATOM 5993 N N . GLU B 1 170 ? -3.986 34.312 23.469 1 86.19 170 GLU B N 1
ATOM 5994 C CA . GLU B 1 170 ? -3.914 35.625 24.125 1 86.19 170 GLU B CA 1
ATOM 5995 C C . GLU B 1 170 ? -3.123 36.625 23.281 1 86.19 170 GLU B C 1
ATOM 5997 O O . GLU B 1 170 ? -2.318 36.219 22.438 1 86.19 170 GLU B O 1
ATOM 6002 N N . ALA B 1 171 ? -3.506 37.812 23.438 1 87.75 171 ALA B N 1
ATOM 6003 C CA . ALA B 1 171 ? -2.812 38.875 22.703 1 87.75 171 ALA B CA 1
ATOM 6004 C C . ALA B 1 171 ? -1.33 38.906 23.078 1 87.75 171 ALA B C 1
ATOM 6006 O O . ALA B 1 171 ? -0.477 39.125 22.219 1 87.75 171 ALA B O 1
ATOM 6007 N N . ALA B 1 172 ? -1.098 38.812 24.328 1 89.25 172 ALA B N 1
ATOM 6008 C CA . ALA B 1 172 ? 0.263 38.719 24.844 1 89.25 172 ALA B CA 1
ATOM 6009 C C . ALA B 1 172 ? 0.406 37.5 25.766 1 89.25 172 ALA B C 1
ATOM 6011 O O . ALA B 1 172 ? -0.523 37.156 26.5 1 89.25 172 ALA B O 1
ATOM 6012 N N . PRO B 1 173 ? 1.639 36.969 25.641 1 93.31 173 PRO B N 1
ATOM 6013 C CA . PRO B 1 173 ? 1.824 35.812 26.516 1 93.31 173 PRO B CA 1
ATOM 6014 C C . PRO B 1 173 ? 1.735 36.156 28 1 93.31 173 PRO B C 1
ATOM 6016 O O . PRO B 1 173 ? 2.123 37.25 28.391 1 93.31 173 PRO B O 1
ATOM 6019 N N . LYS B 1 174 ? 1.254 35.25 28.75 1 91 174 LYS B N 1
ATOM 6020 C CA . LYS B 1 174 ? 1.127 35.438 30.203 1 91 174 LYS B CA 1
ATOM 6021 C C . LYS B 1 174 ? 2.449 35.875 30.812 1 91 174 LYS B C 1
ATOM 6023 O O . LYS B 1 174 ? 2.473 36.781 31.672 1 91 174 LYS B O 1
ATOM 6028 N N . TYR B 1 175 ? 3.514 35.25 30.484 1 93.62 175 TYR B N 1
ATOM 6029 C CA . TYR B 1 175 ? 4.863 35.688 30.828 1 93.62 175 TYR B CA 1
ATOM 6030 C C . TYR B 1 175 ? 5.832 35.406 29.672 1 93.62 175 TYR B C 1
ATOM 6032 O O . TYR B 1 175 ? 5.566 34.531 28.844 1 93.62 175 TYR B O 1
ATOM 6040 N N . SER B 1 176 ? 6.859 36.219 29.656 1 97.56 176 SER B N 1
ATOM 6041 C CA . SER B 1 176 ? 7.918 36.188 28.656 1 97.56 176 SER B CA 1
ATOM 6042 C C . SER B 1 176 ? 9.258 36.594 29.25 1 97.56 176 SER B C 1
ATOM 6044 O O . SER B 1 176 ? 9.305 37.344 30.234 1 97.56 176 SER B O 1
ATOM 6046 N N . THR B 1 177 ? 10.32 36.062 28.75 1 98.38 177 THR B N 1
ATOM 6047 C CA . THR B 1 177 ? 11.664 36.438 29.172 1 98.38 177 THR B CA 1
ATOM 6048 C C . THR B 1 177 ? 12.617 36.469 27.984 1 98.38 177 THR B C 1
ATOM 6050 O O . THR B 1 177 ? 12.352 35.844 26.953 1 98.38 177 THR B O 1
ATOM 6053 N N . LYS B 1 178 ? 13.641 37.188 28.062 1 98.56 178 LYS B N 1
ATOM 6054 C CA . LYS B 1 178 ? 14.648 37.281 27.016 1 98.56 178 LYS B CA 1
ATOM 6055 C C . LYS B 1 178 ? 15.641 36.125 27.094 1 98.56 178 LYS B C 1
ATOM 6057 O O . LYS B 1 178 ? 16 35.688 28.188 1 98.56 178 LYS B O 1
ATOM 6062 N N . VAL B 1 179 ? 16.047 35.688 25.953 1 98.81 179 VAL B N 1
ATOM 6063 C CA . VAL B 1 179 ? 17.141 34.719 25.891 1 98.81 179 VAL B CA 1
ATOM 6064 C C . VAL B 1 179 ? 18.484 35.469 25.906 1 98.81 179 VAL B C 1
ATOM 6066 O O . VAL B 1 179 ? 18.719 36.375 25.109 1 98.81 179 VAL B O 1
ATOM 6069 N N . MET B 1 180 ? 19.406 35 26.75 1 98.62 180 MET B N 1
ATOM 6070 C CA . MET B 1 180 ? 20.547 35.844 27.094 1 98.62 180 MET B CA 1
ATOM 6071 C C . MET B 1 180 ? 21.828 35.25 26.484 1 98.62 180 MET B C 1
ATOM 6073 O O . MET B 1 180 ? 22.859 35.938 26.438 1 98.62 180 MET B O 1
ATOM 6077 N N . ALA B 1 181 ? 21.859 34.031 26.062 1 98.56 181 ALA B N 1
ATOM 6078 C CA . ALA B 1 181 ? 23.062 33.406 25.516 1 98.56 181 ALA B CA 1
ATOM 6079 C C . ALA B 1 181 ? 22.734 32.625 24.266 1 98.56 181 ALA B C 1
ATOM 6081 O O . ALA B 1 181 ? 21.594 32.188 24.062 1 98.56 181 ALA B O 1
ATOM 6082 N N . ASP B 1 182 ? 23.703 32.469 23.453 1 98.62 182 ASP B N 1
ATOM 6083 C CA . ASP B 1 182 ? 23.562 31.609 22.281 1 98.62 182 ASP B CA 1
ATOM 6084 C C . ASP B 1 182 ? 23.328 30.156 22.672 1 98.62 182 ASP B C 1
ATOM 6086 O O . ASP B 1 182 ? 23.703 29.734 23.766 1 98.62 182 ASP B O 1
ATOM 6090 N N . ALA B 1 183 ? 22.656 29.438 21.875 1 98.44 183 ALA B N 1
ATOM 6091 C CA . ALA B 1 183 ? 22.438 28 22 1 98.44 183 ALA B CA 1
ATOM 6092 C C . ALA B 1 183 ? 22.531 27.297 20.656 1 98.44 183 ALA B C 1
ATOM 6094 O O . ALA B 1 183 ? 21.969 27.781 19.672 1 98.44 183 ALA B O 1
ATOM 6095 N N . ASP B 1 184 ? 23.188 26.188 20.609 1 96.81 184 ASP B N 1
ATOM 6096 C CA . ASP B 1 184 ? 23.438 25.484 19.344 1 96.81 184 ASP B CA 1
ATOM 6097 C C . ASP B 1 184 ? 22.219 24.672 18.922 1 96.81 184 ASP B C 1
ATOM 6099 O O . ASP B 1 184 ? 21.469 24.156 19.766 1 96.81 184 ASP B O 1
ATOM 6103 N N . LYS B 1 185 ? 22.047 24.562 17.609 1 96.69 185 LYS B N 1
ATOM 6104 C CA . LYS B 1 185 ? 21.094 23.594 17.062 1 96.69 185 LYS B CA 1
ATOM 6105 C C . LYS B 1 185 ? 21.359 22.188 17.625 1 96.69 185 LYS B C 1
ATOM 6107 O O . LYS B 1 185 ? 22.516 21.766 17.719 1 96.69 185 LYS B O 1
ATOM 6112 N N . GLY B 1 186 ? 20.281 21.5 18 1 96.31 186 GLY B N 1
ATOM 6113 C CA . GLY B 1 186 ? 20.438 20.172 18.609 1 96.31 186 GLY B CA 1
ATOM 6114 C C . GLY B 1 186 ? 20.547 20.234 20.109 1 96.31 186 GLY B C 1
ATOM 6115 O O . GLY B 1 186 ? 20.391 19.203 20.797 1 96.31 186 GLY B O 1
ATOM 6116 N N . GLY B 1 187 ? 20.891 21.422 20.609 1 97.06 187 GLY B N 1
ATOM 6117 C CA . GLY B 1 187 ? 20.922 21.578 22.062 1 97.06 187 GLY B CA 1
ATOM 6118 C C . GLY B 1 187 ? 19.562 21.422 22.703 1 97.06 187 GLY B C 1
ATOM 6119 O O . GLY B 1 187 ? 18.531 21.438 22.016 1 97.06 187 GLY B O 1
ATOM 6120 N N . MET B 1 188 ? 19.562 21.406 24.062 1 97.88 188 MET B N 1
ATOM 6121 C CA . MET B 1 188 ? 18.328 21.062 24.75 1 97.88 188 MET B CA 1
ATOM 6122 C C . MET B 1 188 ? 17.938 22.172 25.734 1 97.88 188 MET B C 1
ATOM 6124 O O . MET B 1 188 ? 16.984 22.016 26.5 1 97.88 188 MET B O 1
ATOM 6128 N N . SER B 1 189 ? 18.734 23.25 25.719 1 98.62 189 SER B N 1
ATOM 6129 C CA . SER B 1 189 ? 18.453 24.25 26.75 1 98.62 189 SER B CA 1
ATOM 6130 C C . SER B 1 189 ? 18.781 25.656 26.25 1 98.62 189 SER B C 1
ATOM 6132 O O . SER B 1 189 ? 19.484 25.812 25.25 1 98.62 189 SER B O 1
ATOM 6134 N N . VAL B 1 190 ? 18.266 26.641 26.984 1 98.88 190 VAL B N 1
ATOM 6135 C CA . VAL B 1 190 ? 18.609 28.047 26.766 1 98.88 190 VAL B CA 1
ATOM 6136 C C . VAL B 1 190 ? 18.812 28.75 28.109 1 98.88 190 VAL B C 1
ATOM 6138 O O . VAL B 1 190 ? 18.297 28.312 29.125 1 98.88 190 VAL B O 1
ATOM 6141 N N . GLU B 1 191 ? 19.625 29.797 28.062 1 98.81 191 GLU B N 1
ATOM 6142 C CA . GLU B 1 191 ? 19.797 30.688 29.188 1 98.81 191 GLU B CA 1
ATOM 6143 C C . GLU B 1 191 ? 18.938 31.938 29.031 1 98.81 191 GLU B C 1
ATOM 6145 O O . GLU B 1 191 ? 19.047 32.656 28.031 1 98.81 191 GLU B O 1
ATOM 6150 N N . VAL B 1 192 ? 18.125 32.219 30.078 1 98.81 192 VAL B N 1
ATOM 6151 C CA . VAL B 1 192 ? 17.188 33.344 29.938 1 98.81 192 VAL B CA 1
ATOM 6152 C C . VAL B 1 192 ? 17.453 34.375 31.031 1 98.81 192 VAL B C 1
ATOM 6154 O O . VAL B 1 192 ? 18.281 34.156 31.922 1 98.81 192 VAL B O 1
ATOM 6157 N N . GLU B 1 193 ? 16.812 35.438 30.875 1 98.62 193 GLU B N 1
ATOM 6158 C CA . GLU B 1 193 ? 16.984 36.531 31.812 1 98.62 193 GLU B CA 1
ATOM 6159 C C . GLU B 1 193 ? 16.391 36.219 33.156 1 98.62 193 GLU B C 1
ATOM 6161 O O . GLU B 1 193 ? 16.984 36.5 34.219 1 98.62 193 GLU B O 1
ATOM 6166 N N . ASN B 1 194 ? 15.234 35.688 33.219 1 98.25 194 ASN B N 1
ATOM 6167 C CA . ASN B 1 194 ? 14.516 35.312 34.438 1 98.25 194 ASN B CA 1
ATOM 6168 C C . ASN B 1 194 ? 13.602 34.125 34.188 1 98.25 194 ASN B C 1
ATOM 6170 O O . ASN B 1 194 ? 12.625 34.219 33.438 1 98.25 194 ASN B O 1
ATOM 6174 N N . ALA B 1 195 ? 13.859 33.062 34.844 1 98.12 195 ALA B N 1
ATOM 6175 C CA . ALA B 1 195 ? 13.109 31.828 34.625 1 98.12 195 ALA B CA 1
ATOM 6176 C C . ALA B 1 195 ? 12.18 31.547 35.781 1 98.12 195 ALA B C 1
ATOM 6178 O O . ALA B 1 195 ? 11.625 30.438 35.906 1 98.12 195 ALA B O 1
ATOM 6179 N N . SER B 1 196 ? 11.922 32.438 36.656 1 97.75 196 SER B N 1
ATOM 6180 C CA . SER B 1 196 ? 11.258 32.219 37.938 1 97.75 196 SER B CA 1
ATOM 6181 C C . SER B 1 196 ? 9.805 31.797 37.75 1 97.75 196 SER B C 1
ATOM 6183 O O . SER B 1 196 ? 9.227 31.125 38.594 1 97.75 196 SER B O 1
ATOM 6185 N N . MET B 1 197 ? 9.25 32.156 36.625 1 97.12 197 MET B N 1
ATOM 6186 C CA . MET B 1 197 ? 7.84 31.859 36.406 1 97.12 197 MET B CA 1
ATOM 6187 C C . MET B 1 197 ? 7.656 30.516 35.719 1 97.12 197 MET B C 1
ATOM 6189 O O . MET B 1 197 ? 6.543 30 35.625 1 97.12 197 MET B O 1
ATOM 6193 N N . TYR B 1 198 ? 8.703 29.922 35.219 1 97.94 198 TYR B N 1
ATOM 6194 C CA . TYR B 1 198 ? 8.648 28.703 34.406 1 97.94 198 TYR B CA 1
ATOM 6195 C C . TYR B 1 198 ? 8.828 27.469 35.312 1 97.94 198 TYR B C 1
ATOM 6197 O O . TYR B 1 198 ? 9.555 27.531 36.312 1 97.94 198 TYR B O 1
ATOM 6205 N N . LYS B 1 199 ? 8.195 26.375 34.938 1 97.62 199 LYS B N 1
ATOM 6206 C CA . LYS B 1 199 ? 8.352 25.125 35.656 1 97.62 199 LYS B CA 1
ATOM 6207 C C . LYS B 1 199 ? 8.273 23.922 34.719 1 97.62 199 LYS B C 1
ATOM 6209 O O . LYS B 1 199 ? 7.805 24.047 33.594 1 97.62 199 LYS B O 1
ATOM 6214 N N . ALA B 1 200 ? 8.711 22.844 35.281 1 98.12 200 ALA B N 1
ATOM 6215 C CA . ALA B 1 200 ? 8.633 21.594 34.531 1 98.12 200 ALA B CA 1
ATOM 6216 C C . ALA B 1 200 ? 7.203 21.297 34.094 1 98.12 200 ALA B C 1
ATOM 6218 O O . ALA B 1 200 ? 6.262 21.5 34.844 1 98.12 200 ALA B O 1
ATOM 6219 N N . GLY B 1 201 ? 7.031 20.922 32.781 1 97.75 201 GLY B N 1
ATOM 6220 C CA . GLY B 1 201 ? 5.719 20.578 32.25 1 97.75 201 GLY B CA 1
ATOM 6221 C C . GLY B 1 201 ? 5.09 21.703 31.453 1 97.75 201 GLY B C 1
ATOM 6222 O O . GLY B 1 201 ? 4.195 21.469 30.641 1 97.75 201 GLY B O 1
ATOM 6223 N N . ASP B 1 202 ? 5.578 22.938 31.641 1 97.88 202 ASP B N 1
ATOM 6224 C CA . ASP B 1 202 ? 5.043 24.078 30.906 1 97.88 202 ASP B CA 1
ATOM 6225 C C . ASP B 1 202 ? 5.332 23.953 29.406 1 97.88 202 ASP B C 1
ATOM 6227 O O . ASP B 1 202 ? 6.398 23.469 29.016 1 97.88 202 ASP B O 1
ATOM 6231 N N . TRP B 1 203 ? 4.34 24.359 28.656 1 98.44 203 TRP B N 1
ATOM 6232 C CA . TRP B 1 203 ? 4.602 24.594 27.234 1 98.44 203 TRP B CA 1
ATOM 6233 C C . TRP B 1 203 ? 4.977 26.047 27 1 98.44 203 TRP B C 1
ATOM 6235 O O . TRP B 1 203 ? 4.348 26.969 27.547 1 98.44 203 TRP B O 1
ATOM 6245 N N . VAL B 1 204 ? 6.043 26.203 26.25 1 98.69 204 VAL B N 1
ATOM 6246 C CA . VAL B 1 204 ? 6.562 27.531 25.953 1 98.69 204 VAL B CA 1
ATOM 6247 C C . VAL B 1 204 ? 6.922 27.625 24.469 1 98.69 204 VAL B C 1
ATOM 6249 O O . VAL B 1 204 ? 7.004 26.609 23.781 1 98.69 204 VAL B O 1
ATOM 6252 N N . CYS B 1 205 ? 7.039 28.797 23.938 1 98.5 205 CYS B N 1
ATOM 6253 C CA . CYS B 1 205 ? 7.477 29.047 22.562 1 98.5 205 CYS B CA 1
ATOM 6254 C C . CYS B 1 205 ? 8.773 29.844 22.547 1 98.5 205 CYS B C 1
ATOM 6256 O O . CYS B 1 205 ? 8.797 31 22.969 1 98.5 205 CYS B O 1
ATOM 6258 N N . LEU B 1 206 ? 9.875 29.219 22.234 1 98.81 206 LEU B N 1
ATOM 6259 C CA . LEU B 1 206 ? 11.102 29.938 21.906 1 98.81 206 LEU B CA 1
ATOM 6260 C C . LEU B 1 206 ? 10.961 30.672 20.578 1 98.81 206 LEU B C 1
ATOM 6262 O O . LEU B 1 206 ? 10.805 30.047 19.531 1 98.81 206 LEU B O 1
ATOM 6266 N N . LYS B 1 207 ? 11.07 32.031 20.641 1 98.38 207 LYS B N 1
ATOM 6267 C CA . LYS B 1 207 ? 10.555 32.812 19.531 1 98.38 207 LYS B CA 1
ATOM 6268 C C . LYS B 1 207 ? 11.531 33.938 19.141 1 98.38 207 LYS B C 1
ATOM 6270 O O . LYS B 1 207 ? 12.203 34.5 20 1 98.38 207 LYS B O 1
ATOM 6275 N N . VAL B 1 208 ? 11.617 34.219 17.828 1 98.69 208 VAL B N 1
ATOM 6276 C CA . VAL B 1 208 ? 12.289 35.406 17.344 1 98.69 208 VAL B CA 1
ATOM 6277 C C . VAL B 1 208 ? 11.539 35.969 16.141 1 98.69 208 VAL B C 1
ATOM 6279 O O . VAL B 1 208 ? 11.047 35.219 15.297 1 98.69 208 VAL B O 1
ATOM 6282 N N . VAL B 1 209 ? 11.242 37.188 16.078 1 98.38 209 VAL B N 1
ATOM 6283 C CA . VAL B 1 209 ? 10.828 38 14.93 1 98.38 209 VAL B CA 1
ATOM 6284 C C . VAL B 1 209 ? 11.766 39.188 14.781 1 98.38 209 VAL B C 1
ATOM 6286 O O . VAL B 1 209 ? 11.789 40.062 15.633 1 98.38 209 VAL B O 1
ATOM 6289 N N . ASN B 1 210 ? 12.539 39.094 13.688 1 98.62 210 ASN B N 1
ATOM 6290 C CA . ASN B 1 210 ? 13.617 40.094 13.578 1 98.62 210 ASN B CA 1
ATOM 6291 C C . ASN B 1 210 ? 13.945 40.375 12.117 1 98.62 210 ASN B C 1
ATOM 6293 O O . ASN B 1 210 ? 14.273 39.469 11.352 1 98.62 210 ASN B O 1
ATOM 6297 N N . ALA B 1 211 ? 13.961 41.594 11.695 1 97.81 211 ALA B N 1
ATOM 6298 C CA . ALA B 1 211 ? 14.117 42 10.297 1 97.81 211 ALA B CA 1
ATOM 6299 C C . ALA B 1 211 ? 15.547 42.406 9.992 1 97.81 211 ALA B C 1
ATOM 6301 O O . ALA B 1 211 ? 15.812 43.062 8.969 1 97.81 211 ALA B O 1
ATOM 6302 N N . ASP B 1 212 ? 16.469 42.094 10.93 1 97.94 212 ASP B N 1
ATOM 6303 C CA . ASP B 1 212 ? 17.875 42.375 10.656 1 97.94 212 ASP B CA 1
ATOM 6304 C C . ASP B 1 212 ? 18.312 41.75 9.328 1 97.94 212 ASP B C 1
ATOM 6306 O O . ASP B 1 212 ? 18.125 40.562 9.109 1 97.94 212 ASP B O 1
ATOM 6310 N N . ARG B 1 213 ? 18.953 42.531 8.5 1 96.81 213 ARG B N 1
ATOM 6311 C CA . ARG B 1 213 ? 19.297 42.094 7.148 1 96.81 213 ARG B CA 1
ATOM 6312 C C . ARG B 1 213 ? 20.344 40.969 7.18 1 96.81 213 ARG B C 1
ATOM 6314 O O . ARG B 1 213 ? 20.344 40.094 6.32 1 96.81 213 ARG B O 1
ATOM 6321 N N . ASN B 1 214 ? 21.219 41.062 8.109 1 97 214 ASN B N 1
ATOM 6322 C CA . ASN B 1 214 ? 22.219 40 8.234 1 97 214 ASN B CA 1
ATOM 6323 C C . ASN B 1 214 ? 21.578 38.688 8.656 1 97 214 ASN B C 1
ATOM 6325 O O . ASN B 1 214 ? 22.016 37.625 8.219 1 97 214 ASN B O 1
ATOM 6329 N N . PHE B 1 215 ? 20.609 38.781 9.609 1 97.81 215 PHE B N 1
ATOM 6330 C CA . PHE B 1 215 ? 19.891 37.594 10.031 1 97.81 215 PHE B CA 1
ATOM 6331 C C . PHE B 1 215 ? 19.172 36.969 8.859 1 97.81 215 PHE B C 1
ATOM 6333 O O . PHE B 1 215 ? 19.219 35.75 8.672 1 97.81 215 PHE B O 1
ATOM 6340 N N . ILE B 1 216 ? 18.516 37.75 8.039 1 98.25 216 ILE B N 1
ATOM 6341 C CA . ILE B 1 216 ? 17.797 37.281 6.848 1 98.25 216 ILE B CA 1
ATOM 6342 C C . ILE B 1 216 ? 18.781 36.625 5.883 1 98.25 216 ILE B C 1
ATOM 6344 O O . ILE B 1 216 ? 18.5 35.562 5.344 1 98.25 216 ILE B O 1
ATOM 6348 N N . ALA B 1 217 ? 19.922 37.219 5.688 1 97.38 217 ALA B N 1
ATOM 6349 C CA . ALA B 1 217 ? 20.938 36.688 4.777 1 97.38 217 ALA B CA 1
ATOM 6350 C C . ALA B 1 217 ? 21.484 35.375 5.289 1 97.38 217 ALA B C 1
ATOM 6352 O O . ALA B 1 217 ? 21.828 34.469 4.5 1 97.38 217 ALA B O 1
ATOM 6353 N N . GLU B 1 218 ? 21.625 35.281 6.551 1 96.81 218 GLU B N 1
ATOM 6354 C CA . GLU B 1 218 ? 22.094 34.031 7.145 1 96.81 218 GLU B CA 1
ATOM 6355 C C . GLU B 1 218 ? 21.094 32.906 6.891 1 96.81 218 GLU B C 1
ATOM 6357 O O . GLU B 1 218 ? 21.5 31.766 6.605 1 96.81 218 GLU B O 1
ATOM 6362 N N . GLU B 1 219 ? 19.812 33.219 7.035 1 97.5 219 GLU B N 1
ATOM 6363 C CA . GLU B 1 219 ? 18.766 32.219 6.816 1 97.5 219 GLU B CA 1
ATOM 6364 C C . GLU B 1 219 ? 18.75 31.75 5.367 1 97.5 219 GLU B C 1
ATOM 6366 O O . GLU B 1 219 ? 18.5 30.578 5.098 1 97.5 219 GLU B O 1
ATOM 6371 N N . LEU B 1 220 ? 19.062 32.594 4.445 1 96.69 220 LEU B N 1
ATOM 6372 C CA . LEU B 1 220 ? 18.906 32.312 3.021 1 96.69 220 LEU B CA 1
ATOM 6373 C C . LEU B 1 220 ? 20.234 31.875 2.402 1 96.69 220 LEU B C 1
ATOM 6375 O O . LEU B 1 220 ? 20.25 31.266 1.337 1 96.69 220 LEU B O 1
ATOM 6379 N N . GLY B 1 221 ? 21.344 32.25 3.039 1 93.81 221 GLY B N 1
ATOM 6380 C CA . GLY B 1 221 ? 22.641 32.094 2.412 1 93.81 221 GLY B CA 1
ATOM 6381 C C . GLY B 1 221 ? 22.891 33.094 1.311 1 93.81 221 GLY B C 1
ATOM 6382 O O . GLY B 1 221 ? 23.859 32.969 0.545 1 93.81 221 GLY B O 1
ATOM 6383 N N . ARG B 1 222 ? 21.969 34.062 1.165 1 92.81 222 ARG B N 1
ATOM 6384 C CA . ARG B 1 222 ? 22 35.125 0.166 1 92.81 222 ARG B CA 1
ATOM 6385 C C . ARG B 1 222 ? 21.094 36.281 0.578 1 92.81 222 ARG B C 1
ATOM 6387 O O . ARG B 1 222 ? 20.297 36.156 1.5 1 92.81 222 ARG B O 1
ATOM 6394 N N . PRO B 1 223 ? 21.234 37.406 -0.077 1 92.31 223 PRO B N 1
ATOM 6395 C CA . PRO B 1 223 ? 20.281 38.5 0.217 1 92.31 223 PRO B CA 1
ATOM 6396 C C . PRO B 1 223 ? 18.859 38.156 -0.244 1 92.31 223 PRO B C 1
ATOM 6398 O O . PRO B 1 223 ? 18.688 37.5 -1.263 1 92.31 223 PRO B O 1
ATOM 6401 N N . ALA B 1 224 ? 17.906 38.656 0.453 1 94.25 224 ALA B N 1
ATOM 6402 C CA . ALA B 1 224 ? 16.516 38.438 0.09 1 94.25 224 ALA B CA 1
ATOM 6403 C C . ALA B 1 224 ? 16.125 39.25 -1.139 1 94.25 224 ALA B C 1
ATOM 6405 O O . ALA B 1 224 ? 16.578 40.375 -1.312 1 94.25 224 ALA B O 1
ATOM 6406 N N . ASP B 1 225 ? 15.344 38.625 -1.932 1 93.62 225 ASP B N 1
ATOM 6407 C CA . ASP B 1 225 ? 14.727 39.375 -3.021 1 93.62 225 ASP B CA 1
ATOM 6408 C C . ASP B 1 225 ? 13.641 40.312 -2.498 1 93.62 225 ASP B C 1
ATOM 6410 O O . ASP B 1 225 ? 12.883 39.969 -1.596 1 93.62 225 ASP B O 1
ATOM 6414 N N . LYS B 1 226 ? 13.5 41.438 -3.109 1 92.5 226 LYS B N 1
ATOM 6415 C CA . LYS B 1 226 ? 12.547 42.469 -2.662 1 92.5 226 LYS B CA 1
ATOM 6416 C C . LYS B 1 226 ? 11.109 41.969 -2.781 1 92.5 226 LYS B C 1
ATOM 6418 O O . LYS B 1 226 ? 10.211 42.438 -2.086 1 92.5 226 LYS B O 1
ATOM 6423 N N . ALA B 1 227 ? 10.93 41 -3.656 1 93.88 227 ALA B N 1
ATOM 6424 C CA . ALA B 1 227 ? 9.594 40.469 -3.869 1 93.88 227 ALA B CA 1
ATOM 6425 C C . ALA B 1 227 ? 9.133 39.656 -2.658 1 93.88 227 ALA B C 1
ATOM 6427 O O . ALA B 1 227 ? 7.934 39.438 -2.473 1 93.88 227 ALA B O 1
ATOM 6428 N N . MET B 1 228 ? 10.055 39.25 -1.808 1 95.94 228 MET B N 1
ATOM 6429 C CA . MET B 1 228 ? 9.742 38.531 -0.583 1 95.94 228 MET B CA 1
ATOM 6430 C C . MET B 1 228 ? 9.352 39.5 0.536 1 95.94 228 MET B C 1
ATOM 6432 O O . MET B 1 228 ? 9.984 39.5 1.593 1 95.94 228 MET B O 1
ATOM 6436 N N . THR B 1 229 ? 8.266 40.125 0.406 1 96.38 229 THR B N 1
ATOM 6437 C CA . THR B 1 229 ? 7.906 41.281 1.226 1 96.38 229 THR B CA 1
ATOM 6438 C C . THR B 1 229 ? 7.738 40.875 2.688 1 96.38 229 THR B C 1
ATOM 6440 O O . THR B 1 229 ? 8.148 41.594 3.592 1 96.38 229 THR B O 1
ATOM 6443 N N . ASN B 1 230 ? 7.086 39.781 2.924 1 97.88 230 ASN B N 1
ATOM 6444 C CA . ASN B 1 230 ? 6.918 39.344 4.309 1 97.88 230 ASN B CA 1
ATOM 6445 C C . ASN B 1 230 ? 8.266 39.156 5.004 1 97.88 230 ASN B C 1
ATOM 6447 O O . ASN B 1 230 ? 8.469 39.625 6.125 1 97.88 230 ASN B O 1
ATOM 6451 N N . LEU B 1 231 ? 9.18 38.531 4.375 1 97.75 231 LEU B N 1
ATOM 6452 C CA . LEU B 1 231 ? 10.5 38.25 4.941 1 97.75 231 LEU B CA 1
ATOM 6453 C C . LEU B 1 231 ? 11.281 39.562 5.113 1 97.75 231 LEU B C 1
ATOM 6455 O O . LEU B 1 231 ? 11.945 39.75 6.137 1 97.75 231 LEU B O 1
ATOM 6459 N N . VAL B 1 232 ? 11.148 40.375 4.129 1 97 232 VAL B N 1
ATOM 6460 C CA . VAL B 1 232 ? 11.93 41.625 4.129 1 97 232 VAL B CA 1
ATOM 6461 C C . VAL B 1 232 ? 11.367 42.594 5.168 1 97 232 VAL B C 1
ATOM 6463 O O . VAL B 1 232 ? 12.117 43.219 5.898 1 97 232 VAL B O 1
ATOM 6466 N N . LYS B 1 233 ? 10.109 42.656 5.293 1 97.94 233 LYS B N 1
ATOM 6467 C CA . LYS B 1 233 ? 9.484 43.688 6.145 1 97.94 233 LYS B CA 1
ATOM 6468 C C . LYS B 1 233 ? 9.305 43.156 7.57 1 97.94 233 LYS B C 1
ATOM 6470 O O . LYS B 1 233 ? 9.516 43.875 8.539 1 97.94 233 LYS B O 1
ATOM 6475 N N . VAL B 1 234 ? 8.836 41.938 7.73 1 98.19 234 VAL B N 1
ATOM 6476 C CA . VAL B 1 234 ? 8.578 41.375 9.055 1 98.19 234 VAL B CA 1
ATOM 6477 C C . VAL B 1 234 ? 9.852 40.719 9.594 1 98.19 234 VAL B C 1
ATOM 6479 O O . VAL B 1 234 ? 10.148 40.844 10.789 1 98.19 234 VAL B O 1
ATOM 6482 N N . GLY B 1 235 ? 10.641 40.094 8.672 1 98.44 235 GLY B N 1
ATOM 6483 C CA . GLY B 1 235 ? 11.922 39.5 9.055 1 98.44 235 GLY B CA 1
ATOM 6484 C C . GLY B 1 235 ? 11.852 38 9.281 1 98.44 235 GLY B C 1
ATOM 6485 O O . GLY B 1 235 ? 10.875 37.375 8.906 1 98.44 235 GLY B O 1
ATOM 6486 N N . VAL B 1 236 ? 12.953 37.531 9.883 1 98.69 236 VAL B N 1
ATOM 6487 C CA . VAL B 1 236 ? 13.047 36.125 10.25 1 98.69 236 VAL B CA 1
ATOM 6488 C C . VAL B 1 236 ? 12.055 35.812 11.367 1 98.69 236 VAL B C 1
ATOM 6490 O O . VAL B 1 236 ? 11.992 36.531 12.367 1 98.69 236 VAL B O 1
ATOM 6493 N N . GLN B 1 237 ? 11.266 34.812 11.133 1 98.81 237 GLN B N 1
ATOM 6494 C CA . GLN B 1 237 ? 10.266 34.375 12.109 1 98.81 237 GLN B CA 1
ATOM 6495 C C . GLN B 1 237 ? 10.461 32.906 12.484 1 98.81 237 GLN B C 1
ATOM 6497 O O . GLN B 1 237 ? 10.383 32.031 11.625 1 98.81 237 GLN B O 1
ATOM 6502 N N . VAL B 1 238 ? 10.758 32.656 13.766 1 98.75 238 VAL B N 1
ATOM 6503 C CA . VAL B 1 238 ? 10.875 31.281 14.273 1 98.75 238 VAL B CA 1
ATOM 6504 C C . VAL B 1 238 ? 9.984 31.109 15.5 1 98.75 238 VAL B C 1
ATOM 6506 O O . VAL B 1 238 ? 10.078 31.891 16.453 1 98.75 238 VAL B O 1
ATOM 6509 N N . TYR B 1 239 ? 9.086 30.219 15.422 1 98.19 239 TYR B N 1
ATOM 6510 C CA . TYR B 1 239 ? 8.242 29.797 16.531 1 98.19 239 TYR B CA 1
ATOM 6511 C C . TYR B 1 239 ? 8.492 28.328 16.875 1 98.19 239 TYR B C 1
ATOM 6513 O O . TYR B 1 239 ? 8.031 27.438 16.172 1 98.19 239 TYR B O 1
ATOM 6521 N N . ASP B 1 240 ? 9.219 28.078 17.953 1 98.44 240 ASP B N 1
ATOM 6522 C CA . ASP B 1 240 ? 9.617 26.734 18.359 1 98.44 240 ASP B CA 1
ATOM 6523 C C . ASP B 1 240 ? 8.984 26.359 19.703 1 98.44 240 ASP B C 1
ATOM 6525 O O . ASP B 1 240 ? 9.531 26.688 20.766 1 98.44 240 ASP B O 1
ATOM 6529 N N . ALA B 1 241 ? 7.887 25.641 19.625 1 98.69 241 ALA B N 1
ATOM 6530 C CA . ALA B 1 241 ? 7.195 25.234 20.844 1 98.69 241 ALA B CA 1
ATOM 6531 C C . ALA B 1 241 ? 7.918 24.078 21.516 1 98.69 241 ALA B C 1
ATOM 6533 O O . ALA B 1 241 ? 8.367 23.141 20.859 1 98.69 241 ALA B O 1
ATOM 6534 N N . HIS B 1 242 ? 8.102 24.203 22.844 1 98.75 242 HIS B N 1
ATOM 6535 C CA . HIS B 1 242 ? 8.773 23.188 23.656 1 98.75 242 HIS B CA 1
ATOM 6536 C C . HIS B 1 242 ? 7.996 22.906 24.953 1 98.75 242 HIS B C 1
ATOM 6538 O O . HIS B 1 242 ? 7.297 23.797 25.453 1 98.75 242 HIS B O 1
ATOM 6544 N N . GLN B 1 243 ? 8.156 21.719 25.406 1 98.75 243 GLN B N 1
ATOM 6545 C CA . GLN B 1 243 ? 7.801 21.438 26.797 1 98.75 243 GLN B CA 1
ATOM 6546 C C . GLN B 1 243 ? 9.023 21.5 27.703 1 98.75 243 GLN B C 1
ATOM 6548 O O . GLN B 1 243 ? 10.086 20.969 27.375 1 98.75 243 GLN B O 1
ATOM 6553 N N . ILE B 1 244 ? 8.883 22.172 28.828 1 98.81 244 ILE B N 1
ATOM 6554 C CA . ILE B 1 244 ? 10 22.312 29.75 1 98.81 244 ILE B CA 1
ATOM 6555 C C . ILE B 1 244 ? 10.211 21.016 30.531 1 98.81 244 ILE B C 1
ATOM 6557 O O . ILE B 1 244 ? 9.273 20.484 31.125 1 98.81 244 ILE B O 1
ATOM 6561 N N . LYS B 1 245 ? 11.383 20.516 30.453 1 98.62 245 LYS B N 1
ATOM 6562 C CA . LYS B 1 245 ? 11.766 19.344 31.219 1 98.62 245 LYS B CA 1
ATOM 6563 C C . LYS B 1 245 ? 12.195 19.719 32.625 1 98.62 245 LYS B C 1
ATOM 6565 O O . LYS B 1 245 ? 11.812 19.062 33.594 1 98.62 245 LYS B O 1
ATOM 6570 N N . SER B 1 246 ? 13.102 20.812 32.719 1 98.69 246 SER B N 1
ATOM 6571 C CA . SER B 1 246 ? 13.562 21.297 34.031 1 98.69 246 SER B CA 1
ATOM 6572 C C . SER B 1 246 ? 14.023 22.75 33.938 1 98.69 246 SER B C 1
ATOM 6574 O O . SER B 1 246 ? 14.289 23.266 3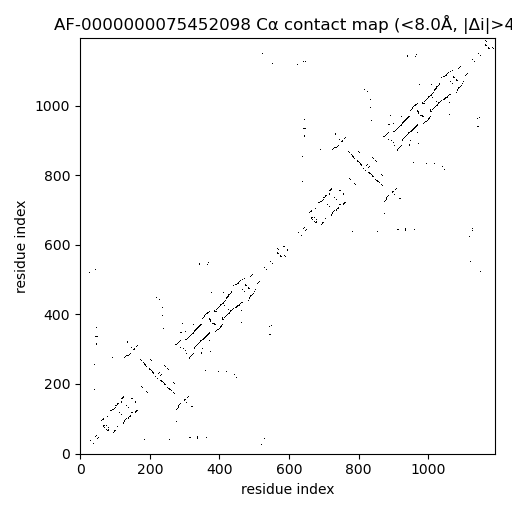2.844 1 98.69 246 SER B O 1
ATOM 6576 N N . VAL B 1 247 ? 14.031 23.375 35.094 1 98.5 247 VAL B N 1
ATOM 6577 C CA . VAL B 1 247 ? 14.57 24.719 35.219 1 98.5 247 VAL B CA 1
ATOM 6578 C C . VAL B 1 247 ? 15.617 24.75 36.344 1 98.5 247 VAL B C 1
ATOM 6580 O O . VAL B 1 247 ? 15.352 24.297 37.469 1 98.5 247 VAL B O 1
ATOM 6583 N N . SER B 1 248 ? 16.812 25.125 36.094 1 98.31 248 SER B N 1
ATOM 6584 C CA . SER B 1 248 ? 17.891 25.312 37.031 1 98.31 248 SER B CA 1
ATOM 6585 C C . SER B 1 248 ? 18.484 26.719 36.938 1 98.31 248 SER B C 1
ATOM 6587 O O . SER B 1 248 ? 19.203 27.047 36 1 98.31 248 SER B O 1
ATOM 6589 N N . GLY B 1 249 ? 18.172 27.5 37.969 1 97.69 249 GLY B N 1
ATOM 6590 C CA . GLY B 1 249 ? 18.484 28.906 37.844 1 97.69 249 GLY B CA 1
ATOM 6591 C C . GLY B 1 249 ? 17.781 29.562 36.656 1 97.69 249 GLY B C 1
ATOM 6592 O O . GLY B 1 249 ? 16.562 29.5 36.562 1 97.69 249 GLY B O 1
ATOM 6593 N N . ASN B 1 250 ? 18.594 30.078 35.781 1 98.31 250 ASN B N 1
ATOM 6594 C CA . ASN B 1 250 ? 18.031 30.719 34.594 1 98.31 250 ASN B CA 1
ATOM 6595 C C . ASN B 1 250 ? 18.234 29.875 33.344 1 98.31 250 ASN B C 1
ATOM 6597 O O . ASN B 1 250 ? 18.094 30.359 32.219 1 98.31 250 ASN B O 1
ATOM 6601 N N . THR B 1 251 ? 18.609 28.672 33.594 1 98.62 251 THR B N 1
ATOM 6602 C CA . THR B 1 251 ? 18.703 27.719 32.5 1 98.62 251 THR B CA 1
ATOM 6603 C C . THR B 1 251 ? 17.422 26.906 32.375 1 98.62 251 THR B C 1
ATOM 6605 O O . THR B 1 251 ? 17.016 26.219 33.312 1 98.62 251 THR B O 1
ATOM 6608 N N . VAL B 1 252 ? 16.797 27 31.25 1 98.81 252 VAL B N 1
ATOM 6609 C CA . VAL B 1 252 ? 15.586 26.219 30.953 1 98.81 252 VAL B CA 1
ATOM 6610 C C . VAL B 1 252 ? 15.93 25.078 30 1 98.81 252 VAL B C 1
ATOM 6612 O O . VAL B 1 252 ? 16.438 25.312 28.891 1 98.81 252 VAL B O 1
ATOM 6615 N N . THR B 1 253 ? 15.664 23.859 30.453 1 98.81 253 THR B N 1
ATOM 6616 C CA . THR B 1 253 ? 15.938 22.672 29.656 1 98.81 253 THR B CA 1
ATOM 6617 C C . THR B 1 253 ? 14.641 22.094 29.078 1 98.81 253 THR B C 1
ATOM 6619 O O . THR B 1 253 ? 13.641 21.984 29.797 1 98.81 253 THR B O 1
ATOM 6622 N N . PHE B 1 254 ? 14.68 21.688 27.844 1 98.75 254 PHE B N 1
ATOM 6623 C CA . PHE B 1 254 ? 13.492 21.203 27.156 1 98.75 254 PHE B CA 1
ATOM 6624 C C . PHE B 1 254 ? 13.539 19.688 26.984 1 98.75 254 PHE B C 1
ATOM 6626 O O . PHE B 1 254 ? 14.594 19.062 27.172 1 98.75 254 PHE B O 1
ATOM 6633 N N . TYR B 1 255 ? 12.352 19.109 26.656 1 97.62 255 TYR B N 1
ATOM 6634 C CA . TYR B 1 255 ? 12.258 17.703 26.281 1 97.62 255 TYR B CA 1
ATOM 6635 C C . TYR B 1 255 ? 12.82 17.469 24.891 1 97.62 255 TYR B C 1
ATOM 6637 O O . TYR B 1 255 ? 13.344 16.391 24.594 1 97.62 255 TYR B O 1
ATOM 6645 N N . GLU B 1 256 ? 12.711 18.438 24.031 1 97.31 256 GLU B N 1
ATOM 6646 C CA . GLU B 1 256 ? 13.062 18.328 22.625 1 97.31 256 GLU B CA 1
ATOM 6647 C C . GLU B 1 256 ? 14.32 19.141 22.297 1 97.31 256 GLU B C 1
ATOM 6649 O O . GLU B 1 256 ? 14.562 20.172 22.906 1 97.31 256 GLU B O 1
ATOM 6654 N N . PRO B 1 257 ? 15 18.719 21.266 1 98.19 257 PRO B N 1
ATOM 6655 C CA . PRO B 1 257 ? 16.141 19.531 20.844 1 98.19 257 PRO B CA 1
ATOM 6656 C C . PRO B 1 257 ? 15.719 20.797 20.109 1 98.19 257 PRO B C 1
ATOM 6658 O O . PRO B 1 257 ? 14.641 20.844 19.5 1 98.19 257 PRO B O 1
ATOM 6661 N N . LEU B 1 258 ? 16.594 21.812 20.188 1 98.44 258 LEU B N 1
ATOM 6662 C CA . LEU B 1 258 ? 16.422 23 19.359 1 98.44 258 LEU B CA 1
ATOM 6663 C C . LEU B 1 258 ? 16.594 22.656 17.891 1 98.44 258 LEU B C 1
ATOM 6665 O O . LEU B 1 258 ? 17.484 21.891 17.516 1 98.44 258 LEU B O 1
ATOM 6669 N N . LEU B 1 259 ? 15.711 23.141 17.062 1 97.62 259 LEU B N 1
ATOM 6670 C CA . LEU B 1 259 ? 15.789 22.875 15.633 1 97.62 259 LEU B CA 1
ATOM 6671 C C . LEU B 1 259 ? 16.344 24.078 14.875 1 97.62 259 LEU B C 1
ATOM 6673 O O . LEU B 1 259 ? 16.531 24.016 13.656 1 97.62 259 LEU B O 1
ATOM 6677 N N . HIS B 1 260 ? 16.594 25.078 15.562 1 97.88 260 HIS B N 1
ATOM 6678 C CA . HIS B 1 260 ? 17.25 26.281 15.047 1 97.88 260 HIS B CA 1
ATOM 6679 C C . HIS B 1 260 ? 18.312 26.781 16.016 1 97.88 260 HIS B C 1
ATOM 6681 O O . HIS B 1 260 ? 18.109 26.766 17.234 1 97.88 260 HIS B O 1
ATOM 6687 N N . ARG B 1 261 ? 19.422 27.172 15.477 1 97.75 261 ARG B N 1
ATOM 6688 C CA . ARG B 1 261 ? 20.422 27.844 16.312 1 97.75 261 ARG B CA 1
ATOM 6689 C C . ARG B 1 261 ? 19.859 29.141 16.891 1 97.75 261 ARG B C 1
ATOM 6691 O O . ARG B 1 261 ? 19.156 29.875 16.219 1 97.75 261 ARG B O 1
ATOM 6698 N N . VAL B 1 262 ? 20.234 29.422 18.125 1 98.62 262 VAL B N 1
ATOM 6699 C CA . VAL B 1 262 ? 19.828 30.656 18.797 1 98.62 262 VAL B CA 1
ATOM 6700 C C . VAL B 1 262 ? 21.031 31.594 18.922 1 98.62 262 VAL B C 1
ATOM 6702 O O . VAL B 1 262 ? 22.047 31.219 19.516 1 98.62 262 VAL B O 1
ATOM 6705 N N . GLU B 1 263 ? 20.906 32.688 18.266 1 98.44 263 GLU B N 1
ATOM 6706 C CA . GLU B 1 263 ? 21.844 33.781 18.469 1 98.44 263 GLU B CA 1
ATOM 6707 C C . GLU B 1 263 ? 21.219 34.906 19.281 1 98.44 263 GLU B C 1
ATOM 6709 O O . GLU B 1 263 ? 20.391 35.688 18.766 1 98.44 263 GLU B O 1
ATOM 6714 N N . SER B 1 264 ? 21.672 35.062 20.453 1 97.94 264 SER B N 1
ATOM 6715 C CA . SER B 1 264 ? 21.016 35.938 21.406 1 97.94 264 SER B CA 1
ATOM 6716 C C . SER B 1 264 ? 20.969 37.375 20.906 1 97.94 264 SER B C 1
ATOM 6718 O O . SER B 1 264 ? 20.062 38.156 21.266 1 97.94 264 SER B O 1
ATOM 6720 N N . LYS B 1 265 ? 21.859 37.781 20.047 1 98.12 265 LYS B N 1
ATOM 6721 C CA . LYS B 1 265 ? 21.938 39.156 19.531 1 98.12 265 LYS B CA 1
ATOM 6722 C C . LYS B 1 265 ? 20.672 39.531 18.766 1 98.12 265 LYS B C 1
ATOM 6724 O O . LYS B 1 265 ? 20.406 40.719 18.531 1 98.12 265 LYS B O 1
ATOM 6729 N N . TYR B 1 266 ? 19.906 38.531 18.391 1 98.44 266 TYR B N 1
ATOM 6730 C CA . TYR B 1 266 ? 18.719 38.812 17.578 1 98.44 266 TYR B CA 1
ATOM 6731 C C . TYR B 1 266 ? 17.469 38.906 18.453 1 98.44 266 TYR B C 1
ATOM 6733 O O . TYR B 1 266 ? 16.359 38.875 17.938 1 98.44 266 TYR B O 1
ATOM 6741 N N . ASN B 1 267 ? 17.562 38.969 19.75 1 97.88 267 ASN B N 1
ATOM 6742 C CA . ASN B 1 267 ? 16.5 39.281 20.703 1 97.88 267 ASN B CA 1
ATOM 6743 C C . ASN B 1 267 ? 15.445 38.188 20.75 1 97.88 267 ASN B C 1
ATOM 6745 O O . ASN B 1 267 ? 14.258 38.438 20.594 1 97.88 267 ASN B O 1
ATOM 6749 N N . TRP B 1 268 ? 15.906 36.938 20.984 1 98.62 268 TRP B N 1
ATOM 6750 C CA . TRP B 1 268 ? 15.016 35.812 21.203 1 98.62 268 TRP B CA 1
ATOM 6751 C C . TRP B 1 268 ? 14.273 35.969 22.531 1 98.62 268 TRP B C 1
ATOM 6753 O O . TRP B 1 268 ? 14.797 36.531 23.484 1 98.62 268 TRP B O 1
ATOM 6763 N N . THR B 1 269 ? 13.047 35.469 22.562 1 98.62 269 THR B N 1
ATOM 6764 C CA . THR B 1 269 ? 12.266 35.406 23.781 1 98.62 269 THR B CA 1
ATOM 6765 C C . THR B 1 269 ? 11.766 33.969 24.047 1 98.62 269 THR B C 1
ATOM 6767 O O . THR B 1 269 ? 11.742 33.156 23.141 1 98.62 269 THR B O 1
ATOM 6770 N N . LEU B 1 270 ? 11.539 33.688 25.234 1 98.75 270 LEU B N 1
ATOM 6771 C CA . LEU B 1 270 ? 10.812 32.5 25.672 1 98.75 270 LEU B CA 1
ATOM 6772 C C . LEU B 1 270 ? 9.445 32.844 26.219 1 98.75 270 LEU B C 1
ATOM 6774 O O . LEU B 1 270 ? 9.344 33.375 27.344 1 98.75 270 LEU B O 1
ATOM 6778 N N . ASP B 1 271 ? 8.422 32.5 25.469 1 98.38 271 ASP B N 1
ATOM 6779 C CA . ASP B 1 271 ? 7.066 32.969 25.75 1 98.38 271 ASP B CA 1
ATOM 6780 C C . ASP B 1 271 ? 6.207 31.812 26.281 1 98.38 271 ASP B C 1
ATOM 6782 O O . ASP B 1 271 ? 6.336 30.672 25.828 1 98.38 271 ASP B O 1
ATOM 6786 N N . TRP B 1 272 ? 5.406 32.156 27.25 1 97.62 272 TRP B N 1
ATOM 6787 C CA . TRP B 1 272 ? 4.355 31.219 27.625 1 97.62 272 TRP B CA 1
ATOM 6788 C C . TRP B 1 272 ? 3.521 30.828 26.406 1 97.62 272 TRP B C 1
ATOM 6790 O O . TRP B 1 272 ? 3.217 31.672 25.562 1 97.62 272 TRP B O 1
ATOM 6800 N N . PHE B 1 273 ? 3.146 29.516 26.297 1 97.12 273 PHE B N 1
ATOM 6801 C CA . PHE B 1 273 ? 2.365 29.031 25.172 1 97.12 273 PHE B CA 1
ATOM 6802 C C . PHE B 1 273 ? 0.958 28.641 25.609 1 97.12 273 PHE B C 1
ATOM 6804 O O . PHE B 1 273 ? 0.732 27.531 26.078 1 97.12 273 PHE B O 1
ATOM 6811 N N . LYS B 1 274 ? 0.007 29.547 25.406 1 97.38 274 LYS B N 1
ATOM 6812 C CA . LYS B 1 274 ? -1.38 29.25 25.766 1 97.38 274 LYS B CA 1
ATOM 6813 C C . LYS B 1 274 ? -2 28.25 24.797 1 97.38 274 LYS B C 1
ATOM 6815 O O . LYS B 1 274 ? -1.878 28.391 23.578 1 97.38 274 LYS B O 1
ATOM 6820 N N . HIS B 1 275 ? -2.668 27.219 25.297 1 98.19 275 HIS B N 1
ATOM 6821 C CA . HIS B 1 275 ? -3.16 26.109 24.484 1 98.19 275 HIS B CA 1
ATOM 6822 C C . HIS B 1 275 ? -4.219 25.297 25.234 1 98.19 275 HIS B C 1
ATOM 6824 O O . HIS B 1 275 ? -4.441 25.516 26.438 1 98.19 275 HIS B O 1
ATOM 6830 N N . PHE B 1 276 ? -4.977 24.438 24.516 1 98.69 276 PHE B N 1
ATOM 6831 C CA . PHE B 1 276 ? -5.629 23.266 25.078 1 98.69 276 PHE B CA 1
ATOM 6832 C C . PHE B 1 276 ? -4.875 21.984 24.719 1 98.69 276 PHE B C 1
ATOM 6834 O O . PHE B 1 276 ? -3.994 22 23.859 1 98.69 276 PHE B O 1
ATOM 6841 N N . GLU B 1 277 ? -5.129 20.938 25.406 1 98.38 277 GLU B N 1
ATOM 6842 C CA . GLU B 1 277 ? -4.461 19.672 25.109 1 98.38 277 GLU B CA 1
ATOM 6843 C C . GLU B 1 277 ? -5.434 18.5 25.188 1 98.38 277 GLU B C 1
ATOM 6845 O O . GLU B 1 277 ? -6.551 18.656 25.688 1 98.38 277 GLU B O 1
ATOM 6850 N N . GLU B 1 278 ? -5.062 17.375 24.594 1 98.69 278 GLU B N 1
ATOM 6851 C CA . GLU B 1 278 ? -5.809 16.125 24.609 1 98.69 278 GLU B CA 1
ATOM 6852 C C . GLU B 1 278 ? -7.172 16.281 23.938 1 98.69 278 GLU B C 1
ATOM 6854 O O . GLU B 1 278 ? -8.195 15.93 24.531 1 98.69 278 GLU B O 1
ATOM 6859 N N . VAL B 1 279 ? -7.148 16.797 22.797 1 98.88 279 VAL B N 1
ATOM 6860 C CA . VAL B 1 279 ? -8.336 16.969 21.969 1 98.88 279 VAL B CA 1
ATOM 6861 C C . VAL B 1 279 ? -8.266 16.016 20.781 1 98.88 279 VAL B C 1
ATOM 6863 O O . VAL B 1 279 ? -7.285 16.031 20.031 1 98.88 279 VAL B O 1
ATOM 6866 N N . GLY B 1 280 ? -9.25 15.172 20.641 1 98.81 280 GLY B N 1
ATOM 6867 C CA . GLY B 1 280 ? -9.188 14.141 19.625 1 98.81 280 GLY B CA 1
ATOM 6868 C C . GLY B 1 280 ? -10.406 14.117 18.719 1 98.81 280 GLY B C 1
ATOM 6869 O O . GLY B 1 280 ? -11.5 14.516 19.125 1 98.81 280 GLY B O 1
ATOM 6870 N N . VAL B 1 281 ? -10.273 13.695 17.453 1 98.88 281 VAL B N 1
ATOM 6871 C CA . VAL B 1 281 ? -11.328 13.391 16.5 1 98.88 281 VAL B CA 1
ATOM 6872 C C . VAL B 1 281 ? -11.102 12 15.914 1 98.88 281 VAL B C 1
ATOM 6874 O O . VAL B 1 281 ? -10.031 11.719 15.367 1 98.88 281 VAL B O 1
ATOM 6877 N N . GLU B 1 282 ? -12.133 11.086 16.062 1 97.69 282 GLU B N 1
ATOM 6878 C CA . GLU B 1 282 ? -11.891 9.695 15.672 1 97.69 282 GLU B CA 1
ATOM 6879 C C . GLU B 1 282 ? -13.125 9.086 15.008 1 97.69 282 GLU B C 1
ATOM 6881 O O . GLU B 1 282 ? -14.258 9.383 15.398 1 97.69 282 GLU B O 1
ATOM 6886 N N . ASP B 1 283 ? -12.906 8.234 14.039 1 96.44 283 ASP B N 1
ATOM 6887 C CA . ASP B 1 283 ? -13.836 7.203 13.586 1 96.44 283 ASP B CA 1
ATOM 6888 C C . ASP B 1 283 ? -15.078 7.828 12.953 1 96.44 283 ASP B C 1
ATOM 6890 O O . ASP B 1 283 ? -16.203 7.48 13.32 1 96.44 283 ASP B O 1
ATOM 6894 N N . LEU B 1 284 ? -14.883 8.664 12.016 1 97.12 284 LEU B N 1
ATOM 6895 C CA . LEU B 1 284 ? -16.016 9.289 11.344 1 97.12 284 LEU B CA 1
ATOM 6896 C C . LEU B 1 284 ? -15.617 9.805 9.969 1 97.12 284 LEU B C 1
ATOM 6898 O O . LEU B 1 284 ? -14.438 9.766 9.602 1 97.12 284 LEU B O 1
ATOM 6902 N N . THR B 1 285 ? -16.578 10.219 9.156 1 98.06 285 THR B N 1
ATOM 6903 C CA . THR B 1 285 ? -16.391 10.812 7.836 1 98.06 285 THR B CA 1
ATOM 6904 C C . THR B 1 285 ? -16.938 12.234 7.797 1 98.06 285 THR B C 1
ATOM 6906 O O . THR B 1 285 ? -18.078 12.477 8.188 1 98.06 285 THR B O 1
ATOM 6909 N N . PHE B 1 286 ? -16.125 13.172 7.402 1 98.88 286 PHE B N 1
ATOM 6910 C CA . PHE B 1 286 ? -16.609 14.492 7.031 1 98.88 286 PHE B CA 1
ATOM 6911 C C . PHE B 1 286 ? -17.016 14.531 5.562 1 98.88 286 PHE B C 1
ATOM 6913 O O . PHE B 1 286 ? -16.25 14.078 4.695 1 98.88 286 PHE B O 1
ATOM 6920 N N . VAL B 1 287 ? -18.188 15.07 5.309 1 98.56 287 VAL B N 1
ATOM 6921 C CA . VAL B 1 287 ? -18.703 15.07 3.943 1 98.56 287 VAL B CA 1
ATOM 6922 C C . VAL B 1 287 ? -18.938 16.516 3.486 1 98.56 287 VAL B C 1
ATOM 6924 O O . VAL B 1 287 ? -19.656 17.266 4.148 1 98.56 287 VAL B O 1
ATOM 6927 N N . GLY B 1 288 ? -18.266 16.906 2.479 1 98.56 288 GLY B N 1
ATOM 6928 C CA . GLY B 1 288 ? -18.547 18.156 1.787 1 98.56 288 GLY B CA 1
ATOM 6929 C C . GLY B 1 288 ? -19.203 17.953 0.428 1 98.56 288 GLY B C 1
ATOM 6930 O O . GLY B 1 288 ? -19.906 16.969 0.213 1 98.56 288 GLY B O 1
ATOM 6931 N N . ASN B 1 289 ? -19.109 18.953 -0.397 1 97.88 289 ASN B N 1
ATOM 6932 C CA . ASN B 1 289 ? -19.688 18.953 -1.735 1 97.88 289 ASN B CA 1
ATOM 6933 C C . ASN B 1 289 ? -18.938 19.891 -2.672 1 97.88 289 ASN B C 1
ATOM 6935 O O . ASN B 1 289 ? -19.547 20.688 -3.379 1 97.88 289 ASN B O 1
ATOM 6939 N N . CYS B 1 290 ? -17.656 19.781 -2.566 1 97.25 290 CYS B N 1
ATOM 6940 C CA . CYS B 1 290 ? -16.875 20.688 -3.408 1 97.25 290 CYS B CA 1
ATOM 6941 C C . CYS B 1 290 ? -17.078 20.359 -4.883 1 97.25 290 CYS B C 1
ATOM 6943 O O . CYS B 1 290 ? -17.562 19.281 -5.23 1 97.25 290 CYS B O 1
ATOM 6945 N N . VAL B 1 291 ? -16.75 21.297 -5.77 1 96.62 291 VAL B N 1
ATOM 6946 C CA . VAL B 1 291 ? -17.062 21.234 -7.195 1 96.62 291 VAL B CA 1
ATOM 6947 C C . VAL B 1 291 ? -16.281 20.078 -7.84 1 96.62 291 VAL B C 1
ATOM 6949 O O . VAL B 1 291 ? -15.125 19.844 -7.492 1 96.62 291 VAL B O 1
ATOM 6952 N N . PRO B 1 292 ? -16.875 19.328 -8.781 1 94.88 292 PRO B N 1
ATOM 6953 C CA . PRO B 1 292 ? -16.188 18.219 -9.438 1 94.88 292 PRO B CA 1
ATOM 6954 C C . PRO B 1 292 ? -15.133 18.688 -10.438 1 94.88 292 PRO B C 1
ATOM 6956 O O . PRO B 1 292 ? -14.273 17.906 -10.844 1 94.88 292 PRO B O 1
ATOM 6959 N N . ASP B 1 293 ? -15.227 19.969 -10.883 1 96.56 293 ASP B N 1
ATOM 6960 C CA . ASP B 1 293 ? -14.289 20.516 -11.859 1 96.56 293 ASP B CA 1
ATOM 6961 C C . ASP B 1 293 ? -13.367 21.547 -11.219 1 96.56 293 ASP B C 1
ATOM 6963 O O . ASP B 1 293 ? -13.148 22.625 -11.766 1 96.56 293 ASP B O 1
ATOM 6967 N N . PHE B 1 294 ? -12.789 21.188 -10.117 1 97 294 PHE B N 1
ATOM 6968 C CA . PHE B 1 294 ? -11.898 22.047 -9.336 1 97 294 PHE B CA 1
ATOM 6969 C C . PHE B 1 294 ? -10.891 22.75 -10.242 1 97 294 PHE B C 1
ATOM 6971 O O . PHE B 1 294 ? -10.344 22.125 -11.164 1 97 294 PHE B O 1
ATOM 6978 N N . LYS B 1 295 ? -10.758 23.984 -10.031 1 96.94 295 LYS B N 1
ATOM 6979 C CA . LYS B 1 295 ? -9.672 24.781 -10.594 1 96.94 295 LYS B CA 1
ATOM 6980 C C . LYS B 1 295 ? -9 25.641 -9.523 1 96.94 295 LYS B C 1
ATOM 6982 O O . LYS B 1 295 ? -9.656 26.406 -8.828 1 96.94 295 LYS B O 1
ATOM 6987 N N . HIS B 1 296 ? -7.668 25.5 -9.469 1 96.31 296 HIS B N 1
ATOM 6988 C CA . HIS B 1 296 ? -6.883 26.219 -8.469 1 96.31 296 HIS B CA 1
ATOM 6989 C C . HIS B 1 296 ? -7.047 27.734 -8.625 1 96.31 296 HIS B C 1
ATOM 6991 O O . HIS B 1 296 ? -6.75 28.281 -9.68 1 96.31 296 HIS B O 1
ATOM 6997 N N . HIS B 1 297 ? -7.676 28.422 -7.637 1 95.5 297 HIS B N 1
ATOM 6998 C CA . HIS B 1 297 ? -7.828 29.875 -7.512 1 95.5 297 HIS B CA 1
ATOM 6999 C C . HIS B 1 297 ? -8.812 30.406 -8.547 1 95.5 297 HIS B C 1
ATOM 7001 O O . HIS B 1 297 ? -8.641 31.516 -9.047 1 95.5 297 HIS B O 1
ATOM 7007 N N . ARG B 1 298 ? -9.727 29.562 -8.938 1 95.12 298 ARG B N 1
ATOM 7008 C CA . ARG B 1 298 ? -10.805 30.125 -9.742 1 95.12 298 ARG B CA 1
ATOM 7009 C C . ARG B 1 298 ? -11.711 31.016 -8.906 1 95.12 298 ARG B C 1
ATOM 7011 O O . ARG B 1 298 ? -11.867 32.219 -9.195 1 95.12 298 ARG B O 1
ATOM 7018 N N . THR B 1 299 ? -12.375 30.484 -7.867 1 95.56 299 THR B N 1
ATOM 7019 C CA . THR B 1 299 ? -13.195 31.219 -6.914 1 95.56 299 THR B CA 1
ATOM 7020 C C . THR B 1 299 ? -13.078 30.609 -5.52 1 95.56 299 THR B C 1
ATOM 7022 O O . THR B 1 299 ? -12.422 29.594 -5.332 1 95.56 299 THR B O 1
ATOM 7025 N N . TRP B 1 300 ? -13.75 31.328 -4.578 1 95.88 300 TRP B N 1
ATOM 7026 C CA . TRP B 1 300 ? -13.797 30.812 -3.215 1 95.88 300 TRP B CA 1
ATOM 7027 C C . TRP B 1 300 ? -14.547 29.484 -3.164 1 95.88 300 TRP B C 1
ATOM 7029 O O . TRP B 1 300 ? -14.336 28.688 -2.256 1 95.88 300 TRP B O 1
ATOM 7039 N N . GLN B 1 301 ? -15.32 29.188 -4.102 1 96 301 GLN B N 1
ATOM 7040 C CA . GLN B 1 301 ? -16.062 27.938 -4.164 1 96 301 GLN B CA 1
ATOM 7041 C C . GLN B 1 301 ? -15.117 26.75 -4.387 1 96 301 GLN B C 1
ATOM 7043 O O . GLN B 1 301 ? -15.359 25.656 -3.883 1 96 301 GLN B O 1
ATOM 7048 N N . ASP B 1 302 ? -14.016 27.031 -5.094 1 96.5 302 ASP B N 1
ATOM 7049 C CA . ASP B 1 302 ? -13.008 26 -5.328 1 96.5 302 ASP B CA 1
ATOM 7050 C C . ASP B 1 302 ? -12.102 25.828 -4.109 1 96.5 302 ASP B C 1
ATOM 7052 O O . ASP B 1 302 ? -11.898 24.719 -3.625 1 96.5 302 ASP B O 1
ATOM 7056 N N . ASP B 1 303 ? -11.727 26.953 -3.59 1 96.25 303 ASP B N 1
ATOM 7057 C CA . ASP B 1 303 ? -10.562 26.922 -2.709 1 96.25 303 ASP B CA 1
ATOM 7058 C C . ASP B 1 303 ? -10.984 26.844 -1.244 1 96.25 303 ASP B C 1
ATOM 7060 O O . ASP B 1 303 ? -10.219 26.391 -0.396 1 96.25 303 ASP B O 1
ATOM 7064 N N . GLY B 1 304 ? -12.219 27.328 -0.921 1 95.94 304 GLY B N 1
ATOM 7065 C CA . GLY B 1 304 ? -12.445 27.484 0.507 1 95.94 304 GLY B CA 1
ATOM 7066 C C . GLY B 1 304 ? -13.867 27.141 0.926 1 95.94 304 GLY B C 1
ATOM 7067 O O . GLY B 1 304 ? -14.203 27.234 2.107 1 95.94 304 GLY B O 1
ATOM 7068 N N . ALA B 1 305 ? -14.719 26.656 0.078 1 97.31 305 ALA B N 1
ATOM 7069 C CA . ALA B 1 305 ? -16.156 26.531 0.329 1 97.31 305 ALA B CA 1
ATOM 7070 C C . ALA B 1 305 ? -16.422 25.453 1.372 1 97.31 305 ALA B C 1
ATOM 7072 O O . ALA B 1 305 ? -17.328 25.594 2.199 1 97.31 305 ALA B O 1
ATOM 7073 N N . TYR B 1 306 ? -15.719 24.359 1.292 1 98.56 306 TYR B N 1
ATOM 7074 C CA . TYR B 1 306 ? -15.961 23.219 2.166 1 98.56 306 TYR B CA 1
ATOM 7075 C C . TYR B 1 306 ? -14.727 22.891 2.998 1 98.56 306 TYR B C 1
ATOM 7077 O O . TYR B 1 306 ? -13.891 22.078 2.582 1 98.56 306 TYR B O 1
ATOM 7085 N N . LYS B 1 307 ? -14.688 23.469 4.18 1 98.69 307 LYS B N 1
ATOM 7086 C CA . LYS B 1 307 ? -13.664 23.25 5.195 1 98.69 307 LYS B CA 1
ATOM 7087 C C . LYS B 1 307 ? -14.266 22.672 6.473 1 98.69 307 LYS B C 1
ATOM 7089 O O . LYS B 1 307 ? -14.68 23.422 7.363 1 98.69 307 LYS B O 1
ATOM 7094 N N . PRO B 1 308 ? -14.164 21.359 6.637 1 98.62 308 PRO B N 1
ATOM 7095 C CA . PRO B 1 308 ? -14.961 20.719 7.688 1 98.62 308 PRO B CA 1
ATOM 7096 C C . PRO B 1 308 ? -14.43 21 9.086 1 98.62 308 PRO B C 1
ATOM 7098 O O . PRO B 1 308 ? -15.211 21.141 10.031 1 98.62 308 PRO B O 1
ATOM 7101 N N . ILE B 1 309 ? -13.094 21.094 9.258 1 98.81 309 ILE B N 1
ATOM 7102 C CA . ILE B 1 309 ? -12.633 21.141 10.641 1 98.81 309 ILE B CA 1
ATOM 7103 C C . ILE B 1 309 ? -11.227 21.734 10.695 1 98.81 309 ILE B C 1
ATOM 7105 O O . ILE B 1 309 ? -10.461 21.625 9.742 1 98.81 309 ILE B O 1
ATOM 7109 N N . GLN B 1 310 ? -10.953 22.375 11.805 1 98.69 310 GLN B N 1
ATOM 7110 C CA . GLN B 1 310 ? -9.648 22.984 12.062 1 98.69 310 GLN B CA 1
ATOM 7111 C C . GLN B 1 310 ? -9.273 22.875 13.539 1 98.69 310 GLN B C 1
ATOM 7113 O O . GLN B 1 310 ? -10.125 23.016 14.414 1 98.69 310 GLN B O 1
ATOM 7118 N N . TYR B 1 311 ? -7.938 22.562 13.789 1 98.88 311 TYR B N 1
ATOM 7119 C CA . TYR B 1 311 ? -7.34 22.688 15.117 1 98.88 311 TYR B CA 1
ATOM 7120 C C . TYR B 1 311 ? -6.594 24 15.266 1 98.88 311 TYR B C 1
ATOM 7122 O O . TYR B 1 311 ? -5.824 24.391 14.375 1 98.88 311 TYR B O 1
ATOM 7130 N N . VAL B 1 312 ? -6.836 24.688 16.375 1 98.81 312 VAL B N 1
ATOM 7131 C CA . VAL B 1 312 ? -6.137 25.953 16.594 1 98.81 312 VAL B CA 1
ATOM 7132 C C . VAL B 1 312 ? -5.559 25.984 18 1 98.81 312 VAL B C 1
ATOM 7134 O O . VAL B 1 312 ? -6.301 25.938 18.984 1 98.81 312 VAL B O 1
ATOM 7137 N N . ARG B 1 313 ? -4.227 26.016 18.094 1 98.62 313 ARG B N 1
ATOM 7138 C CA . ARG B 1 313 ? -3.492 26.141 19.359 1 98.62 313 ARG B CA 1
ATOM 7139 C C . ARG B 1 313 ? -3.791 24.969 20.281 1 98.62 313 ARG B C 1
ATOM 7141 O O . ARG B 1 313 ? -4.246 25.156 21.406 1 98.62 313 ARG B O 1
ATOM 7148 N N . MET B 1 314 ? -3.465 23.797 19.75 1 98.75 314 MET B N 1
ATOM 7149 C CA . MET B 1 314 ? -3.6 22.531 20.469 1 98.75 314 MET B CA 1
ATOM 7150 C C . MET B 1 314 ? -2.238 21.875 20.672 1 98.75 314 MET B C 1
ATOM 7152 O O . MET B 1 314 ? -1.374 21.953 19.797 1 98.75 314 MET B O 1
ATOM 7156 N N . VAL B 1 315 ? -2.057 21.297 21.859 1 98.69 315 VAL B N 1
ATOM 7157 C CA . VAL B 1 315 ? -0.879 20.469 22.109 1 98.69 315 VAL B CA 1
ATOM 7158 C C . VAL B 1 315 ? -1.311 19.047 22.422 1 98.69 315 VAL B C 1
ATOM 7160 O O . VAL B 1 315 ? -2.426 18.812 22.906 1 98.69 315 VAL B O 1
ATOM 7163 N N . ASN B 1 316 ? -0.444 18.078 22.078 1 98.75 316 ASN B N 1
ATOM 7164 C CA . ASN B 1 316 ? -0.7 16.672 22.391 1 98.75 316 ASN B CA 1
ATOM 7165 C C . ASN B 1 316 ? -2.121 16.266 22.016 1 98.75 316 ASN B C 1
ATOM 7167 O O . ASN B 1 316 ? -2.846 15.703 22.828 1 98.75 316 ASN B O 1
ATOM 7171 N N . SER B 1 317 ? -2.557 16.562 20.828 1 98.94 317 SER B N 1
ATOM 7172 C CA . SER B 1 317 ? -3.893 16.281 20.312 1 98.94 317 SER B CA 1
ATOM 7173 C C . SER B 1 317 ? -3.832 15.492 19.016 1 98.94 317 SER B C 1
ATOM 7175 O O . SER B 1 317 ? -2.754 15.312 18.438 1 98.94 317 SER B O 1
ATOM 7177 N N . TRP B 1 318 ? -5.008 14.953 18.578 1 98.88 318 TRP B N 1
ATOM 7178 C CA . TRP B 1 318 ? -4.855 14.008 17.484 1 98.88 318 TRP B CA 1
ATOM 7179 C C . TRP B 1 318 ? -6.125 13.945 16.641 1 98.88 318 TRP B C 1
ATOM 7181 O O . TRP B 1 318 ? -7.184 14.398 17.062 1 98.88 318 TRP B O 1
ATOM 7191 N N . MET B 1 319 ? -6.004 13.523 15.469 1 98.81 319 MET B N 1
ATOM 7192 C CA . MET B 1 319 ? -7.031 13.023 14.555 1 98.81 319 MET B CA 1
ATOM 7193 C C . MET B 1 319 ? -6.66 11.648 14.023 1 98.81 319 MET B C 1
ATOM 7195 O O . MET B 1 319 ? -5.527 11.43 13.594 1 98.81 319 MET B O 1
ATOM 7199 N N . ARG B 1 320 ? -7.605 10.641 14.07 1 97.94 320 ARG B N 1
ATOM 7200 C CA . ARG B 1 320 ? -7.246 9.344 13.508 1 97.94 320 ARG B CA 1
ATOM 7201 C C . ARG B 1 320 ? -8.484 8.602 13.023 1 97.94 320 ARG B C 1
ATOM 7203 O O . ARG B 1 320 ? -9.57 8.742 13.594 1 97.94 320 ARG B O 1
ATOM 7210 N N . ARG B 1 321 ? -8.359 7.773 12.016 1 95.94 321 ARG B N 1
ATOM 7211 C CA . ARG B 1 321 ? -9.414 6.965 11.43 1 95.94 321 ARG B CA 1
ATOM 7212 C C . ARG B 1 321 ? -10.594 7.828 11 1 95.94 321 ARG B C 1
ATOM 7214 O O . ARG B 1 321 ? -11.734 7.594 11.414 1 95.94 321 ARG B O 1
ATOM 7221 N N . VAL B 1 322 ? -10.227 8.789 10.172 1 97.81 322 VAL B N 1
ATOM 7222 C CA . VAL B 1 322 ? -11.195 9.75 9.648 1 97.81 322 VAL B CA 1
ATOM 7223 C C . VAL B 1 322 ? -11.125 9.773 8.125 1 97.81 322 VAL B C 1
ATOM 7225 O O . VAL B 1 322 ? -10.07 9.531 7.543 1 97.81 322 VAL B O 1
ATOM 7228 N N . SER B 1 323 ? -12.25 10 7.477 1 97 323 SER B N 1
ATOM 7229 C CA . SER B 1 323 ? -12.289 10.227 6.035 1 97 323 SER B CA 1
ATOM 7230 C C . SER B 1 323 ? -12.867 11.602 5.707 1 97 323 SER B C 1
ATOM 7232 O O . SER B 1 323 ? -13.688 12.125 6.453 1 97 323 SER B O 1
ATOM 7234 N N . PHE B 1 324 ? -12.375 12.203 4.688 1 98.69 324 PHE B N 1
ATOM 7235 C CA . PHE B 1 324 ? -12.898 13.43 4.109 1 98.69 324 PHE B CA 1
ATOM 7236 C C . PHE B 1 324 ? -13.398 13.195 2.689 1 98.69 324 PHE B C 1
ATOM 7238 O O . PHE B 1 324 ? -12.648 12.727 1.829 1 98.69 324 PHE B O 1
ATOM 7245 N N . GLU B 1 325 ? -14.625 13.492 2.465 1 97.81 325 GLU B N 1
ATOM 7246 C CA . GLU B 1 325 ? -15.219 13.273 1.149 1 97.81 325 GLU B CA 1
ATOM 7247 C C . GLU B 1 325 ? -15.594 14.594 0.483 1 97.81 325 GLU B C 1
ATOM 7249 O O . GLU B 1 325 ? -16.422 15.344 0.999 1 97.81 325 GLU B O 1
ATOM 7254 N N . SER B 1 326 ? -15.023 14.906 -0.645 1 98.12 326 SER B N 1
ATOM 7255 C CA . SER B 1 326 ? -15.367 16.031 -1.506 1 98.12 326 SER B CA 1
ATOM 7256 C C . SER B 1 326 ? -15.289 17.359 -0.748 1 98.12 326 SER B C 1
ATOM 7258 O O . SER B 1 326 ? -16.25 18.125 -0.738 1 98.12 326 SER B O 1
ATOM 7260 N N . VAL B 1 327 ? -14.133 17.609 -0.203 1 98.75 327 VAL B N 1
ATOM 7261 C CA . VAL B 1 327 ? -13.922 18.828 0.569 1 98.75 327 VAL B CA 1
ATOM 7262 C C . VAL B 1 327 ? -12.906 19.719 -0.138 1 98.75 327 VAL B C 1
ATOM 7264 O O . VAL B 1 327 ? -12.109 19.25 -0.953 1 98.75 327 VAL B O 1
ATOM 7267 N N . SER B 1 328 ? -12.969 21.047 0.184 1 98.38 328 SER B N 1
ATOM 7268 C CA . SER B 1 328 ? -11.992 22 -0.351 1 98.38 328 SER B CA 1
ATOM 7269 C C . SER B 1 328 ? -10.68 21.922 0.421 1 98.38 328 SER B C 1
ATOM 7271 O O . SER B 1 328 ? -9.602 22.016 -0.171 1 98.38 328 SER B O 1
ATOM 7273 N N . GLU B 1 329 ? -10.758 21.922 1.651 1 98.31 329 GLU B N 1
ATOM 7274 C CA . GLU B 1 329 ? -9.648 21.75 2.586 1 98.31 329 GLU B CA 1
ATOM 7275 C C . GLU B 1 329 ? -10 20.734 3.67 1 98.31 329 GLU B C 1
ATOM 7277 O O . GLU B 1 329 ? -10.953 20.922 4.422 1 98.31 329 GLU B O 1
ATOM 7282 N N . ALA B 1 330 ? -9.219 19.703 3.758 1 98.69 330 ALA B N 1
ATOM 7283 C CA . ALA B 1 330 ? -9.57 18.625 4.684 1 98.69 330 ALA B CA 1
ATOM 7284 C C . ALA B 1 330 ? -9.43 19.078 6.133 1 98.69 330 ALA B C 1
ATOM 7286 O O . ALA B 1 330 ? -10.414 19.156 6.867 1 98.69 330 ALA B O 1
ATOM 7287 N N . CYS B 1 331 ? -8.195 19.438 6.52 1 98.88 331 CYS B N 1
ATOM 7288 C CA . CYS B 1 331 ? -7.977 19.859 7.895 1 98.88 331 CYS B CA 1
ATOM 7289 C C . CYS B 1 331 ? -6.684 20.656 8.023 1 98.88 331 CYS B C 1
ATOM 7291 O O . CYS B 1 331 ? -5.672 20.297 7.414 1 98.88 331 CYS B O 1
ATOM 7293 N N . THR B 1 332 ? -6.723 21.656 8.844 1 98.69 332 THR B N 1
ATOM 7294 C CA . THR B 1 332 ? -5.535 22.438 9.172 1 98.69 332 THR B CA 1
ATOM 7295 C C . THR B 1 332 ? -5.305 22.453 10.68 1 98.69 332 THR B C 1
ATOM 7297 O O . THR B 1 332 ? -6.219 22.734 11.453 1 98.69 332 THR B O 1
ATOM 7300 N N . PHE B 1 333 ? -4.102 22.094 11.109 1 98.94 333 PHE B N 1
ATOM 7301 C CA . PHE B 1 333 ? -3.598 22.359 12.453 1 98.94 333 PHE B CA 1
ATOM 7302 C C . PHE B 1 333 ? -2.859 23.703 12.484 1 98.94 333 PHE B C 1
ATOM 7304 O O . PHE B 1 333 ? -1.799 23.844 11.875 1 98.94 333 PHE B O 1
ATOM 7311 N N . ASP B 1 334 ? -3.438 24.609 13.195 1 98.69 334 ASP B N 1
ATOM 7312 C CA . ASP B 1 334 ? -2.914 25.984 13.164 1 98.69 334 ASP B CA 1
ATOM 7313 C C . ASP B 1 334 ? -2.352 26.375 14.523 1 98.69 334 ASP B C 1
ATOM 7315 O O . ASP B 1 334 ? -3.102 26.531 15.492 1 98.69 334 ASP B O 1
ATOM 7319 N N . GLY B 1 335 ? -1.049 26.578 14.547 1 98.56 335 GLY B N 1
ATOM 7320 C CA . GLY B 1 335 ? -0.419 27 15.789 1 98.56 335 GLY B CA 1
ATOM 7321 C C . GLY B 1 335 ? -0.375 25.906 16.844 1 98.56 335 GLY B C 1
ATOM 7322 O O . GLY B 1 335 ? -0.534 26.172 18.031 1 98.56 335 GLY B O 1
ATOM 7323 N N . CYS B 1 336 ? -0.206 24.703 16.422 1 98.88 336 CYS B N 1
ATOM 7324 C CA . CYS B 1 336 ? -0.236 23.547 17.312 1 98.88 336 CYS B CA 1
ATOM 7325 C C . CYS B 1 336 ? 1.173 23.047 17.594 1 98.88 336 CYS B C 1
ATOM 7327 O O . CYS B 1 336 ? 2.146 23.562 17.047 1 98.88 336 CYS B O 1
ATOM 7329 N N . ALA B 1 337 ? 1.269 22.141 18.531 1 98.81 337 ALA B N 1
ATOM 7330 C CA . ALA B 1 337 ? 2.521 21.453 18.828 1 98.81 337 ALA B CA 1
ATOM 7331 C C . ALA B 1 337 ? 2.266 20 19.25 1 98.81 337 ALA B C 1
ATOM 7333 O O . ALA B 1 337 ? 1.292 19.719 19.953 1 98.81 337 ALA B O 1
ATOM 7334 N N . SER B 1 338 ? 3.113 19.062 18.812 1 98.62 338 SER B N 1
ATOM 7335 C CA . SER B 1 338 ? 3.051 17.672 19.219 1 98.62 338 SER B CA 1
ATOM 7336 C C . SER B 1 338 ? 1.676 17.062 18.922 1 98.62 338 SER B C 1
ATOM 7338 O O . SER B 1 338 ? 1.069 16.438 19.797 1 98.62 338 SER B O 1
ATOM 7340 N N . VAL B 1 339 ? 1.22 17.234 17.719 1 98.88 339 VAL B N 1
ATOM 7341 C CA . VAL B 1 339 ? -0.08 16.734 17.297 1 98.88 339 VAL B CA 1
ATOM 7342 C C . VAL B 1 339 ? 0.111 15.648 16.234 1 98.88 339 VAL B C 1
ATOM 7344 O O . VAL B 1 339 ? 1.151 15.602 15.57 1 98.88 339 VAL B O 1
ATOM 7347 N N . SER B 1 340 ? -0.862 14.766 16.141 1 98.88 340 SER B N 1
ATOM 7348 C CA . SER B 1 340 ? -0.796 13.688 15.156 1 98.88 340 SER B CA 1
ATOM 7349 C C . SER B 1 340 ? -2.104 13.57 14.375 1 98.88 340 SER B C 1
ATOM 7351 O O . SER B 1 340 ? -3.188 13.664 14.953 1 98.88 340 SER B O 1
ATOM 7353 N N . ALA B 1 341 ? -2.041 13.438 13.094 1 98.88 341 ALA B N 1
ATOM 7354 C CA . ALA B 1 341 ? -3.133 13.062 12.195 1 98.88 341 ALA B CA 1
ATOM 7355 C C . ALA B 1 341 ? -2.812 11.773 11.453 1 98.88 341 ALA B C 1
ATOM 7357 O O . ALA B 1 341 ? -1.915 11.734 10.609 1 98.88 341 ALA B O 1
ATOM 7358 N N . THR B 1 342 ? -3.539 10.656 11.766 1 98.25 342 THR B N 1
ATOM 7359 C CA . THR B 1 342 ? -3.141 9.359 11.227 1 98.25 342 THR B CA 1
ATOM 7360 C C . THR B 1 342 ? -4.352 8.602 10.688 1 98.25 342 THR B C 1
ATOM 7362 O O . THR B 1 342 ? -5.473 8.797 11.164 1 98.25 342 THR B O 1
ATOM 7365 N N . GLU B 1 343 ? -4.113 7.707 9.688 1 95.75 343 GLU B N 1
ATOM 7366 C CA . GLU B 1 343 ? -5.133 6.832 9.117 1 95.75 343 GLU B CA 1
ATOM 7367 C C . GLU B 1 343 ? -6.316 7.633 8.586 1 95.75 343 GLU B C 1
ATOM 7369 O O . GLU B 1 343 ? -7.453 7.445 9.031 1 95.75 343 GLU B O 1
ATOM 7374 N N . ILE B 1 344 ? -5.977 8.453 7.648 1 98.06 344 ILE B N 1
ATOM 7375 C CA . ILE B 1 344 ? -6.961 9.359 7.074 1 98.06 344 ILE B CA 1
ATOM 7376 C C . ILE B 1 344 ? -7.105 9.086 5.578 1 98.06 344 ILE B C 1
ATOM 7378 O O . ILE B 1 344 ? -6.113 8.859 4.883 1 98.06 344 ILE B O 1
ATOM 7382 N N . GLU B 1 345 ? -8.312 9.023 5.121 1 95.12 345 GLU B N 1
ATOM 7383 C CA . GLU B 1 345 ? -8.602 8.922 3.693 1 95.12 345 GLU B CA 1
ATOM 7384 C C . GLU B 1 345 ? -9.289 10.18 3.176 1 95.12 345 GLU B C 1
ATOM 7386 O O . GLU B 1 345 ? -10.148 10.742 3.85 1 95.12 345 GLU B O 1
ATOM 7391 N N . ILE B 1 346 ? -8.859 10.617 2.025 1 97.81 346 ILE B N 1
ATOM 7392 C CA . ILE B 1 346 ? -9.508 11.727 1.33 1 97.81 346 ILE B CA 1
ATOM 7393 C C . ILE B 1 346 ? -10.023 11.25 -0.026 1 97.81 346 ILE B C 1
ATOM 7395 O O . ILE B 1 346 ? -9.25 10.773 -0.859 1 97.81 346 ILE B O 1
ATOM 7399 N N . ILE B 1 347 ? -11.336 11.359 -0.212 1 93.69 347 ILE B N 1
ATOM 7400 C CA . ILE B 1 347 ? -11.984 10.727 -1.356 1 93.69 347 ILE B CA 1
ATOM 7401 C C . ILE B 1 347 ? -12.961 11.711 -2.004 1 93.69 347 ILE B C 1
ATOM 7403 O O . ILE B 1 347 ? -13.172 12.812 -1.495 1 93.69 347 ILE B O 1
ATOM 7407 N N . GLY B 1 348 ? -13.617 11.297 -3.1 1 93.69 348 GLY B N 1
ATOM 7408 C CA . GLY B 1 348 ? -14.547 12.148 -3.812 1 93.69 348 GLY B CA 1
ATOM 7409 C C . GLY B 1 348 ? -13.867 13.164 -4.711 1 93.69 348 GLY B C 1
ATOM 7410 O O . GLY B 1 348 ? -12.852 12.859 -5.34 1 93.69 348 GLY B O 1
ATOM 7411 N N . ASN B 1 349 ? -14.477 14.359 -4.809 1 96.31 349 ASN B N 1
ATOM 7412 C CA . ASN B 1 349 ? -13.922 15.43 -5.629 1 96.31 349 ASN B CA 1
ATOM 7413 C C . ASN B 1 349 ? -12.672 16.031 -4.988 1 96.31 349 ASN B C 1
ATOM 7415 O O . ASN B 1 349 ? -12.633 16.234 -3.771 1 96.31 349 ASN B O 1
ATOM 7419 N N . ARG B 1 350 ? -11.672 16.281 -5.867 1 97.5 350 ARG B N 1
ATOM 7420 C CA . ARG B 1 350 ? -10.484 16.938 -5.324 1 97.5 350 ARG B CA 1
ATOM 7421 C C . ARG B 1 350 ? -10.758 18.406 -4.992 1 97.5 350 ARG B C 1
ATOM 7423 O O . ARG B 1 350 ? -11.641 19.016 -5.586 1 97.5 350 ARG B O 1
ATOM 7430 N N . GLY B 1 351 ? -10.086 18.938 -4.043 1 98.06 351 GLY B N 1
ATOM 7431 C CA . GLY B 1 351 ? -10.148 20.328 -3.613 1 98.06 351 GLY B CA 1
ATOM 7432 C C . GLY B 1 351 ? -8.789 21 -3.523 1 98.06 351 GLY B C 1
ATOM 7433 O O . GLY B 1 351 ? -7.891 20.688 -4.305 1 98.06 351 GLY B O 1
ATOM 7434 N N . HIS B 1 352 ? -8.727 21.938 -2.631 1 98.19 352 HIS B N 1
ATOM 7435 C CA . HIS B 1 352 ? -7.57 22.828 -2.561 1 98.19 352 HIS B CA 1
ATOM 7436 C C . HIS B 1 352 ? -6.438 22.203 -1.759 1 98.19 352 HIS B C 1
ATOM 7438 O O . HIS B 1 352 ? -5.293 22.156 -2.219 1 98.19 352 HIS B O 1
ATOM 7444 N N . SER B 1 353 ? -6.699 21.734 -0.537 1 98 353 SER B N 1
ATOM 7445 C CA . SER B 1 353 ? -5.602 21.266 0.301 1 98 353 SER B CA 1
ATOM 7446 C C . SER B 1 353 ? -6.016 20.047 1.117 1 98 353 SER B C 1
ATOM 7448 O O . SER B 1 353 ? -7.168 19.938 1.536 1 98 353 SER B O 1
ATOM 7450 N N . ALA B 1 354 ? -5.062 19.156 1.366 1 98.62 354 ALA B N 1
ATOM 7451 C CA . ALA B 1 354 ? -5.266 17.969 2.189 1 98.62 354 ALA B CA 1
ATOM 7452 C C . ALA B 1 354 ? -5.105 18.297 3.672 1 98.62 354 ALA B C 1
ATOM 7454 O O . ALA B 1 354 ? -5.723 19.234 4.18 1 98.62 354 ALA B O 1
ATOM 7455 N N . ILE B 1 355 ? -4.316 17.578 4.434 1 98.88 355 ILE B N 1
ATOM 7456 C CA . ILE B 1 355 ? -4.008 17.875 5.828 1 98.88 355 ILE B CA 1
ATOM 7457 C C . ILE B 1 355 ? -2.787 18.781 5.906 1 98.88 355 ILE B C 1
ATOM 7459 O O . ILE B 1 355 ? -1.735 18.484 5.34 1 98.88 355 ILE B O 1
ATOM 7463 N N . ARG B 1 356 ? -2.965 19.859 6.676 1 98.62 356 ARG B N 1
ATOM 7464 C CA . ARG B 1 356 ? -1.926 20.891 6.73 1 98.62 356 ARG B CA 1
ATOM 7465 C C . ARG B 1 356 ? -1.5 21.156 8.172 1 98.62 356 ARG B C 1
ATOM 7467 O O . ARG B 1 356 ? -2.344 21.266 9.062 1 98.62 356 ARG B O 1
ATOM 7474 N N . LEU B 1 357 ? -0.183 21.234 8.344 1 98.94 357 LEU B N 1
ATOM 7475 C CA . LEU B 1 357 ? 0.398 21.781 9.562 1 98.94 357 LEU B CA 1
ATOM 7476 C C . LEU B 1 357 ? 0.856 23.219 9.352 1 98.94 357 LEU B C 1
ATOM 7478 O O . LEU B 1 357 ? 1.863 23.453 8.68 1 98.94 357 LEU B O 1
ATOM 7482 N N . GLN B 1 358 ? 0.092 24.109 9.906 1 98.81 358 GLN B N 1
ATOM 7483 C CA . GLN B 1 358 ? 0.343 25.531 9.742 1 98.81 358 GLN B CA 1
ATOM 7484 C C . GLN B 1 358 ? 0.865 26.156 11.039 1 98.81 358 GLN B C 1
ATOM 7486 O O . GLN B 1 358 ? 0.214 26.062 12.078 1 98.81 358 GLN B O 1
ATOM 7491 N N . LYS B 1 359 ? 2.07 26.781 10.961 1 98.69 359 LYS B N 1
ATOM 7492 C CA . LYS B 1 359 ? 2.664 27.375 12.148 1 98.69 359 LYS B CA 1
ATOM 7493 C C . LYS B 1 359 ? 2.691 26.375 13.305 1 98.69 359 LYS B C 1
ATOM 7495 O O . LYS B 1 359 ? 2.338 26.719 14.438 1 98.69 359 LYS B O 1
ATOM 7500 N N . THR B 1 360 ? 2.906 25.172 13 1 98.88 360 THR B N 1
ATOM 7501 C CA . THR B 1 360 ? 2.832 24.078 13.953 1 98.88 360 THR B CA 1
ATOM 7502 C C . THR B 1 360 ? 4.207 23.453 14.164 1 98.88 360 THR B C 1
ATOM 7504 O O . THR B 1 360 ? 4.973 23.281 13.211 1 98.88 360 THR B O 1
ATOM 7507 N N . THR B 1 361 ? 4.52 23.156 15.445 1 98.88 361 THR B N 1
ATOM 7508 C CA . THR B 1 361 ? 5.809 22.578 15.805 1 98.88 361 THR B CA 1
ATOM 7509 C C . THR B 1 361 ? 5.672 21.094 16.078 1 98.88 361 THR B C 1
ATOM 7511 O O . THR B 1 361 ? 4.805 20.672 16.859 1 98.88 361 THR B O 1
ATOM 7514 N N . ARG B 1 362 ? 6.469 20.297 15.406 1 98.88 362 ARG B N 1
ATOM 7515 C CA . ARG B 1 362 ? 6.609 18.859 15.641 1 98.88 362 ARG B CA 1
ATOM 7516 C C . ARG B 1 362 ? 5.277 18.141 15.469 1 98.88 362 ARG B C 1
ATOM 7518 O O . ARG B 1 362 ? 4.898 17.312 16.297 1 98.88 362 ARG B O 1
ATOM 7525 N N . GLY B 1 363 ? 4.527 18.531 14.422 1 98.94 363 GLY B N 1
ATOM 7526 C CA . GLY B 1 363 ? 3.348 17.797 13.984 1 98.94 363 GLY B CA 1
ATOM 7527 C C . GLY B 1 363 ? 3.678 16.562 13.164 1 98.94 363 GLY B C 1
ATOM 7528 O O . GLY B 1 363 ? 4.707 16.516 12.492 1 98.94 363 GLY B O 1
ATOM 7529 N N . PHE B 1 364 ? 2.805 15.578 13.25 1 98.88 364 PHE B N 1
ATOM 7530 C CA . PHE B 1 364 ? 2.98 14.305 12.555 1 98.88 364 PHE B CA 1
ATOM 7531 C C . PHE B 1 364 ? 1.735 13.953 11.75 1 98.88 364 PHE B C 1
ATOM 7533 O O . PHE B 1 364 ? 0.649 13.797 12.312 1 98.88 364 PHE B O 1
ATOM 7540 N N . ILE B 1 365 ? 1.892 13.875 10.438 1 98.94 365 ILE B N 1
ATOM 7541 C CA . ILE B 1 365 ? 0.87 13.336 9.547 1 98.94 365 ILE B CA 1
ATOM 7542 C C . ILE B 1 365 ? 1.299 11.961 9.047 1 98.94 365 ILE B C 1
ATOM 7544 O O . ILE B 1 365 ? 2.363 11.82 8.438 1 98.94 365 ILE B O 1
ATOM 7548 N N . GLY B 1 366 ? 0.463 10.938 9.312 1 98.31 366 GLY B N 1
ATOM 7549 C CA . GLY B 1 366 ? 0.908 9.594 8.977 1 98.31 366 GLY B CA 1
ATOM 7550 C C . GLY B 1 366 ? -0.181 8.742 8.352 1 98.31 366 GLY B C 1
ATOM 7551 O O . GLY B 1 366 ? -1.323 8.742 8.812 1 98.31 366 GLY B O 1
ATOM 7552 N N . ASN B 1 367 ? 0.216 7.996 7.27 1 96.31 367 ASN B N 1
ATOM 7553 C CA . ASN B 1 367 ? -0.659 7.035 6.605 1 96.31 367 ASN B CA 1
ATOM 7554 C C . ASN B 1 367 ? -1.964 7.688 6.156 1 96.31 367 ASN B C 1
ATOM 7556 O O . ASN B 1 367 ? -3.045 7.285 6.586 1 96.31 367 ASN B O 1
ATOM 7560 N N . VAL B 1 368 ? -1.829 8.648 5.309 1 98.12 368 VAL B N 1
ATOM 7561 C CA . VAL B 1 368 ? -2.951 9.32 4.66 1 98.12 368 VAL B CA 1
ATOM 7562 C C . VAL B 1 368 ? -3.027 8.898 3.195 1 98.12 368 VAL B C 1
ATOM 7564 O O . VAL B 1 368 ? -1.999 8.758 2.527 1 98.12 368 VAL B O 1
ATOM 7567 N N . TYR B 1 369 ? -4.211 8.586 2.719 1 95.75 369 TYR B N 1
ATOM 7568 C CA . TYR B 1 369 ? -4.426 8.203 1.328 1 95.75 369 TYR B CA 1
ATOM 7569 C C . TYR B 1 369 ? -5.395 9.156 0.643 1 95.75 369 TYR B C 1
ATOM 7571 O O . TYR B 1 369 ? -6.605 9.102 0.883 1 95.75 369 TYR B O 1
ATOM 7579 N N . ASP B 1 370 ? -4.84 10.023 -0.154 1 97.5 370 ASP B N 1
ATOM 7580 C CA . ASP B 1 370 ? -5.629 10.969 -0.938 1 97.5 370 ASP B CA 1
ATOM 7581 C C . ASP B 1 370 ? -5.758 10.508 -2.387 1 97.5 370 ASP B C 1
ATOM 7583 O O . ASP B 1 370 ? -4.82 10.648 -3.176 1 97.5 370 ASP B O 1
ATOM 7587 N N . HIS B 1 371 ? -6.867 10.016 -2.746 1 91.06 371 HIS B N 1
ATOM 7588 C CA . HIS B 1 371 ? -7.102 9.547 -4.109 1 91.06 371 HIS B CA 1
ATOM 7589 C C . HIS B 1 371 ? -8.344 10.195 -4.707 1 91.06 371 HIS B C 1
ATOM 7591 O O . HIS B 1 371 ? -9.156 9.523 -5.348 1 91.06 371 HIS B O 1
ATOM 7597 N N . THR B 1 372 ? -8.469 11.422 -4.441 1 94.62 372 THR B N 1
ATOM 7598 C CA . THR B 1 372 ? -9.594 12.203 -4.945 1 94.62 372 THR B CA 1
ATOM 7599 C C . THR B 1 372 ? -9.539 12.305 -6.465 1 94.62 372 THR B C 1
ATOM 7601 O O . THR B 1 372 ? -8.477 12.172 -7.066 1 94.62 372 THR B O 1
ATOM 7604 N N . ARG B 1 373 ? -10.727 12.602 -6.984 1 91.62 373 ARG B N 1
ATOM 7605 C CA . ARG B 1 373 ? -10.953 12.711 -8.422 1 91.62 373 ARG B CA 1
ATOM 7606 C C . ARG B 1 373 ? -11.102 14.172 -8.844 1 91.62 373 ARG B C 1
ATOM 7608 O O . ARG B 1 373 ? -11.703 14.969 -8.125 1 91.62 373 ARG B O 1
ATOM 7615 N N . GLY B 1 374 ? -10.57 14.477 -9.984 1 94.06 374 GLY B N 1
ATOM 7616 C CA . GLY B 1 374 ? -10.758 15.812 -10.531 1 94.06 374 GLY B CA 1
ATOM 7617 C C . GLY B 1 374 ? -9.969 16.047 -11.812 1 94.06 374 GLY B C 1
ATOM 7618 O O . GLY B 1 374 ? -9.383 15.125 -12.359 1 94.06 374 GLY B O 1
ATOM 7619 N N . PRO B 1 375 ? -10.031 17.281 -12.305 1 94.94 375 PRO B N 1
ATOM 7620 C CA . PRO B 1 375 ? -9.32 17.609 -13.547 1 94.94 375 PRO B CA 1
ATOM 7621 C C . PRO B 1 375 ? -7.801 17.547 -13.375 1 94.94 375 PRO B C 1
ATOM 7623 O O . PRO B 1 375 ? -7.273 17.938 -12.336 1 94.94 375 PRO B O 1
ATOM 7626 N N . LEU B 1 376 ? -7.195 17.016 -14.453 1 92.19 376 LEU B N 1
ATOM 7627 C CA . LEU B 1 376 ? -5.754 17.219 -14.555 1 92.19 376 LEU B CA 1
ATOM 7628 C C . LEU B 1 376 ? -5.414 18.703 -14.641 1 92.19 376 LEU B C 1
ATOM 7630 O O . LEU B 1 376 ? -5.992 19.422 -15.453 1 92.19 376 LEU B O 1
ATOM 7634 N N . THR B 1 377 ? -4.484 19.141 -13.844 1 93.31 377 THR B N 1
ATOM 7635 C CA . THR B 1 377 ? -4.16 20.562 -13.781 1 93.31 377 THR B CA 1
ATOM 7636 C C . THR B 1 377 ? -3.633 21.047 -15.125 1 93.31 377 THR B C 1
ATOM 7638 O O . THR B 1 377 ? -3.975 22.141 -15.57 1 93.31 377 THR B O 1
ATOM 7641 N N . ASP B 1 378 ? -2.848 20.219 -15.812 1 89.56 378 ASP B N 1
ATOM 7642 C CA . ASP B 1 378 ? -2.197 20.625 -17.047 1 89.56 378 ASP B CA 1
ATOM 7643 C C . ASP B 1 378 ? -3.129 20.438 -18.25 1 89.56 378 ASP B C 1
ATOM 7645 O O . ASP B 1 378 ? -2.879 20.969 -19.328 1 89.56 378 ASP B O 1
ATOM 7649 N N . ASP B 1 379 ? -4.145 19.703 -18.125 1 90.25 379 ASP B N 1
ATOM 7650 C CA . ASP B 1 379 ? -5.188 19.5 -19.125 1 90.25 379 ASP B CA 1
ATOM 7651 C C . ASP B 1 379 ? -6.547 19.266 -18.469 1 90.25 379 ASP B C 1
ATOM 7653 O O . ASP B 1 379 ? -6.988 18.125 -18.328 1 90.25 379 ASP B O 1
ATOM 7657 N N . ARG B 1 380 ? -7.242 20.219 -18.203 1 91.44 380 ARG B N 1
ATOM 7658 C CA . ARG B 1 380 ? -8.414 20.203 -17.328 1 91.44 380 ARG B CA 1
ATOM 7659 C C . ARG B 1 380 ? -9.586 19.5 -18.016 1 91.44 380 ARG B C 1
ATOM 7661 O O . ARG B 1 380 ? -10.594 19.188 -17.375 1 91.44 380 ARG B O 1
ATOM 7668 N N . SER B 1 381 ? -9.523 19.25 -19.281 1 89.12 381 SER B N 1
ATOM 7669 C CA . SER B 1 381 ? -10.57 18.516 -19.984 1 89.12 381 SER B CA 1
ATOM 7670 C C . SER B 1 381 ? -10.609 17.062 -19.531 1 89.12 381 SER B C 1
ATOM 7672 O O . SER B 1 381 ? -11.602 16.359 -19.75 1 89.12 381 SER B O 1
ATOM 7674 N N . GLN B 1 382 ? -9.547 16.703 -18.844 1 86.25 382 GLN B N 1
ATOM 7675 C CA . GLN B 1 382 ? -9.453 15.328 -18.359 1 86.25 382 GLN B CA 1
ATOM 7676 C C . GLN B 1 382 ? -9.797 15.242 -16.875 1 86.25 382 GLN B C 1
ATOM 7678 O O . GLN B 1 382 ? -9.055 15.742 -16.031 1 86.25 382 GLN B O 1
ATOM 7683 N N . ILE B 1 383 ? -10.938 14.656 -16.594 1 89 383 ILE B N 1
ATOM 7684 C CA . ILE B 1 383 ? -11.312 14.336 -15.219 1 89 383 ILE B CA 1
ATOM 7685 C C . ILE B 1 383 ? -10.875 12.906 -14.891 1 89 383 ILE B C 1
ATOM 7687 O O . ILE B 1 383 ? -11.359 11.945 -15.492 1 89 383 ILE B O 1
ATOM 7691 N N . LEU B 1 384 ? -9.953 12.773 -13.953 1 83.12 384 LEU B N 1
ATOM 7692 C CA . LEU B 1 384 ? -9.328 11.484 -13.719 1 83.12 384 LEU B CA 1
ATOM 7693 C C . LEU B 1 384 ? -9.359 11.117 -12.234 1 83.12 384 LEU B C 1
ATOM 7695 O O . LEU B 1 384 ? -9.555 11.992 -11.383 1 83.12 384 LEU B O 1
ATOM 7699 N N . GLU B 1 385 ? -9.219 9.844 -11.961 1 81.81 385 GLU B N 1
ATOM 7700 C CA . GLU B 1 385 ? -9.086 9.352 -10.594 1 81.81 385 GLU B CA 1
ATOM 7701 C C . GLU B 1 385 ? -7.672 9.547 -10.07 1 81.81 385 GLU B C 1
ATOM 7703 O O . GLU B 1 385 ? -6.73 9.719 -10.844 1 81.81 385 GLU B O 1
ATOM 7708 N N . ASP B 1 386 ? -7.496 9.578 -8.734 1 87.38 386 ASP B N 1
ATOM 7709 C CA . ASP B 1 386 ? -6.199 9.602 -8.062 1 87.38 386 ASP B CA 1
ATOM 7710 C C . ASP B 1 386 ? -5.41 10.852 -8.43 1 87.38 386 ASP B C 1
ATOM 7712 O O . ASP B 1 386 ? -4.203 10.789 -8.664 1 87.38 386 ASP B O 1
ATOM 7716 N N . MET B 1 387 ? -6.105 11.93 -8.531 1 92.75 387 MET B N 1
ATOM 7717 C CA . MET B 1 387 ? -5.434 13.195 -8.805 1 92.75 387 MET B CA 1
ATOM 7718 C C . MET B 1 387 ? -4.957 13.852 -7.516 1 92.75 387 MET B C 1
ATOM 7720 O O . MET B 1 387 ? -3.918 14.516 -7.5 1 92.75 387 MET B O 1
ATOM 7724 N N . GLY B 1 388 ? -5.641 13.602 -6.449 1 96.38 388 GLY B N 1
ATOM 7725 C CA . GLY B 1 388 ? -5.293 14.188 -5.164 1 96.38 388 GLY B CA 1
ATOM 7726 C C . GLY B 1 388 ? -5.723 15.633 -5.031 1 96.38 388 GLY B C 1
ATOM 7727 O O . GLY B 1 388 ? -6.016 16.297 -6.027 1 96.38 388 GLY B O 1
ATOM 7728 N N . GLN B 1 389 ? -5.852 16.156 -3.754 1 98.25 389 GLN B N 1
ATOM 7729 C CA . GLN B 1 389 ? -5.961 17.594 -3.531 1 98.25 389 GLN B CA 1
ATOM 7730 C C . GLN B 1 389 ? -4.832 18.344 -4.234 1 98.25 389 GLN B C 1
ATOM 7732 O O . GLN B 1 389 ? -3.762 17.781 -4.477 1 98.25 389 GLN B O 1
ATOM 7737 N N . PHE B 1 390 ? -5.121 19.609 -4.594 1 97.88 390 PHE B N 1
ATOM 7738 C CA . PHE B 1 390 ? -4.109 20.375 -5.301 1 97.88 390 PHE B CA 1
ATOM 7739 C C . PHE B 1 390 ? -2.818 20.453 -4.492 1 97.88 390 PHE B C 1
ATOM 7741 O O . PHE B 1 390 ? -1.729 20.25 -5.035 1 97.88 390 PHE B O 1
ATOM 7748 N N . HIS B 1 391 ? -2.939 20.844 -3.283 1 98.25 391 HIS B N 1
ATOM 7749 C CA . HIS B 1 391 ? -1.855 20.75 -2.312 1 98.25 391 HIS B CA 1
ATOM 7750 C C . HIS B 1 391 ? -1.999 19.5 -1.451 1 98.25 391 HIS B C 1
ATOM 7752 O O . HIS B 1 391 ? -2.947 19.375 -0.669 1 98.25 391 HIS B O 1
ATOM 7758 N N . ALA B 1 392 ? -1.022 18.547 -1.588 1 98.62 392 ALA B N 1
ATOM 7759 C CA . ALA B 1 392 ? -1.038 17.375 -0.725 1 98.62 392 ALA B CA 1
ATOM 7760 C C . ALA B 1 392 ? -0.698 17.734 0.716 1 98.62 392 ALA B C 1
ATOM 7762 O O . ALA B 1 392 ? -0.658 18.922 1.065 1 98.62 392 ALA B O 1
ATOM 7763 N N . CYS B 1 393 ? -0.564 16.781 1.631 1 98.81 393 CYS B N 1
ATOM 7764 C CA . CYS B 1 393 ? -0.237 17.047 3.027 1 98.81 393 CYS B CA 1
ATOM 7765 C C . CYS B 1 393 ? 1.102 17.766 3.15 1 98.81 393 CYS B C 1
ATOM 7767 O O . CYS B 1 393 ? 1.998 17.562 2.33 1 98.81 393 CYS B O 1
ATOM 7769 N N . GLY B 1 394 ? 1.193 18.547 4.133 1 98.75 394 GLY B N 1
ATOM 7770 C CA . GLY B 1 394 ? 2.457 19.234 4.336 1 98.75 394 GLY B CA 1
ATOM 7771 C C . GLY B 1 394 ? 2.363 20.375 5.344 1 98.75 394 GLY B C 1
ATOM 7772 O O . GLY B 1 394 ? 1.723 20.219 6.387 1 98.75 394 GLY B O 1
ATOM 7773 N N . VAL B 1 395 ? 3.145 21.484 5.012 1 98.88 395 VAL B N 1
ATOM 7774 C CA . VAL B 1 395 ? 3.324 22.531 6.016 1 98.88 395 VAL B CA 1
ATOM 7775 C C . VAL B 1 395 ? 3.043 23.891 5.395 1 98.88 395 VAL B C 1
ATOM 7777 O O . VAL B 1 395 ? 3.037 24.031 4.172 1 98.88 395 VAL B O 1
ATOM 7780 N N . SER B 1 396 ? 2.734 24.828 6.27 1 98.56 396 SER B N 1
ATOM 7781 C CA . SER B 1 396 ? 2.592 26.234 5.93 1 98.56 396 SER B CA 1
ATOM 7782 C C . SER B 1 396 ? 3.053 27.125 7.074 1 98.56 396 SER B C 1
ATOM 7784 O O . SER B 1 396 ? 3.219 26.672 8.203 1 98.56 396 SER B O 1
ATOM 7786 N N . LYS B 1 397 ? 3.4 28.359 6.73 1 98.62 397 LYS B N 1
ATOM 7787 C CA . LYS B 1 397 ? 3.811 29.359 7.707 1 98.62 397 LYS B CA 1
ATOM 7788 C C . LYS B 1 397 ? 4.992 28.859 8.539 1 98.62 397 LYS B C 1
ATOM 7790 O O . LYS B 1 397 ? 5.797 28.062 8.07 1 98.62 397 LYS B O 1
ATOM 7795 N N . GLN B 1 398 ? 5.188 29.359 9.734 1 98.69 398 GLN B N 1
ATOM 7796 C CA . GLN B 1 398 ? 6.422 29.125 10.469 1 98.69 398 GLN B CA 1
ATOM 7797 C C . GLN B 1 398 ? 6.418 27.75 11.141 1 98.69 398 GLN B C 1
ATOM 7799 O O . GLN B 1 398 ? 6.789 27.625 12.305 1 98.69 398 GLN B O 1
ATOM 7804 N N . SER B 1 399 ? 6.023 26.75 10.383 1 98.88 399 SER B N 1
ATOM 7805 C CA . SER B 1 399 ? 6.055 25.375 10.883 1 98.88 399 SER B CA 1
ATOM 7806 C C . SER B 1 399 ? 7.488 24.891 11.078 1 98.88 399 SER B C 1
ATOM 7808 O O . SER B 1 399 ? 8.391 25.312 10.352 1 98.88 399 SER B O 1
ATOM 7810 N N . LEU B 1 400 ? 7.652 24.016 12.078 1 98.81 400 LEU B N 1
ATOM 7811 C CA . LEU B 1 400 ? 9 23.594 12.461 1 98.81 400 LEU B CA 1
ATOM 7812 C C . LEU B 1 400 ? 9 22.156 12.977 1 98.81 400 LEU B C 1
ATOM 7814 O O . LEU B 1 400 ? 8.234 21.828 13.883 1 98.81 400 LEU B O 1
ATOM 7818 N N . GLY B 1 401 ? 9.797 21.281 12.375 1 98.81 401 GLY B N 1
ATOM 7819 C CA . GLY B 1 401 ? 10 19.938 12.883 1 98.81 401 GLY B CA 1
ATOM 7820 C C . GLY B 1 401 ? 8.859 18.984 12.547 1 98.81 401 GLY B C 1
ATOM 7821 O O . GLY B 1 401 ? 8.602 18.031 13.273 1 98.81 401 GLY B O 1
ATOM 7822 N N . CYS B 1 402 ? 8.211 19.156 11.453 1 98.94 402 CYS B N 1
ATOM 7823 C CA . CYS B 1 402 ? 7.02 18.391 11.094 1 98.94 402 CYS B CA 1
ATOM 7824 C C . CYS B 1 402 ? 7.379 17.188 10.234 1 98.94 402 CYS B C 1
ATOM 7826 O O . CYS B 1 402 ? 8.391 17.203 9.523 1 98.94 402 CYS B O 1
ATOM 7828 N N . VAL B 1 403 ? 6.605 16.125 10.383 1 98.94 403 VAL B N 1
ATOM 7829 C CA . VAL B 1 403 ? 6.852 14.875 9.656 1 98.94 403 VAL B CA 1
ATOM 7830 C C . VAL B 1 403 ? 5.605 14.484 8.867 1 98.94 403 VAL B C 1
ATOM 7832 O O . VAL B 1 403 ? 4.5 14.461 9.414 1 98.94 403 VAL B O 1
ATOM 7835 N N . VAL B 1 404 ? 5.746 14.227 7.605 1 98.88 404 VAL B N 1
ATOM 7836 C CA . VAL B 1 404 ? 4.77 13.586 6.734 1 98.88 404 VAL B CA 1
ATOM 7837 C C . VAL B 1 404 ? 5.238 12.172 6.383 1 98.88 404 VAL B C 1
ATOM 7839 O O . VAL B 1 404 ? 6.23 12 5.676 1 98.88 404 VAL B O 1
ATOM 7842 N N . TYR B 1 405 ? 4.469 11.188 6.895 1 98 405 TYR B N 1
ATOM 7843 C CA . TYR B 1 405 ? 4.961 9.812 6.93 1 98 405 TYR B CA 1
ATOM 7844 C C . TYR B 1 405 ? 3.986 8.867 6.238 1 98 405 TYR B C 1
ATOM 7846 O O . TYR B 1 405 ? 2.814 8.797 6.613 1 98 405 TYR B O 1
ATOM 7854 N N . LYS B 1 406 ? 4.484 8.094 5.246 1 96.06 406 LYS B N 1
ATOM 7855 C CA . LYS B 1 406 ? 3.684 7.059 4.598 1 96.06 406 LYS B CA 1
ATOM 7856 C C . LYS B 1 406 ? 2.371 7.633 4.07 1 96.06 406 LYS B C 1
ATOM 7858 O O . LYS B 1 406 ? 1.296 7.102 4.355 1 96.06 406 LYS B O 1
ATOM 7863 N N . VAL B 1 407 ? 2.486 8.797 3.424 1 97.75 407 VAL B N 1
ATOM 7864 C CA . VAL B 1 407 ? 1.325 9.438 2.818 1 97.75 407 VAL B CA 1
ATOM 7865 C C . VAL B 1 407 ? 1.317 9.18 1.313 1 97.75 407 VAL B C 1
ATOM 7867 O O . VAL B 1 407 ? 2.357 9.273 0.656 1 97.75 407 VAL B O 1
ATOM 7870 N N . LYS B 1 408 ? 0.209 8.734 0.805 1 94.81 408 LYS B N 1
ATOM 7871 C CA . LYS B 1 408 ? -0.02 8.547 -0.625 1 94.81 408 LYS B CA 1
ATOM 7872 C C . LYS B 1 408 ? -0.975 9.602 -1.173 1 94.81 408 LYS B C 1
ATOM 7874 O O . LYS B 1 408 ? -2.145 9.648 -0.787 1 94.81 408 LYS B O 1
ATOM 7879 N N . TRP B 1 409 ? -0.404 10.484 -2.008 1 97.19 409 TRP B N 1
ATOM 7880 C CA . TRP B 1 409 ? -1.273 11.477 -2.633 1 97.19 409 TRP B CA 1
ATOM 7881 C C . TRP B 1 409 ? -1.311 11.289 -4.145 1 97.19 409 TRP B C 1
ATOM 7883 O O . TRP B 1 409 ? -0.636 10.414 -4.688 1 97.19 409 TRP B O 1
ATOM 7893 N N . GLY B 1 410 ? -2.18 12.039 -4.891 1 94.19 410 GLY B N 1
ATOM 7894 C CA . GLY B 1 410 ? -2.414 11.883 -6.32 1 94.19 410 GLY B CA 1
ATOM 7895 C C . GLY B 1 410 ? -1.21 12.258 -7.164 1 94.19 410 GLY B C 1
ATOM 7896 O O . GLY B 1 410 ? -0.348 13.023 -6.723 1 94.19 410 GLY B O 1
ATOM 7897 N N . ARG B 1 411 ? -1.183 11.773 -8.344 1 90.56 411 ARG B N 1
ATOM 7898 C CA . ARG B 1 411 ? -0.039 11.922 -9.234 1 90.56 411 ARG B CA 1
ATOM 7899 C C . ARG B 1 411 ? 0.046 13.344 -9.781 1 90.56 411 ARG B C 1
ATOM 7901 O O . ARG B 1 411 ? 1.057 13.727 -10.375 1 90.56 411 ARG B O 1
ATOM 7908 N N . ASP B 1 412 ? -0.989 14.125 -9.57 1 95 412 ASP B N 1
ATOM 7909 C CA . ASP B 1 412 ? -1.025 15.5 -10.062 1 95 412 ASP B CA 1
ATOM 7910 C C . ASP B 1 412 ? -0.896 16.5 -8.914 1 95 412 ASP B C 1
ATOM 7912 O O . ASP B 1 412 ? -1.272 17.656 -9.055 1 95 412 ASP B O 1
ATOM 7916 N N . ALA B 1 413 ? -0.4 16.078 -7.812 1 96.94 413 ALA B N 1
ATOM 7917 C CA . ALA B 1 413 ? -0.228 16.906 -6.621 1 96.94 413 ALA B CA 1
ATOM 7918 C C . ALA B 1 413 ? 1.23 16.922 -6.176 1 96.94 413 ALA B C 1
ATOM 7920 O O . ALA B 1 413 ? 2.088 16.281 -6.801 1 96.94 413 ALA B O 1
ATOM 7921 N N . CYS B 1 414 ? 1.522 17.672 -5.195 1 97.88 414 CYS B N 1
ATOM 7922 C CA . CYS B 1 414 ? 2.824 17.75 -4.543 1 97.88 414 CYS B CA 1
ATOM 7923 C C . CYS B 1 414 ? 2.67 18.016 -3.051 1 97.88 414 CYS B C 1
ATOM 7925 O O . CYS B 1 414 ? 1.64 18.531 -2.613 1 97.88 414 CYS B O 1
ATOM 7927 N N . PHE B 1 415 ? 3.736 17.641 -2.275 1 98.38 415 PHE B N 1
ATOM 7928 C CA . PHE B 1 415 ? 3.682 18.016 -0.868 1 98.38 415 PHE B CA 1
ATOM 7929 C C . PHE B 1 415 ? 3.51 19.516 -0.714 1 98.38 415 PHE B C 1
ATOM 7931 O O . PHE B 1 415 ? 4.027 20.297 -1.523 1 98.38 415 PHE B O 1
ATOM 7938 N N . GLU B 1 416 ? 2.811 19.875 0.362 1 98.62 416 GLU B N 1
ATOM 7939 C CA . GLU B 1 416 ? 2.57 21.297 0.612 1 98.62 416 GLU B CA 1
ATOM 7940 C C . GLU B 1 416 ? 3.725 21.922 1.389 1 98.62 416 GLU B C 1
ATOM 7942 O O . GLU B 1 416 ? 4.207 21.359 2.365 1 98.62 416 GLU B O 1
ATOM 7947 N N . SER B 1 417 ? 4.207 22.984 0.971 1 98.56 417 SER B N 1
ATOM 7948 C CA . SER B 1 417 ? 5.094 23.938 1.649 1 98.56 417 SER B CA 1
ATOM 7949 C C . SER B 1 417 ? 4.773 25.375 1.265 1 98.56 417 SER B C 1
ATOM 7951 O O . SER B 1 417 ? 5.461 25.969 0.432 1 98.56 417 SER B O 1
ATOM 7953 N N . HIS B 1 418 ? 3.861 25.938 1.896 1 98 418 HIS B N 1
ATOM 7954 C CA . HIS B 1 418 ? 3.055 27.062 1.439 1 98 418 HIS B CA 1
ATOM 7955 C C . HIS B 1 418 ? 3.652 28.391 1.892 1 98 418 HIS B C 1
ATOM 7957 O O . HIS B 1 418 ? 2.922 29.344 2.146 1 98 418 HIS B O 1
ATOM 7963 N N . ALA B 1 419 ? 4.863 28.453 2.088 1 97.81 419 ALA B N 1
ATOM 7964 C CA . ALA B 1 419 ? 5.672 29.656 2.311 1 97.81 419 ALA B CA 1
ATOM 7965 C C . ALA B 1 419 ? 5.434 30.219 3.703 1 97.81 419 ALA B C 1
ATOM 7967 O O . ALA B 1 419 ? 4.875 29.547 4.574 1 97.81 419 ALA B O 1
ATOM 7968 N N . THR B 1 420 ? 6.07 31.328 3.914 1 98.19 420 THR B N 1
ATOM 7969 C CA . THR B 1 420 ? 6.176 32.031 5.188 1 98.19 420 THR B CA 1
ATOM 7970 C C . THR B 1 420 ? 7.09 31.281 6.148 1 98.19 420 THR B C 1
ATOM 7972 O O . THR B 1 420 ? 6.734 31.062 7.309 1 98.19 420 THR B O 1
ATOM 7975 N N . GLN B 1 421 ? 8.086 30.75 5.648 1 97.44 421 GLN B N 1
ATOM 7976 C CA . GLN B 1 421 ? 9.352 30.359 6.273 1 97.44 421 GLN B CA 1
ATOM 7977 C C . GLN B 1 421 ? 9.203 29.047 7.043 1 97.44 421 GLN B C 1
ATOM 7979 O O . GLN B 1 421 ? 9.617 28.953 8.203 1 97.44 421 GLN B O 1
ATOM 7984 N N . PRO B 1 422 ? 8.531 27.984 6.5 1 98.75 422 PRO B N 1
ATOM 7985 C CA . PRO B 1 422 ? 8.656 26.703 7.184 1 98.75 422 PRO B CA 1
ATOM 7986 C C . PRO B 1 422 ? 10.094 26.188 7.207 1 98.75 422 PRO B C 1
ATOM 7988 O O . PRO B 1 422 ? 10.891 26.516 6.324 1 98.75 422 PRO B O 1
ATOM 7991 N N . ARG B 1 423 ? 10.445 25.453 8.281 1 98.62 423 ARG B N 1
ATOM 7992 C CA . ARG B 1 423 ? 11.758 24.844 8.438 1 98.62 423 ARG B CA 1
ATOM 7993 C C . ARG B 1 423 ? 11.633 23.391 8.906 1 98.62 423 ARG B C 1
ATOM 7995 O O . ARG B 1 423 ? 10.633 23.016 9.523 1 98.62 423 ARG B O 1
ATOM 8002 N N . ALA B 1 424 ? 12.633 22.562 8.602 1 98.81 424 ALA B N 1
ATOM 8003 C CA . ALA B 1 424 ? 12.789 21.219 9.133 1 98.81 424 ALA B CA 1
ATOM 8004 C C . ALA B 1 424 ? 11.523 20.391 8.922 1 98.81 424 ALA B C 1
ATOM 8006 O O . ALA B 1 424 ? 10.844 20.031 9.883 1 98.81 424 ALA B O 1
ATOM 8007 N N . THR B 1 425 ? 11.25 20.062 7.684 1 98.88 425 THR B N 1
ATOM 8008 C CA . THR B 1 425 ? 10.148 19.188 7.301 1 98.88 425 THR B CA 1
ATOM 8009 C C . THR B 1 425 ? 10.664 17.875 6.734 1 98.88 425 THR B C 1
ATOM 8011 O O . THR B 1 425 ? 11.609 17.859 5.941 1 98.88 425 THR B O 1
ATOM 8014 N N . LEU B 1 426 ? 10.141 16.828 7.223 1 98.94 426 LEU B N 1
ATOM 8015 C CA . LEU B 1 426 ? 10.5 15.508 6.711 1 98.94 426 LEU B CA 1
ATOM 8016 C C . LEU B 1 426 ? 9.359 14.914 5.887 1 98.94 426 LEU B C 1
ATOM 8018 O O . LEU B 1 426 ? 8.25 14.734 6.391 1 98.94 426 LEU B O 1
ATOM 8022 N N . ILE B 1 427 ? 9.594 14.68 4.594 1 98.69 427 ILE B N 1
ATOM 8023 C CA . ILE B 1 427 ? 8.75 13.875 3.717 1 98.69 427 ILE B CA 1
ATOM 8024 C C . ILE B 1 427 ? 9.289 12.453 3.646 1 98.69 427 ILE B C 1
ATOM 8026 O O . ILE B 1 427 ? 10.312 12.203 3.006 1 98.69 427 ILE B O 1
ATOM 8030 N N . ASP B 1 428 ? 8.547 11.531 4.32 1 97.81 428 ASP B N 1
ATOM 8031 C CA . ASP B 1 428 ? 9.148 10.25 4.676 1 97.81 428 ASP B CA 1
ATOM 8032 C C . ASP B 1 428 ? 8.328 9.086 4.121 1 97.81 428 ASP B C 1
ATOM 8034 O O . ASP B 1 428 ? 7.227 8.812 4.594 1 97.81 428 ASP B O 1
ATOM 8038 N N . ALA B 1 429 ? 8.945 8.344 3.146 1 95.25 429 ALA B N 1
ATOM 8039 C CA . ALA B 1 429 ? 8.312 7.16 2.576 1 95.25 429 ALA B CA 1
ATOM 8040 C C . ALA B 1 429 ? 6.945 7.496 1.989 1 95.25 429 ALA B C 1
ATOM 8042 O O . ALA B 1 429 ? 5.957 6.805 2.258 1 95.25 429 ALA B O 1
ATOM 8043 N N . CYS B 1 430 ? 6.898 8.625 1.274 1 96.12 430 CYS B N 1
ATOM 8044 C CA . CYS B 1 430 ? 5.652 9.078 0.662 1 96.12 430 CYS B CA 1
ATOM 8045 C C . CYS B 1 430 ? 5.613 8.711 -0.818 1 96.12 430 CYS B C 1
ATOM 8047 O O . CYS B 1 430 ? 6.629 8.328 -1.396 1 96.12 430 CYS B O 1
ATOM 8049 N N . TYR B 1 431 ? 4.371 8.82 -1.265 1 91.75 431 TYR B N 1
ATOM 8050 C CA . TYR B 1 431 ? 4.066 8.445 -2.641 1 91.75 431 TYR B CA 1
ATOM 8051 C C . TYR B 1 431 ? 3.16 9.477 -3.299 1 91.75 431 TYR B C 1
ATOM 8053 O O . TYR B 1 431 ? 2.234 9.992 -2.67 1 91.75 431 TYR B O 1
ATOM 8061 N N . GLY B 1 432 ? 3.486 9.867 -4.613 1 93.94 432 GLY B N 1
ATOM 8062 C CA . GLY B 1 432 ? 2.602 10.766 -5.336 1 93.94 432 GLY B CA 1
ATOM 8063 C C . GLY B 1 432 ? 3.334 11.664 -6.312 1 93.94 432 GLY B C 1
ATOM 8064 O O . GLY B 1 432 ? 4.469 11.383 -6.699 1 93.94 432 GLY B O 1
ATOM 8065 N N . GLY B 1 433 ? 2.648 12.656 -6.836 1 95.06 433 GLY B N 1
ATOM 8066 C CA . GLY B 1 433 ? 3.273 13.625 -7.719 1 95.06 433 GLY B CA 1
ATOM 8067 C C . GLY B 1 433 ? 4.32 14.477 -7.02 1 95.06 433 GLY B C 1
ATOM 8068 O O . GLY B 1 433 ? 4.215 14.742 -5.82 1 95.06 433 GLY B O 1
ATOM 8069 N N . PHE B 1 434 ? 5.352 14.781 -7.746 1 96.25 434 PHE B N 1
ATOM 8070 C CA . PHE B 1 434 ? 6.359 15.766 -7.355 1 96.25 434 PHE B CA 1
ATOM 8071 C C . PHE B 1 434 ? 6.344 16.953 -8.297 1 96.25 434 PHE B C 1
ATOM 8073 O O . PHE B 1 434 ? 7.281 17.156 -9.078 1 96.25 434 PHE B O 1
ATOM 8080 N N . MET B 1 435 ? 5.273 17.781 -8.188 1 95.19 435 MET B N 1
ATOM 8081 C CA . MET B 1 435 ? 4.891 18.781 -9.188 1 95.19 435 MET B CA 1
ATOM 8082 C C . MET B 1 435 ? 5.426 20.156 -8.836 1 95.19 435 MET B C 1
ATOM 8084 O O . MET B 1 435 ? 5.047 20.734 -7.809 1 95.19 435 MET B O 1
ATOM 8088 N N . MET B 1 436 ? 6.215 20.703 -9.734 1 93.75 436 MET B N 1
ATOM 8089 C CA . MET B 1 436 ? 6.609 22.094 -9.578 1 93.75 436 MET B CA 1
ATOM 8090 C C . MET B 1 436 ? 5.387 23 -9.57 1 93.75 436 MET B C 1
ATOM 8092 O O . MET B 1 436 ? 4.441 22.781 -10.328 1 93.75 436 MET B O 1
ATOM 8096 N N . TYR B 1 437 ? 5.391 23.953 -8.625 1 93.25 437 TYR B N 1
ATOM 8097 C CA . TYR B 1 437 ? 4.41 25.031 -8.508 1 93.25 437 TYR B CA 1
ATOM 8098 C C . TYR B 1 437 ? 3.107 24.516 -7.906 1 93.25 437 TYR B C 1
ATOM 8100 O O . TYR B 1 437 ? 2.061 25.156 -8.039 1 93.25 437 TYR B O 1
ATOM 8108 N N . ARG B 1 438 ? 3.191 23.375 -7.285 1 94.62 438 ARG B N 1
ATOM 8109 C CA . ARG B 1 438 ? 2.002 22.859 -6.609 1 94.62 438 ARG B CA 1
ATOM 8110 C C . ARG B 1 438 ? 2.186 22.875 -5.098 1 94.62 438 ARG B C 1
ATOM 8112 O O . ARG B 1 438 ? 1.255 22.547 -4.352 1 94.62 438 ARG B O 1
ATOM 8119 N N . MET B 1 439 ? 3.326 23.281 -4.586 1 95.75 439 MET B N 1
ATOM 8120 C CA . MET B 1 439 ? 3.637 23.25 -3.158 1 95.75 439 MET B CA 1
ATOM 8121 C C . MET B 1 439 ? 3.002 24.438 -2.436 1 95.75 439 MET B C 1
ATOM 8123 O O . MET B 1 439 ? 2.889 24.422 -1.208 1 95.75 439 MET B O 1
ATOM 8127 N N . GLY B 1 440 ? 2.658 25.484 -3.182 1 93.69 440 GLY B N 1
ATOM 8128 C CA . GLY B 1 440 ? 1.918 26.625 -2.643 1 93.69 440 GLY B CA 1
ATOM 8129 C C . GLY B 1 440 ? 2.812 27.734 -2.152 1 93.69 440 GLY B C 1
ATOM 8130 O O . GLY B 1 440 ? 4.035 27.594 -2.094 1 93.69 440 GLY B O 1
ATOM 8131 N N . GLY B 1 441 ? 2.115 28.875 -1.83 1 93.94 441 GLY B N 1
ATOM 8132 C CA . GLY B 1 441 ? 2.781 30.047 -1.298 1 93.94 441 GLY B CA 1
ATOM 8133 C C . GLY B 1 441 ? 2.711 31.25 -2.227 1 93.94 441 GLY B C 1
ATOM 8134 O O . GLY B 1 441 ? 3.023 31.141 -3.414 1 93.94 441 GLY B O 1
ATOM 8135 N N . ASP B 1 442 ? 2.311 32.312 -1.654 1 93.88 442 ASP B N 1
ATOM 8136 C CA . ASP B 1 442 ? 2.295 33.562 -2.377 1 93.88 442 ASP B CA 1
ATOM 8137 C C . ASP B 1 442 ? 3.703 34.156 -2.498 1 93.88 442 ASP B C 1
ATOM 8139 O O . ASP B 1 442 ? 4.516 34.031 -1.581 1 93.88 442 ASP B O 1
ATOM 8143 N N . GLN B 1 443 ? 3.938 34.812 -3.604 1 94.19 443 GLN B N 1
ATOM 8144 C CA . GLN B 1 443 ? 5.25 35.406 -3.852 1 94.19 443 GLN B CA 1
ATOM 8145 C C . GLN B 1 443 ? 5.68 36.281 -2.691 1 94.19 443 GLN B C 1
ATOM 8147 O O . GLN B 1 443 ? 6.848 36.281 -2.295 1 94.19 443 GLN B O 1
ATOM 8152 N N . SER B 1 444 ? 4.785 37.031 -2.178 1 95.5 444 SER B N 1
ATOM 8153 C CA . SER B 1 444 ? 5.094 37.969 -1.098 1 95.5 444 SER B CA 1
ATOM 8154 C C . SER B 1 444 ? 5.465 37.219 0.183 1 95.5 444 SER B C 1
ATOM 8156 O O . SER B 1 444 ? 6.055 37.812 1.095 1 95.5 444 SER B O 1
ATOM 8158 N N . GLN B 1 445 ? 5.109 35.938 0.24 1 97.25 445 GLN B N 1
ATOM 8159 C CA . GLN B 1 445 ? 5.297 35.156 1.461 1 97.25 445 GLN B CA 1
ATOM 8160 C C . GLN B 1 445 ? 6.523 34.25 1.354 1 97.25 445 GLN B C 1
ATOM 8162 O O . GLN B 1 445 ? 6.859 33.531 2.303 1 97.25 445 GLN B O 1
ATOM 8167 N N . LEU B 1 446 ? 7.25 34.25 0.271 1 97 446 LEU B N 1
ATOM 8168 C CA . LEU B 1 446 ? 8.414 33.375 0.053 1 97 446 LEU B CA 1
ATOM 8169 C C . LEU B 1 446 ? 9.484 33.656 1.103 1 97 446 LEU B C 1
ATOM 8171 O O . LEU B 1 446 ? 9.555 34.75 1.665 1 97 446 LEU B O 1
ATOM 8175 N N . PRO B 1 447 ? 10.352 32.594 1.382 1 97.56 447 PRO B N 1
ATOM 8176 C CA . PRO B 1 447 ? 10.516 31.359 0.605 1 97.56 447 PRO B CA 1
ATOM 8177 C C . PRO B 1 447 ? 9.461 30.312 0.942 1 97.56 447 PRO B C 1
ATOM 8179 O O . PRO B 1 447 ? 8.828 30.391 1.997 1 97.56 447 PRO B O 1
ATOM 8182 N N . ASN B 1 448 ? 9.297 29.312 0.02 1 98.19 448 ASN B N 1
ATOM 8183 C CA . ASN B 1 448 ? 8.406 28.188 0.254 1 98.19 448 ASN B CA 1
ATOM 8184 C C . ASN B 1 448 ? 8.875 27.328 1.432 1 98.19 448 ASN B C 1
ATOM 8186 O O . ASN B 1 448 ? 8.055 26.781 2.164 1 98.19 448 ASN B O 1
ATOM 8190 N N . HIS B 1 449 ? 10.172 27.25 1.538 1 98.62 449 HIS B N 1
ATOM 8191 C CA . HIS B 1 449 ? 10.766 26.453 2.613 1 98.62 449 HIS B CA 1
ATOM 8192 C C . HIS B 1 449 ? 12.195 26.906 2.902 1 98.62 449 HIS B C 1
ATOM 8194 O O . HIS B 1 449 ? 13 27.047 1.98 1 98.62 449 HIS B O 1
ATOM 8200 N N . LEU B 1 450 ? 12.438 27.125 4.133 1 98.44 450 LEU B N 1
ATOM 8201 C CA . LEU B 1 450 ? 13.805 27.406 4.562 1 98.44 450 LEU B CA 1
ATOM 8202 C C . LEU B 1 450 ? 14.555 26.109 4.879 1 98.44 450 LEU B C 1
ATOM 8204 O O . LEU B 1 450 ? 14.273 25.062 4.281 1 98.44 450 LEU B O 1
ATOM 8208 N N . ASP B 1 451 ? 15.531 26.078 5.656 1 97.88 451 ASP B N 1
ATOM 8209 C CA . ASP B 1 451 ? 16.5 24.984 5.762 1 97.88 451 ASP B CA 1
ATOM 8210 C C . ASP B 1 451 ? 15.867 23.734 6.332 1 97.88 451 ASP B C 1
ATOM 8212 O O . ASP B 1 451 ? 14.82 23.797 6.984 1 97.88 451 ASP B O 1
ATOM 8216 N N . ASP B 1 452 ? 16.469 22.578 5.973 1 98.5 452 ASP B N 1
ATOM 8217 C CA . ASP B 1 452 ? 16.25 21.281 6.605 1 98.5 452 ASP B CA 1
ATOM 8218 C C . ASP B 1 452 ? 14.977 20.625 6.07 1 98.5 452 ASP B C 1
ATOM 8220 O O . ASP B 1 452 ? 14.25 19.953 6.812 1 98.5 452 ASP B O 1
ATOM 8224 N N . LEU B 1 453 ? 14.648 20.891 4.824 1 98.75 453 LEU B N 1
ATOM 8225 C CA . LEU B 1 453 ? 13.734 20.016 4.113 1 98.75 453 LEU B CA 1
ATOM 8226 C C . LEU B 1 453 ? 14.406 18.688 3.779 1 98.75 453 LEU B C 1
ATOM 8228 O O . LEU B 1 453 ? 15.484 18.656 3.188 1 98.75 453 LEU B O 1
ATOM 8232 N N . VAL B 1 454 ? 13.836 17.594 4.223 1 98.69 454 VAL B N 1
ATOM 8233 C CA . VAL B 1 454 ? 14.367 16.266 3.969 1 98.69 454 VAL B CA 1
ATOM 8234 C C . VAL B 1 454 ? 13.336 15.414 3.232 1 98.69 454 VAL B C 1
ATOM 8236 O O . VAL B 1 454 ? 12.203 15.273 3.697 1 98.69 454 VAL B O 1
ATOM 8239 N N . ILE B 1 455 ? 13.711 14.906 2.068 1 97.75 455 ILE B N 1
ATOM 8240 C CA . ILE B 1 455 ? 12.906 13.961 1.296 1 97.75 455 ILE B CA 1
ATOM 8241 C C . ILE B 1 455 ? 13.547 12.578 1.343 1 97.75 455 ILE B C 1
ATOM 8243 O O . ILE B 1 455 ? 14.641 12.375 0.81 1 97.75 455 ILE B O 1
ATOM 8247 N N . TRP B 1 456 ? 12.867 11.703 2.031 1 96.88 456 TRP B N 1
ATOM 8248 C CA . TRP B 1 456 ? 13.43 10.383 2.307 1 96.88 456 TRP B CA 1
ATOM 8249 C C . TRP B 1 456 ? 12.562 9.281 1.707 1 96.88 456 TRP B C 1
ATOM 8251 O O . TRP B 1 456 ? 11.398 9.125 2.086 1 96.88 456 TRP B O 1
ATOM 8261 N N . ASN B 1 457 ? 13.086 8.484 0.697 1 94 457 ASN B N 1
ATOM 8262 C CA . ASN B 1 457 ? 12.406 7.336 0.118 1 94 457 ASN B CA 1
ATOM 8263 C C . ASN B 1 457 ? 11.078 7.73 -0.524 1 94 457 ASN B C 1
ATOM 8265 O O . ASN B 1 457 ? 10.031 7.152 -0.216 1 94 457 ASN B O 1
ATOM 8269 N N . PHE B 1 458 ? 11.148 8.781 -1.391 1 94.75 458 PHE B N 1
ATOM 8270 C CA . PHE B 1 458 ? 9.969 9.25 -2.102 1 94.75 458 PHE B CA 1
ATOM 8271 C C . PHE B 1 458 ? 9.789 8.492 -3.414 1 94.75 458 PHE B C 1
ATOM 8273 O O . PHE B 1 458 ? 10.734 8.375 -4.199 1 94.75 458 PHE B O 1
ATOM 8280 N N . ASP B 1 459 ? 8.609 7.961 -3.596 1 90.88 459 ASP B N 1
ATOM 8281 C CA . ASP B 1 459 ? 8.25 7.293 -4.844 1 90.88 459 ASP B CA 1
ATOM 8282 C C . ASP B 1 459 ? 7.473 8.227 -5.766 1 90.88 459 ASP B C 1
ATOM 8284 O O . ASP B 1 459 ? 6.258 8.383 -5.621 1 90.88 459 ASP B O 1
ATOM 8288 N N . CYS B 1 460 ? 8.125 8.75 -6.734 1 92.06 460 CYS B N 1
ATOM 8289 C CA . CYS B 1 460 ? 7.57 9.758 -7.633 1 92.06 460 CYS B CA 1
ATOM 8290 C C . CYS B 1 460 ? 6.684 9.117 -8.695 1 92.06 460 CYS B C 1
ATOM 8292 O O . CYS B 1 460 ? 7.121 8.227 -9.422 1 92.06 460 CYS B O 1
ATOM 8294 N N . LYS B 1 461 ? 5.441 9.648 -8.805 1 88.19 461 LYS B N 1
ATOM 8295 C CA . LYS B 1 461 ? 4.492 9.047 -9.734 1 88.19 461 LYS B CA 1
ATOM 8296 C C . LYS B 1 461 ? 4.156 10 -10.875 1 88.19 461 LYS B C 1
ATOM 8298 O O . LYS B 1 461 ? 3.512 9.609 -11.852 1 88.19 461 LYS B O 1
ATOM 8303 N N . GLY B 1 462 ? 4.621 11.164 -10.727 1 87.38 462 GLY B N 1
ATOM 8304 C CA . GLY B 1 462 ? 4.355 12.148 -11.766 1 87.38 462 GLY B CA 1
ATOM 8305 C C . GLY B 1 462 ? 5.098 13.453 -11.555 1 87.38 462 GLY B C 1
ATOM 8306 O O . GLY B 1 462 ? 5.445 13.797 -10.43 1 87.38 462 GLY B O 1
ATOM 8307 N N . THR B 1 463 ? 5.348 14.094 -12.703 1 91.19 463 THR B N 1
ATOM 8308 C CA . THR B 1 463 ? 5.945 15.422 -12.672 1 91.19 463 THR B CA 1
ATOM 8309 C C . THR B 1 463 ? 5.125 16.406 -13.5 1 91.19 463 THR B C 1
ATOM 8311 O O . THR B 1 463 ? 4.277 16 -14.297 1 91.19 463 THR B O 1
ATOM 8314 N N . SER B 1 464 ? 5.363 17.641 -13.312 1 88.69 464 SER B N 1
ATOM 8315 C CA . SER B 1 464 ? 4.578 18.672 -13.992 1 88.69 464 SER B CA 1
ATOM 8316 C C . SER B 1 464 ? 5.105 18.938 -15.391 1 88.69 464 SER B C 1
ATOM 8318 O O . SER B 1 464 ? 6.234 18.562 -15.719 1 88.69 464 SER B O 1
ATOM 8320 N N . LEU B 1 465 ? 4.223 19.609 -16.172 1 88.06 465 LEU B N 1
ATOM 8321 C CA . LEU B 1 465 ? 4.645 20.078 -17.484 1 88.06 465 LEU B CA 1
ATOM 8322 C C . LEU B 1 465 ? 5.84 21.031 -17.359 1 88.06 465 LEU B C 1
ATOM 8324 O O . LEU B 1 465 ? 6.727 21.016 -18.219 1 88.06 465 LEU B O 1
ATOM 8328 N N . GLN B 1 466 ? 5.867 21.781 -16.328 1 89.19 466 GLN B N 1
ATOM 8329 C CA . GLN B 1 466 ? 6.961 22.719 -16.094 1 89.19 466 GLN B CA 1
ATOM 8330 C C . GLN B 1 466 ? 8.281 21.984 -15.875 1 89.19 466 GLN B C 1
ATOM 8332 O O . GLN B 1 466 ? 9.328 22.422 -16.359 1 89.19 466 GLN B O 1
ATOM 8337 N N . THR B 1 467 ? 8.18 20.906 -15.125 1 91.12 467 THR B N 1
ATOM 8338 C CA . THR B 1 467 ? 9.367 20.094 -14.891 1 91.12 467 THR B CA 1
ATOM 8339 C C . THR B 1 467 ? 9.867 19.484 -16.188 1 91.12 467 THR B C 1
ATOM 8341 O O . THR B 1 467 ? 11.07 19.484 -16.469 1 91.12 467 THR B O 1
ATOM 8344 N N . LYS B 1 468 ? 9 18.969 -16.969 1 87.06 468 LYS B N 1
ATOM 8345 C CA . LYS B 1 468 ? 9.359 18.344 -18.25 1 87.06 468 LYS B CA 1
ATOM 8346 C C . LYS B 1 468 ? 10.016 19.344 -19.188 1 87.06 468 LYS B C 1
ATOM 8348 O O . LYS B 1 468 ? 11.008 19.031 -19.844 1 87.06 468 LYS B O 1
ATOM 8353 N N . LYS B 1 469 ? 9.477 20.531 -19.219 1 89.38 469 LYS B N 1
ATOM 8354 C CA . LYS B 1 469 ? 10 21.578 -20.078 1 89.38 469 LYS B CA 1
ATOM 8355 C C . LYS B 1 469 ? 11.391 22.031 -19.625 1 89.38 469 LYS B C 1
ATOM 8357 O O . LYS B 1 469 ? 12.266 22.281 -20.453 1 89.38 469 LYS B O 1
ATOM 8362 N N . ALA B 1 470 ? 11.516 22.125 -18.375 1 90 470 ALA B N 1
ATOM 8363 C CA . ALA B 1 470 ? 12.797 22.578 -17.828 1 90 470 ALA B CA 1
ATOM 8364 C C . ALA B 1 470 ? 13.828 21.453 -17.844 1 90 470 ALA B C 1
ATOM 8366 O O . ALA B 1 470 ? 15.031 21.703 -17.781 1 90 470 ALA B O 1
ATOM 8367 N N . GLY B 1 471 ? 13.32 20.203 -17.875 1 87.5 471 GLY B N 1
ATOM 8368 C CA . GLY B 1 471 ? 14.188 19.031 -17.812 1 87.5 471 GLY B CA 1
ATOM 8369 C C . GLY B 1 471 ? 14.727 18.766 -16.406 1 87.5 471 GLY B C 1
ATOM 8370 O O . GLY B 1 471 ? 15.633 17.953 -16.234 1 87.5 471 GLY B O 1
ATOM 8371 N N . ARG B 1 472 ? 14.211 19.5 -15.461 1 91.62 472 ARG B N 1
ATOM 8372 C CA . ARG B 1 472 ? 14.656 19.359 -14.078 1 91.62 472 ARG B CA 1
ATOM 8373 C C . ARG B 1 472 ? 13.648 19.969 -13.109 1 91.62 472 ARG B C 1
ATOM 8375 O O . ARG B 1 472 ? 12.781 20.75 -13.516 1 91.62 472 ARG B O 1
ATOM 8382 N N . PHE B 1 473 ? 13.75 19.625 -11.875 1 94.31 473 PHE B N 1
ATOM 8383 C CA . PHE B 1 473 ? 13.055 20.328 -10.805 1 94.31 473 PHE B CA 1
ATOM 8384 C C . PHE B 1 473 ? 13.852 21.547 -10.344 1 94.31 473 PHE B C 1
ATOM 8386 O O . PHE B 1 473 ? 15.031 21.422 -10.016 1 94.31 473 PHE B O 1
ATOM 8393 N N . ILE B 1 474 ? 13.227 22.641 -10.32 1 94.56 474 ILE B N 1
ATOM 8394 C CA . ILE B 1 474 ? 13.891 23.875 -9.938 1 94.56 474 ILE B CA 1
ATOM 8395 C C . ILE B 1 474 ? 13.562 24.219 -8.484 1 94.56 474 ILE B C 1
ATOM 8397 O O . ILE B 1 474 ? 12.398 24.453 -8.141 1 94.56 474 ILE B O 1
ATOM 8401 N N . TRP B 1 475 ? 14.578 24.281 -7.656 1 96.06 475 TRP B N 1
ATOM 8402 C CA . TRP B 1 475 ? 14.375 24.5 -6.227 1 96.06 475 TRP B CA 1
ATOM 8403 C C . TRP B 1 475 ? 14.344 26 -5.91 1 96.06 475 TRP B C 1
ATOM 8405 O O . TRP B 1 475 ? 13.797 26.406 -4.887 1 96.06 475 TRP B O 1
ATOM 8415 N N . TRP B 1 476 ? 15 26.719 -6.762 1 95.5 476 TRP B N 1
ATOM 8416 C CA . TRP B 1 476 ? 15.039 28.156 -6.477 1 95.5 476 TRP B CA 1
ATOM 8417 C C . TRP B 1 476 ? 14.914 28.969 -7.762 1 95.5 476 TRP B C 1
ATOM 8419 O O . TRP B 1 476 ? 15.742 28.859 -8.664 1 95.5 476 TRP B O 1
ATOM 8429 N N . THR B 1 477 ? 13.891 29.656 -7.828 1 93.19 477 THR B N 1
ATOM 8430 C CA . THR B 1 477 ? 13.703 30.609 -8.914 1 93.19 477 THR B CA 1
ATOM 8431 C C . THR B 1 477 ? 13.977 32.031 -8.445 1 93.19 477 THR B C 1
ATOM 8433 O O . THR B 1 477 ? 14.211 32.25 -7.258 1 93.19 477 THR B O 1
ATOM 8436 N N . ASP B 1 478 ? 14.148 32.906 -9.359 1 88.38 478 ASP B N 1
ATOM 8437 C CA . ASP B 1 478 ? 14.203 34.344 -9.039 1 88.38 478 ASP B CA 1
ATOM 8438 C C . ASP B 1 478 ? 12.797 34.906 -8.906 1 88.38 478 ASP B C 1
ATOM 8440 O O . ASP B 1 478 ? 12.117 35.156 -9.906 1 88.38 478 ASP B O 1
ATOM 8444 N N . PRO B 1 479 ? 12.641 35.25 -7.539 1 81.94 479 PRO B N 1
ATOM 8445 C CA . PRO B 1 479 ? 11.273 35.75 -7.352 1 81.94 479 PRO B CA 1
ATOM 8446 C C . PRO B 1 479 ? 11 37.031 -8.125 1 81.94 479 PRO B C 1
ATOM 8448 O O . PRO B 1 479 ? 11.883 37.875 -8.227 1 81.94 479 PRO B O 1
ATOM 8451 N N . GLY B 1 480 ? 10.023 37.188 -8.875 1 73.88 480 GLY B N 1
ATOM 8452 C CA . GLY B 1 480 ? 9.688 38.344 -9.68 1 73.88 480 GLY B CA 1
ATOM 8453 C C . GLY B 1 480 ? 10.125 38.219 -11.125 1 73.88 480 GLY B C 1
ATOM 8454 O O . GLY B 1 480 ? 9.68 39 -11.984 1 73.88 480 GLY B O 1
ATOM 8455 N N . LYS B 1 481 ? 11.008 37.25 -11.352 1 77.44 481 LYS B N 1
ATOM 8456 C CA . LYS B 1 481 ? 11.539 37.156 -12.711 1 77.44 481 LYS B CA 1
ATOM 8457 C C . LYS B 1 481 ? 11.211 35.781 -13.336 1 77.44 481 LYS B C 1
ATOM 8459 O O . LYS B 1 481 ? 10.742 35.719 -14.477 1 77.44 481 LYS B O 1
ATOM 8464 N N . SER B 1 482 ? 11.414 34.844 -12.547 1 79.44 482 SER B N 1
ATOM 8465 C CA . SER B 1 482 ? 11.406 33.531 -13.211 1 79.44 482 SER B CA 1
ATOM 8466 C C . SER B 1 482 ? 10.484 32.562 -12.492 1 79.44 482 SER B C 1
ATOM 8468 O O . SER B 1 482 ? 10.398 31.391 -12.875 1 79.44 482 SER B O 1
ATOM 8470 N N . GLY B 1 483 ? 9.797 33.031 -11.469 1 87.31 483 GLY B N 1
ATOM 8471 C CA . GLY B 1 483 ? 8.875 32.156 -10.789 1 87.31 483 GLY B CA 1
ATOM 8472 C C . GLY B 1 483 ? 8.867 32.344 -9.281 1 87.31 483 GLY B C 1
ATOM 8473 O O . GLY B 1 483 ? 9.477 33.25 -8.758 1 87.31 483 GLY B O 1
ATOM 8474 N N . TRP B 1 484 ? 8.109 31.469 -8.578 1 91.38 484 TRP B N 1
ATOM 8475 C CA . TRP B 1 484 ? 7.91 31.688 -7.148 1 91.38 484 TRP B CA 1
ATOM 8476 C C . TRP B 1 484 ? 8.328 30.453 -6.355 1 91.38 484 TRP B C 1
ATOM 8478 O O . TRP B 1 484 ? 7.887 30.266 -5.219 1 91.38 484 TRP B O 1
ATOM 8488 N N . MET B 1 485 ? 9.156 29.625 -6.98 1 94 485 MET B N 1
ATOM 8489 C CA . MET B 1 485 ? 9.727 28.484 -6.277 1 94 485 MET B CA 1
ATOM 8490 C C . MET B 1 485 ? 11 28.875 -5.535 1 94 485 MET B C 1
ATOM 8492 O O . MET B 1 485 ? 12 29.234 -6.16 1 94 485 MET B O 1
ATOM 8496 N N . CYS B 1 486 ? 10.969 28.859 -4.203 1 96.69 486 CYS B N 1
ATOM 8497 C CA . CYS B 1 486 ? 12.148 29.188 -3.406 1 96.69 486 CYS B CA 1
ATOM 8498 C C . CYS B 1 486 ? 12.289 28.234 -2.223 1 96.69 486 CYS B C 1
ATOM 8500 O O . CYS B 1 486 ? 11.672 28.438 -1.176 1 96.69 486 CYS B O 1
ATOM 8502 N N . PHE B 1 487 ? 13.109 27.25 -2.422 1 97.56 487 PHE B N 1
ATOM 8503 C CA . PHE B 1 487 ? 13.445 26.25 -1.405 1 97.56 487 PHE B CA 1
ATOM 8504 C C . PHE B 1 487 ? 14.945 26.25 -1.13 1 97.56 487 PHE B C 1
ATOM 8506 O O . PHE B 1 487 ? 15.758 26.234 -2.061 1 97.56 487 PHE B O 1
ATOM 8513 N N . MET B 1 488 ? 15.273 26.328 0.133 1 97.75 488 MET B N 1
ATOM 8514 C CA . MET B 1 488 ? 16.672 26.047 0.455 1 97.75 488 MET B CA 1
ATOM 8515 C C . MET B 1 488 ? 17.031 24.625 0.057 1 97.75 488 MET B C 1
ATOM 8517 O O . MET B 1 488 ? 16.156 23.75 -0.025 1 97.75 488 MET B O 1
ATOM 8521 N N . PRO B 1 489 ? 18.328 24.328 -0.22 1 97.56 489 PRO B N 1
ATOM 8522 C CA . PRO B 1 489 ? 18.719 23 -0.702 1 97.56 489 PRO B CA 1
ATOM 8523 C C . PRO B 1 489 ? 18.266 21.875 0.232 1 97.56 489 PRO B C 1
ATOM 8525 O O . PRO B 1 489 ? 18.656 21.859 1.404 1 97.56 489 PRO B O 1
ATOM 8528 N N . PRO B 1 490 ? 17.5 20.953 -0.24 1 98.31 490 PRO B N 1
ATOM 8529 C CA . PRO B 1 490 ? 17.016 19.844 0.586 1 98.31 490 PRO B CA 1
ATOM 8530 C C . PRO B 1 490 ? 18.031 18.703 0.691 1 98.31 490 PRO B C 1
ATOM 8532 O O . PRO B 1 490 ? 19.062 18.719 0.005 1 98.31 490 PRO B O 1
ATOM 8535 N N . VAL B 1 491 ? 17.812 17.844 1.628 1 97.81 491 VAL B N 1
ATOM 8536 C CA . VAL B 1 491 ? 18.453 16.531 1.683 1 97.81 491 VAL B CA 1
ATOM 8537 C C . VAL B 1 491 ? 17.547 15.492 1.027 1 97.81 491 VAL B C 1
ATOM 8539 O O . VAL B 1 491 ? 16.391 15.344 1.403 1 97.81 491 VAL B O 1
ATOM 8542 N N . MET B 1 492 ? 18.109 14.797 0.049 1 95 492 MET B N 1
ATOM 8543 C CA . MET B 1 492 ? 17.359 13.789 -0.687 1 95 492 MET B CA 1
ATOM 8544 C C . MET B 1 492 ? 17.984 12.406 -0.522 1 95 492 MET B C 1
ATOM 8546 O O . MET B 1 492 ? 19.172 12.227 -0.819 1 95 492 MET B O 1
ATOM 8550 N N . VAL B 1 493 ? 17.203 11.484 -0.023 1 94.5 493 VAL B N 1
ATOM 8551 C CA . VAL B 1 493 ? 17.703 10.125 0.139 1 94.5 493 VAL B CA 1
ATOM 8552 C C . VAL B 1 493 ? 16.688 9.133 -0.416 1 94.5 493 VAL B C 1
ATOM 8554 O O . VAL B 1 493 ? 15.516 9.141 -0.013 1 94.5 493 VAL B O 1
ATOM 8557 N N . GLY B 1 494 ? 17.094 8.328 -1.397 1 90.62 494 GLY B N 1
ATOM 8558 C CA . GLY B 1 494 ? 16.281 7.238 -1.909 1 90.62 494 GLY B CA 1
ATOM 8559 C C . GLY B 1 494 ? 15.141 7.703 -2.799 1 90.62 494 GLY B C 1
ATOM 8560 O O . GLY B 1 494 ? 14.094 7.055 -2.871 1 90.62 494 GLY B O 1
ATOM 8561 N N . PHE B 1 495 ? 15.305 8.844 -3.428 1 91.25 495 PHE B N 1
ATOM 8562 C CA . PHE B 1 495 ? 14.297 9.32 -4.367 1 91.25 495 PHE B CA 1
ATOM 8563 C C . PHE B 1 495 ? 14.227 8.422 -5.59 1 91.25 495 PHE B C 1
ATOM 8565 O O . PHE B 1 495 ? 15.242 8.156 -6.234 1 91.25 495 PHE B O 1
ATOM 8572 N N . HIS B 1 496 ? 12.953 7.891 -5.918 1 85.75 496 HIS B N 1
ATOM 8573 C CA . HIS B 1 496 ? 12.828 6.938 -7.016 1 85.75 496 HIS B CA 1
ATOM 8574 C C . HIS B 1 496 ? 11.461 7.035 -7.68 1 85.75 496 HIS B C 1
ATOM 8576 O O . HIS B 1 496 ? 10.688 7.949 -7.387 1 85.75 496 HIS B O 1
ATOM 8582 N N . GLY B 1 497 ? 11.133 6.129 -8.617 1 80.75 497 GLY B N 1
ATOM 8583 C CA . GLY B 1 497 ? 9.883 6.152 -9.367 1 80.75 497 GLY B CA 1
ATOM 8584 C C . GLY B 1 497 ? 10.047 6.715 -10.773 1 80.75 497 GLY B C 1
ATOM 8585 O O . GLY B 1 497 ? 11.008 6.395 -11.469 1 80.75 497 GLY B O 1
ATOM 8586 N N . ASN B 1 498 ? 9.016 7.531 -11.109 1 77.5 498 ASN B N 1
ATOM 8587 C CA . ASN B 1 498 ? 9.039 8.156 -12.43 1 77.5 498 ASN B CA 1
ATOM 8588 C C . ASN B 1 498 ? 10.016 9.328 -12.477 1 77.5 498 ASN B C 1
ATOM 8590 O O . ASN B 1 498 ? 9.609 10.484 -12.422 1 77.5 498 ASN B O 1
ATOM 8594 N N . VAL B 1 499 ? 11.312 8.922 -12.695 1 75.75 499 VAL B N 1
ATOM 8595 C CA . VAL B 1 499 ? 12.336 9.953 -12.578 1 75.75 499 VAL B CA 1
ATOM 8596 C C . VAL B 1 499 ? 12.992 10.188 -13.938 1 75.75 499 VAL B C 1
ATOM 8598 O O . VAL B 1 499 ? 14.016 10.867 -14.039 1 75.75 499 VAL B O 1
ATOM 8601 N N . ALA B 1 500 ? 12.367 9.703 -14.977 1 69.94 500 ALA B N 1
ATOM 8602 C CA . ALA B 1 500 ? 12.992 9.781 -16.297 1 69.94 500 ALA B CA 1
ATOM 8603 C C . ALA B 1 500 ? 13.234 11.234 -16.703 1 69.94 500 ALA B C 1
ATOM 8605 O O . ALA B 1 500 ? 14.266 11.555 -17.297 1 69.94 500 ALA B O 1
ATOM 8606 N N . ASP B 1 501 ? 12.344 12.07 -16.312 1 73.94 501 ASP B N 1
ATOM 8607 C CA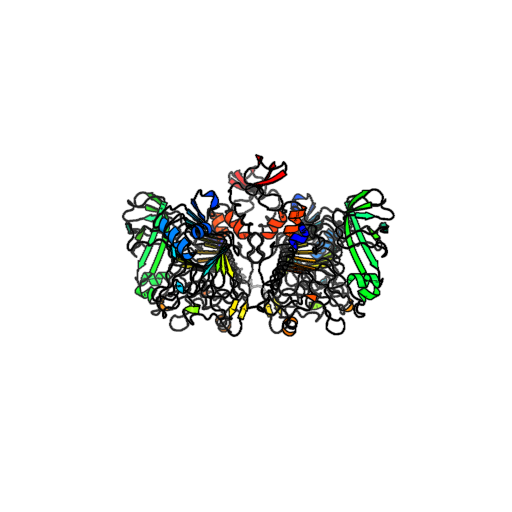 . ASP B 1 501 ? 12.445 13.461 -16.734 1 73.94 501 ASP B CA 1
ATOM 8608 C C . ASP B 1 501 ? 12.766 14.375 -15.547 1 73.94 501 ASP B C 1
ATOM 8610 O O . ASP B 1 501 ? 12.602 15.594 -15.633 1 73.94 501 ASP B O 1
ATOM 8614 N N . LEU B 1 502 ? 13.117 13.75 -14.516 1 85.12 502 LEU B N 1
ATOM 8615 C CA . LEU B 1 502 ? 13.312 14.523 -13.297 1 85.12 502 LEU B CA 1
ATOM 8616 C C . LEU B 1 502 ? 14.773 14.469 -12.852 1 85.12 502 LEU B C 1
ATOM 8618 O O . LEU B 1 502 ? 15.289 13.398 -12.523 1 85.12 502 LEU B O 1
ATOM 8622 N N . HIS B 1 503 ? 15.367 15.57 -13.016 1 88.38 503 HIS B N 1
ATOM 8623 C CA . HIS B 1 503 ? 16.75 15.711 -12.57 1 88.38 503 HIS B CA 1
ATOM 8624 C C . HIS B 1 503 ? 16.891 16.812 -11.523 1 88.38 503 HIS B C 1
ATOM 8626 O O . HIS B 1 503 ? 16.078 17.75 -11.5 1 88.38 503 HIS B O 1
ATOM 8632 N N . PHE B 1 504 ? 17.906 16.656 -10.672 1 90.19 504 PHE B N 1
ATOM 8633 C CA . PHE B 1 504 ? 18.219 17.672 -9.664 1 90.19 504 PHE B CA 1
ATOM 8634 C C . PHE B 1 504 ? 19.625 18.219 -9.867 1 90.19 504 PHE B C 1
ATOM 8636 O O . PHE B 1 504 ? 20.594 17.453 -9.977 1 90.19 504 PHE B O 1
ATOM 8643 N N . ASN B 1 505 ? 19.656 19.516 -9.922 1 91.19 505 ASN B N 1
ATOM 8644 C CA . ASN B 1 505 ? 20.984 20.109 -9.961 1 91.19 505 ASN B CA 1
ATOM 8645 C C . ASN B 1 505 ? 21.719 19.953 -8.625 1 91.19 505 ASN B C 1
ATOM 8647 O O . ASN B 1 505 ? 21.156 20.281 -7.574 1 91.19 505 ASN B O 1
ATOM 8651 N N . SER B 1 506 ? 22.875 19.547 -8.742 1 90.31 506 SER B N 1
ATOM 8652 C CA . SER B 1 506 ? 23.641 19.234 -7.531 1 90.31 506 SER B CA 1
ATOM 8653 C C . SER B 1 506 ? 23.859 20.484 -6.688 1 90.31 506 SER B C 1
ATOM 8655 O O . SER B 1 506 ? 23.984 20.406 -5.461 1 90.31 506 SER B O 1
ATOM 8657 N N . ASP B 1 507 ? 23.906 21.609 -7.285 1 91 507 ASP B N 1
ATOM 8658 C CA . ASP B 1 507 ? 24.156 22.844 -6.551 1 91 507 ASP B CA 1
ATOM 8659 C C . ASP B 1 507 ? 22.891 23.344 -5.859 1 91 507 ASP B C 1
ATOM 8661 O O . ASP B 1 507 ? 22.938 24.281 -5.055 1 91 507 ASP B O 1
ATOM 8665 N N . GLU B 1 508 ? 21.812 22.656 -6.086 1 93.38 508 GLU B N 1
ATOM 8666 C CA . GLU B 1 508 ? 20.531 23.031 -5.48 1 93.38 508 GLU B CA 1
ATOM 8667 C C . GLU B 1 508 ? 20.094 22.016 -4.422 1 93.38 508 GLU B C 1
ATOM 8669 O O . GLU B 1 508 ? 19 22.109 -3.879 1 93.38 508 GLU B O 1
ATOM 8674 N N . ILE B 1 509 ? 20.938 21.078 -4.184 1 95.06 509 ILE B N 1
ATOM 8675 C CA . ILE B 1 509 ? 20.641 20.047 -3.197 1 95.06 509 ILE B CA 1
ATOM 8676 C C . ILE B 1 509 ? 21.797 19.922 -2.217 1 95.06 509 ILE B C 1
ATOM 8678 O O . ILE B 1 509 ? 22.953 20.047 -2.604 1 95.06 509 ILE B O 1
ATOM 8682 N N . LYS B 1 510 ? 21.453 19.656 -1.017 1 95.62 510 LYS B N 1
ATOM 8683 C CA . LYS B 1 510 ? 22.484 19.5 0.005 1 95.62 510 LYS B CA 1
ATOM 8684 C C . LYS B 1 510 ? 23.156 18.125 -0.086 1 95.62 510 LYS B C 1
ATOM 8686 O O . LYS B 1 510 ? 24.375 18.016 0.051 1 95.62 510 LYS B O 1
ATOM 8691 N N . ARG B 1 511 ? 22.375 17.062 -0.107 1 94.69 511 ARG B N 1
ATOM 8692 C CA . ARG B 1 511 ? 22.766 15.664 -0.279 1 94.69 511 ARG B CA 1
ATOM 8693 C C . ARG B 1 511 ? 21.781 14.93 -1.174 1 94.69 511 ARG B C 1
ATOM 8695 O O . ARG B 1 511 ? 20.578 15.219 -1.157 1 94.69 511 ARG B O 1
ATOM 8702 N N . ASN B 1 512 ? 22.297 14.062 -2.037 1 92.38 512 ASN B N 1
ATOM 8703 C CA . ASN B 1 512 ? 21.484 13.188 -2.881 1 92.38 512 ASN B CA 1
ATOM 8704 C C . ASN B 1 512 ? 22 11.75 -2.861 1 92.38 512 ASN B C 1
ATOM 8706 O O . ASN B 1 512 ? 22.984 11.43 -3.541 1 92.38 512 ASN B O 1
ATOM 8710 N N . GLU B 1 513 ? 21.359 10.961 -2.082 1 90.56 513 GLU B N 1
ATOM 8711 C CA . GLU B 1 513 ? 21.797 9.578 -1.931 1 90.56 513 GLU B CA 1
ATOM 8712 C C . GLU B 1 513 ? 20.734 8.609 -2.457 1 90.56 513 GLU B C 1
ATOM 8714 O O . GLU B 1 513 ? 19.547 8.758 -2.158 1 90.56 513 GLU B O 1
ATOM 8719 N N . GLY B 1 514 ? 21.188 7.707 -3.297 1 84.38 514 GLY B N 1
ATOM 8720 C CA . GLY B 1 514 ? 20.312 6.625 -3.742 1 84.38 514 GLY B CA 1
ATOM 8721 C C . GLY B 1 514 ? 19.266 7.07 -4.742 1 84.38 514 GLY B C 1
ATOM 8722 O O . GLY B 1 514 ? 18.156 6.539 -4.762 1 84.38 514 GLY B O 1
ATOM 8723 N N . TYR B 1 515 ? 19.531 8.086 -5.453 1 84.62 515 TYR B N 1
ATOM 8724 C CA . TYR B 1 515 ? 18.594 8.57 -6.465 1 84.62 515 TYR B CA 1
ATOM 8725 C C . TYR B 1 515 ? 18.312 7.492 -7.508 1 84.62 515 TYR B C 1
ATOM 8727 O O . TYR B 1 515 ? 19.25 6.891 -8.055 1 84.62 515 TYR B O 1
ATOM 8735 N N . GLY B 1 516 ? 17.062 7.312 -7.742 1 76.19 516 GLY B N 1
ATOM 8736 C CA . GLY B 1 516 ? 16.641 6.34 -8.742 1 76.19 516 GLY B CA 1
ATOM 8737 C C . GLY B 1 516 ? 16.656 4.914 -8.227 1 76.19 516 GLY B C 1
ATOM 8738 O O . GLY B 1 516 ? 16.203 3.996 -8.914 1 76.19 516 GLY B O 1
ATOM 8739 N N . LEU B 1 517 ? 17.141 4.789 -7.031 1 67.75 517 LEU B N 1
ATOM 8740 C CA . LEU B 1 517 ? 17.219 3.451 -6.457 1 67.75 517 LEU B CA 1
ATOM 8741 C C . LEU B 1 517 ? 16.172 3.26 -5.371 1 67.75 517 LEU B C 1
ATOM 8743 O O . LEU B 1 517 ? 15.859 4.195 -4.625 1 67.75 517 LEU B O 1
ATOM 8747 N N . ALA B 1 518 ? 15.312 2.391 -5.609 1 56.56 518 ALA B N 1
ATOM 8748 C CA . ALA B 1 518 ? 14.336 2.133 -4.555 1 56.56 518 ALA B CA 1
ATOM 8749 C C . ALA B 1 518 ? 15.016 1.595 -3.299 1 56.56 518 ALA B C 1
ATOM 8751 O O . ALA B 1 518 ? 14.523 0.657 -2.67 1 56.56 518 ALA B O 1
ATOM 8752 N N . GLU B 1 519 ? 16.156 2.107 -3.027 1 61.19 519 GLU B N 1
ATOM 8753 C CA . GLU B 1 519 ? 16.906 1.571 -1.895 1 61.19 519 GLU B CA 1
ATOM 8754 C C . GLU B 1 519 ? 17.438 2.691 -1 1 61.19 519 GLU B C 1
ATOM 8756 O O . GLU B 1 519 ? 18 3.676 -1.491 1 61.19 519 GLU B O 1
ATOM 8761 N N . ALA B 1 520 ? 16.938 2.848 0.155 1 68.75 520 ALA B N 1
ATOM 8762 C CA . ALA B 1 520 ? 17.484 3.672 1.229 1 68.75 520 ALA B CA 1
ATOM 8763 C C . ALA B 1 520 ? 18.016 2.807 2.367 1 68.75 520 ALA B C 1
ATOM 8765 O O . ALA B 1 520 ? 17.609 1.649 2.514 1 68.75 520 ALA B O 1
ATOM 8766 N N . ALA B 1 521 ? 19.031 3.346 3.025 1 69.88 521 ALA B N 1
ATOM 8767 C CA . ALA B 1 521 ? 19.562 2.613 4.172 1 69.88 521 ALA B CA 1
ATOM 8768 C C . ALA B 1 521 ? 18.438 2.158 5.098 1 69.88 521 ALA B C 1
ATOM 8770 O O . ALA B 1 521 ? 18.484 1.062 5.66 1 69.88 521 ALA B O 1
ATOM 8771 N N . HIS B 1 522 ? 17.484 3.041 5.227 1 84.12 522 HIS B N 1
ATOM 8772 C CA . HIS B 1 522 ? 16.25 2.768 5.957 1 84.12 522 HIS B CA 1
ATOM 8773 C C . HIS B 1 522 ? 15.031 3.168 5.137 1 84.12 522 HIS B C 1
ATOM 8775 O O . HIS B 1 522 ? 15.023 4.215 4.488 1 84.12 522 HIS B O 1
ATOM 8781 N N . PRO B 1 523 ? 14.039 2.334 5.254 1 87.12 523 PRO B N 1
ATOM 8782 C CA . PRO B 1 523 ? 12.844 2.695 4.492 1 87.12 523 PRO B CA 1
ATOM 8783 C C . PRO B 1 523 ? 12.195 3.986 4.992 1 87.12 523 PRO B C 1
ATOM 8785 O O . PRO B 1 523 ? 11.453 4.633 4.25 1 87.12 523 PRO B O 1
ATOM 8788 N N . SER B 1 524 ? 12.539 4.383 6.254 1 94.81 524 SER B N 1
ATOM 8789 C CA . SER B 1 524 ? 12.008 5.586 6.887 1 94.81 524 SER B CA 1
ATOM 8790 C C . SER B 1 524 ? 13.023 6.211 7.832 1 94.81 524 SER B C 1
ATOM 8792 O O . SER B 1 524 ? 13.586 5.527 8.688 1 94.81 524 SER B O 1
ATOM 8794 N N . LEU B 1 525 ? 13.195 7.492 7.629 1 97.44 525 LEU B N 1
ATOM 8795 C CA . LEU B 1 525 ? 14.078 8.219 8.531 1 97.44 525 LEU B CA 1
ATOM 8796 C C . LEU B 1 525 ? 13.445 8.352 9.914 1 97.44 525 LEU B C 1
ATOM 8798 O O . LEU B 1 525 ? 14.117 8.164 10.93 1 97.44 525 LEU B O 1
ATOM 8802 N N . TYR B 1 526 ? 12.188 8.742 9.992 1 98.06 526 TYR B N 1
ATOM 8803 C CA . TYR B 1 526 ? 11.5 8.898 11.266 1 98.06 526 TYR B CA 1
ATOM 8804 C C . TYR B 1 526 ? 11.586 7.625 12.102 1 98.06 526 TYR B C 1
ATOM 8806 O O . TYR B 1 526 ? 11.906 7.672 13.289 1 98.06 526 TYR B O 1
ATOM 8814 N N . ARG B 1 527 ? 11.281 6.516 11.438 1 95.5 527 ARG B N 1
ATOM 8815 C CA . ARG B 1 527 ? 11.328 5.23 12.133 1 95.5 527 ARG B CA 1
ATOM 8816 C C . ARG B 1 527 ? 12.727 4.953 12.672 1 95.5 527 ARG B C 1
ATOM 8818 O O . ARG B 1 527 ? 12.875 4.496 13.812 1 95.5 527 ARG B O 1
ATOM 8825 N N . ALA B 1 528 ? 13.711 5.18 11.828 1 95.19 528 ALA B N 1
ATOM 8826 C CA . ALA B 1 528 ? 15.086 4.945 12.25 1 95.19 528 ALA B CA 1
ATOM 8827 C C . ALA B 1 528 ? 15.469 5.848 13.414 1 95.19 528 ALA B C 1
ATOM 8829 O O . ALA B 1 528 ? 16.094 5.398 14.383 1 95.19 528 ALA B O 1
ATOM 8830 N N . GLN B 1 529 ? 15.094 7.125 13.336 1 97.94 529 GLN B N 1
ATOM 8831 C CA . GLN B 1 529 ? 15.477 8.086 14.367 1 97.94 529 GLN B CA 1
ATOM 8832 C C . GLN B 1 529 ? 14.766 7.797 15.68 1 97.94 529 GLN B C 1
ATOM 8834 O O . GLN B 1 529 ? 15.359 7.918 16.75 1 97.94 529 GLN B O 1
ATOM 8839 N N . ILE B 1 530 ? 13.508 7.492 15.617 1 98 530 ILE B N 1
ATOM 8840 C CA . ILE B 1 530 ? 12.773 7.246 16.859 1 98 530 ILE B CA 1
ATOM 8841 C C . ILE B 1 530 ? 13.281 5.961 17.5 1 98 530 ILE B C 1
ATOM 8843 O O . ILE B 1 530 ? 13.32 5.859 18.734 1 98 530 ILE B O 1
ATOM 8847 N N . GLN B 1 531 ? 13.625 4.961 16.703 1 94.25 531 GLN B N 1
ATOM 8848 C CA . GLN B 1 531 ? 14.25 3.754 17.25 1 94.25 531 GLN B CA 1
ATOM 8849 C C . GLN B 1 531 ? 15.555 4.082 17.953 1 94.25 531 GLN B C 1
ATOM 8851 O O . GLN B 1 531 ? 15.844 3.531 19.016 1 94.25 531 GLN B O 1
ATOM 8856 N N . GLU B 1 532 ? 16.328 4.922 17.312 1 95.06 532 GLU B N 1
ATOM 8857 C CA . GLU B 1 532 ? 17.578 5.34 17.938 1 95.06 532 GLU B CA 1
ATOM 8858 C C . GLU B 1 532 ? 17.328 6.039 19.266 1 95.06 532 GLU B C 1
ATOM 8860 O O . GLU B 1 532 ? 18.062 5.805 20.234 1 95.06 532 GLU B O 1
ATOM 8865 N N . ARG B 1 533 ? 16.328 6.902 19.344 1 96.56 533 ARG B N 1
ATOM 8866 C CA . ARG B 1 533 ? 16.047 7.695 20.531 1 96.56 533 ARG B CA 1
ATOM 8867 C C . ARG B 1 533 ? 15.516 6.816 21.656 1 96.56 533 ARG B C 1
ATOM 8869 O O . ARG B 1 533 ? 15.961 6.93 22.797 1 96.56 533 ARG B O 1
ATOM 8876 N N . LEU B 1 534 ? 14.602 5.953 21.281 1 96.44 534 LEU B N 1
ATOM 8877 C CA . LEU B 1 534 ? 13.883 5.219 22.312 1 96.44 534 LEU B CA 1
ATOM 8878 C C . LEU B 1 534 ? 14.469 3.824 22.5 1 96.44 534 LEU B C 1
ATOM 8880 O O . LEU B 1 534 ? 14.094 3.105 23.438 1 96.44 534 LEU B O 1
ATOM 8884 N N . HIS B 1 535 ? 15.352 3.375 21.609 1 91.62 535 HIS B N 1
ATOM 8885 C CA . HIS B 1 535 ? 15.984 2.061 21.594 1 91.62 535 HIS B CA 1
ATOM 8886 C C . HIS B 1 535 ? 14.961 0.964 21.312 1 91.62 535 HIS B C 1
ATOM 8888 O O . HIS B 1 535 ? 15.188 -0.203 21.641 1 91.62 535 HIS B O 1
ATOM 8894 N N . LYS B 1 536 ? 13.828 1.394 20.766 1 91.5 536 LYS B N 1
ATOM 8895 C CA . LYS B 1 536 ? 12.758 0.518 20.281 1 91.5 536 LYS B CA 1
ATOM 8896 C C . LYS B 1 536 ? 11.812 1.263 19.344 1 91.5 536 LYS B C 1
ATOM 8898 O O . LYS B 1 536 ? 11.773 2.494 19.344 1 91.5 536 LYS B O 1
ATOM 8903 N N . ILE B 1 537 ? 11.109 0.525 18.531 1 91.38 537 ILE B N 1
ATOM 8904 C CA . ILE B 1 537 ? 10.023 1.113 17.766 1 91.38 537 ILE B CA 1
ATOM 8905 C C . ILE B 1 537 ? 8.742 1.109 18.609 1 91.38 537 ILE B C 1
ATOM 8907 O O . ILE B 1 537 ? 8.336 0.066 19.125 1 91.38 537 ILE B O 1
ATOM 8911 N N . PRO B 1 538 ? 8.148 2.262 18.766 1 93.56 538 PRO B N 1
ATOM 8912 C CA . PRO B 1 538 ? 6.887 2.244 19.5 1 93.56 538 PRO B CA 1
ATOM 8913 C C . PRO B 1 538 ? 5.824 1.379 18.828 1 93.56 538 PRO B C 1
ATOM 8915 O O . PRO B 1 538 ? 5.715 1.371 17.609 1 93.56 538 PRO B O 1
ATOM 8918 N N . ASP B 1 539 ? 4.93 0.704 19.594 1 89.56 539 ASP B N 1
ATOM 8919 C CA . ASP B 1 539 ? 3.906 -0.21 19.094 1 89.56 539 ASP B CA 1
ATOM 8920 C C . ASP B 1 539 ? 2.961 0.5 18.125 1 89.56 539 ASP B C 1
ATOM 8922 O O . ASP B 1 539 ? 2.547 -0.076 17.109 1 89.56 539 ASP B O 1
ATOM 8926 N N . TRP B 1 540 ? 2.662 1.699 18.469 1 93.38 540 TRP B N 1
ATOM 8927 C CA . TRP B 1 540 ? 1.693 2.418 17.641 1 93.38 540 TRP B CA 1
ATOM 8928 C C . TRP B 1 540 ? 2.215 2.602 16.219 1 93.38 540 TRP B C 1
ATOM 8930 O O . TRP B 1 540 ? 1.438 2.621 15.266 1 93.38 540 TRP B O 1
ATOM 8940 N N . LEU B 1 541 ? 3.521 2.836 16.094 1 94.75 541 LEU B N 1
ATOM 8941 C CA . LEU B 1 541 ? 4.105 3.031 14.766 1 94.75 541 LEU B CA 1
ATOM 8942 C C . LEU B 1 541 ? 4.082 1.733 13.969 1 94.75 541 LEU B C 1
ATOM 8944 O O . LEU B 1 541 ? 3.793 1.745 12.766 1 94.75 541 LEU B O 1
ATOM 8948 N N . ASP B 1 542 ? 4.301 0.568 14.602 1 87.75 542 ASP B N 1
ATOM 8949 C CA . ASP B 1 542 ? 4.156 -0.74 13.969 1 87.75 542 ASP B CA 1
ATOM 8950 C C . ASP B 1 542 ? 2.721 -0.97 13.508 1 87.75 542 ASP B C 1
ATOM 8952 O O . ASP B 1 542 ? 2.49 -1.474 12.406 1 87.75 542 ASP B O 1
ATOM 8956 N N . GLU B 1 543 ? 1.852 -0.629 14.344 1 88.75 543 GLU B N 1
ATOM 8957 C CA . GLU B 1 543 ? 0.437 -0.784 14.016 1 88.75 543 GLU B CA 1
ATOM 8958 C C . GLU B 1 543 ? 0.041 0.103 12.844 1 88.75 543 GLU B C 1
ATOM 8960 O O . GLU B 1 543 ? -0.698 -0.328 11.953 1 88.75 543 GLU B O 1
ATOM 8965 N N . LEU B 1 544 ? 0.54 1.312 12.883 1 92.81 544 LEU B N 1
ATOM 8966 C CA . LEU B 1 544 ? 0.25 2.244 11.805 1 92.81 544 LEU B CA 1
ATOM 8967 C C . LEU B 1 544 ? 0.778 1.713 10.477 1 92.81 544 LEU B C 1
ATOM 8969 O O . LEU B 1 544 ? 0.114 1.84 9.445 1 92.81 544 LEU B O 1
ATOM 8973 N N . ASP B 1 545 ? 1.952 1.125 10.508 1 89.12 545 ASP B N 1
ATOM 8974 C CA . ASP B 1 545 ? 2.592 0.614 9.297 1 89.12 545 ASP B CA 1
ATOM 8975 C C . ASP B 1 545 ? 1.815 -0.568 8.727 1 89.12 545 ASP B C 1
ATOM 8977 O O . ASP B 1 545 ? 1.865 -0.824 7.52 1 89.12 545 ASP B O 1
ATOM 8981 N N . CYS B 1 546 ? 1.041 -1.215 9.492 1 86.94 546 CYS B N 1
ATOM 8982 C CA . CYS B 1 546 ? 0.335 -2.424 9.086 1 86.94 546 CYS B CA 1
ATOM 8983 C C . CYS B 1 546 ? -1.008 -2.08 8.453 1 86.94 546 CYS B C 1
ATOM 8985 O O . CYS B 1 546 ? -1.652 -2.941 7.848 1 86.94 546 CYS B O 1
ATOM 8987 N N . VAL B 1 547 ? -1.4 -0.892 8.516 1 86.5 547 VAL B N 1
ATOM 8988 C CA . VAL B 1 547 ? -2.682 -0.486 7.949 1 86.5 547 VAL B CA 1
ATOM 8989 C C . VAL B 1 547 ? -2.496 -0.097 6.484 1 86.5 547 VAL B C 1
ATOM 8991 O O . VAL B 1 547 ? -1.68 0.77 6.164 1 86.5 547 VAL B O 1
ATOM 8994 N N . ASP B 1 548 ? -3.18 -0.796 5.613 1 85.5 548 ASP B N 1
ATOM 8995 C CA . ASP B 1 548 ? -3.215 -0.465 4.191 1 85.5 548 ASP B CA 1
ATOM 8996 C C . ASP B 1 548 ? -4.535 0.2 3.812 1 85.5 548 ASP B C 1
ATOM 8998 O O . ASP B 1 548 ? -5.539 -0.481 3.598 1 85.5 548 ASP B O 1
ATOM 9002 N N . LEU B 1 549 ? -4.523 1.495 3.643 1 81.12 549 LEU B N 1
ATOM 9003 C CA . LEU B 1 549 ? -5.746 2.246 3.379 1 81.12 549 LEU B CA 1
ATOM 9004 C C . LEU B 1 549 ? -6.242 1.992 1.961 1 81.12 549 LEU B C 1
ATOM 9006 O O . LEU B 1 549 ? -7.41 2.246 1.653 1 81.12 549 LEU B O 1
ATOM 9010 N N . THR B 1 550 ? -5.379 1.448 1.12 1 78.38 550 THR B N 1
ATOM 9011 C CA . THR B 1 550 ? -5.789 1.192 -0.256 1 78.38 550 THR B CA 1
ATOM 9012 C C . THR B 1 550 ? -6.695 -0.031 -0.332 1 78.38 550 THR B C 1
ATOM 9014 O O . THR B 1 550 ? -7.602 -0.089 -1.169 1 78.38 550 THR B O 1
ATOM 9017 N N . THR B 1 551 ? -6.516 -0.975 0.589 1 76.31 551 THR B N 1
ATOM 9018 C CA . THR B 1 551 ? -7.281 -2.215 0.563 1 76.31 551 THR B CA 1
ATOM 9019 C C . THR B 1 551 ? -8.195 -2.311 1.782 1 76.31 551 THR B C 1
ATOM 9021 O O . THR B 1 551 ? -9.125 -3.121 1.807 1 76.31 551 THR B O 1
ATOM 9024 N N . GLY B 1 552 ? -7.906 -1.501 2.791 1 76.88 552 GLY B N 1
ATOM 9025 C CA . GLY B 1 552 ? -8.617 -1.608 4.055 1 76.88 552 GLY B CA 1
ATOM 9026 C C . GLY B 1 552 ? -8.062 -2.695 4.957 1 76.88 552 GLY B C 1
ATOM 9027 O O . GLY B 1 552 ? -8.516 -2.861 6.09 1 76.88 552 GLY B O 1
ATOM 9028 N N . LEU B 1 553 ? -7.039 -3.346 4.496 1 73.62 553 LEU B N 1
ATOM 9029 C CA . LEU B 1 553 ? -6.434 -4.391 5.316 1 73.62 553 LEU B CA 1
ATOM 9030 C C . LEU B 1 553 ? -5.703 -3.785 6.512 1 73.62 553 LEU B C 1
ATOM 9032 O O . LEU B 1 553 ? -5.047 -2.748 6.383 1 73.62 553 LEU B O 1
ATOM 9036 N N . GLY B 1 554 ? -5.797 -4.477 7.703 1 71.56 554 GLY B N 1
ATOM 9037 C CA . GLY B 1 554 ? -5.086 -4.043 8.898 1 71.56 554 GLY B CA 1
ATOM 9038 C C . GLY B 1 554 ? -5.879 -3.059 9.734 1 71.56 554 GLY B C 1
ATOM 9039 O O . GLY B 1 554 ? -5.469 -2.711 10.844 1 71.56 554 GLY B O 1
ATOM 9040 N N . ARG B 1 555 ? -7.008 -2.605 9.117 1 68 555 ARG B N 1
ATOM 9041 C CA . ARG B 1 555 ? -7.805 -1.649 9.875 1 68 555 ARG B CA 1
ATOM 9042 C C . ARG B 1 555 ? -8.578 -2.344 10.992 1 68 555 ARG B C 1
ATOM 9044 O O . ARG B 1 555 ? -9.172 -3.402 10.781 1 68 555 ARG B O 1
ATOM 9051 N N . GLY B 1 556 ? -8.117 -2.33 12.18 1 53.97 556 GLY B N 1
ATOM 9052 C CA . GLY B 1 556 ? -8.836 -2.934 13.289 1 53.97 556 GLY B CA 1
ATOM 9053 C C . GLY B 1 556 ? -10.328 -2.65 13.258 1 53.97 556 GLY B C 1
ATOM 9054 O O . GLY B 1 556 ? -10.758 -1.638 12.703 1 53.97 556 GLY B O 1
ATOM 9055 N N . THR B 1 557 ? -11.133 -3.719 13.156 1 44.66 557 THR B N 1
ATOM 9056 C CA . THR B 1 557 ? -12.57 -3.523 13.289 1 44.66 557 THR B CA 1
ATOM 9057 C C . THR B 1 557 ? -12.891 -2.656 14.508 1 44.66 557 THR B C 1
ATOM 9059 O O . THR B 1 557 ? -12.344 -2.881 15.594 1 44.66 557 THR B O 1
ATOM 9062 N N . VAL B 1 558 ? -13.18 -1.354 14.242 1 38.5 558 VAL B N 1
ATOM 9063 C CA . VAL B 1 558 ? -13.68 -0.583 15.375 1 38.5 558 VAL B CA 1
ATOM 9064 C C . VAL B 1 558 ? -14.719 -1.403 16.141 1 38.5 558 VAL B C 1
ATOM 9066 O O . VAL B 1 558 ? -15.781 -1.729 15.602 1 38.5 558 VAL B O 1
ATOM 9069 N N . ARG B 1 559 ? -14.312 -2.162 17.031 1 35.62 559 ARG B N 1
ATOM 9070 C CA . ARG B 1 559 ? -15.328 -2.748 17.891 1 35.62 559 ARG B CA 1
ATOM 9071 C C . ARG B 1 559 ? -16.25 -1.675 18.453 1 35.62 559 ARG B C 1
ATOM 9073 O O . ARG B 1 559 ? -15.797 -0.737 19.109 1 35.62 559 ARG B O 1
ATOM 9080 N N . THR B 1 560 ? -17.281 -1.35 17.75 1 32.53 560 THR B N 1
ATOM 9081 C CA . THR B 1 560 ? -18.297 -0.555 18.422 1 32.53 560 THR B CA 1
ATOM 9082 C C . THR B 1 560 ? -18.469 -1.002 19.859 1 32.53 560 THR B C 1
ATOM 9084 O O . THR B 1 560 ? -18.641 -2.191 20.141 1 32.53 560 THR B O 1
ATOM 9087 N N . PRO B 1 561 ? -18.031 -0.181 20.656 1 33.03 561 PRO B N 1
ATOM 9088 C CA . PRO B 1 561 ? -18.484 -0.548 22 1 33.03 561 PRO B CA 1
ATOM 9089 C C . PRO B 1 561 ? -19.953 -0.97 22.031 1 33.03 561 PRO B C 1
ATOM 9091 O O . PRO B 1 561 ? -20.812 -0.285 21.469 1 33.03 561 PRO B O 1
ATOM 9094 N N . GLN B 1 562 ? -20.281 -2.262 21.766 1 33.66 562 GLN B N 1
ATOM 9095 C CA . GLN B 1 562 ? -21.656 -2.479 22.219 1 33.66 562 GLN B CA 1
ATOM 9096 C C . GLN B 1 562 ? -21.938 -1.719 23.516 1 33.66 562 GLN B C 1
ATOM 9098 O O . GLN B 1 562 ? -21.125 -1.734 24.438 1 33.66 562 GLN B O 1
ATOM 9103 N N . PRO B 1 563 ? -22.641 -0.689 23.359 1 32.69 563 PRO B N 1
ATOM 9104 C CA . PRO B 1 563 ? -22.984 -0.025 24.609 1 32.69 563 PRO B CA 1
ATOM 9105 C C . PRO B 1 563 ? -22.922 -0.97 25.812 1 32.69 563 PRO B C 1
ATOM 9107 O O . PRO B 1 563 ? -23.359 -2.123 25.719 1 32.69 563 PRO B O 1
ATOM 9110 N N . ALA B 1 564 ? -22.062 -0.827 26.672 1 35.03 564 ALA B N 1
ATOM 9111 C CA . ALA B 1 564 ? -22.094 -1.451 27.984 1 35.03 564 ALA B CA 1
ATOM 9112 C C . ALA B 1 564 ? -23.5 -1.45 28.562 1 35.03 564 ALA B C 1
ATOM 9114 O O . ALA B 1 564 ? -23.688 -1.411 29.781 1 35.03 564 ALA B O 1
ATOM 9115 N N . ASP B 1 565 ? -24.469 -1.081 27.797 1 41.88 565 ASP B N 1
ATOM 9116 C CA . ASP B 1 565 ? -25.75 -0.945 28.5 1 41.88 565 ASP B CA 1
ATOM 9117 C C . ASP B 1 565 ? -26.266 -2.305 28.953 1 41.88 565 ASP B C 1
ATOM 9119 O O . ASP B 1 565 ? -27.469 -2.471 29.188 1 41.88 565 ASP B O 1
ATOM 9123 N N . GLY B 1 566 ? -25.344 -3.205 29.25 1 47.28 566 GLY B N 1
ATOM 9124 C CA . GLY B 1 566 ? -25.688 -4.441 29.938 1 47.28 566 GLY B CA 1
ATOM 9125 C C . GLY B 1 566 ? -26.469 -5.406 29.062 1 47.28 566 GLY B C 1
ATOM 9126 O O . GLY B 1 566 ? -27.031 -6.383 29.562 1 47.28 566 GLY B O 1
ATOM 9127 N N . ARG B 1 567 ? -26.547 -5.02 27.812 1 53.72 567 ARG B N 1
ATOM 9128 C CA . ARG B 1 567 ? -27.344 -5.906 26.969 1 53.72 567 ARG B CA 1
ATOM 9129 C C . ARG B 1 567 ? -26.531 -7.121 26.531 1 53.72 567 ARG B C 1
ATOM 9131 O O . ARG B 1 567 ? -25.328 -7.02 26.297 1 53.72 567 ARG B O 1
ATOM 9138 N N . ILE B 1 568 ? -27.125 -8.32 26.547 1 64.62 568 ILE B N 1
ATOM 9139 C CA . ILE B 1 568 ? -26.609 -9.641 26.203 1 64.62 568 ILE B CA 1
ATOM 9140 C C . ILE B 1 568 ? -27.078 -10.023 24.797 1 64.62 568 ILE B C 1
ATOM 9142 O O . ILE B 1 568 ? -28.25 -9.859 24.453 1 64.62 568 ILE B O 1
ATOM 9146 N N . TYR B 1 569 ? -26.188 -10.461 23.891 1 63.44 569 TYR B N 1
ATOM 9147 C CA . TYR B 1 569 ? -26.547 -10.812 22.516 1 63.44 569 TYR B CA 1
ATOM 9148 C C . TYR B 1 569 ? -26.312 -12.297 22.266 1 63.44 569 TYR B C 1
ATOM 9150 O O . TYR B 1 569 ? -25.453 -12.922 22.891 1 63.44 569 TYR B O 1
ATOM 9158 N N . ASN B 1 570 ? -27.188 -12.898 21.375 1 64.75 570 ASN B N 1
ATOM 9159 C CA . ASN B 1 570 ? -26.891 -14.266 20.938 1 64.75 570 ASN B CA 1
ATOM 9160 C C . ASN B 1 570 ? -25.891 -14.273 19.797 1 64.75 570 ASN B C 1
ATOM 9162 O O . ASN B 1 570 ? -25.406 -13.227 19.375 1 64.75 570 ASN B O 1
ATOM 9166 N N . LEU B 1 571 ? -25.422 -15.492 19.438 1 61.41 571 LEU B N 1
ATOM 9167 C CA . LEU B 1 571 ? -24.344 -15.688 18.469 1 61.41 571 LEU B CA 1
ATOM 9168 C C . LEU B 1 571 ? -24.719 -15.102 17.109 1 61.41 571 LEU B C 1
ATOM 9170 O O . LEU B 1 571 ? -23.844 -14.797 16.297 1 61.41 571 LEU B O 1
ATOM 9174 N N . GLU B 1 572 ? -25.969 -14.719 16.938 1 55.47 572 GLU B N 1
ATOM 9175 C CA . GLU B 1 572 ? -26.469 -14.141 15.688 1 55.47 572 GLU B CA 1
ATOM 9176 C C . GLU B 1 572 ? -26.453 -12.617 15.734 1 55.47 572 GLU B C 1
ATOM 9178 O O . GLU B 1 572 ? -26.906 -11.961 14.797 1 55.47 572 GLU B O 1
ATOM 9183 N N . GLY B 1 573 ? -26.062 -11.992 16.844 1 56.81 573 GLY B N 1
ATOM 9184 C CA . GLY B 1 573 ? -25.938 -10.555 17.016 1 56.81 573 GLY B CA 1
ATOM 9185 C C . GLY B 1 573 ? -27.219 -9.883 17.453 1 56.81 573 GLY B C 1
ATOM 9186 O O . GLY B 1 573 ? -27.344 -8.656 17.422 1 56.81 573 GLY B O 1
ATOM 9187 N N . GLN B 1 574 ? -28.266 -10.695 17.766 1 62.31 574 GLN B N 1
ATOM 9188 C CA . GLN B 1 574 ? -29.516 -10.148 18.281 1 62.31 574 GLN B CA 1
ATOM 9189 C C . GLN B 1 574 ? -29.422 -9.844 19.766 1 62.31 574 GLN B C 1
ATOM 9191 O O . GLN B 1 574 ? -28.891 -10.648 20.531 1 62.31 574 GLN B O 1
ATOM 9196 N N . CYS B 1 575 ? -29.891 -8.727 20.25 1 61.09 575 CYS B N 1
ATOM 9197 C CA . CYS B 1 575 ? -29.953 -8.414 21.672 1 61.09 575 CYS B CA 1
ATOM 9198 C C . CYS B 1 575 ? -30.969 -9.305 22.375 1 61.09 575 CYS B C 1
ATOM 9200 O O . CYS B 1 575 ? -32.156 -9.289 22.031 1 61.09 575 CYS B O 1
ATOM 9202 N N . VAL B 1 576 ? -30.469 -10.133 23.328 1 68.69 576 VAL B N 1
ATOM 9203 C CA . VAL B 1 576 ? -31.375 -11.078 23.953 1 68.69 576 VAL B CA 1
ATOM 9204 C C . VAL B 1 576 ? -31.625 -10.656 25.406 1 68.69 576 VAL B C 1
ATOM 9206 O O . VAL B 1 576 ? -32.406 -11.297 26.109 1 68.69 576 VAL B O 1
ATOM 9209 N N . GLY B 1 577 ? -30.875 -9.703 25.922 1 70.06 577 GLY B N 1
ATOM 9210 C CA . GLY B 1 577 ? -31.109 -9.203 27.266 1 70.06 577 GLY B CA 1
ATOM 9211 C C . GLY B 1 577 ? -29.969 -8.375 27.812 1 70.06 577 GLY B C 1
ATOM 9212 O O . GLY B 1 577 ? -29 -8.086 27.094 1 70.06 577 GLY B O 1
ATOM 9213 N N . THR B 1 578 ? -30.141 -7.895 29.047 1 63.84 578 THR B N 1
ATOM 9214 C CA . THR B 1 578 ? -29.141 -7.066 29.703 1 63.84 578 THR B CA 1
ATOM 9215 C C . THR B 1 578 ? -28.625 -7.75 30.953 1 63.84 578 THR B C 1
ATOM 9217 O O . THR B 1 578 ? -27.734 -7.219 31.641 1 63.84 578 THR B O 1
ATOM 9220 N N . ASP B 1 579 ? -29.219 -9 31.5 1 66.19 579 ASP B N 1
ATOM 9221 C CA . ASP B 1 579 ? -28.844 -9.805 32.656 1 66.19 579 ASP B CA 1
ATOM 9222 C C . ASP B 1 579 ? -28.672 -11.273 32.281 1 66.19 579 ASP B C 1
ATOM 9224 O O . ASP B 1 579 ? -29.641 -11.953 31.938 1 66.19 579 ASP B O 1
ATOM 9228 N N . LEU B 1 580 ? -27.484 -11.797 32.375 1 68.38 580 LEU B N 1
ATOM 9229 C CA . LEU B 1 580 ? -27.109 -13.148 31.969 1 68.38 580 LEU B CA 1
ATOM 9230 C C . LEU B 1 580 ? -27.844 -14.195 32.812 1 68.38 580 LEU B C 1
ATOM 9232 O O . LEU B 1 580 ? -28.219 -15.25 32.281 1 68.38 580 LEU B O 1
ATOM 9236 N N . ASP B 1 581 ? -28.141 -13.922 34 1 67.88 581 ASP B N 1
ATOM 9237 C CA . ASP B 1 581 ? -28.734 -14.883 34.906 1 67.88 581 ASP B CA 1
ATOM 9238 C C . ASP B 1 581 ? -30.188 -15.172 34.531 1 67.88 581 ASP B C 1
ATOM 9240 O O . ASP B 1 581 ? -30.781 -16.141 35.031 1 67.88 581 ASP B O 1
ATOM 9244 N N . THR B 1 582 ? -30.766 -14.383 33.719 1 70.69 582 THR B N 1
ATOM 9245 C CA . THR B 1 582 ? -32.156 -14.57 33.375 1 70.69 582 THR B CA 1
ATOM 9246 C C . THR B 1 582 ? -32.312 -15.273 32 1 70.69 582 THR B C 1
ATOM 9248 O O . THR B 1 582 ? -33.406 -15.609 31.578 1 70.69 582 THR B O 1
ATOM 9251 N N . LEU B 1 583 ? -31.203 -15.492 31.375 1 70.12 583 LEU B N 1
ATOM 9252 C CA . LEU B 1 583 ? -31.25 -16.062 30.047 1 70.12 583 LEU B CA 1
ATOM 9253 C C . LEU B 1 583 ? -31.062 -17.578 30.094 1 70.12 583 LEU B C 1
ATOM 9255 O O . LEU B 1 583 ? -30.469 -18.109 31.047 1 70.12 583 LEU B O 1
ATOM 9259 N N . PRO B 1 584 ? -31.625 -18.312 29.141 1 74.38 584 PRO B N 1
ATOM 9260 C CA . PRO B 1 584 ? -31.375 -19.75 29.125 1 74.38 584 PRO B CA 1
ATOM 9261 C C . PRO B 1 584 ? -29.891 -20.094 28.984 1 74.38 584 PRO B C 1
ATOM 9263 O O . PRO B 1 584 ? -29.109 -19.281 28.5 1 74.38 584 PRO B O 1
ATOM 9266 N N . HIS B 1 585 ? -29.469 -21.219 29.625 1 73.62 585 HIS B N 1
ATOM 9267 C CA . HIS B 1 585 ? -28.109 -21.703 29.453 1 73.62 585 HIS B CA 1
ATOM 9268 C C . HIS B 1 585 ? -27.703 -21.703 27.984 1 73.62 585 HIS B C 1
ATOM 9270 O O . HIS B 1 585 ? -28.469 -22.156 27.125 1 73.62 585 HIS B O 1
ATOM 9276 N N . GLY B 1 586 ? -26.672 -20.812 27.516 1 66.69 586 GLY B N 1
ATOM 9277 C CA . GLY B 1 586 ? -26.156 -20.688 26.156 1 66.69 586 GLY B CA 1
ATOM 9278 C C . GLY B 1 586 ? -24.953 -19.781 26.062 1 66.69 586 GLY B C 1
ATOM 9279 O O . GLY B 1 586 ? -24.406 -19.344 27.078 1 66.69 586 GLY B O 1
ATOM 9280 N N . ILE B 1 587 ? -24.391 -19.734 24.922 1 72.94 587 ILE B N 1
ATOM 9281 C CA . ILE B 1 587 ? -23.266 -18.828 24.672 1 72.94 587 ILE B CA 1
ATOM 9282 C C . ILE B 1 587 ? -23.781 -17.484 24.172 1 72.94 587 ILE B C 1
ATOM 9284 O O . ILE B 1 587 ? -24.578 -17.438 23.219 1 72.94 587 ILE B O 1
ATOM 9288 N N . TYR B 1 588 ? -23.422 -16.469 24.953 1 70.94 588 TYR B N 1
ATOM 9289 C CA . TYR B 1 588 ? -23.844 -15.102 24.656 1 70.94 588 TYR B CA 1
ATOM 9290 C C . TYR B 1 588 ? -22.641 -14.188 24.438 1 70.94 588 TYR B C 1
ATOM 9292 O O . TYR B 1 588 ? -21.531 -14.523 24.828 1 70.94 588 TYR B O 1
ATOM 9300 N N . ILE B 1 589 ? -23 -13.117 23.781 1 65.69 589 ILE B N 1
ATOM 9301 C CA . ILE B 1 589 ? -22.016 -12.062 23.625 1 65.69 589 ILE B CA 1
ATOM 9302 C C . ILE B 1 589 ? -22.328 -10.906 24.562 1 65.69 589 ILE B C 1
ATOM 9304 O O . ILE B 1 589 ? -23.406 -10.297 24.484 1 65.69 589 ILE B O 1
ATOM 9308 N N . VAL B 1 590 ? -21.484 -10.797 25.656 1 65.19 590 VAL B N 1
ATOM 9309 C CA . VAL B 1 590 ? -21.562 -9.719 26.641 1 65.19 590 VAL B CA 1
ATOM 9310 C C . VAL B 1 590 ? -20.328 -8.836 26.547 1 65.19 590 VAL B C 1
ATOM 9312 O O . VAL B 1 590 ? -19.203 -9.328 26.641 1 65.19 590 VAL B O 1
ATOM 9315 N N . CYS B 1 591 ? -20.562 -7.551 26.438 1 51.88 591 CYS B N 1
ATOM 9316 C CA . CYS B 1 591 ? -19.5 -6.562 26.297 1 51.88 591 CYS B CA 1
ATOM 9317 C C . CYS B 1 591 ? -18.484 -7.012 25.266 1 51.88 591 CYS B C 1
ATOM 9319 O O . CYS B 1 591 ? -17.266 -6.902 25.484 1 51.88 591 CYS B O 1
ATOM 9321 N N . GLY B 1 592 ? -18.984 -7.574 24.172 1 55.41 592 GLY B N 1
ATOM 9322 C CA . GLY B 1 592 ? -18.172 -7.949 23.031 1 55.41 592 GLY B CA 1
ATOM 9323 C C . GLY B 1 592 ? -17.422 -9.258 23.219 1 55.41 592 GLY B C 1
ATOM 9324 O O . GLY B 1 592 ? -16.609 -9.648 22.375 1 55.41 592 GLY B O 1
ATOM 9325 N N . LYS B 1 593 ? -17.609 -9.914 24.297 1 59.66 593 LYS B N 1
ATOM 9326 C CA . LYS B 1 593 ? -17.031 -11.211 24.641 1 59.66 593 LYS B CA 1
ATOM 9327 C C . LYS B 1 593 ? -18.094 -12.297 24.656 1 59.66 593 LYS B C 1
ATOM 9329 O O . LYS B 1 593 ? -19.219 -12.055 25.094 1 59.66 593 LYS B O 1
ATOM 9334 N N . LYS B 1 594 ? -17.672 -13.555 24.078 1 60 594 LYS B N 1
ATOM 9335 C CA . LYS B 1 594 ? -18.531 -14.711 24.281 1 60 594 LYS B CA 1
ATOM 9336 C C . LYS B 1 594 ? -18.5 -15.195 25.734 1 60 594 LYS B C 1
ATOM 9338 O O . LYS B 1 594 ? -17.422 -15.398 26.297 1 60 594 LYS B O 1
ATOM 9343 N N . VAL B 1 595 ? -19.672 -15.195 26.359 1 67.88 595 VAL B N 1
ATOM 9344 C CA . VAL B 1 595 ? -19.859 -15.68 27.719 1 67.88 595 VAL B CA 1
ATOM 9345 C C . VAL B 1 595 ? -20.859 -16.828 27.719 1 67.88 595 VAL B C 1
ATOM 9347 O O . VAL B 1 595 ? -21.859 -16.797 27.016 1 67.88 595 VAL B O 1
ATOM 9350 N N . MET B 1 596 ? -20.484 -18 28.281 1 70.19 596 MET B N 1
ATOM 9351 C CA . MET B 1 596 ? -21.422 -19.094 28.531 1 70.19 596 MET B CA 1
ATOM 9352 C C . MET B 1 596 ? -22.234 -18.859 29.797 1 70.19 596 MET B C 1
ATOM 9354 O O . MET B 1 596 ? -21.672 -18.5 30.828 1 70.19 596 MET B O 1
ATOM 9358 N N . ARG B 1 597 ? -23.562 -18.938 29.625 1 65.62 597 ARG B N 1
ATOM 9359 C CA . ARG B 1 597 ? -24.453 -19.062 30.766 1 65.62 597 ARG B CA 1
ATOM 9360 C C . ARG B 1 597 ? -24.797 -20.531 31.016 1 65.62 597 ARG B C 1
ATOM 9362 O O . ARG B 1 597 ? -25.172 -21.266 30.094 1 65.62 597 ARG B O 1
#

Sequence (1194 aa):
MNRYKKVAASMAAAIFLLSPISIQAGVWEDYVGKSPNNVLPDFSYAGYHHGEEAPADVYSLGYTIINVKDYMAANGLTARQALMNIAAKYKNREKAKVIIYFPEGDYVLHTKDDNINGKSFCINILAGHIVLKGDGVGKTRLIMQDPNLPNNPNTLYSSPAMIQLRNNGEAAPKYSTKVMADADKGGMSVEVENASMYKAGDWVCLKVVNADRNFIAEELGRPADKAMTNLVKVGVQVYDAHQIKSVSGNTVTFYEPLLHRVESKYNWTLDWFKHFEEVGVEDLTFVGNCVPDFKHHRTWQDDGAYKPIQYVRMVNSWMRRVSFESVSEACTFDGCASVSATEIEIIGNRGHSAIRLQKTTRGFIGNVYDHTRGPLTDDRSQILEDMGQFHACGVSKQSLGCVVYKVKWGRDACFESHATQPRATLIDACYGGFMMYRMGGDQSQLPNHLDDLVIWNFDCKGTSLQTKKAGRFIWWTDPGKSGWMCFMPPVMVGFHGNVADLHFNSDEIKRNEGYGLAEAAHPSLYRAQIQERLHKIPDWLDELDCVDLTTGLGRGTVRTPQPADGRIYNLEGQCVGTDLDTLPHGIYIVCGKKVMRMNRYKKVAASMAAAIFLLSPISIQAGVWEDYVGKSPNNVLPDFSYAGYHHGEEAPADVYSLGYTIINVKDYMAANGLTARQALMNIAAKYKNREKAKVIIYFPEGDYVLHTKDDNINGKSFCINILAGHIVLKGDGVGKTRLIMQDPNLPNNPNTLYSSPAMIQLRNNGEAAPKYSTKVMADADKGGMSVEVENASMYKAGDWVCLKVVNADRNFIAEELGRPADKAMTNLVKVGVQVYDAHQIKSVSGNTVTFYEPLLHRVESKYNWTLDWFKHFEEVGVEDLTFVGNCVPDFKHHRTWQDDGAYKPIQYVRMVNSWMRRVSFESVSEACTFDGCASVSATEIEIIGNRGHSAIRLQKTTRGFIGNVYDHTRGPLTDDRSQILEDMGQFHACGVSKQSLGCVVYKVKWGRDACFESHATQPRATLIDACYGGFMMYRMGGDQSQLPNHLDDLVIWNFDCKGTSLQTKKAGRFIWWTDPGKSGWMCFMPPVMVGFHGNVADLHFNSDEIKRNEGYGLAEAAHPSLYRAQIQERLHKIPDWLDELDCVDLTTGLGRGTVRTPQPADGRIYNLEGQCVGTDLDTLPHGIYIVCGKKVMR

InterPro domains:
  IPR032532 Domain of unknown function DUF4955 [PF16315] (388-544)

Secondary structure (DSSP, 8-state):
--GGG---------------------HHHHHHTT-TT------TT-SGGGGT-PPPPGGGS-PEEEEHHHHHHHHT--HHHHHHHHHHHTTT-TT--EEEEE-SEEEEEE-GGG-BTTB---EEE--SSEEEEES-TTTEEEEE-SPPPPSSTTSTT-PPPSEEEE----SS-S-EEEB-S-B-TT--EEEBS--TT--TT-EEEEEEEE--HHHHHHHHTSPPPTT-HHHHHT-EEEEEEEEEEEEETTEEEESS--SS-B-GGG--EEEE---EE-EEEEEEEEE----TT--TTS-HHHHTS---EEEESEES-EEEEEEEES-SEEEEEES-BS-EEEEEEEESB--SEEEEEES-BS-EEEEEEE--BEE-SS-TT-EESS---SEEEEEETT-EEEEEES-B--TT-EEEE-SS--EEEEEES-EEE--TT-S---GGG--SB-S-EEEES-EEEE--HHHHHHTS--SB--BTTTBS-BBPPPEEES-EES-TT----GGG-SEEESTT-S--SSS-HHHHHHHHHHSS--HHHHHHHH-BTTTTBT----------S--EE-TTS-EEES-GGGS-SSEEEETTEEEE-/--------------------------HHHHHHTT-TT------TT-SGGGGT-PPPPGGGS-PEEEEHHHHHHHHT--HHHHHHHHHHHTTT-TT--EEEEE-SEEEEEE-GGG-BTTB---EEE--SSEEEEES-TTTEEEEE-SPPPPSSTTSTT-PPPSEEEE----SS-S-EEEB-S-B-TT--EEEBS--TT--TT-EEEEEEEE--HHHHHHHHTSPPPTT-HIIIII-EEEEEEEEEEEEETTEEEESS--SS-B-GGG--EEEE---EE-EEEEEEEEE----TT--TTS-HHHHTS---EEEESEES-EEEEEEEES-SEEEEEES-BS-EEEEEEEESB--SEEEEEES-BS-EEEEEEE--BEE-SS-TT-EESS---SEEEEEETT-EEEEEES-B--TT-EEEE-SS--EEEEEES-EEE--TT-S---GGG--SB-S-EEEES-EEEE--HHHHHHTSB-SB--BTTTBS-BBPPPEEES-EES-TT--B-GGG-SEEESTT-S--SSS-HHHHHHHHHHSS--HHHHHHHH-BTTTTBT---------SS--EE-TTS-EEES-GGGS-SSEEEETTEEEE-